Protein AF-0000000086189351 (afdb_homodimer)

Foldseek 3Di:
DDDDDDDDDDDDDDDDDDDDDDDDDDDDDDDDDDDDDDDPPPPPDDPDPDPPVVVPPDDDDPVRVVVVVVVVVVDDLVVQVVPQPDCPDDPPDPPDDPPDPDPPSSVVSVVVVVLVVLLVQLLVLLVLLQVLQVLLVVQQVVCVVVVHDSVLSLLQSLQVSQVVVQAASVVSSLSNQLSCQCVQQQVLLSVCSNRSLAHPLLSSLLCVLCVPPDSVLSNVLNVVCVVVPVSPDDSVVSNVSSNVSSCVVDPCPVVVVVVVQQVVWDWDWADPDPPDIDTDTDHPPVVVVVLLVVLLVVLVVVCVVPVQCQPQKVPRDDDDSVRSSVQVVVCVVQVDRCVQQNAAAAWAWADAPCLLVVNDQDWTATPPHGTHTSVQVNVCQVQVHSDDTRPPPDDDPPPDDDPPPPPPNPRRDHNHNYDHCQQPPLLQPQPFDPDQAQDDRLVVSQCLQQVAAQSRNNRHRFPGKAFLPHVVNVTTDGSLRIHTHDPSVVSNVVDVQKHKDFDPPPPPPPPDDFGKMWIARSVGDIDIGTGDDDSRPPDDPVVSPVVVVVSVCVVVVD/DDDPDDDDDDDDDDDDDDDDDDDDDYDDDDDDDPDDPDDPPPPPDDPDPDPPPVVPPDDDDPVRVVVVVVVVVPDDLVVQVVPQPPCPDDPPDPPDDPPDPDPPSSVVSVVVVVLVVLLVQLLVLLVLLQVLQVLLVVQQVVCVVVVHDSVLSLLQSLQVSQVVVQAASVVSSLSNQLSCQCVQQQVLLSVCSNRSLAHPLLSSLLCVLCVPPDSVLSNVLNVVCVVVPVSPDDSVVSNVSSNVSSCVVDPCPVVVVVVVQQVVWDWDWADPDPPDIDTDTDHPPVVVVVLLVVLLVVLVVVCVVPVQCQPLWVPRDDDDSVRSSVQVVVCVVQVDRCVQQNAAAAWAWADAPCLLVVNDQDWTATPPHGTHTSVQVNVCQVQVHSDDTRPPPDDDPPPDDDPPPPPPNPRRDHNHNYDHCQQPPLLPPQPFDPDQAQDDPLVVSQCLQQVAAQSRNNRHRFPGKAFLPHVVNVTTPGSLRIHTHDPSVVSNVVDVQKHKDFDPPPPPPPPDDFGKMWIARNVGDIDIGTGDDDSRPPDDPPVSPVVVVVSVCVVVVD

Solvent-accessible surface area (backbone atoms only — not comparable to full-atom values): 61612 Å² total; per-residue (Å²): 142,82,83,89,85,80,89,77,88,76,85,82,80,80,80,74,85,70,85,82,77,86,82,85,86,78,84,74,88,79,76,84,73,82,81,83,80,81,76,82,70,80,78,74,76,84,75,76,78,65,79,74,78,70,75,66,60,64,41,72,49,69,68,56,49,54,50,46,27,60,11,37,64,48,45,38,70,70,56,48,66,76,54,63,78,78,81,62,72,74,77,66,82,78,76,66,80,78,81,62,74,77,68,44,60,68,45,27,52,40,48,49,48,37,27,52,41,41,21,38,36,18,12,39,48,34,30,39,26,51,31,46,45,49,39,44,53,57,49,42,54,54,35,50,76,71,69,49,56,66,68,55,42,50,52,47,45,16,35,51,49,4,51,36,58,61,30,19,39,69,56,13,40,52,51,48,52,37,21,46,38,29,76,70,39,21,58,55,52,39,50,36,11,28,70,19,51,29,49,64,64,29,49,42,29,41,37,61,49,36,66,88,51,54,65,66,55,29,40,51,42,33,50,50,42,57,73,71,48,45,63,49,44,24,38,69,57,40,23,52,51,37,36,45,45,42,28,61,73,37,76,53,51,49,56,52,47,23,48,56,51,57,74,64,21,26,63,50,74,41,61,69,50,60,43,26,15,37,31,32,35,38,37,47,31,64,50,38,49,23,25,50,48,43,33,45,53,51,20,49,52,50,48,67,75,42,74,76,59,27,58,65,40,71,69,48,64,62,73,49,58,48,42,41,22,30,42,50,49,43,16,44,48,54,74,32,44,52,86,83,34,26,41,58,23,78,42,48,30,36,33,38,65,43,17,64,72,65,75,32,44,45,54,20,36,32,78,97,52,42,62,27,47,11,69,44,44,38,36,22,70,71,64,20,40,70,69,71,76,29,72,69,96,72,74,67,72,76,88,71,72,73,70,70,78,79,76,76,68,53,72,21,49,43,47,62,46,73,44,64,66,63,46,84,52,67,72,50,71,80,41,66,46,94,45,86,64,71,52,71,67,43,38,52,42,40,44,62,52,40,62,23,17,55,53,53,21,44,62,40,64,52,72,40,69,43,51,46,44,45,57,91,78,67,29,58,42,30,64,84,29,41,41,23,20,23,64,73,67,53,54,43,61,72,38,84,54,44,45,52,41,70,52,72,74,62,68,64,77,68,79,79,74,68,70,31,38,37,38,32,42,63,46,66,51,75,49,60,28,64,48,66,79,70,84,40,65,89,67,67,78,81,69,49,60,64,54,50,51,48,53,49,47,50,58,68,69,94,136,85,85,80,81,76,94,75,88,88,81,83,90,79,87,90,76,91,78,85,91,85,82,85,86,88,83,90,82,88,75,88,69,83,80,82,82,78,76,82,71,82,74,75,77,82,76,76,76,66,79,76,80,70,76,70,60,65,40,72,48,70,68,55,49,54,50,46,26,58,11,37,63,47,43,38,70,69,56,48,65,77,53,63,77,77,81,62,72,75,78,70,82,78,77,67,78,80,81,63,74,76,66,43,61,68,44,28,53,38,48,49,47,37,27,51,42,41,20,39,37,18,12,39,49,35,30,37,26,52,31,47,45,48,40,42,54,55,50,42,55,54,33,50,76,71,69,47,56,67,68,54,42,50,51,48,46,16,34,51,49,4,52,36,58,62,31,19,39,69,54,13,40,50,50,47,53,37,20,45,38,30,75,70,41,21,61,56,52,40,52,36,11,28,71,19,52,29,50,64,65,30,48,42,29,41,38,61,48,36,66,86,50,53,64,65,56,28,40,52,43,32,50,50,42,57,74,70,50,44,62,50,43,24,38,69,56,39,23,51,51,36,36,46,46,42,30,60,72,36,76,54,52,49,56,52,48,22,47,56,51,56,72,64,22,27,64,51,72,42,61,69,49,60,43,26,16,37,31,34,35,38,37,47,30,65,50,38,49,23,26,51,49,42,33,44,52,51,20,50,52,49,47,68,74,43,73,76,59,25,57,66,42,70,68,50,62,62,73,48,60,48,41,41,23,30,42,50,50,42,16,44,48,54,75,33,45,52,86,84,37,26,40,58,24,77,42,49,30,37,34,39,64,44,17,63,72,64,76,30,43,46,53,19,35,32,77,97,52,44,62,28,46,12,68,44,44,36,36,22,70,73,64,21,41,71,69,70,75,28,71,70,95,74,77,66,72,75,87,72,72,74,69,71,77,78,76,75,67,52,72,21,50,44,45,62,47,73,45,65,69,64,48,87,51,68,73,49,71,80,40,66,46,94,46,86,63,70,54,71,68,44,38,51,43,40,42,63,52,39,63,22,17,55,54,53,21,42,62,40,64,54,71,40,70,43,50,46,44,46,57,93,77,69,29,59,43,31,65,84,28,42,42,23,19,23,64,72,66,53,54,43,61,72,38,84,53,44,46,49,40,71,52,71,77,62,66,66,77,67,78,78,80,68,72,30,38,37,38,32,43,62,46,66,51,76,48,60,28,63,50,67,80,71,83,40,67,89,69,67,78,84,67,49,59,65,55,50,53,50,52,49,46,50,57,68,68,93

Radius of gyration: 34.9 Å; Cα contacts (8 Å, |Δi|>4): 1814; chains: 2; bounding box: 101×90×136 Å

Nearest PDB structures (foldseek):
  7mtr-assembly1_B  TM=2.609E-01  e=8.938E+00  Homo sapiens
  8tao-assembly1_A  TM=1.946E-01  e=5.057E+00  Homo sapiens
  7y27-assembly1_E  TM=1.747E-01  e=3.342E+00  Homo sapiens
  8t7h-assembly1_B  TM=1.378E-01  e=4.560E+00  Homo sapiens
  7mtr-assembly1_B  TM=2.609E-01  e=8.876E+00  Homo sapiens

Structure (mmCIF, N/CA/C/O backbone):
data_AF-0000000086189351-model_v1
#
loop_
_entity.id
_entity.type
_entity.pdbx_description
1 polymer 'DUF222 domain-containing protein'
#
loop_
_atom_site.group_PDB
_atom_site.id
_atom_site.type_symbol
_atom_site.label_atom_id
_atom_site.label_alt_id
_atom_site.label_comp_id
_atom_site.label_asym_id
_atom_site.label_entity_id
_atom_site.label_seq_id
_atom_site.pdbx_PDB_ins_code
_atom_site.Cartn_x
_atom_site.Cartn_y
_atom_site.Cartn_z
_atom_site.occupancy
_atom_site.B_iso_or_equiv
_atom_site.auth_seq_id
_atom_site.auth_comp_id
_atom_site.auth_asym_id
_atom_site.auth_atom_id
_atom_site.pdbx_PDB_model_num
ATOM 1 N N . MET A 1 1 ? -28.094 22.125 24.078 1 16.3 1 MET A N 1
ATOM 2 C CA . MET A 1 1 ? -27.312 22.531 25.25 1 16.3 1 MET A CA 1
ATOM 3 C C . MET A 1 1 ? -26.578 21.328 25.844 1 16.3 1 MET A C 1
ATOM 5 O O . MET A 1 1 ? -27.172 20.266 26.031 1 16.3 1 MET A O 1
ATOM 9 N N . PHE A 1 2 ? -25.125 21.359 26.109 1 17.06 2 PHE A N 1
ATOM 10 C CA . PHE A 1 2 ? -23.875 20.656 26.406 1 17.06 2 PHE A CA 1
ATOM 11 C C . PHE A 1 2 ? -23.844 20.188 27.859 1 17.06 2 PHE A C 1
ATOM 13 O O . PHE A 1 2 ? -22.906 19.5 28.281 1 17.06 2 PHE A O 1
ATOM 20 N N . GLU A 1 3 ? -24.578 20.797 28.719 1 15.04 3 GLU A N 1
ATOM 21 C CA . GLU A 1 3 ? -23.844 20.828 29.984 1 15.04 3 GLU A CA 1
ATOM 22 C C . GLU A 1 3 ? -23.453 19.422 30.422 1 15.04 3 GLU A C 1
ATOM 24 O O . GLU A 1 3 ? -24.062 18.438 30 1 15.04 3 GLU A O 1
ATOM 29 N N . ALA A 1 4 ? -22.906 19.281 31.734 1 15.63 4 ALA A N 1
ATOM 30 C CA . ALA A 1 4 ? -21.875 19.156 32.781 1 15.63 4 ALA A CA 1
ATOM 31 C C . ALA A 1 4 ? -22 17.812 33.5 1 15.63 4 ALA A C 1
ATOM 33 O O . ALA A 1 4 ? -23.062 17.188 33.469 1 15.63 4 ALA A O 1
ATOM 34 N N . ARG A 1 5 ? -21.266 17.641 34.531 1 15.88 5 ARG A N 1
ATOM 35 C CA . ARG A 1 5 ? -20.219 16.875 35.188 1 15.88 5 ARG A CA 1
ATOM 36 C C . ARG A 1 5 ? -20.828 15.898 36.188 1 15.88 5 ARG A C 1
ATOM 38 O O . ARG A 1 5 ? -20.469 14.711 36.219 1 15.88 5 ARG A O 1
ATOM 45 N N . GLU A 1 6 ? -21.297 16.25 37.438 1 15.45 6 GLU A N 1
ATOM 46 C CA . GLU A 1 6 ? -20.562 16.141 38.688 1 15.45 6 GLU A CA 1
ATOM 47 C C . GLU A 1 6 ? -20.938 14.867 39.438 1 15.45 6 GLU A C 1
ATOM 49 O O . GLU A 1 6 ? -20.062 14.203 40.031 1 15.45 6 GLU A O 1
ATOM 54 N N . ASN A 1 7 ? -22.188 14.469 39.844 1 15.75 7 ASN A N 1
ATOM 55 C CA . ASN A 1 7 ? -22.422 14.359 41.281 1 15.75 7 ASN A CA 1
ATOM 56 C C . ASN A 1 7 ? -21.812 13.086 41.844 1 15.75 7 ASN A C 1
ATOM 58 O O . ASN A 1 7 ? -21.578 12.117 41.125 1 15.75 7 ASN A O 1
ATOM 62 N N . THR A 1 8 ? -21.812 12.695 43.281 1 16.69 8 THR A N 1
ATOM 63 C CA . THR A 1 8 ? -21.172 12.594 44.594 1 16.69 8 THR A CA 1
ATOM 64 C C . THR A 1 8 ? -21.234 11.164 45.094 1 16.69 8 THR A C 1
ATOM 66 O O . THR A 1 8 ? -20.391 10.75 45.906 1 16.69 8 THR A O 1
ATOM 69 N N . PRO A 1 9 ? -22.062 10.109 44.625 1 16.5 9 PRO A N 1
ATOM 70 C CA . PRO A 1 9 ? -22.531 9.523 45.906 1 16.5 9 PRO A CA 1
ATOM 71 C C . PRO A 1 9 ? -21.422 8.766 46.625 1 16.5 9 PRO A C 1
ATOM 73 O O . PRO A 1 9 ? -20.438 8.352 46.031 1 16.5 9 PRO A O 1
ATOM 76 N N . THR A 1 10 ? -21.5 8.422 48 1 16.38 10 THR A N 1
ATOM 77 C CA . THR A 1 10 ? -20.953 8.32 49.344 1 16.38 10 THR A CA 1
ATOM 78 C C . THR A 1 10 ? -20.484 6.898 49.625 1 16.38 10 THR A C 1
ATOM 80 O O . THR A 1 10 ? -19.641 6.684 50.5 1 16.38 10 THR A O 1
ATOM 83 N N . PRO A 1 11 ? -20.781 5.812 48.781 1 16.91 11 PRO A N 1
ATOM 84 C CA . PRO A 1 11 ? -21.094 4.805 49.812 1 16.91 11 PRO A CA 1
ATOM 85 C C . PRO A 1 11 ? -19.859 4.379 50.625 1 16.91 11 PRO A C 1
ATOM 87 O O . PRO A 1 11 ? -18.734 4.59 50.188 1 16.91 11 PRO A O 1
ATOM 90 N N . GLY A 1 12 ? -20.125 3.582 51.688 1 15.72 12 GLY A N 1
ATOM 91 C CA . GLY A 1 12 ? -19.734 3.293 53.062 1 15.72 12 GLY A CA 1
ATOM 92 C C . GLY A 1 12 ? -18.469 2.459 53.156 1 15.72 12 GLY A C 1
ATOM 93 O O . GLY A 1 12 ? -17.969 1.967 52.156 1 15.72 12 GLY A O 1
ATOM 94 N N . PRO A 1 13 ? -18.281 1.823 54.219 1 16.23 13 PRO A N 1
ATOM 95 C CA . PRO A 1 13 ? -17.25 1.665 55.25 1 16.23 13 PRO A CA 1
ATOM 96 C C . PRO A 1 13 ? -16.344 0.457 55 1 16.23 13 PRO A C 1
ATOM 98 O O . PRO A 1 13 ? -16.828 -0.599 54.594 1 16.23 13 PRO A O 1
ATOM 101 N N . GLU A 1 14 ? -15.234 0.648 54.531 1 17.16 14 GLU A N 1
ATOM 102 C CA . GLU A 1 14 ? -14.281 -0.396 54.156 1 17.16 14 GLU A CA 1
ATOM 103 C C . GLU A 1 14 ? -13.812 -1.172 55.406 1 17.16 14 GLU A C 1
ATOM 105 O O . GLU A 1 14 ? -13.273 -0.588 56.344 1 17.16 14 GLU A O 1
ATOM 110 N N . PRO A 1 15 ? -14.461 -2.223 55.719 1 15.13 15 PRO A N 1
ATOM 111 C CA . PRO A 1 15 ? -14.047 -2.744 57.031 1 15.13 15 PRO A CA 1
ATOM 112 C C . PRO A 1 15 ? -12.586 -3.178 57.062 1 15.13 15 PRO A C 1
ATOM 114 O O . PRO A 1 15 ? -11.992 -3.434 56 1 15.13 15 PRO A O 1
ATOM 117 N N . ALA A 1 16 ? -11.922 -3.16 58.25 1 14.98 16 ALA A N 1
ATOM 118 C CA . ALA A 1 16 ? -10.625 -3.1 58.938 1 14.98 16 ALA A CA 1
ATOM 119 C C . ALA A 1 16 ? -9.961 -4.473 58.969 1 14.98 16 ALA A C 1
ATOM 121 O O . ALA A 1 16 ? -8.844 -4.617 59.469 1 14.98 16 ALA A O 1
ATOM 122 N N . ALA A 1 17 ? -10.297 -5.48 58.188 1 14.92 17 ALA A N 1
ATOM 123 C CA . ALA A 1 17 ? -10.023 -6.68 58.969 1 14.92 17 ALA A CA 1
ATOM 124 C C . ALA A 1 17 ? -8.523 -6.875 59.156 1 14.92 17 ALA A C 1
ATOM 126 O O . ALA A 1 17 ? -7.738 -6.688 58.219 1 14.92 17 ALA A O 1
ATOM 127 N N . GLY A 1 18 ? -8.023 -7.055 60.406 1 14.29 18 GLY A N 1
ATOM 128 C CA . GLY A 1 18 ? -6.844 -7.062 61.25 1 14.29 18 GLY A CA 1
ATOM 129 C C . GLY A 1 18 ? -5.934 -8.25 61 1 14.29 18 GLY A C 1
ATOM 130 O O . GLY A 1 18 ? -4.859 -8.352 61.594 1 14.29 18 GLY A O 1
ATOM 131 N N . ALA A 1 19 ? -6.199 -9.242 60.25 1 14.38 19 ALA A N 1
ATOM 132 C CA . ALA A 1 19 ? -5.758 -10.461 60.906 1 14.38 19 ALA A CA 1
ATOM 133 C C . ALA A 1 19 ? -4.238 -10.484 61.062 1 14.38 19 ALA A C 1
ATOM 135 O O . ALA A 1 19 ? -3.518 -9.953 60.219 1 14.38 19 ALA A O 1
ATOM 136 N N . ASP A 1 20 ? -3.801 -11.086 62.156 1 14.15 20 ASP A N 1
ATOM 137 C CA . ASP A 1 20 ? -2.742 -11.25 63.125 1 14.15 20 ASP A CA 1
ATOM 138 C C . ASP A 1 20 ? -1.488 -11.852 62.5 1 14.15 20 ASP A C 1
ATOM 140 O O . ASP A 1 20 ? -1.528 -12.336 61.375 1 14.15 20 ASP A O 1
ATOM 144 N N . SER A 1 21 ? -0.856 -12.781 63.219 1 14.19 21 SER A N 1
ATOM 145 C CA . SER A 1 21 ? 0.376 -12.844 64 1 14.19 21 SER A CA 1
ATOM 146 C C . SER A 1 21 ? 1.394 -13.773 63.344 1 14.19 21 SER A C 1
ATOM 148 O O . SER A 1 21 ? 2.59 -13.695 63.625 1 14.19 21 SER A O 1
ATOM 150 N N . ALA A 1 22 ? 1.009 -14.891 62.594 1 14.09 22 ALA A N 1
ATOM 151 C CA . ALA A 1 22 ? 1.684 -16.047 63.188 1 14.09 22 ALA A CA 1
ATOM 152 C C . ALA A 1 22 ? 3.189 -15.977 62.938 1 14.09 22 ALA A C 1
ATOM 154 O O . ALA A 1 22 ? 3.656 -15.242 62.062 1 14.09 22 ALA A O 1
ATOM 155 N N . ARG A 1 23 ? 3.822 -17.312 62.875 1 14.09 23 ARG A N 1
ATOM 156 C CA . ARG A 1 23 ? 4.805 -18.016 63.688 1 14.09 23 ARG A CA 1
ATOM 157 C C . ARG A 1 23 ? 6.199 -17.922 63.062 1 14.09 23 ARG A C 1
ATOM 159 O O . ARG A 1 23 ? 7.152 -17.516 63.75 1 14.09 23 ARG A O 1
ATOM 166 N N . SER A 1 24 ? 6.52 -18.875 62.156 1 14.3 24 SER A N 1
ATOM 167 C CA . SER A 1 24 ? 7.484 -19.828 62.719 1 14.3 24 SER A CA 1
ATOM 168 C C . SER A 1 24 ? 8.914 -19.422 62.375 1 14.3 24 SER A C 1
ATOM 170 O O . SER A 1 24 ? 9.133 -18.547 61.531 1 14.3 24 SER A O 1
ATOM 172 N N . ASN A 1 25 ? 9.742 -20.422 62.125 1 14.26 25 ASN A N 1
ATOM 173 C CA . ASN A 1 25 ? 10.914 -21.047 62.75 1 14.26 25 ASN A CA 1
ATOM 174 C C . ASN A 1 25 ? 12.195 -20.625 62.031 1 14.26 25 ASN A C 1
ATOM 176 O O . ASN A 1 25 ? 12.156 -20.078 60.938 1 14.26 25 ASN A O 1
ATOM 180 N N . ASN A 1 26 ? 13.141 -21.531 62.031 1 14.68 26 ASN A N 1
ATOM 181 C CA . ASN A 1 26 ? 14.438 -21.734 62.656 1 14.68 26 ASN A CA 1
ATOM 182 C C . ASN A 1 26 ? 15.586 -21.578 61.656 1 14.68 26 ASN A C 1
ATOM 184 O O . ASN A 1 26 ? 16.672 -21.109 62.031 1 14.68 26 ASN A O 1
ATOM 188 N N . THR A 1 27 ? 15.422 -21.984 60.312 1 15.96 27 THR A N 1
ATOM 189 C CA . THR A 1 27 ? 16.516 -22.938 60.094 1 15.96 27 THR A CA 1
ATOM 190 C C . THR A 1 27 ? 17.828 -22.188 59.906 1 15.96 27 THR A C 1
ATOM 192 O O . THR A 1 27 ? 17.844 -21.031 59.5 1 15.96 27 THR A O 1
ATOM 195 N N . ASN A 1 28 ? 18.969 -22.938 60.031 1 15.31 28 ASN A N 1
ATOM 196 C CA . ASN A 1 28 ? 20.312 -23.031 60.594 1 15.31 28 ASN A CA 1
ATOM 197 C C . ASN A 1 28 ? 21.375 -22.672 59.562 1 15.31 28 ASN A C 1
ATOM 199 O O . ASN A 1 28 ? 22.578 -22.766 59.844 1 15.31 28 ASN A O 1
ATOM 203 N N . ASN A 1 29 ? 20.969 -22.312 58.312 1 15.77 29 ASN A N 1
ATOM 204 C CA . ASN A 1 29 ? 22.016 -22.859 57.438 1 15.77 29 ASN A CA 1
ATOM 205 C C . ASN A 1 29 ? 23.344 -22.156 57.656 1 15.77 29 ASN A C 1
ATOM 207 O O . ASN A 1 29 ? 23.391 -20.953 57.938 1 15.77 29 ASN A O 1
ATOM 211 N N . THR A 1 30 ? 24.422 -22.984 57.531 1 16.75 30 THR A N 1
ATOM 212 C CA . THR A 1 30 ? 25.812 -23.172 57.906 1 16.75 30 THR A CA 1
ATOM 213 C C . THR A 1 30 ? 26.719 -22.266 57.062 1 16.75 30 THR A C 1
ATOM 215 O O . THR A 1 30 ? 26.453 -22.031 55.875 1 16.75 30 THR A O 1
ATOM 218 N N . SER A 1 31 ? 27.719 -21.672 57.688 1 16.11 31 SER A N 1
ATOM 219 C CA . SER A 1 31 ? 28.625 -20.531 57.625 1 16.11 31 SER A CA 1
ATOM 220 C C . SER A 1 31 ? 29.828 -20.828 56.75 1 16.11 31 SER A C 1
ATOM 222 O O . SER A 1 31 ? 30.781 -20.031 56.688 1 16.11 31 SER A O 1
ATOM 224 N N . ALA A 1 32 ? 29.781 -21.859 55.75 1 17.14 32 ALA A N 1
ATOM 225 C CA . ALA A 1 32 ? 31.188 -22.234 55.625 1 17.14 32 ALA A CA 1
ATOM 226 C C . ALA A 1 32 ? 32.031 -21.109 55.031 1 17.14 32 ALA A C 1
ATOM 228 O O . ALA A 1 32 ? 31.531 -20.375 54.156 1 17.14 32 ALA A O 1
ATOM 229 N N . THR A 1 33 ? 33.25 -20.906 55.531 1 17.16 33 THR A N 1
ATOM 230 C CA . THR A 1 33 ? 34.281 -19.922 55.719 1 17.16 33 THR A CA 1
ATOM 231 C C . THR A 1 33 ? 35.219 -19.891 54.5 1 17.16 33 THR A C 1
ATOM 233 O O . THR A 1 33 ? 36.312 -19.297 54.562 1 17.16 33 THR A O 1
ATOM 236 N N . ALA A 1 34 ? 34.688 -20 53.219 1 17.72 34 ALA A N 1
ATOM 237 C CA . ALA A 1 34 ? 35.812 -20.328 52.344 1 17.72 34 ALA A CA 1
ATOM 238 C C . ALA A 1 34 ? 36.844 -19.203 52.312 1 17.72 34 ALA A C 1
ATOM 240 O O . ALA A 1 34 ? 36.5 -18.047 52.531 1 17.72 34 ALA A O 1
ATOM 241 N N . PRO A 1 35 ? 38.188 -19.625 51.969 1 18.22 35 PRO A N 1
ATOM 242 C CA . PRO A 1 35 ? 39.531 -19.094 52.188 1 18.22 35 PRO A CA 1
ATOM 243 C C . PRO A 1 35 ? 39.906 -17.953 51.25 1 18.22 35 PRO A C 1
ATOM 245 O O . PRO A 1 35 ? 39.281 -17.828 50.188 1 18.22 35 PRO A O 1
ATOM 248 N N . HIS A 1 36 ? 40.688 -16.969 51.719 1 17.55 36 HIS A N 1
ATOM 249 C CA . HIS A 1 36 ? 41.125 -15.617 51.375 1 17.55 36 HIS A CA 1
ATOM 250 C C . HIS A 1 36 ? 42.188 -15.656 50.25 1 17.55 36 HIS A C 1
ATOM 252 O O . HIS A 1 36 ? 43.344 -15.984 50.531 1 17.55 36 HIS A O 1
ATOM 258 N N . ALA A 1 37 ? 41.938 -16.281 49.125 1 17.92 37 ALA A N 1
ATOM 259 C CA . ALA A 1 37 ? 43.062 -16.328 48.219 1 17.92 37 ALA A CA 1
ATOM 260 C C . ALA A 1 37 ? 43.625 -14.93 48 1 17.92 37 ALA A C 1
ATOM 262 O O . ALA A 1 37 ? 42.906 -13.938 48 1 17.92 37 ALA A O 1
ATOM 263 N N . MET A 1 38 ? 45.031 -14.867 47.906 1 17.91 38 MET A N 1
ATOM 264 C CA . MET A 1 38 ? 46.125 -13.906 47.906 1 17.91 38 MET A CA 1
ATOM 265 C C . MET A 1 38 ? 46.094 -13.031 46.656 1 17.91 38 MET A C 1
ATOM 267 O O . MET A 1 38 ? 45.625 -13.469 45.594 1 17.91 38 MET A O 1
ATOM 271 N N . SER A 1 39 ? 46.406 -11.703 46.781 1 18.17 39 SER A N 1
ATOM 272 C CA . SER A 1 39 ? 46.312 -10.422 46.094 1 18.17 39 SER A CA 1
ATOM 273 C C . SER A 1 39 ? 47.344 -10.297 44.969 1 18.17 39 SER A C 1
ATOM 275 O O . SER A 1 39 ? 47.469 -9.242 44.375 1 18.17 39 SER A O 1
ATOM 277 N N . ASP A 1 40 ? 47.844 -11.398 44.344 1 19.77 40 ASP A N 1
ATOM 278 C CA . ASP A 1 40 ? 49.094 -10.992 43.719 1 19.77 40 ASP A CA 1
ATOM 279 C C . ASP A 1 40 ? 48.844 -9.938 42.656 1 19.77 40 ASP A C 1
ATOM 281 O O . ASP A 1 40 ? 47.938 -10.078 41.812 1 19.77 40 ASP A O 1
ATOM 285 N N . ALA A 1 41 ? 49.406 -8.719 42.812 1 19.05 41 ALA A N 1
ATOM 286 C CA . ALA A 1 41 ? 49.344 -7.414 42.156 1 19.05 41 ALA A CA 1
ATOM 287 C C . ALA A 1 41 ? 50 -7.449 40.781 1 19.05 41 ALA A C 1
ATOM 289 O O . ALA A 1 41 ? 50.219 -6.402 40.156 1 19.05 41 ALA A O 1
ATOM 290 N N . THR A 1 42 ? 50 -8.555 40 1 21.31 42 THR A N 1
ATOM 291 C CA . THR A 1 42 ? 50.906 -8.391 38.875 1 21.31 42 THR A CA 1
ATOM 292 C C . THR A 1 42 ? 50.531 -7.191 38.031 1 21.31 42 THR A C 1
ATOM 294 O O . THR A 1 42 ? 49.375 -7.023 37.688 1 21.31 42 THR A O 1
ATOM 297 N N . SER A 1 43 ? 51.375 -6.129 38.062 1 20.28 43 SER A N 1
ATOM 298 C CA . SER A 1 43 ? 51.406 -4.848 37.375 1 20.28 43 SER A CA 1
ATOM 299 C C . SER A 1 43 ? 51.406 -5.035 35.844 1 20.28 43 SER A C 1
ATOM 301 O O . SER A 1 43 ? 52.375 -5.578 35.312 1 20.28 43 SER A O 1
ATOM 303 N N . ALA A 1 44 ? 50.375 -5.516 35.188 1 21.88 44 ALA A N 1
ATOM 304 C CA . ALA A 1 44 ? 50.469 -5.723 33.75 1 21.88 44 ALA A CA 1
ATOM 305 C C . ALA A 1 44 ? 50.844 -4.422 33.031 1 21.88 44 ALA A C 1
ATOM 307 O O . ALA A 1 44 ? 50.344 -3.348 33.406 1 21.88 44 ALA A O 1
ATOM 308 N N . PRO A 1 45 ? 51.906 -4.504 32.25 1 24.06 45 PRO A N 1
ATOM 309 C CA . PRO A 1 45 ? 52.5 -3.398 31.484 1 24.06 45 PRO A CA 1
ATOM 310 C C . PRO A 1 45 ? 51.469 -2.688 30.594 1 24.06 45 PRO A C 1
ATOM 312 O O . PRO A 1 45 ? 50.438 -3.27 30.25 1 24.06 45 PRO A O 1
ATOM 315 N N . ALA A 1 46 ? 51.594 -1.337 30.422 1 23.02 46 ALA A N 1
ATOM 316 C CA . ALA A 1 46 ? 50.812 -0.335 29.719 1 23.02 46 ALA A CA 1
ATOM 317 C C . ALA A 1 46 ? 50.75 -0.636 28.219 1 23.02 46 ALA A C 1
ATOM 319 O O . ALA A 1 46 ? 51.781 -0.678 27.547 1 23.02 46 ALA A O 1
ATOM 320 N N . THR A 1 47 ? 49.938 -1.627 27.719 1 23.59 47 THR A N 1
ATOM 321 C CA . THR A 1 47 ? 49.875 -1.909 26.297 1 23.59 47 THR A CA 1
ATOM 322 C C . THR A 1 47 ? 49.656 -0.624 25.5 1 23.59 47 THR A C 1
ATOM 324 O O . THR A 1 47 ? 48.812 0.194 25.844 1 23.59 47 THR A O 1
ATOM 327 N N . ALA A 1 48 ? 50.625 -0.151 24.719 1 24.58 48 ALA A N 1
ATOM 328 C CA . ALA A 1 48 ? 50.656 0.905 23.703 1 24.58 48 ALA A CA 1
ATOM 329 C C . ALA A 1 48 ? 49.438 0.826 22.781 1 24.58 48 ALA A C 1
ATOM 331 O O . ALA A 1 48 ? 49.156 -0.221 22.188 1 24.58 48 ALA A O 1
ATOM 332 N N . ALA A 1 49 ? 48.5 1.724 22.953 1 24.08 49 ALA A N 1
ATOM 333 C CA . ALA A 1 49 ? 47.281 1.731 22.156 1 24.08 49 ALA A CA 1
ATOM 334 C C . ALA A 1 49 ? 47.594 1.862 20.672 1 24.08 49 ALA A C 1
ATOM 336 O O . ALA A 1 49 ? 48.25 2.818 20.25 1 24.08 49 ALA A O 1
ATOM 337 N N . ALA A 1 50 ? 47.812 0.747 19.953 1 26.77 50 ALA A N 1
ATOM 338 C CA . ALA A 1 50 ? 47.906 0.833 18.5 1 26.77 50 ALA A CA 1
ATOM 339 C C . ALA A 1 50 ? 46.875 1.802 17.938 1 26.77 50 ALA A C 1
ATOM 341 O O . ALA A 1 50 ? 45.75 1.863 18.422 1 26.77 50 ALA A O 1
ATOM 342 N N . PRO A 1 51 ? 47.281 2.816 17.25 1 29.69 51 PRO A N 1
ATOM 343 C CA . PRO A 1 51 ? 46.25 3.664 16.609 1 29.69 51 PRO A CA 1
ATOM 344 C C . PRO A 1 51 ? 45.156 2.857 15.906 1 29.69 51 PRO A C 1
ATOM 346 O O . PRO A 1 51 ? 45.469 1.895 15.195 1 29.69 51 PRO A O 1
ATOM 349 N N . THR A 1 52 ? 44.156 2.395 16.578 1 29.95 52 THR A N 1
ATOM 350 C CA . THR A 1 52 ? 43.156 1.558 15.922 1 29.95 52 THR A CA 1
ATOM 351 C C . THR A 1 52 ? 42.781 2.148 14.57 1 29.95 52 THR A C 1
ATOM 353 O O . THR A 1 52 ? 42.344 3.301 14.492 1 29.95 52 THR A O 1
ATOM 356 N N . CYS A 1 53 ? 43.5 1.979 13.516 1 32.78 53 CYS A N 1
ATOM 357 C CA . CYS A 1 53 ? 43.094 2.162 12.133 1 32.78 53 CYS A CA 1
ATOM 358 C C . CYS A 1 53 ? 41.625 1.834 11.953 1 32.78 53 CYS A C 1
ATOM 360 O O . CYS A 1 53 ? 41.281 0.858 11.289 1 32.78 53 CYS A O 1
ATOM 362 N N . ASP A 1 54 ? 40.812 1.774 12.93 1 35.94 54 ASP A N 1
ATOM 363 C CA . ASP A 1 54 ? 39.406 1.324 12.805 1 35.94 54 ASP A CA 1
ATOM 364 C C . ASP A 1 54 ? 38.688 2.125 11.734 1 35.94 54 ASP A C 1
ATOM 366 O O . ASP A 1 54 ? 38.375 3.309 11.93 1 35.94 54 ASP A O 1
ATOM 370 N N . GLY A 1 55 ? 38.969 2.066 10.516 1 40.47 55 GLY A N 1
ATOM 371 C CA . GLY A 1 55 ? 38.406 2.537 9.258 1 40.47 55 GLY A CA 1
ATOM 372 C C . GLY A 1 55 ? 36.906 2.59 9.258 1 40.47 55 GLY A C 1
ATOM 373 O O . GLY A 1 55 ? 36.281 2.404 8.219 1 40.47 55 GLY A O 1
ATOM 374 N N . ALA A 1 56 ? 36.312 2.494 10.305 1 50 56 ALA A N 1
ATOM 375 C CA . ALA A 1 56 ? 34.875 2.588 10.352 1 50 56 ALA A CA 1
ATOM 376 C C . ALA A 1 56 ? 34.375 3.908 9.758 1 50 56 ALA A C 1
ATOM 378 O O . ALA A 1 56 ? 34.812 4.984 10.203 1 50 56 ALA A O 1
ATOM 379 N N . LEU A 1 57 ? 33.969 3.844 8.547 1 68.31 57 LEU A N 1
ATOM 380 C CA . LEU A 1 57 ? 33.406 5.012 7.879 1 68.31 57 LEU A CA 1
ATOM 381 C C . LEU A 1 57 ? 32.438 5.77 8.805 1 68.31 57 LEU A C 1
ATOM 383 O O . LEU A 1 57 ? 31.672 5.156 9.539 1 68.31 57 LEU A O 1
ATOM 387 N N . SER A 1 58 ? 32.75 6.984 9.078 1 80.12 58 SER A N 1
ATOM 388 C CA . SER A 1 58 ? 31.953 7.863 9.922 1 80.12 58 SER A CA 1
ATOM 389 C C . SER A 1 58 ? 30.531 7.992 9.391 1 80.12 58 SER A C 1
ATOM 391 O O . SER A 1 58 ? 30.312 7.953 8.18 1 80.12 58 SER A O 1
ATOM 393 N N . ALA A 1 59 ? 29.641 7.992 10.359 1 84.56 59 ALA A N 1
ATOM 394 C CA . ALA A 1 59 ? 28.234 8.227 10 1 84.56 59 ALA A CA 1
ATOM 395 C C . ALA A 1 59 ? 28.078 9.547 9.25 1 84.56 59 ALA A C 1
ATOM 397 O O . ALA A 1 59 ? 28.797 10.508 9.516 1 84.56 59 ALA A O 1
ATOM 398 N N . PRO A 1 60 ? 27.266 9.562 8.25 1 86.38 60 PRO A N 1
ATOM 399 C CA . PRO A 1 60 ? 27.031 10.836 7.57 1 86.38 60 PRO A CA 1
ATOM 400 C C . PRO A 1 60 ? 26.328 11.859 8.453 1 86.38 60 PRO A C 1
ATOM 402 O O . PRO A 1 60 ? 25.5 11.492 9.289 1 86.38 60 PRO A O 1
ATOM 405 N N . THR A 1 61 ? 26.672 13.086 8.312 1 84.31 61 THR A N 1
ATOM 406 C CA . THR A 1 61 ? 26 14.18 9.016 1 84.31 61 THR A CA 1
ATOM 407 C C . THR A 1 61 ? 24.75 14.617 8.266 1 84.31 61 THR A C 1
ATOM 409 O O . THR A 1 61 ? 24.578 14.289 7.094 1 84.31 61 THR A O 1
ATOM 412 N N . ALA A 1 62 ? 23.891 15.352 8.953 1 84.25 62 ALA A N 1
ATOM 413 C CA . ALA A 1 62 ? 22.703 15.898 8.312 1 84.25 62 ALA A CA 1
ATOM 414 C C . ALA A 1 62 ? 23.094 16.797 7.141 1 84.25 62 ALA A C 1
ATOM 416 O O . ALA A 1 62 ? 22.422 16.812 6.105 1 84.25 62 ALA A O 1
ATOM 417 N N . ALA A 1 63 ? 24.141 17.594 7.25 1 84.12 63 ALA A N 1
ATOM 418 C CA . ALA A 1 63 ? 24.609 18.484 6.195 1 84.12 63 ALA A CA 1
ATOM 419 C C . ALA A 1 63 ? 25.047 17.688 4.965 1 84.12 63 ALA A C 1
ATOM 421 O O . ALA A 1 63 ? 24.766 18.078 3.832 1 84.12 63 ALA A O 1
ATOM 422 N N . GLU A 1 64 ? 25.766 16.531 5.219 1 87.31 64 GLU A N 1
ATOM 423 C CA . GLU A 1 64 ? 26.203 15.68 4.117 1 87.31 64 GLU A CA 1
ATOM 424 C C . GLU A 1 64 ? 25 15.07 3.387 1 87.31 64 GLU A C 1
ATOM 426 O O . GLU A 1 64 ? 25.016 14.953 2.16 1 87.31 64 GLU A O 1
ATOM 431 N N . LEU A 1 65 ? 24.016 14.695 4.129 1 87 65 LEU A N 1
ATOM 432 C CA . LEU A 1 65 ? 22.812 14.117 3.543 1 87 65 LEU A CA 1
ATOM 433 C C . LEU A 1 65 ? 22.047 15.156 2.738 1 87 65 LEU A C 1
ATOM 435 O O . LEU A 1 65 ? 21.531 14.852 1.659 1 87 65 LEU A O 1
ATOM 439 N N . ARG A 1 66 ? 21.969 16.422 3.223 1 87.44 66 ARG A N 1
ATOM 440 C CA . ARG A 1 66 ? 21.344 17.5 2.469 1 87.44 66 ARG A CA 1
ATOM 441 C C . ARG A 1 66 ? 22.109 17.797 1.181 1 87.44 66 ARG A C 1
ATOM 443 O O . ARG A 1 66 ? 21.5 18.031 0.133 1 87.44 66 ARG A O 1
ATOM 450 N N . ALA A 1 67 ? 23.406 17.734 1.288 1 88.06 67 ALA A N 1
ATOM 451 C CA . ALA A 1 67 ? 24.234 17.938 0.1 1 88.06 67 ALA A CA 1
ATOM 452 C C . ALA A 1 67 ? 24 16.828 -0.921 1 88.06 67 ALA A C 1
ATOM 454 O O . ALA A 1 67 ? 24 17.078 -2.129 1 88.06 67 ALA A O 1
ATOM 455 N N . LEU A 1 68 ? 23.828 15.617 -0.415 1 89.38 68 LEU A N 1
ATOM 456 C CA . LEU A 1 68 ? 23.562 14.492 -1.303 1 89.38 68 LEU A CA 1
ATOM 457 C C . LEU A 1 68 ? 22.266 14.719 -2.074 1 89.38 68 LEU A C 1
ATOM 459 O O . LEU A 1 68 ? 22.188 14.406 -3.266 1 89.38 68 LEU A O 1
ATOM 463 N N . ILE A 1 69 ? 21.234 15.258 -1.455 1 89.81 69 ILE A N 1
ATOM 464 C CA . ILE A 1 69 ? 19.953 15.547 -2.096 1 89.81 69 ILE A CA 1
ATOM 465 C C . ILE A 1 69 ? 20.172 16.469 -3.289 1 89.81 69 ILE A C 1
ATOM 467 O O . ILE A 1 69 ? 19.641 16.234 -4.375 1 89.81 69 ILE A O 1
ATOM 471 N N . GLU A 1 70 ? 20.969 17.469 -3.123 1 88.56 70 GLU A N 1
ATOM 472 C CA . GLU A 1 70 ? 21.281 18.406 -4.203 1 88.56 70 GLU A CA 1
ATOM 473 C C . GLU A 1 70 ? 22.047 17.719 -5.328 1 88.56 70 GLU A C 1
ATOM 475 O O . GLU A 1 70 ? 21.781 17.969 -6.508 1 88.56 70 GLU A O 1
ATOM 480 N N . ARG A 1 71 ? 22.969 16.859 -4.934 1 88.62 71 ARG A N 1
ATOM 481 C CA . ARG A 1 71 ? 23.797 16.172 -5.926 1 88.62 71 ARG A CA 1
ATOM 482 C C . ARG A 1 71 ? 22.969 15.164 -6.715 1 88.62 71 ARG A C 1
ATOM 484 O O . ARG A 1 71 ? 23.219 14.938 -7.902 1 88.62 71 ARG A O 1
ATOM 491 N N . LEU A 1 72 ? 21.969 14.586 -6.121 1 86.38 72 LEU A N 1
ATOM 492 C CA . LEU A 1 72 ? 21.109 13.617 -6.781 1 86.38 72 LEU A CA 1
ATOM 493 C C . LEU A 1 72 ? 20.297 14.273 -7.898 1 86.38 72 LEU A C 1
ATOM 495 O O . LEU A 1 72 ? 19.859 13.602 -8.836 1 86.38 72 LEU A O 1
ATOM 499 N N . ALA A 1 73 ? 20.094 15.586 -7.84 1 83.44 73 ALA A N 1
ATOM 500 C CA . ALA A 1 73 ? 19.359 16.328 -8.859 1 83.44 73 ALA A CA 1
ATOM 501 C C . ALA A 1 73 ? 20.094 16.312 -10.195 1 83.44 73 ALA A C 1
ATOM 503 O O . ALA A 1 73 ? 19.484 16.469 -11.25 1 83.44 73 ALA A O 1
ATOM 504 N N . ALA A 1 74 ? 21.406 16.062 -10.133 1 83.38 74 ALA A N 1
ATOM 505 C CA . ALA A 1 74 ? 22.25 16.109 -11.328 1 83.38 74 ALA A CA 1
ATOM 506 C C . ALA A 1 74 ? 22.375 14.719 -11.961 1 83.38 74 ALA A C 1
ATOM 508 O O . ALA A 1 74 ? 23 14.57 -13.016 1 83.38 74 ALA A O 1
ATOM 509 N N . LEU A 1 75 ? 21.844 13.695 -11.359 1 81.19 75 LEU A N 1
ATOM 510 C CA . LEU A 1 75 ? 22.031 12.328 -11.844 1 81.19 75 LEU A CA 1
ATOM 511 C C . LEU A 1 75 ? 21.156 12.07 -13.07 1 81.19 75 LEU A C 1
ATOM 513 O O . LEU A 1 75 ? 19.922 12.148 -12.992 1 81.19 75 LEU A O 1
ATOM 517 N N . ASP A 1 76 ? 21.719 11.891 -14.117 1 78.25 76 ASP A N 1
ATOM 518 C CA . ASP A 1 76 ? 21.094 11.539 -15.391 1 78.25 76 ASP A CA 1
ATOM 519 C C . ASP A 1 76 ? 22.047 10.719 -16.266 1 78.25 76 ASP A C 1
ATOM 521 O O . ASP A 1 76 ? 23.109 10.305 -15.805 1 78.25 76 ASP A O 1
ATOM 525 N N . GLU A 1 77 ? 21.547 10.359 -17.391 1 76.25 77 GLU A N 1
ATOM 526 C CA . GLU A 1 77 ? 22.359 9.539 -18.297 1 76.25 77 GLU A CA 1
ATOM 527 C C . GLU A 1 77 ? 23.703 10.188 -18.562 1 76.25 77 GLU A C 1
ATOM 529 O O . GLU A 1 77 ? 24.734 9.508 -18.578 1 76.25 77 GLU A O 1
ATOM 534 N N . VAL A 1 78 ? 23.781 11.453 -18.734 1 66.94 78 VAL A N 1
ATOM 535 C CA . VAL A 1 78 ? 24.984 12.188 -19.094 1 66.94 78 VAL A CA 1
ATOM 536 C C . VAL A 1 78 ? 25.969 12.172 -17.938 1 66.94 78 VAL A C 1
ATOM 538 O O . VAL A 1 78 ? 27.156 11.93 -18.125 1 66.94 78 VAL A O 1
ATOM 541 N N . SER A 1 79 ? 25.5 12.383 -16.781 1 72.88 79 SER A N 1
ATOM 542 C CA . SER A 1 79 ? 26.375 12.406 -15.609 1 72.88 79 SER A CA 1
ATOM 543 C C . SER A 1 79 ? 26.984 11.031 -15.352 1 72.88 79 SER A C 1
ATOM 545 O O . SER A 1 79 ? 28.094 10.93 -14.82 1 72.88 79 SER A O 1
ATOM 547 N N . LEU A 1 80 ? 26.281 9.977 -15.672 1 74.25 80 LEU A N 1
ATOM 548 C CA . LEU A 1 80 ? 26.766 8.617 -15.43 1 74.25 80 LEU A CA 1
ATOM 549 C C . LEU A 1 80 ? 27.766 8.188 -16.5 1 74.25 80 LEU A C 1
ATOM 551 O O . LEU A 1 80 ? 28.578 7.297 -16.266 1 74.25 80 LEU A O 1
ATOM 555 N N . SER A 1 81 ? 27.594 8.602 -17.641 1 66.94 81 SER A N 1
ATOM 556 C CA . SER A 1 81 ? 28.484 8.25 -18.75 1 66.94 81 SER A CA 1
ATOM 557 C C . SER A 1 81 ? 29.891 8.781 -18.5 1 66.94 81 SER A C 1
ATOM 559 O O . SER A 1 81 ? 30.875 8.219 -19 1 66.94 81 SER A O 1
ATOM 561 N N . VAL A 1 82 ? 30 9.914 -17.797 1 55.03 82 VAL A N 1
ATOM 562 C CA . VAL A 1 82 ? 31.297 10.531 -17.578 1 55.03 82 VAL A CA 1
ATOM 563 C C . VAL A 1 82 ? 32.094 9.734 -16.531 1 55.03 82 VAL A C 1
ATOM 565 O O . VAL A 1 82 ? 33.312 9.828 -16.453 1 55.03 82 VAL A O 1
ATOM 568 N N . SER A 1 83 ? 31.422 8.852 -15.68 1 53.25 83 SER A N 1
ATOM 569 C CA . SER A 1 83 ? 32.125 8.055 -14.68 1 53.25 83 SER A CA 1
ATOM 570 C C . SER A 1 83 ? 31.859 6.562 -14.875 1 53.25 83 SER A C 1
ATOM 572 O O . SER A 1 83 ? 30.953 6 -14.273 1 53.25 83 SER A O 1
ATOM 574 N N . PRO A 1 84 ? 32.438 5.98 -15.805 1 46.88 84 PRO A N 1
ATOM 575 C CA . PRO A 1 84 ? 32.156 4.562 -16.047 1 46.88 84 PRO A CA 1
ATOM 576 C C . PRO A 1 84 ? 32.344 3.701 -14.797 1 46.88 84 PRO A C 1
ATOM 578 O O . PRO A 1 84 ? 33.156 4.059 -13.922 1 46.88 84 PRO A O 1
ATOM 581 N N . PRO A 1 85 ? 31.391 2.854 -14.453 1 45.22 85 PRO A N 1
ATOM 582 C CA . PRO A 1 85 ? 31.594 1.991 -13.289 1 45.22 85 PRO A CA 1
ATOM 583 C C . PRO A 1 85 ? 32.969 1.338 -13.266 1 45.22 85 PRO A C 1
ATOM 585 O O . PRO A 1 85 ? 33.5 0.934 -14.312 1 45.22 85 PRO A O 1
ATOM 588 N N . THR A 1 86 ? 33.812 1.81 -12.406 1 39.69 86 THR A N 1
ATOM 589 C CA . THR A 1 86 ? 35.125 1.147 -12.312 1 39.69 86 THR A CA 1
ATOM 590 C C . THR A 1 86 ? 34.938 -0.37 -12.32 1 39.69 86 THR A C 1
ATOM 592 O O . THR A 1 86 ? 35.75 -1.082 -12.953 1 39.69 86 THR A O 1
ATOM 595 N N . ASP A 1 87 ? 34.438 -0.874 -11.172 1 36.5 87 ASP A N 1
ATOM 596 C CA . ASP A 1 87 ? 34.625 -2.283 -10.852 1 36.5 87 ASP A CA 1
ATOM 597 C C . ASP A 1 87 ? 33.656 -3.166 -11.641 1 36.5 87 ASP A C 1
ATOM 599 O O . ASP A 1 87 ? 32.594 -3.514 -11.141 1 36.5 87 ASP A O 1
ATOM 603 N N . THR A 1 88 ? 33.469 -2.904 -12.875 1 36.25 88 THR A N 1
ATOM 604 C CA . THR A 1 88 ? 32.688 -3.959 -13.531 1 36.25 88 THR A CA 1
ATOM 605 C C . THR A 1 88 ? 33.344 -5.316 -13.328 1 36.25 88 THR A C 1
ATOM 607 O O . THR A 1 88 ? 34.562 -5.469 -13.57 1 36.25 88 THR A O 1
ATOM 610 N N . ALA A 1 89 ? 32.844 -6.152 -12.422 1 31.88 89 ALA A N 1
ATOM 611 C CA . ALA A 1 89 ? 33.312 -7.527 -12.312 1 31.88 89 ALA A CA 1
ATOM 612 C C . ALA A 1 89 ? 33.812 -8.047 -13.672 1 31.88 89 ALA A C 1
ATOM 614 O O . ALA A 1 89 ? 33.312 -7.594 -14.719 1 31.88 89 ALA A O 1
ATOM 615 N N . ASP A 1 90 ? 35 -8.688 -13.617 1 30.19 90 ASP A N 1
ATOM 616 C CA . ASP A 1 90 ? 35.594 -9.477 -14.688 1 30.19 90 ASP A CA 1
ATOM 617 C C . ASP A 1 90 ? 34.531 -10.219 -15.492 1 30.19 90 ASP A C 1
ATOM 619 O O . ASP A 1 90 ? 33.688 -10.922 -14.922 1 30.19 90 ASP A O 1
ATOM 623 N N . PRO A 1 91 ? 34.156 -9.758 -16.672 1 31.88 91 PRO A N 1
ATOM 624 C CA . PRO A 1 91 ? 33.312 -10.664 -17.469 1 31.88 91 PRO A CA 1
ATOM 625 C C . PRO A 1 91 ? 33.75 -12.125 -17.344 1 31.88 91 PRO A C 1
ATOM 627 O O . PRO A 1 91 ? 34.906 -12.445 -17.516 1 31.88 91 PRO A O 1
ATOM 630 N N . ALA A 1 92 ? 33.344 -12.938 -16.406 1 29.78 92 ALA A N 1
ATOM 631 C CA . ALA A 1 92 ? 33.781 -14.328 -16.469 1 29.78 92 ALA A CA 1
ATOM 632 C C . ALA A 1 92 ? 34.031 -14.766 -17.906 1 29.78 92 ALA A C 1
ATOM 634 O O . ALA A 1 92 ? 33.969 -13.953 -18.828 1 29.78 92 ALA A O 1
ATOM 635 N N . ASP A 1 93 ? 33.594 -16.141 -18.125 1 27.45 93 ASP A N 1
ATOM 636 C CA . ASP A 1 93 ? 34.062 -17.031 -19.172 1 27.45 93 ASP A CA 1
ATOM 637 C C . ASP A 1 93 ? 33.781 -16.453 -20.562 1 27.45 93 ASP A C 1
ATOM 639 O O . ASP A 1 93 ? 32.625 -16.094 -20.844 1 27.45 93 ASP A O 1
ATOM 643 N N . PRO A 1 94 ? 34.781 -16.047 -21.391 1 31.31 94 PRO A N 1
ATOM 644 C CA . PRO A 1 94 ? 34.812 -15.641 -22.797 1 31.31 94 PRO A CA 1
ATOM 645 C C . PRO A 1 94 ? 33.938 -16.516 -23.703 1 31.31 94 PRO A C 1
ATOM 647 O O . PRO A 1 94 ? 33.875 -16.281 -24.906 1 31.31 94 PRO A O 1
ATOM 650 N N . GLY A 1 95 ? 33.781 -17.812 -23.406 1 27.72 95 GLY A N 1
ATOM 651 C CA . GLY A 1 95 ? 33.344 -18.719 -24.469 1 27.72 95 GLY A CA 1
ATOM 652 C C . GLY A 1 95 ? 31.953 -18.406 -25 1 27.72 95 GLY A C 1
ATOM 653 O O . GLY A 1 95 ? 31.422 -19.156 -25.828 1 27.72 95 GLY A O 1
ATOM 654 N N . ALA A 1 96 ? 31 -18 -24.141 1 31.66 96 ALA A N 1
ATOM 655 C CA . ALA A 1 96 ? 29.797 -18.031 -24.969 1 31.66 96 ALA A CA 1
ATOM 656 C C . ALA A 1 96 ? 29.906 -17.062 -26.141 1 31.66 96 ALA A C 1
ATOM 658 O O . ALA A 1 96 ? 30.688 -16.109 -26.094 1 31.66 96 ALA A O 1
ATOM 659 N N . ALA A 1 97 ? 28.781 -17.031 -27.125 1 34.31 97 ALA A N 1
ATOM 660 C CA . ALA A 1 97 ? 28.656 -16.625 -28.516 1 34.31 97 ALA A CA 1
ATOM 661 C C . ALA A 1 97 ? 29 -15.141 -28.688 1 34.31 97 ALA A C 1
ATOM 663 O O . ALA A 1 97 ? 28.562 -14.305 -27.891 1 34.31 97 ALA A O 1
ATOM 664 N N . ALA A 1 98 ? 30.125 -14.695 -29.359 1 33.5 98 ALA A N 1
ATOM 665 C CA . ALA A 1 98 ? 30.656 -13.547 -30.078 1 33.5 98 ALA A CA 1
ATOM 666 C C . ALA A 1 98 ? 29.547 -12.617 -30.531 1 33.5 98 ALA A C 1
ATOM 668 O O . ALA A 1 98 ? 29.75 -11.414 -30.703 1 33.5 98 ALA A O 1
ATOM 669 N N . ASP A 1 99 ? 28.641 -13.125 -31.281 1 32.66 99 ASP A N 1
ATOM 670 C CA . ASP A 1 99 ? 27.844 -12.234 -32.125 1 32.66 99 ASP A CA 1
ATOM 671 C C . ASP A 1 99 ? 26.875 -11.398 -31.297 1 32.66 99 ASP A C 1
ATOM 673 O O . ASP A 1 99 ? 25.938 -10.805 -31.828 1 32.66 99 ASP A O 1
ATOM 677 N N . SER A 1 100 ? 26.719 -11.781 -29.984 1 38.06 100 SER A N 1
ATOM 678 C CA . SER A 1 100 ? 25.656 -10.953 -29.406 1 38.06 100 SER A CA 1
ATOM 679 C C . SER A 1 100 ? 26.141 -9.516 -29.219 1 38.06 100 SER A C 1
ATOM 681 O O . SER A 1 100 ? 27.312 -9.273 -28.953 1 38.06 100 SER A O 1
ATOM 683 N N . GLY A 1 101 ? 25.469 -8.461 -29.766 1 41.91 101 GLY A N 1
ATOM 684 C CA . GLY A 1 101 ? 25.656 -7.02 -29.734 1 41.91 101 GLY A CA 1
ATOM 685 C C . GLY A 1 101 ? 26.219 -6.523 -28.422 1 41.91 101 GLY A C 1
ATOM 686 O O . GLY A 1 101 ? 26.141 -7.211 -27.406 1 41.91 101 GLY A O 1
ATOM 687 N N . ALA A 1 102 ? 27.328 -5.707 -28.453 1 47.56 102 ALA A N 1
ATOM 688 C CA . ALA A 1 102 ? 28.016 -4.973 -27.391 1 47.56 102 ALA A CA 1
ATOM 689 C C . ALA A 1 102 ? 27.047 -4.574 -26.281 1 47.56 102 ALA A C 1
ATOM 691 O O . ALA A 1 102 ? 25.969 -4.059 -26.547 1 47.56 102 ALA A O 1
ATOM 692 N N . PRO A 1 103 ? 27.172 -5.258 -25.109 1 54.78 103 PRO A N 1
ATOM 693 C CA . PRO A 1 103 ? 26.312 -4.824 -24 1 54.78 103 PRO A CA 1
ATOM 694 C C . PRO A 1 103 ? 26.062 -3.318 -24 1 54.78 103 PRO A C 1
ATOM 696 O O . PRO A 1 103 ? 26.938 -2.549 -24.422 1 54.78 103 PRO A O 1
ATOM 699 N N . ASP A 1 104 ? 24.812 -2.928 -24.078 1 66.38 104 ASP A N 1
ATOM 700 C CA . ASP A 1 104 ? 24.391 -1.531 -23.969 1 66.38 104 ASP A CA 1
ATOM 701 C C . ASP A 1 104 ? 24.953 -0.892 -22.703 1 66.38 104 ASP A C 1
ATOM 703 O O . ASP A 1 104 ? 24.312 -0.888 -21.656 1 66.38 104 ASP A O 1
ATOM 707 N N . LEU A 1 105 ? 26.297 -0.546 -22.75 1 70.5 105 LEU A N 1
ATOM 708 C CA . LEU A 1 105 ? 27.016 0.028 -21.609 1 70.5 105 LEU A CA 1
ATOM 709 C C . LEU A 1 105 ? 26.234 1.182 -21 1 70.5 105 LEU A C 1
ATOM 711 O O . LEU A 1 105 ? 26.219 1.347 -19.781 1 70.5 105 LEU A O 1
ATOM 715 N N . THR A 1 106 ? 25.531 1.835 -21.922 1 80.88 106 THR A N 1
ATOM 716 C CA . THR A 1 106 ? 24.75 2.957 -21.406 1 80.88 106 THR A CA 1
ATOM 717 C C . THR A 1 106 ? 23.578 2.465 -20.562 1 80.88 106 THR A C 1
ATOM 719 O O . THR A 1 106 ? 23.359 2.949 -19.453 1 80.88 106 THR A O 1
ATOM 722 N N . GLY A 1 107 ? 22.938 1.419 -21.094 1 88.12 107 GLY A N 1
ATOM 723 C CA . GLY A 1 107 ? 21.844 0.837 -20.344 1 88.12 107 GLY A CA 1
ATOM 724 C C . GLY A 1 107 ? 22.281 0.194 -19.047 1 88.12 107 GLY A C 1
ATOM 725 O O . GLY A 1 107 ? 21.594 0.299 -18.031 1 88.12 107 GLY A O 1
ATOM 726 N N . ALA A 1 108 ? 23.422 -0.413 -19.078 1 89.5 108 ALA A N 1
ATOM 727 C CA . ALA A 1 108 ? 23.953 -1.105 -17.906 1 89.5 108 ALA A CA 1
ATOM 728 C C . ALA A 1 108 ? 24.219 -0.126 -16.766 1 89.5 108 ALA A C 1
ATOM 730 O O . ALA A 1 108 ? 23.906 -0.408 -15.617 1 89.5 108 ALA A O 1
ATOM 731 N N . VAL A 1 109 ? 24.766 1.021 -17.156 1 88.81 109 VAL A N 1
ATOM 732 C CA . VAL A 1 109 ? 25.094 2.027 -16.156 1 88.81 109 VAL A CA 1
ATOM 733 C C . VAL A 1 109 ? 23.812 2.609 -15.562 1 88.81 109 VAL A C 1
ATOM 735 O O . VAL A 1 109 ? 23.75 2.893 -14.367 1 88.81 109 VAL A O 1
ATOM 738 N N . LEU A 1 110 ? 22.828 2.754 -16.391 1 91.44 110 LEU A N 1
ATOM 739 C CA . LEU A 1 110 ? 21.547 3.273 -15.93 1 91.44 110 LEU A CA 1
ATOM 740 C C . LEU A 1 110 ? 20.891 2.303 -14.953 1 91.44 110 LEU A C 1
ATOM 742 O O . LEU A 1 110 ? 20.438 2.707 -13.883 1 91.44 110 LEU A O 1
ATOM 746 N N . VAL A 1 111 ? 20.875 1.031 -15.266 1 93.5 111 VAL A N 1
ATOM 747 C CA . VAL A 1 111 ? 20.266 0.021 -14.414 1 93.5 111 VAL A CA 1
ATOM 748 C C . VAL A 1 111 ? 21.031 -0.09 -13.102 1 93.5 111 VAL A C 1
ATOM 750 O O . VAL A 1 111 ? 20.438 -0.225 -12.031 1 93.5 111 VAL A O 1
ATOM 753 N N . GLU A 1 112 ? 22.328 -0.014 -13.18 1 90.81 112 GLU A N 1
ATOM 754 C CA . GLU A 1 112 ? 23.156 -0.064 -11.977 1 90.81 112 GLU A CA 1
ATOM 755 C C . GLU A 1 112 ? 22.844 1.105 -11.047 1 90.81 112 GLU A C 1
ATOM 757 O O . GLU A 1 112 ? 22.766 0.93 -9.828 1 90.81 112 GLU A O 1
ATOM 762 N N . ALA A 1 113 ? 22.719 2.275 -11.625 1 92.38 113 ALA A N 1
ATOM 763 C CA . ALA A 1 113 ? 22.391 3.455 -10.828 1 92.38 113 ALA A CA 1
ATOM 764 C C . ALA A 1 113 ? 21.031 3.295 -10.148 1 92.38 113 ALA A C 1
ATOM 766 O O . ALA A 1 113 ? 20.891 3.604 -8.961 1 92.38 113 ALA A O 1
ATOM 767 N N . ILE A 1 114 ? 20.031 2.793 -10.875 1 94.81 114 ILE A N 1
ATOM 768 C CA . ILE A 1 114 ? 18.719 2.549 -10.305 1 94.81 114 ILE A CA 1
ATOM 769 C C . ILE A 1 114 ? 18.828 1.551 -9.156 1 94.81 114 ILE A C 1
ATOM 771 O O . ILE A 1 114 ? 18.219 1.74 -8.102 1 94.81 114 ILE A O 1
ATOM 775 N N . THR A 1 115 ? 19.625 0.556 -9.328 1 94.88 115 THR A N 1
ATOM 776 C CA . THR A 1 115 ? 19.812 -0.509 -8.344 1 94.88 115 THR A CA 1
ATOM 777 C C . THR A 1 115 ? 20.422 0.036 -7.062 1 94.88 115 THR A C 1
ATOM 779 O O . THR A 1 115 ? 19.938 -0.242 -5.965 1 94.88 115 THR A O 1
ATOM 782 N N . VAL A 1 116 ? 21.484 0.804 -7.223 1 94.44 116 VAL A N 1
ATOM 783 C CA . VAL A 1 116 ? 22.203 1.294 -6.043 1 94.44 116 VAL A CA 1
ATOM 784 C C . VAL A 1 116 ? 21.344 2.318 -5.309 1 94.44 116 VAL A C 1
ATOM 786 O O . VAL A 1 116 ? 21.344 2.367 -4.078 1 94.44 116 VAL A O 1
ATOM 789 N N . LEU A 1 117 ? 20.625 3.141 -6.02 1 95.94 117 LEU A N 1
ATOM 790 C CA . LEU A 1 117 ? 19.719 4.094 -5.387 1 95.94 117 LEU A CA 1
ATOM 791 C C . LEU A 1 117 ? 18.656 3.369 -4.562 1 95.94 117 LEU A C 1
ATOM 793 O O . LEU A 1 117 ? 18.297 3.83 -3.484 1 95.94 117 LEU A O 1
ATOM 797 N N . GLU A 1 118 ? 18.172 2.234 -5.09 1 96.75 118 GLU A N 1
ATOM 798 C CA . GLU A 1 118 ? 17.203 1.449 -4.328 1 96.75 118 GLU A CA 1
ATOM 799 C C . GLU A 1 118 ? 17.812 0.922 -3.035 1 96.75 118 GLU A C 1
ATOM 801 O O . GLU A 1 118 ? 17.156 0.916 -1.989 1 96.75 118 GLU A O 1
ATOM 806 N N . ARG A 1 119 ? 19.047 0.51 -3.094 1 95.69 119 ARG A N 1
ATOM 807 C CA . ARG A 1 119 ? 19.75 0.038 -1.905 1 95.69 119 ARG A CA 1
ATOM 808 C C . ARG A 1 119 ? 19.938 1.167 -0.898 1 95.69 119 ARG A C 1
ATOM 810 O O . ARG A 1 119 ? 19.859 0.947 0.312 1 95.69 119 ARG A O 1
ATOM 817 N N . VAL A 1 120 ? 20.219 2.361 -1.382 1 95.88 120 VAL A N 1
ATOM 818 C CA . VAL A 1 120 ? 20.344 3.521 -0.507 1 95.88 120 VAL A CA 1
ATOM 819 C C . VAL A 1 120 ? 19.031 3.764 0.223 1 95.88 120 VAL A C 1
ATOM 821 O O . VAL A 1 120 ? 19.016 3.998 1.435 1 95.88 120 VAL A O 1
ATOM 824 N N . LYS A 1 121 ? 17.922 3.729 -0.493 1 97.69 121 LYS A N 1
ATOM 825 C CA . LYS A 1 121 ? 16.609 3.914 0.128 1 97.69 121 LYS A CA 1
ATOM 826 C C . LYS A 1 121 ? 16.391 2.9 1.246 1 97.69 121 LYS A C 1
ATOM 828 O O . LYS A 1 121 ? 15.93 3.258 2.332 1 97.69 121 LYS A O 1
ATOM 833 N N . ASN A 1 122 ? 16.703 1.66 0.977 1 97.38 122 ASN A N 1
ATOM 834 C CA . ASN A 1 122 ? 16.531 0.612 1.977 1 97.38 122 ASN A CA 1
ATOM 835 C C . ASN A 1 122 ? 17.438 0.835 3.186 1 97.38 122 ASN A C 1
ATOM 837 O O . ASN A 1 122 ? 17.016 0.648 4.328 1 97.38 122 ASN A O 1
ATOM 841 N N . ALA A 1 123 ? 18.672 1.224 2.916 1 96.44 123 ALA A N 1
ATOM 842 C CA . ALA A 1 123 ? 19.609 1.495 4 1 96.44 123 ALA A CA 1
ATOM 843 C C . ALA A 1 123 ? 19.156 2.691 4.832 1 96.44 123 ALA A C 1
ATOM 845 O O . ALA A 1 123 ? 19.344 2.713 6.051 1 96.44 123 ALA A O 1
ATOM 846 N N . CYS A 1 124 ? 18.594 3.723 4.18 1 97.31 124 CYS A N 1
ATOM 847 C CA . CYS A 1 124 ? 18.016 4.855 4.895 1 97.31 124 CYS A CA 1
ATOM 848 C C . CYS A 1 124 ? 16.891 4.406 5.82 1 97.31 124 CYS A C 1
ATOM 850 O O . CYS A 1 124 ? 16.797 4.863 6.957 1 97.31 124 CYS A O 1
ATOM 852 N N . ALA A 1 125 ? 16.078 3.496 5.352 1 97.88 125 ALA A N 1
ATOM 853 C CA . ALA A 1 125 ? 14.984 2.979 6.164 1 97.88 125 ALA A CA 1
ATOM 854 C C . ALA A 1 125 ? 15.516 2.242 7.395 1 97.88 125 ALA A C 1
ATOM 856 O O . ALA A 1 125 ? 14.945 2.344 8.477 1 97.88 125 ALA A O 1
ATOM 857 N N . ALA A 1 126 ? 16.578 1.486 7.223 1 97.38 126 ALA A N 1
ATOM 858 C CA . ALA A 1 126 ? 17.203 0.799 8.352 1 97.38 126 ALA A CA 1
ATOM 859 C C . ALA A 1 126 ? 17.719 1.798 9.383 1 97.38 126 ALA A C 1
ATOM 861 O O . ALA A 1 126 ? 17.516 1.609 10.586 1 97.38 126 ALA A O 1
ATOM 862 N N . ALA A 1 127 ? 18.375 2.82 8.93 1 96.19 127 ALA A N 1
ATOM 863 C CA . ALA A 1 127 ? 18.859 3.869 9.82 1 96.19 127 ALA A CA 1
ATOM 864 C C . ALA A 1 127 ? 17.703 4.551 10.547 1 96.19 127 ALA A C 1
ATOM 866 O O . ALA A 1 127 ? 17.797 4.805 11.758 1 96.19 127 ALA A O 1
ATOM 867 N N . GLN A 1 128 ? 16.625 4.816 9.852 1 97.12 128 GLN A N 1
ATOM 868 C CA . GLN A 1 128 ? 15.453 5.426 10.461 1 97.12 128 GLN A CA 1
ATOM 869 C C . GLN A 1 128 ? 14.875 4.531 11.555 1 97.12 128 GLN A C 1
ATOM 871 O O . GLN A 1 128 ? 14.398 5.023 12.578 1 97.12 128 GLN A O 1
ATOM 876 N N . ALA A 1 129 ? 14.875 3.236 11.281 1 97.38 129 ALA A N 1
ATOM 877 C CA . ALA A 1 129 ? 14.391 2.305 12.297 1 97.38 129 ALA A CA 1
ATOM 878 C C . ALA A 1 129 ? 15.219 2.396 13.57 1 97.38 129 ALA A C 1
ATOM 880 O O . ALA A 1 129 ? 14.672 2.512 14.672 1 97.38 129 ALA A O 1
ATOM 881 N N . ARG A 1 130 ? 16.562 2.387 13.477 1 95.62 130 ARG A N 1
ATOM 882 C CA . ARG A 1 130 ? 17.438 2.506 14.641 1 95.62 130 ARG A CA 1
ATOM 883 C C . ARG A 1 130 ? 17.219 3.828 15.367 1 95.62 130 ARG A C 1
ATOM 885 O O . ARG A 1 130 ? 17.078 3.857 16.594 1 95.62 130 ARG A O 1
ATOM 892 N N . LEU A 1 131 ? 17.094 4.875 14.594 1 95.25 131 LEU A N 1
ATOM 893 C CA . LEU A 1 131 ? 16.938 6.207 15.164 1 95.25 131 LEU A CA 1
ATOM 894 C C . LEU A 1 131 ? 15.586 6.352 15.852 1 95.25 131 LEU A C 1
ATOM 896 O O . LEU A 1 131 ? 15.469 7.055 16.859 1 95.25 131 LEU A O 1
ATOM 900 N N . ALA A 1 132 ? 14.555 5.738 15.297 1 97.06 132 ALA A N 1
ATOM 901 C CA . ALA A 1 132 ? 13.234 5.773 15.922 1 97.06 132 ALA A CA 1
ATOM 902 C C . ALA A 1 132 ? 13.258 5.105 17.297 1 97.06 132 ALA A C 1
ATOM 904 O O . ALA A 1 132 ? 12.641 5.598 18.234 1 97.06 132 ALA A O 1
ATOM 905 N N . VAL A 1 133 ? 13.922 3.973 17.406 1 96.5 133 VAL A N 1
ATOM 906 C CA . VAL A 1 133 ? 14.047 3.273 18.672 1 96.5 133 VAL A CA 1
ATOM 907 C C . VAL A 1 133 ? 14.828 4.137 19.672 1 96.5 133 VAL A C 1
ATOM 909 O O . VAL A 1 133 ? 14.461 4.223 20.844 1 96.5 133 VAL A O 1
ATOM 912 N N . ASP A 1 134 ? 15.906 4.754 19.219 1 93.94 134 ASP A N 1
ATOM 913 C CA . ASP A 1 134 ? 16.672 5.672 20.062 1 93.94 134 ASP A CA 1
ATOM 914 C C . ASP A 1 134 ? 15.789 6.812 20.562 1 93.94 134 ASP A C 1
ATOM 916 O O . ASP A 1 134 ? 15.844 7.176 21.734 1 93.94 134 ASP A O 1
ATOM 920 N N . LEU A 1 135 ? 14.984 7.398 19.641 1 94.81 135 LEU A N 1
ATOM 921 C CA . LEU A 1 135 ? 14.086 8.484 20.016 1 94.81 135 LEU A CA 1
ATOM 922 C C . LEU A 1 135 ? 13.094 8.039 21.078 1 94.81 135 LEU A C 1
ATOM 924 O O . LEU A 1 135 ? 12.82 8.781 22.031 1 94.81 135 LEU A O 1
ATOM 928 N N . ASP A 1 136 ? 12.578 6.852 20.875 1 96 136 ASP A N 1
ATOM 929 C CA . ASP A 1 136 ? 11.648 6.305 21.859 1 96 136 ASP A CA 1
ATOM 930 C C . ASP A 1 136 ? 12.305 6.176 23.234 1 96 136 ASP A C 1
ATOM 932 O O . ASP A 1 136 ? 11.711 6.547 24.25 1 96 136 ASP A O 1
ATOM 936 N N . ARG A 1 137 ? 13.5 5.656 23.281 1 94 137 ARG A N 1
ATOM 937 C CA . ARG A 1 137 ? 14.242 5.492 24.531 1 94 137 ARG A CA 1
ATOM 938 C C . ARG A 1 137 ? 14.477 6.84 25.219 1 94 137 ARG A C 1
ATOM 940 O O . ARG A 1 137 ? 14.211 6.996 26.406 1 94 137 ARG A O 1
ATOM 947 N N . VAL A 1 138 ? 14.922 7.793 24.453 1 91.88 138 VAL A N 1
ATOM 948 C CA . VAL A 1 138 ? 15.266 9.109 24.969 1 91.88 138 VAL A CA 1
ATOM 949 C C . VAL A 1 138 ? 14.008 9.805 25.484 1 91.88 138 VAL A C 1
ATOM 951 O O . VAL A 1 138 ? 13.984 10.297 26.625 1 91.88 138 VAL A O 1
ATOM 954 N N . GLN A 1 139 ? 12.969 9.844 24.75 1 93.31 139 GLN A N 1
ATOM 955 C CA . GLN A 1 139 ? 11.742 10.547 25.125 1 93.31 139 GLN A CA 1
ATOM 956 C C . GLN A 1 139 ? 11.039 9.852 26.281 1 93.31 139 GLN A C 1
ATOM 958 O O . GLN A 1 139 ? 10.531 10.508 27.203 1 93.31 139 GLN A O 1
ATOM 963 N N . THR A 1 140 ? 10.953 8.539 26.219 1 93.31 140 THR A N 1
ATOM 964 C CA . THR A 1 140 ? 10.328 7.793 27.297 1 93.31 140 THR A CA 1
ATOM 965 C C . THR A 1 140 ? 11.062 8.023 28.609 1 93.31 140 THR A C 1
ATOM 967 O O . THR A 1 140 ? 10.445 8.164 29.672 1 93.31 140 THR A O 1
ATOM 970 N N . GLY A 1 141 ? 12.391 7.965 28.562 1 92.31 141 GLY A N 1
ATOM 971 C CA . GLY A 1 141 ? 13.172 8.266 29.75 1 92.31 141 GLY A CA 1
ATOM 972 C C . GLY A 1 141 ? 12.859 9.633 30.328 1 92.31 141 GLY A C 1
ATOM 973 O O . GLY A 1 141 ? 12.656 9.758 31.547 1 92.31 141 GLY A O 1
ATOM 974 N N . ARG A 1 142 ? 12.766 10.617 29.5 1 91.88 142 ARG A N 1
ATOM 975 C CA . ARG A 1 142 ? 12.453 11.977 29.922 1 91.88 142 ARG A CA 1
ATOM 976 C C . ARG A 1 142 ? 11.039 12.07 30.484 1 91.88 142 ARG A C 1
ATOM 978 O O . ARG A 1 142 ? 10.805 12.734 31.5 1 91.88 142 ARG A O 1
ATOM 985 N N . ASP A 1 143 ? 10.117 11.469 29.828 1 94.5 143 ASP A N 1
ATOM 986 C CA . ASP A 1 143 ? 8.711 11.508 30.219 1 94.5 143 ASP A CA 1
ATOM 987 C C . ASP A 1 143 ? 8.484 10.773 31.547 1 94.5 143 ASP A C 1
ATOM 989 O O . ASP A 1 143 ? 7.703 11.227 32.375 1 94.5 143 ASP A O 1
ATOM 993 N N . GLN A 1 144 ? 9.219 9.664 31.703 1 94.31 144 GLN A N 1
ATOM 994 C CA . GLN A 1 144 ? 9.117 8.914 32.938 1 94.31 144 GLN A CA 1
ATOM 995 C C . GLN A 1 144 ? 9.617 9.734 34.125 1 94.31 144 GLN A C 1
ATOM 997 O O . GLN A 1 144 ? 9.039 9.695 35.219 1 94.31 144 GLN A O 1
ATOM 1002 N N . ALA A 1 145 ? 10.664 10.422 33.906 1 93.75 145 ALA A N 1
ATOM 1003 C CA . ALA A 1 145 ? 11.219 11.297 34.938 1 93.75 145 ALA A CA 1
ATOM 1004 C C . ALA A 1 145 ? 10.211 12.375 35.344 1 93.75 145 ALA A C 1
ATOM 1006 O O . ALA A 1 145 ? 10.219 12.852 36.469 1 93.75 145 ALA A O 1
ATOM 1007 N N . ARG A 1 146 ? 9.281 12.711 34.5 1 93.5 146 ARG A N 1
ATOM 1008 C CA . ARG A 1 146 ? 8.281 13.742 34.75 1 93.5 146 ARG A CA 1
ATOM 1009 C C . ARG A 1 146 ? 6.945 13.133 35.156 1 93.5 146 ARG A C 1
ATOM 1011 O O . ARG A 1 146 ? 5.949 13.844 35.281 1 93.5 146 ARG A O 1
ATOM 1018 N N . GLY A 1 147 ? 6.832 11.773 35.188 1 94.06 147 GLY A N 1
ATOM 1019 C CA . GLY A 1 147 ? 5.648 11.086 35.688 1 94.06 147 GLY A CA 1
ATOM 1020 C C . GLY A 1 147 ? 4.578 10.914 34.625 1 94.06 147 GLY A C 1
ATOM 1021 O O . GLY A 1 147 ? 3.406 10.703 34.938 1 94.06 147 GLY A O 1
ATOM 1022 N N . LEU A 1 148 ? 4.961 11.094 33.375 1 94.06 148 LEU A N 1
ATOM 1023 C CA . LEU A 1 148 ? 3.988 10.906 32.312 1 94.06 148 LEU A CA 1
ATOM 1024 C C . LEU A 1 148 ? 3.742 9.422 32.062 1 94.06 148 LEU A C 1
ATOM 1026 O O . LEU A 1 148 ? 4.656 8.602 32.188 1 94.06 148 LEU A O 1
ATOM 1030 N N . ASP A 1 149 ? 2.518 9.133 31.656 1 93.88 149 ASP A N 1
ATOM 1031 C CA . ASP A 1 149 ? 2.117 7.766 31.328 1 93.88 149 ASP A CA 1
ATOM 1032 C C . ASP A 1 149 ? 2.854 7.258 30.094 1 93.88 149 ASP A C 1
ATOM 1034 O O . ASP A 1 149 ? 3.082 8.016 29.141 1 93.88 149 ASP A O 1
ATOM 1038 N N . GLU A 1 150 ? 3.113 5.984 30.109 1 93 150 GLU A N 1
ATOM 1039 C CA . GLU A 1 150 ? 3.848 5.355 29.016 1 93 150 GLU A CA 1
ATOM 1040 C C . GLU A 1 150 ? 3.078 5.465 27.703 1 93 150 GLU A C 1
ATOM 1042 O O . GLU A 1 150 ? 3.678 5.641 26.641 1 93 150 GLU A O 1
ATOM 1047 N N . GLN A 1 151 ? 1.859 5.332 27.734 1 92.75 151 GLN A N 1
ATOM 1048 C CA . GLN A 1 151 ? 1.034 5.391 26.531 1 92.75 151 GLN A CA 1
ATOM 1049 C C . GLN A 1 151 ? 1.062 6.781 25.906 1 92.75 151 GLN A C 1
ATOM 1051 O O . GLN A 1 151 ? 1.03 6.922 24.688 1 92.75 151 GLN A O 1
ATOM 1056 N N . VAL A 1 152 ? 1.106 7.758 26.734 1 94.06 152 VAL A N 1
ATOM 1057 C CA . VAL A 1 152 ? 1.188 9.141 26.281 1 94.06 152 VAL A CA 1
ATOM 1058 C C . VAL A 1 152 ? 2.521 9.367 25.562 1 94.06 152 VAL A C 1
ATOM 1060 O O . VAL A 1 152 ? 2.564 9.961 24.484 1 94.06 152 VAL A O 1
ATOM 1063 N N . SER A 1 153 ? 3.564 8.844 26.203 1 94.44 153 SER A N 1
ATOM 1064 C CA . SER A 1 153 ? 4.895 8.977 25.625 1 94.44 153 SER A CA 1
ATOM 1065 C C . SER A 1 153 ? 4.984 8.266 24.281 1 94.44 153 SER A C 1
ATOM 1067 O O . SER A 1 153 ? 5.508 8.82 23.312 1 94.44 153 SER A O 1
ATOM 1069 N N . ARG A 1 154 ? 4.48 7.094 24.203 1 94.69 154 ARG A N 1
ATOM 1070 C CA . ARG A 1 154 ? 4.535 6.293 22.984 1 94.69 154 ARG A CA 1
ATOM 1071 C C . ARG A 1 154 ? 3.77 6.969 21.859 1 94.69 154 ARG A C 1
ATOM 1073 O O . ARG A 1 154 ? 4.227 6.977 20.719 1 94.69 154 ARG A O 1
ATOM 1080 N N . ARG A 1 155 ? 2.65 7.426 22.141 1 95.12 155 ARG A N 1
ATOM 1081 C CA . ARG A 1 155 ? 1.853 8.148 21.156 1 95.12 155 ARG A CA 1
ATOM 1082 C C . ARG A 1 155 ? 2.607 9.367 20.641 1 95.12 155 ARG A C 1
ATOM 1084 O O . ARG A 1 155 ? 2.59 9.641 19.438 1 95.12 155 ARG A O 1
ATOM 1091 N N . SER A 1 156 ? 3.219 10.047 21.516 1 96.19 156 SER A N 1
ATOM 1092 C CA . SER A 1 156 ? 4.008 11.227 21.156 1 96.19 156 SER A CA 1
ATOM 1093 C C . SER A 1 156 ? 5.145 10.859 20.203 1 96.19 156 SER A C 1
ATOM 1095 O O . SER A 1 156 ? 5.34 11.523 19.188 1 96.19 156 SER A O 1
ATOM 1097 N N . VAL A 1 157 ? 5.871 9.805 20.531 1 96.94 157 VAL A N 1
ATOM 1098 C CA . VAL A 1 157 ? 6.996 9.383 19.703 1 96.94 157 VAL A CA 1
ATOM 1099 C C . VAL A 1 157 ? 6.492 8.945 18.328 1 96.94 157 VAL A C 1
ATOM 1101 O O . VAL A 1 157 ? 7.055 9.336 17.312 1 96.94 157 VAL A O 1
ATOM 1104 N N . ALA A 1 158 ? 5.445 8.195 18.297 1 97.25 158 ALA A N 1
ATOM 1105 C CA . ALA A 1 158 ? 4.859 7.715 17.047 1 97.25 158 ALA A CA 1
ATOM 1106 C C . ALA A 1 158 ? 4.469 8.875 16.141 1 97.25 158 ALA A C 1
ATOM 1108 O O . ALA A 1 158 ? 4.73 8.852 14.93 1 97.25 158 ALA A O 1
ATOM 1109 N N . ALA A 1 159 ? 3.859 9.844 16.719 1 96.88 159 ALA A N 1
ATOM 1110 C CA . ALA A 1 159 ? 3.434 11.008 15.945 1 96.88 159 ALA A CA 1
ATOM 1111 C C . ALA A 1 159 ? 4.633 11.766 15.391 1 96.88 159 ALA A C 1
ATOM 1113 O O . ALA A 1 159 ? 4.609 12.234 14.25 1 96.88 159 ALA A O 1
ATOM 1114 N N . GLN A 1 160 ? 5.68 11.906 16.219 1 96.56 160 GLN A N 1
ATOM 1115 C CA . GLN A 1 160 ? 6.887 12.586 15.773 1 96.56 160 GLN A CA 1
ATOM 1116 C C . GLN A 1 160 ? 7.551 11.828 14.625 1 96.56 160 GLN A C 1
ATOM 1118 O O . GLN A 1 160 ? 8.008 12.43 13.656 1 96.56 160 GLN A O 1
ATOM 1123 N N . VAL A 1 161 ? 7.613 10.508 14.711 1 97.69 161 VAL A N 1
ATOM 1124 C CA . VAL A 1 161 ? 8.164 9.68 13.648 1 97.69 161 VAL A CA 1
ATOM 1125 C C . VAL A 1 161 ? 7.34 9.852 12.375 1 97.69 161 VAL A C 1
ATOM 1127 O O . VAL A 1 161 ? 7.891 10.016 11.281 1 97.69 161 VAL A O 1
ATOM 1130 N N . GLY A 1 162 ? 6.043 9.781 12.508 1 97.06 162 GLY A N 1
ATOM 1131 C CA . GLY A 1 162 ? 5.172 9.992 11.367 1 97.06 162 GLY A CA 1
ATOM 1132 C C . GLY A 1 162 ? 5.395 11.328 10.68 1 97.06 162 GLY A C 1
ATOM 1133 O O . GLY A 1 162 ? 5.594 11.383 9.461 1 97.06 162 GLY A O 1
ATOM 1134 N N . LEU A 1 163 ? 5.43 12.414 11.453 1 95.31 163 LEU A N 1
ATOM 1135 C CA . LEU A 1 163 ? 5.645 13.758 10.914 1 95.31 163 LEU A CA 1
ATOM 1136 C C . LEU A 1 163 ? 7.004 13.852 10.234 1 95.31 163 LEU A C 1
ATOM 1138 O O . LEU A 1 163 ? 7.109 14.375 9.125 1 95.31 163 LEU A O 1
ATOM 1142 N N . ALA A 1 164 ? 7.996 13.297 10.875 1 95.56 164 ALA A N 1
ATOM 1143 C CA . ALA A 1 164 ? 9.352 13.344 10.32 1 95.56 164 ALA A CA 1
ATOM 1144 C C . ALA A 1 164 ? 9.43 12.586 9 1 95.56 164 ALA A C 1
ATOM 1146 O O . ALA A 1 164 ? 10.156 12.984 8.086 1 95.56 164 ALA A O 1
ATOM 1147 N N . ARG A 1 165 ? 8.688 11.555 8.875 1 96.81 165 ARG A N 1
ATOM 1148 C CA . ARG A 1 165 ? 8.727 10.719 7.68 1 96.81 165 ARG A CA 1
ATOM 1149 C C . ARG A 1 165 ? 7.602 11.086 6.719 1 96.81 165 ARG A C 1
ATOM 1151 O O . ARG A 1 165 ? 7.348 10.367 5.75 1 96.81 165 ARG A O 1
ATOM 1158 N N . ARG A 1 166 ? 6.855 12.125 7.07 1 94.31 166 ARG A N 1
ATOM 1159 C CA . ARG A 1 166 ? 5.824 12.695 6.211 1 94.31 166 ARG A CA 1
ATOM 1160 C C . ARG A 1 166 ? 4.684 11.703 5.996 1 94.31 166 ARG A C 1
ATOM 1162 O O . ARG A 1 166 ? 4.234 11.508 4.863 1 94.31 166 ARG A O 1
ATOM 1169 N N . CYS A 1 167 ? 4.336 11.07 7.023 1 94.19 167 CYS A N 1
ATOM 1170 C CA . CYS A 1 167 ? 3.186 10.172 7.016 1 94.19 167 CYS A CA 1
ATOM 1171 C C . CYS A 1 167 ? 2.346 10.352 8.273 1 94.19 167 CYS A C 1
ATOM 1173 O O . CYS A 1 167 ? 2.703 11.133 9.156 1 94.19 167 CYS A O 1
ATOM 1175 N N . SER A 1 168 ? 1.217 9.672 8.367 1 94.25 168 SER A N 1
ATOM 1176 C CA . SER A 1 168 ? 0.27 9.844 9.461 1 94.25 168 SER A CA 1
ATOM 1177 C C . SER A 1 168 ? 0.843 9.312 10.773 1 94.25 168 SER A C 1
ATOM 1179 O O . SER A 1 168 ? 1.734 8.461 10.773 1 94.25 168 SER A O 1
ATOM 1181 N N . PRO A 1 169 ? 0.306 9.789 11.891 1 93.31 169 PRO A N 1
ATOM 1182 C CA . PRO A 1 169 ? 0.703 9.242 13.195 1 93.31 169 PRO A CA 1
ATOM 1183 C C . PRO A 1 169 ? 0.436 7.746 13.312 1 93.31 169 PRO A C 1
ATOM 1185 O O . PRO A 1 169 ? 1.22 7.023 13.93 1 93.31 169 PRO A O 1
ATOM 1188 N N . SER A 1 170 ? -0.646 7.324 12.711 1 94.31 170 SER A N 1
ATOM 1189 C CA . SER A 1 170 ? -0.922 5.891 12.727 1 94.31 170 SER A CA 1
ATOM 1190 C C . SER A 1 170 ? 0.17 5.109 12 1 94.31 170 SER A C 1
ATOM 1192 O O . SER A 1 170 ? 0.609 4.062 12.477 1 94.31 170 SER A O 1
ATOM 1194 N N . GLN A 1 171 ? 0.577 5.582 10.891 1 95.25 171 GLN A N 1
ATOM 1195 C CA . GLN A 1 171 ? 1.688 4.953 10.188 1 95.25 171 GLN A CA 1
ATOM 1196 C C . GLN A 1 171 ? 2.982 5.066 10.984 1 95.25 171 GLN A C 1
ATOM 1198 O O . GLN A 1 171 ? 3.797 4.141 11 1 95.25 171 GLN A O 1
ATOM 1203 N N . GLY A 1 172 ? 3.17 6.238 11.625 1 96.88 172 GLY A N 1
ATOM 1204 C CA . GLY A 1 172 ? 4.309 6.379 12.523 1 96.88 172 GLY A CA 1
ATOM 1205 C C . GLY A 1 172 ? 4.352 5.324 13.609 1 96.88 172 GLY A C 1
ATOM 1206 O O . GLY A 1 172 ? 5.418 4.801 13.93 1 96.88 172 GLY A O 1
ATOM 1207 N N . ARG A 1 173 ? 3.209 5.059 14.148 1 96.5 173 ARG A N 1
ATOM 1208 C CA . ARG A 1 173 ? 3.1 4.023 15.172 1 96.5 173 ARG A CA 1
ATOM 1209 C C . ARG A 1 173 ? 3.496 2.66 14.617 1 96.5 173 ARG A C 1
ATOM 1211 O O . ARG A 1 173 ? 4.203 1.896 15.281 1 96.5 173 ARG A O 1
ATOM 1218 N N . ARG A 1 174 ? 3.064 2.375 13.438 1 95.56 174 ARG A N 1
ATOM 1219 C CA . ARG A 1 174 ? 3.406 1.11 12.797 1 95.56 174 ARG A CA 1
ATOM 1220 C C . ARG A 1 174 ? 4.906 1.018 12.531 1 95.56 174 ARG A C 1
ATOM 1222 O O . ARG A 1 174 ? 5.527 -0.012 12.805 1 95.56 174 ARG A O 1
ATOM 1229 N N . LEU A 1 175 ? 5.449 2.057 12.031 1 97.5 175 LEU A N 1
ATOM 1230 C CA . LEU A 1 175 ? 6.879 2.096 11.734 1 97.5 175 LEU A CA 1
ATOM 1231 C C . LEU A 1 175 ? 7.703 1.932 13.008 1 97.5 175 LEU A C 1
ATOM 1233 O O . LEU A 1 175 ? 8.719 1.236 13.008 1 97.5 175 LEU A O 1
ATOM 1237 N N . LEU A 1 176 ? 7.238 2.596 14.086 1 97.5 176 LEU A N 1
ATOM 1238 C CA . LEU A 1 176 ? 7.926 2.459 15.367 1 97.5 176 LEU A CA 1
ATOM 1239 C C . LEU A 1 176 ? 7.855 1.02 15.867 1 97.5 176 LEU A C 1
ATOM 1241 O O . LEU A 1 176 ? 8.852 0.48 16.359 1 97.5 176 LEU A O 1
ATOM 1245 N N . GLY A 1 177 ? 6.707 0.425 15.727 1 97 177 GLY A N 1
ATOM 1246 C CA . GLY A 1 177 ? 6.57 -0.972 16.109 1 97 177 GLY A CA 1
ATOM 1247 C C . GLY A 1 177 ? 7.488 -1.896 15.336 1 97 177 GLY A C 1
ATOM 1248 O O . GLY A 1 177 ? 8.125 -2.775 15.914 1 97 177 GLY A O 1
ATOM 1249 N N . VAL A 1 178 ? 7.594 -1.72 14.07 1 97.31 178 VAL A N 1
ATOM 1250 C CA . VAL A 1 178 ? 8.484 -2.498 13.219 1 97.31 178 VAL A CA 1
ATOM 1251 C C . VAL A 1 178 ? 9.938 -2.26 13.625 1 97.31 178 VAL A C 1
ATOM 1253 O O . VAL A 1 178 ? 10.719 -3.205 13.742 1 97.31 178 VAL A O 1
ATOM 1256 N N . ALA A 1 179 ? 10.266 -1.009 13.867 1 97.88 179 ALA A N 1
ATOM 1257 C CA . ALA A 1 179 ? 11.617 -0.642 14.273 1 97.88 179 ALA A CA 1
ATOM 1258 C C . ALA A 1 179 ? 12.023 -1.375 15.555 1 97.88 179 ALA A C 1
ATOM 1260 O O . ALA A 1 179 ? 13.125 -1.914 15.641 1 97.88 179 ALA A O 1
ATOM 1261 N N . GLU A 1 180 ? 11.148 -1.394 16.469 1 97.19 180 GLU A N 1
ATOM 1262 C CA . GLU A 1 180 ? 11.406 -2.074 17.734 1 97.19 180 GLU A CA 1
ATOM 1263 C C . GLU A 1 180 ? 11.641 -3.566 17.516 1 97.19 180 GLU A C 1
ATOM 1265 O O . GLU A 1 180 ? 12.562 -4.145 18.109 1 97.19 180 GLU A O 1
ATOM 1270 N N . ALA A 1 181 ? 10.828 -4.156 16.703 1 96.75 181 ALA A N 1
ATOM 1271 C CA . ALA A 1 181 ? 10.992 -5.574 16.406 1 96.75 181 ALA A CA 1
ATOM 1272 C C . ALA A 1 181 ? 12.344 -5.844 15.75 1 96.75 181 ALA A C 1
ATOM 1274 O O . ALA A 1 181 ? 13.031 -6.801 16.109 1 96.75 181 ALA A O 1
ATOM 1275 N N . LEU A 1 182 ? 12.75 -5.055 14.844 1 97.25 182 LEU A N 1
ATOM 1276 C CA . LEU A 1 182 ? 13.992 -5.215 14.094 1 97.25 182 LEU A CA 1
ATOM 1277 C C . LEU A 1 182 ? 15.203 -5.129 15.023 1 97.25 182 LEU A C 1
ATOM 1279 O O . LEU A 1 182 ? 16.109 -5.965 14.953 1 97.25 182 LEU A O 1
ATOM 1283 N N . VAL A 1 183 ? 15.195 -4.16 15.891 1 94.88 183 VAL A N 1
ATOM 1284 C CA . VAL A 1 183 ? 16.344 -3.9 16.75 1 94.88 183 VAL A CA 1
ATOM 1285 C C . VAL A 1 183 ? 16.406 -4.949 17.859 1 94.88 183 VAL A C 1
ATOM 1287 O O . VAL A 1 183 ? 17.484 -5.391 18.25 1 94.88 183 VAL A O 1
ATOM 1290 N N . ASP A 1 184 ? 15.289 -5.418 18.25 1 94.75 184 ASP A N 1
ATOM 1291 C CA . ASP A 1 184 ? 15.211 -6.27 19.438 1 94.75 184 ASP A CA 1
ATOM 1292 C C . ASP A 1 184 ? 15.344 -7.742 19.062 1 94.75 184 ASP A C 1
ATOM 1294 O O . ASP A 1 184 ? 16.094 -8.484 19.703 1 94.75 184 ASP A O 1
ATOM 1298 N N . ARG A 1 185 ? 14.703 -8.148 17.953 1 95.31 185 ARG A N 1
ATOM 1299 C CA . ARG A 1 185 ? 14.578 -9.602 17.859 1 95.31 185 ARG A CA 1
ATOM 1300 C C . ARG A 1 185 ? 14.828 -10.07 16.422 1 95.31 185 ARG A C 1
ATOM 1302 O O . ARG A 1 185 ? 14.75 -11.266 16.141 1 95.31 185 ARG A O 1
ATOM 1309 N N . LEU A 1 186 ? 15.078 -9.195 15.5 1 97.75 186 LEU A N 1
ATOM 1310 C CA . LEU A 1 186 ? 15.258 -9.594 14.109 1 97.75 186 LEU A CA 1
ATOM 1311 C C . LEU A 1 186 ? 16.562 -9.039 13.547 1 97.75 186 LEU A C 1
ATOM 1313 O O . LEU A 1 186 ? 16.562 -8.312 12.555 1 97.75 186 LEU A O 1
ATOM 1317 N N . PRO A 1 187 ? 17.703 -9.43 14.078 1 96.31 187 PRO A N 1
ATOM 1318 C CA . PRO A 1 187 ? 18.969 -8.836 13.68 1 96.31 187 PRO A CA 1
ATOM 1319 C C . PRO A 1 187 ? 19.344 -9.148 12.234 1 96.31 187 PRO A C 1
ATOM 1321 O O . PRO A 1 187 ? 19.984 -8.328 11.562 1 96.31 187 PRO A O 1
ATOM 1324 N N . GLY A 1 188 ? 19.047 -10.344 11.766 1 97.62 188 GLY A N 1
ATOM 1325 C CA . GLY A 1 188 ? 19.312 -10.656 10.375 1 97.62 188 GLY A CA 1
ATOM 1326 C C . GLY A 1 188 ? 18.578 -9.758 9.406 1 97.62 188 GLY A C 1
ATOM 1327 O O . GLY A 1 188 ? 19.141 -9.32 8.398 1 97.62 188 GLY A O 1
ATOM 1328 N N . THR A 1 189 ? 17.297 -9.539 9.703 1 98.12 189 THR A N 1
ATOM 1329 C CA . THR A 1 189 ? 16.484 -8.664 8.875 1 98.12 189 THR A CA 1
ATOM 1330 C C . THR A 1 189 ? 17.031 -7.238 8.891 1 98.12 189 THR A C 1
ATOM 1332 O O . THR A 1 189 ? 17.156 -6.605 7.84 1 98.12 189 THR A O 1
ATOM 1335 N N . LEU A 1 190 ? 17.359 -6.75 10.07 1 97.56 190 LEU A N 1
ATOM 1336 C CA . LEU A 1 190 ? 17.922 -5.41 10.195 1 97.56 190 LEU A CA 1
ATOM 1337 C C . LEU A 1 190 ? 19.25 -5.305 9.445 1 97.56 190 LEU A C 1
ATOM 1339 O O . LEU A 1 190 ? 19.5 -4.305 8.773 1 97.56 190 LEU A O 1
ATOM 1343 N N . ALA A 1 191 ? 20.094 -6.309 9.531 1 96.31 191 ALA A N 1
ATOM 1344 C CA . ALA A 1 191 ? 21.375 -6.332 8.836 1 96.31 191 ALA A CA 1
ATOM 1345 C C . ALA A 1 191 ? 21.188 -6.285 7.324 1 96.31 191 ALA A C 1
ATOM 1347 O O . ALA A 1 191 ? 21.891 -5.555 6.625 1 96.31 191 ALA A O 1
ATOM 1348 N N . ALA A 1 192 ? 20.266 -7.082 6.836 1 97.38 192 ALA A N 1
ATOM 1349 C CA . ALA A 1 192 ? 19.984 -7.098 5.402 1 97.38 192 ALA A CA 1
ATOM 1350 C C . ALA A 1 192 ? 19.484 -5.73 4.926 1 97.38 192 ALA A C 1
ATOM 1352 O O . ALA A 1 192 ? 19.875 -5.266 3.852 1 97.38 192 ALA A O 1
ATOM 1353 N N . MET A 1 193 ? 18.594 -5.051 5.703 1 97.25 193 MET A N 1
ATOM 1354 C CA . MET A 1 193 ? 18.156 -3.697 5.387 1 97.25 193 MET A CA 1
ATOM 1355 C C . MET A 1 193 ? 19.328 -2.723 5.395 1 97.25 193 MET A C 1
ATOM 1357 O O . MET A 1 193 ? 19.422 -1.854 4.527 1 97.25 193 MET A O 1
ATOM 1361 N N . THR A 1 194 ? 20.172 -2.883 6.406 1 95.75 194 THR A N 1
ATOM 1362 C CA . THR A 1 194 ? 21.328 -2.002 6.574 1 95.75 194 THR A CA 1
ATOM 1363 C C . THR A 1 194 ? 22.25 -2.08 5.363 1 95.75 194 THR A C 1
ATOM 1365 O O . THR A 1 194 ? 22.828 -1.073 4.949 1 95.75 194 THR A O 1
ATOM 1368 N N . ARG A 1 195 ? 22.297 -3.225 4.762 1 94.69 195 ARG A N 1
ATOM 1369 C CA . ARG A 1 195 ? 23.109 -3.416 3.564 1 94.69 195 ARG A CA 1
ATOM 1370 C C . ARG A 1 195 ? 22.344 -3.012 2.312 1 94.69 195 ARG A C 1
ATOM 1372 O O . ARG A 1 195 ? 22.844 -3.137 1.196 1 94.69 195 ARG A O 1
ATOM 1379 N N . GLY A 1 196 ? 21.078 -2.648 2.502 1 95.94 196 GLY A N 1
ATOM 1380 C CA . GLY A 1 196 ? 20.219 -2.225 1.402 1 95.94 196 GLY A CA 1
ATOM 1381 C C . GLY A 1 196 ? 19.656 -3.385 0.606 1 95.94 196 GLY A C 1
ATOM 1382 O O . GLY A 1 196 ? 19.188 -3.203 -0.52 1 95.94 196 GLY A O 1
ATOM 1383 N N . GLU A 1 197 ? 19.672 -4.594 1.092 1 95.25 197 GLU A N 1
ATOM 1384 C CA . GLU A 1 197 ? 19.344 -5.793 0.328 1 95.25 197 GLU A CA 1
ATOM 1385 C C . GLU A 1 197 ? 17.906 -6.215 0.564 1 95.25 197 GLU A C 1
ATOM 1387 O O . GLU A 1 197 ? 17.375 -7.09 -0.129 1 95.25 197 GLU A O 1
ATOM 1392 N N . LEU A 1 198 ? 17.281 -5.598 1.517 1 96.38 198 LEU A N 1
ATOM 1393 C CA . LEU A 1 198 ? 15.898 -5.922 1.867 1 96.38 198 LEU A CA 1
ATOM 1394 C C . LEU A 1 198 ? 15.07 -4.652 2.041 1 96.38 198 LEU A C 1
ATOM 1396 O O . LEU A 1 198 ? 15.523 -3.688 2.66 1 96.38 198 LEU A O 1
ATOM 1400 N N . SER A 1 199 ? 13.898 -4.656 1.511 1 96.44 199 SER A N 1
ATOM 1401 C CA . SER A 1 199 ? 13.039 -3.479 1.558 1 96.44 199 SER A CA 1
ATOM 1402 C C . SER A 1 199 ? 12.367 -3.338 2.918 1 96.44 199 SER A C 1
ATOM 1404 O O . SER A 1 199 ? 12.242 -4.316 3.658 1 96.44 199 SER A O 1
ATOM 1406 N N . GLU A 1 200 ? 11.945 -2.113 3.201 1 96.56 200 GLU A N 1
ATOM 1407 C CA . GLU A 1 200 ? 11.203 -1.826 4.43 1 96.56 200 GLU A CA 1
ATOM 1408 C C . GLU A 1 200 ? 9.898 -2.615 4.488 1 96.56 200 GLU A C 1
ATOM 1410 O O . GLU A 1 200 ? 9.492 -3.062 5.559 1 96.56 200 GLU A O 1
ATOM 1415 N N . ASP A 1 201 ? 9.289 -2.82 3.383 1 95.38 201 ASP A N 1
ATOM 1416 C CA . ASP A 1 201 ? 8.039 -3.572 3.324 1 95.38 201 ASP A CA 1
ATOM 1417 C C . ASP A 1 201 ? 8.258 -5.039 3.682 1 95.38 201 ASP A C 1
ATOM 1419 O O . ASP A 1 201 ? 7.488 -5.625 4.445 1 95.38 201 ASP A O 1
ATOM 1423 N N . ALA A 1 202 ? 9.266 -5.641 3.086 1 96.19 202 ALA A N 1
ATOM 1424 C CA . ALA A 1 202 ? 9.594 -7.023 3.418 1 96.19 202 ALA A CA 1
ATOM 1425 C C . ALA A 1 202 ? 9.922 -7.172 4.902 1 96.19 202 ALA A C 1
ATOM 1427 O O . ALA A 1 202 ? 9.469 -8.117 5.555 1 96.19 202 ALA A O 1
ATOM 1428 N N . ALA A 1 203 ? 10.688 -6.254 5.418 1 97.94 203 ALA A N 1
ATOM 1429 C CA . ALA A 1 203 ? 11.039 -6.266 6.836 1 97.94 203 ALA A CA 1
ATOM 1430 C C . ALA A 1 203 ? 9.789 -6.168 7.707 1 97.94 203 ALA A C 1
ATOM 1432 O O . ALA A 1 203 ? 9.68 -6.852 8.727 1 97.94 203 ALA A O 1
ATOM 1433 N N . ALA A 1 204 ? 8.891 -5.32 7.285 1 97.38 204 ALA A N 1
ATOM 1434 C CA . ALA A 1 204 ? 7.645 -5.164 8.023 1 97.38 204 ALA A CA 1
ATOM 1435 C C . ALA A 1 204 ? 6.844 -6.465 8.031 1 97.38 204 ALA A C 1
ATOM 1437 O O . ALA A 1 204 ? 6.203 -6.805 9.023 1 97.38 204 ALA A O 1
ATOM 1438 N N . GLN A 1 205 ? 6.867 -7.195 6.945 1 94.75 205 GLN A N 1
ATOM 1439 C CA . GLN A 1 205 ? 6.172 -8.477 6.879 1 94.75 205 GLN A CA 1
ATOM 1440 C C . GLN A 1 205 ? 6.754 -9.469 7.879 1 94.75 205 GLN A C 1
ATOM 1442 O O . GLN A 1 205 ? 6.012 -10.203 8.531 1 94.75 205 GLN A O 1
ATOM 1447 N N . ILE A 1 206 ? 8.039 -9.508 7.98 1 96.5 206 ILE A N 1
ATOM 1448 C CA . ILE A 1 206 ? 8.695 -10.414 8.914 1 96.5 206 ILE A CA 1
ATOM 1449 C C . ILE A 1 206 ? 8.344 -10.023 10.352 1 96.5 206 ILE A C 1
ATOM 1451 O O . ILE A 1 206 ? 8.008 -10.875 11.172 1 96.5 206 ILE A O 1
ATOM 1455 N N . ALA A 1 207 ? 8.414 -8.727 10.594 1 96.38 207 ALA A N 1
ATOM 1456 C CA . ALA A 1 207 ? 8.078 -8.227 11.922 1 96.38 207 ALA A CA 1
ATOM 1457 C C . ALA A 1 207 ? 6.648 -8.594 12.305 1 96.38 207 ALA A C 1
ATOM 1459 O O . ALA A 1 207 ? 6.395 -9.039 13.43 1 96.38 207 ALA A O 1
ATOM 1460 N N . ARG A 1 208 ? 5.742 -8.453 11.398 1 90.06 208 ARG A N 1
ATOM 1461 C CA . ARG A 1 208 ? 4.34 -8.766 11.656 1 90.06 208 ARG A CA 1
ATOM 1462 C C . ARG A 1 208 ? 4.145 -10.258 11.891 1 90.06 208 ARG A C 1
ATOM 1464 O O . ARG A 1 208 ? 3.424 -10.664 12.805 1 90.06 208 ARG A O 1
ATOM 1471 N N . ALA A 1 209 ? 4.789 -11.055 11.141 1 89.19 209 ALA A N 1
ATOM 1472 C CA . ALA A 1 209 ? 4.645 -12.508 11.242 1 89.19 209 ALA A CA 1
ATOM 1473 C C . ALA A 1 209 ? 5.176 -13.016 12.578 1 89.19 209 ALA A C 1
ATOM 1475 O O . ALA A 1 209 ? 4.707 -14.031 13.094 1 89.19 209 ALA A O 1
ATOM 1476 N N . THR A 1 210 ? 6.098 -12.297 13.195 1 91.94 210 THR A N 1
ATOM 1477 C CA . THR A 1 210 ? 6.766 -12.781 14.398 1 91.94 210 THR A CA 1
ATOM 1478 C C . THR A 1 210 ? 6.324 -11.977 15.617 1 91.94 210 THR A C 1
ATOM 1480 O O . THR A 1 210 ? 6.926 -12.078 16.688 1 91.94 210 THR A O 1
ATOM 1483 N N . ALA A 1 211 ? 5.352 -11.133 15.508 1 87.94 211 ALA A N 1
ATOM 1484 C CA . ALA A 1 211 ? 4.969 -10.172 16.531 1 87.94 211 ALA A CA 1
ATOM 1485 C C . ALA A 1 211 ? 4.539 -10.875 17.812 1 87.94 211 ALA A C 1
ATOM 1487 O O . ALA A 1 211 ? 4.727 -10.344 18.922 1 87.94 211 ALA A O 1
ATOM 1488 N N . HIS A 1 212 ? 3.996 -12.039 17.766 1 80.31 212 HIS A N 1
ATOM 1489 C CA . HIS A 1 212 ? 3.441 -12.703 18.938 1 80.31 212 HIS A CA 1
ATOM 1490 C C . HIS A 1 212 ? 4.16 -14.023 19.219 1 80.31 212 HIS A C 1
ATOM 1492 O O . HIS A 1 212 ? 3.588 -14.93 19.828 1 80.31 212 HIS A O 1
ATOM 1498 N N . THR A 1 213 ? 5.344 -14.078 18.75 1 86.81 213 THR A N 1
ATOM 1499 C CA . THR A 1 213 ? 6.129 -15.281 19 1 86.81 213 THR A CA 1
ATOM 1500 C C . THR A 1 213 ? 7.203 -15.008 20.062 1 86.81 213 THR A C 1
ATOM 1502 O O . THR A 1 213 ? 7.426 -13.859 20.438 1 86.81 213 THR A O 1
ATOM 1505 N N . SER A 1 214 ? 7.719 -16.062 20.594 1 87.88 214 SER A N 1
ATOM 1506 C CA . SER A 1 214 ? 8.828 -15.914 21.516 1 87.88 214 SER A CA 1
ATOM 1507 C C . SER A 1 214 ? 10.055 -15.305 20.828 1 87.88 214 SER A C 1
ATOM 1509 O O . SER A 1 214 ? 10.188 -15.391 19.609 1 87.88 214 SER A O 1
ATOM 1511 N N . ARG A 1 215 ? 10.867 -14.656 21.594 1 91.38 215 ARG A N 1
ATOM 1512 C CA . ARG A 1 215 ? 12.109 -14.094 21.078 1 91.38 215 ARG A CA 1
ATOM 1513 C C . ARG A 1 215 ? 12.953 -15.172 20.406 1 91.38 215 ARG A C 1
ATOM 1515 O O . ARG A 1 215 ? 13.594 -14.914 19.375 1 91.38 215 ARG A O 1
ATOM 1522 N N . HIS A 1 216 ? 12.906 -16.297 21.016 1 92.06 216 HIS A N 1
ATOM 1523 C CA . HIS A 1 216 ? 13.656 -17.406 20.453 1 92.06 216 HIS A CA 1
ATOM 1524 C C . HIS A 1 216 ? 13.125 -17.797 19.078 1 92.06 216 HIS A C 1
ATOM 1526 O O . HIS A 1 216 ? 13.891 -17.906 18.125 1 92.06 216 HIS A O 1
ATOM 1532 N N . THR A 1 217 ? 11.875 -17.938 18.969 1 92.12 217 THR A N 1
ATOM 1533 C CA . THR A 1 217 ? 11.258 -18.297 17.703 1 92.12 217 THR A CA 1
ATOM 1534 C C . THR A 1 217 ? 11.5 -17.219 16.641 1 92.12 217 THR A C 1
ATOM 1536 O O . THR A 1 217 ? 11.805 -17.531 15.492 1 92.12 217 THR A O 1
ATOM 1539 N N . ALA A 1 218 ? 11.391 -16 17.016 1 95.44 218 ALA A N 1
ATOM 1540 C CA . ALA A 1 218 ? 11.656 -14.906 16.094 1 95.44 218 ALA A CA 1
ATOM 1541 C C . ALA A 1 218 ? 13.078 -14.977 15.539 1 95.44 218 ALA A C 1
ATOM 1543 O O . ALA A 1 218 ? 13.297 -14.773 14.344 1 95.44 218 ALA A O 1
ATOM 1544 N N . GLY A 1 219 ? 13.984 -15.281 16.438 1 95.38 219 GLY A N 1
ATOM 1545 C CA . GLY A 1 219 ? 15.375 -15.414 16.031 1 95.38 219 GLY A CA 1
ATOM 1546 C C . GLY A 1 219 ? 15.602 -16.547 15.047 1 95.38 219 GLY A C 1
ATOM 1547 O O . GLY A 1 219 ? 16.328 -16.406 14.07 1 95.38 219 GLY A O 1
ATOM 1548 N N . VAL A 1 220 ? 14.953 -17.609 15.297 1 94.69 220 VAL A N 1
ATOM 1549 C CA . VAL A 1 220 ? 15.07 -18.781 14.422 1 94.69 220 VAL A CA 1
ATOM 1550 C C . VAL A 1 220 ? 14.484 -18.453 13.055 1 94.69 220 VAL A C 1
ATOM 1552 O O . VAL A 1 220 ? 15.094 -18.766 12.023 1 94.69 220 VAL A O 1
ATOM 1555 N N . VAL A 1 221 ? 13.344 -17.859 13.031 1 95.12 221 VAL A N 1
ATOM 1556 C CA . VAL A 1 221 ? 12.68 -17.484 11.781 1 95.12 221 VAL A CA 1
ATOM 1557 C C . VAL A 1 221 ? 13.547 -16.5 11.008 1 95.12 221 VAL A C 1
ATOM 1559 O O . VAL A 1 221 ? 13.742 -16.656 9.797 1 95.12 221 VAL A O 1
ATOM 1562 N N . ASP A 1 222 ? 14.055 -15.523 11.695 1 97.44 222 ASP A N 1
ATOM 1563 C CA . ASP A 1 222 ? 14.93 -14.516 11.102 1 97.44 222 ASP A CA 1
ATOM 1564 C C . ASP A 1 222 ? 16.125 -15.164 10.414 1 97.44 222 ASP A C 1
ATOM 1566 O O . ASP A 1 222 ? 16.406 -14.891 9.242 1 97.44 222 ASP A O 1
ATOM 1570 N N . ALA A 1 223 ? 16.766 -16.062 11.102 1 95.94 223 ALA A N 1
ATOM 1571 C CA . ALA A 1 223 ? 17.969 -16.734 10.586 1 95.94 223 ALA A CA 1
ATOM 1572 C C . ALA A 1 223 ? 17.625 -17.641 9.406 1 95.94 223 ALA A C 1
ATOM 1574 O O . ALA A 1 223 ? 18.344 -17.641 8.398 1 95.94 223 ALA A O 1
ATOM 1575 N N . ARG A 1 224 ? 16.594 -18.328 9.469 1 93.94 224 ARG A N 1
ATOM 1576 C CA . ARG A 1 224 ? 16.203 -19.281 8.43 1 93.94 224 ARG A CA 1
ATOM 1577 C C . ARG A 1 224 ? 15.82 -18.562 7.148 1 93.94 224 ARG A C 1
ATOM 1579 O O . ARG A 1 224 ? 16.188 -18.984 6.051 1 93.94 224 ARG A O 1
ATOM 1586 N N . LEU A 1 225 ? 15.055 -17.516 7.234 1 94.38 225 LEU A N 1
ATOM 1587 C CA . LEU A 1 225 ? 14.672 -16.734 6.062 1 94.38 225 LEU A CA 1
ATOM 1588 C C . LEU A 1 225 ? 15.898 -16.266 5.289 1 94.38 225 LEU A C 1
ATOM 1590 O O . LEU A 1 225 ? 15.945 -16.391 4.062 1 94.38 225 LEU A O 1
ATOM 1594 N N . HIS A 1 226 ? 16.859 -15.805 5.996 1 93.62 226 HIS A N 1
ATOM 1595 C CA . HIS A 1 226 ? 18.031 -15.266 5.336 1 93.62 226 HIS A CA 1
ATOM 1596 C C . HIS A 1 226 ? 18.922 -16.375 4.785 1 93.62 226 HIS A C 1
ATOM 1598 O O . HIS A 1 226 ? 19.547 -16.203 3.736 1 93.62 226 HIS A O 1
ATOM 1604 N N . ALA A 1 227 ? 18.922 -17.453 5.512 1 89.88 227 ALA A N 1
ATOM 1605 C CA . ALA A 1 227 ? 19.641 -18.625 4.992 1 89.88 227 ALA A CA 1
ATOM 1606 C C . ALA A 1 227 ? 19 -19.109 3.689 1 89.88 227 ALA A C 1
ATOM 1608 O O . ALA A 1 227 ? 19.703 -19.625 2.807 1 89.88 227 ALA A O 1
ATOM 1609 N N . GLU A 1 228 ? 17.75 -18.891 3.553 1 87.56 228 GLU A N 1
ATOM 1610 C CA . GLU A 1 228 ? 17.016 -19.344 2.371 1 87.56 228 GLU A CA 1
ATOM 1611 C C . GLU A 1 228 ? 17.078 -18.297 1.257 1 87.56 228 GLU A C 1
ATOM 1613 O O . GLU A 1 228 ? 16.516 -18.516 0.174 1 87.56 228 GLU A O 1
ATOM 1618 N N . GLY A 1 229 ? 17.672 -17.203 1.494 1 88.5 229 GLY A N 1
ATOM 1619 C CA . GLY A 1 229 ? 17.875 -16.188 0.462 1 88.5 229 GLY A CA 1
ATOM 1620 C C . GLY A 1 229 ? 16.672 -15.305 0.25 1 88.5 229 GLY A C 1
ATOM 1621 O O . GLY A 1 229 ? 16.312 -14.992 -0.888 1 88.5 229 GLY A O 1
ATOM 1622 N N . CYS A 1 230 ? 16.016 -14.836 1.316 1 90.62 230 CYS A N 1
ATOM 1623 C CA . CYS A 1 230 ? 14.75 -14.117 1.246 1 90.62 230 CYS A CA 1
ATOM 1624 C C . CYS A 1 230 ? 14.938 -12.734 0.622 1 90.62 230 CYS A C 1
ATOM 1626 O O . CYS A 1 230 ? 13.969 -12.086 0.229 1 90.62 230 CYS A O 1
ATOM 1628 N N . THR A 1 231 ? 16.172 -12.242 0.446 1 91.06 231 THR A N 1
ATOM 1629 C CA . THR A 1 231 ? 16.422 -10.922 -0.126 1 91.06 231 THR A CA 1
ATOM 1630 C C . THR A 1 231 ? 16.109 -10.906 -1.616 1 91.06 231 THR A C 1
ATOM 1632 O O . THR A 1 231 ? 16.031 -9.844 -2.229 1 91.06 231 THR A O 1
ATOM 1635 N N . ARG A 1 232 ? 15.812 -12 -2.188 1 87.44 232 ARG A N 1
ATOM 1636 C CA . ARG A 1 232 ? 15.508 -12.109 -3.613 1 87.44 232 ARG A CA 1
ATOM 1637 C C . ARG A 1 232 ? 14.023 -12.328 -3.846 1 87.44 232 ARG A C 1
ATOM 1639 O O . ARG A 1 232 ? 13.594 -12.602 -4.969 1 87.44 232 ARG A O 1
ATOM 1646 N N . TRP A 1 233 ? 13.289 -12.227 -2.789 1 88.88 233 TRP A N 1
ATOM 1647 C CA . TRP A 1 233 ? 11.852 -12.469 -2.855 1 88.88 233 TRP A CA 1
ATOM 1648 C C . TRP A 1 233 ? 11.07 -11.164 -2.734 1 88.88 233 TRP A C 1
ATOM 1650 O O . TRP A 1 233 ? 11.578 -10.18 -2.18 1 88.88 233 TRP A O 1
ATOM 1660 N N . ALA A 1 234 ? 9.898 -11.203 -3.309 1 88.81 234 ALA A N 1
ATOM 1661 C CA . ALA A 1 234 ? 8.969 -10.109 -3.039 1 88.81 234 ALA A CA 1
ATOM 1662 C C . ALA A 1 234 ? 8.547 -10.102 -1.572 1 88.81 234 ALA A C 1
ATOM 1664 O O . ALA A 1 234 ? 8.555 -11.141 -0.908 1 88.81 234 ALA A O 1
ATOM 1665 N N . ALA A 1 235 ? 8.133 -8.961 -1.103 1 91.25 235 ALA A N 1
ATOM 1666 C CA . ALA A 1 235 ? 7.75 -8.781 0.294 1 91.25 235 ALA A CA 1
ATOM 1667 C C . ALA A 1 235 ? 6.637 -9.75 0.689 1 91.25 235 ALA A C 1
ATOM 1669 O O . ALA A 1 235 ? 6.648 -10.297 1.793 1 91.25 235 ALA A O 1
ATOM 1670 N N . ARG A 1 236 ? 5.672 -9.969 -0.145 1 85.62 236 ARG A N 1
ATOM 1671 C CA . ARG A 1 236 ? 4.555 -10.859 0.165 1 85.62 236 ARG A CA 1
ATOM 1672 C C . ARG A 1 236 ? 5.039 -12.289 0.394 1 85.62 236 ARG A C 1
ATOM 1674 O O . ARG A 1 236 ? 4.562 -12.977 1.3 1 85.62 236 ARG A O 1
ATOM 1681 N N . ARG A 1 237 ? 5.945 -12.742 -0.42 1 86.56 237 ARG A N 1
ATOM 1682 C CA . ARG A 1 237 ? 6.508 -14.078 -0.268 1 86.56 237 ARG A CA 1
ATOM 1683 C C . ARG A 1 237 ? 7.312 -14.188 1.021 1 86.56 237 ARG A C 1
ATOM 1685 O O . ARG A 1 237 ? 7.262 -15.211 1.707 1 86.56 237 ARG A O 1
ATOM 1692 N N . VAL A 1 238 ? 8.078 -13.172 1.318 1 92.31 238 VAL A N 1
ATOM 1693 C CA . VAL A 1 238 ? 8.82 -13.133 2.572 1 92.31 238 VAL A CA 1
ATOM 1694 C C . VAL A 1 238 ? 7.863 -13.312 3.748 1 92.31 238 VAL A C 1
ATOM 1696 O O . VAL A 1 238 ? 8.109 -14.125 4.641 1 92.31 238 VAL A O 1
ATOM 1699 N N . GLY A 1 239 ? 6.785 -12.578 3.717 1 90.81 239 GLY A N 1
ATOM 1700 C CA . GLY A 1 239 ? 5.793 -12.672 4.777 1 90.81 239 GLY A CA 1
ATOM 1701 C C . GLY A 1 239 ? 5.168 -14.055 4.883 1 90.81 239 GLY A C 1
ATOM 1702 O O . GLY A 1 239 ? 5.004 -14.578 5.984 1 90.81 239 GLY A O 1
ATOM 1703 N N . ARG A 1 240 ? 4.828 -14.648 3.795 1 84.25 240 ARG A N 1
ATOM 1704 C CA . ARG A 1 240 ? 4.223 -15.977 3.773 1 84.25 240 ARG A CA 1
ATOM 1705 C C . ARG A 1 240 ? 5.172 -17.016 4.359 1 84.25 240 ARG A C 1
ATOM 1707 O O . ARG A 1 240 ? 4.762 -17.859 5.152 1 84.25 240 ARG A O 1
ATOM 1714 N N . ARG A 1 241 ? 6.418 -16.922 3.902 1 87.25 241 ARG A N 1
ATOM 1715 C CA . ARG A 1 241 ? 7.395 -17.875 4.406 1 87.25 241 ARG A CA 1
ATOM 1716 C C . ARG A 1 241 ? 7.652 -17.672 5.895 1 87.25 241 ARG A C 1
ATOM 1718 O O . ARG A 1 241 ? 7.809 -18.625 6.645 1 87.25 241 ARG A O 1
ATOM 1725 N N . ALA A 1 242 ? 7.723 -16.438 6.309 1 92.12 242 ALA A N 1
ATOM 1726 C CA . ALA A 1 242 ? 7.891 -16.141 7.727 1 92.12 242 ALA A CA 1
ATOM 1727 C C . ALA A 1 242 ? 6.77 -16.766 8.555 1 92.12 242 ALA A C 1
ATOM 1729 O O . ALA A 1 242 ? 7.027 -17.391 9.586 1 92.12 242 ALA A O 1
ATOM 1730 N N . ARG A 1 243 ? 5.594 -16.609 8.125 1 86.38 243 ARG A N 1
ATOM 1731 C CA . ARG A 1 243 ? 4.445 -17.188 8.82 1 86.38 243 ARG A CA 1
ATOM 1732 C C . ARG A 1 243 ? 4.527 -18.703 8.859 1 86.38 243 ARG A C 1
ATOM 1734 O O . ARG A 1 243 ? 4.227 -19.328 9.883 1 86.38 243 ARG A O 1
ATOM 1741 N N . ALA A 1 244 ? 4.91 -19.25 7.734 1 82 244 ALA A N 1
ATOM 1742 C CA . ALA A 1 244 ? 5.055 -20.703 7.676 1 82 244 ALA A CA 1
ATOM 1743 C C . ALA A 1 244 ? 6.094 -21.188 8.68 1 82 244 ALA A C 1
ATOM 1745 O O . ALA A 1 244 ? 5.891 -22.219 9.344 1 82 244 ALA A O 1
ATOM 1746 N N . LEU A 1 245 ? 7.164 -20.516 8.789 1 87.06 245 LEU A N 1
ATOM 1747 C CA . LEU A 1 245 ? 8.219 -20.875 9.727 1 87.06 245 LEU A CA 1
ATOM 1748 C C . LEU A 1 245 ? 7.746 -20.734 11.164 1 87.06 245 LEU A C 1
ATOM 1750 O O . LEU A 1 245 ? 8.078 -21.562 12.016 1 87.06 245 LEU A O 1
ATOM 1754 N N . VAL A 1 246 ? 7.035 -19.641 11.43 1 87.5 246 VAL A N 1
ATOM 1755 C CA . VAL A 1 246 ? 6.477 -19.469 12.766 1 87.5 246 VAL A CA 1
ATOM 1756 C C . VAL A 1 246 ? 5.562 -20.641 13.109 1 87.5 246 VAL A C 1
ATOM 1758 O O . VAL A 1 246 ? 5.629 -21.188 14.211 1 87.5 246 VAL A O 1
ATOM 1761 N N . ASP A 1 247 ? 4.766 -21.016 12.172 1 79.44 247 ASP A N 1
ATOM 1762 C CA . ASP A 1 247 ? 3.814 -22.109 12.375 1 79.44 247 ASP A CA 1
ATOM 1763 C C . ASP A 1 247 ? 4.539 -23.438 12.609 1 79.44 247 ASP A C 1
ATOM 1765 O O . ASP A 1 247 ? 4.059 -24.281 13.367 1 79.44 247 ASP A O 1
ATOM 1769 N N . GLU A 1 248 ? 5.621 -23.578 11.969 1 76.12 248 GLU A N 1
ATOM 1770 C CA . GLU A 1 248 ? 6.438 -24.766 12.148 1 76.12 248 GLU A CA 1
ATOM 1771 C C . GLU A 1 248 ? 7.016 -24.828 13.562 1 76.12 248 GLU A C 1
ATOM 1773 O O . GLU A 1 248 ? 7.113 -25.906 14.148 1 76.12 248 GLU A O 1
ATOM 1778 N N . HIS A 1 249 ? 7.367 -23.734 14.156 1 82.88 249 HIS A N 1
ATOM 1779 C CA . HIS A 1 249 ? 8.086 -23.703 15.43 1 82.88 249 HIS A CA 1
ATOM 1780 C C . HIS A 1 249 ? 7.125 -23.547 16.594 1 82.88 249 HIS A C 1
ATOM 1782 O O . HIS A 1 249 ? 7.426 -23.969 17.719 1 82.88 249 HIS A O 1
ATOM 1788 N N . GLU A 1 250 ? 6.152 -22.875 16.484 1 82.19 250 GLU A N 1
ATOM 1789 C CA . GLU A 1 250 ? 5.113 -22.703 17.5 1 82.19 250 GLU A CA 1
ATOM 1790 C C . GLU A 1 250 ? 3.76 -23.188 17 1 82.19 250 GLU A C 1
ATOM 1792 O O . GLU A 1 250 ? 2.945 -22.391 16.531 1 82.19 250 GLU A O 1
ATOM 1797 N N . PRO A 1 251 ? 3.715 -24.516 17.438 1 71.12 251 PRO A N 1
ATOM 1798 C CA . PRO A 1 251 ? 2.449 -25.094 16.984 1 71.12 251 PRO A CA 1
ATOM 1799 C C . PRO A 1 251 ? 1.233 -24.438 17.641 1 71.12 251 PRO A C 1
ATOM 1801 O O . PRO A 1 251 ? 1.288 -24.047 18.812 1 71.12 251 PRO A O 1
ATOM 1804 N N . GLY A 1 252 ? 0.299 -23.938 17.172 1 74.88 252 GLY A N 1
ATOM 1805 C CA . GLY A 1 252 ? -0.91 -23.312 17.688 1 74.88 252 GLY A CA 1
ATOM 1806 C C . GLY A 1 252 ? -0.954 -21.828 17.453 1 74.88 252 GLY A C 1
ATOM 1807 O O . GLY A 1 252 ? -2.01 -21.203 17.578 1 74.88 252 GLY A O 1
ATOM 1808 N N . ALA A 1 253 ? 0.319 -21.375 17.281 1 78.5 253 ALA A N 1
ATOM 1809 C CA . ALA A 1 253 ? 0.377 -19.938 17.078 1 78.5 253 ALA A CA 1
ATOM 1810 C C . ALA A 1 253 ? -0.588 -19.516 15.969 1 78.5 253 ALA A C 1
ATOM 1812 O O . ALA A 1 253 ? -1.242 -18.469 16.078 1 78.5 253 ALA A O 1
ATOM 1813 N N . ALA A 1 254 ? -0.672 -20.344 15 1 82.25 254 ALA A N 1
ATOM 1814 C CA . ALA A 1 254 ? -1.56 -20.031 13.883 1 82.25 254 ALA A CA 1
ATOM 1815 C C . ALA A 1 254 ? -3.02 -20.031 14.328 1 82.25 254 ALA A C 1
ATOM 1817 O O . ALA A 1 254 ? -3.805 -19.172 13.914 1 82.25 254 ALA A O 1
ATOM 1818 N N . ALA A 1 255 ? -3.322 -20.984 15.164 1 80.38 255 ALA A N 1
ATOM 1819 C CA . ALA A 1 255 ? -4.695 -21.094 15.656 1 80.38 255 ALA A CA 1
ATOM 1820 C C . ALA A 1 255 ? -5.055 -19.875 16.516 1 80.38 255 ALA A C 1
ATOM 1822 O O . ALA A 1 255 ? -6.156 -19.344 16.406 1 80.38 255 ALA A O 1
ATOM 1823 N N . HIS A 1 256 ? -4.176 -19.516 17.266 1 78.62 256 HIS A N 1
ATOM 1824 C CA . HIS A 1 256 ? -4.402 -18.375 18.141 1 78.62 256 HIS A CA 1
ATOM 1825 C C . HIS A 1 256 ? -4.531 -17.094 17.328 1 78.62 256 HIS A C 1
ATOM 1827 O O . HIS A 1 256 ? -5.43 -16.281 17.578 1 78.62 256 HIS A O 1
ATOM 1833 N N . ARG A 1 257 ? -3.643 -16.891 16.344 1 82.12 257 ARG A N 1
ATOM 1834 C CA . ARG A 1 257 ? -3.711 -15.719 15.484 1 82.12 257 ARG A CA 1
ATOM 1835 C C . ARG A 1 257 ? -5.023 -15.688 14.711 1 82.12 257 ARG A C 1
ATOM 1837 O O . ARG A 1 257 ? -5.641 -14.633 14.57 1 82.12 257 ARG A O 1
ATOM 1844 N N . HIS A 1 258 ? -5.344 -16.859 14.32 1 88.12 258 HIS A N 1
ATOM 1845 C CA . HIS A 1 258 ? -6.594 -16.953 13.578 1 88.12 258 HIS A CA 1
ATOM 1846 C C . HIS A 1 258 ? -7.785 -16.578 14.453 1 88.12 258 HIS A C 1
ATOM 1848 O O . HIS A 1 258 ? -8.648 -15.797 14.031 1 88.12 258 HIS A O 1
ATOM 1854 N N . ALA A 1 259 ? -7.797 -17.109 15.625 1 85.38 259 ALA A N 1
ATOM 1855 C CA . ALA A 1 259 ? -8.891 -16.828 16.547 1 85.38 259 ALA A CA 1
ATOM 1856 C C . ALA A 1 259 ? -8.992 -15.336 16.828 1 85.38 259 ALA A C 1
ATOM 1858 O O . ALA A 1 259 ? -10.086 -14.766 16.812 1 85.38 259 ALA A O 1
ATOM 1859 N N . ALA A 1 260 ? -7.898 -14.75 17.031 1 83.44 260 ALA A N 1
ATOM 1860 C CA . ALA A 1 260 ? -7.859 -13.312 17.281 1 83.44 260 ALA A CA 1
ATOM 1861 C C . ALA A 1 260 ? -8.32 -12.523 16.047 1 83.44 260 ALA A C 1
ATOM 1863 O O . ALA A 1 260 ? -9.078 -11.562 16.172 1 83.44 260 ALA A O 1
ATOM 1864 N N . ALA A 1 261 ? -7.832 -12.906 14.914 1 90.12 261 ALA A N 1
ATOM 1865 C CA . ALA A 1 261 ? -8.172 -12.211 13.672 1 90.12 261 ALA A CA 1
ATOM 1866 C C . ALA A 1 261 ? -9.672 -12.305 13.383 1 90.12 261 ALA A C 1
ATOM 1868 O O . ALA A 1 261 ? -10.281 -11.344 12.914 1 90.12 261 ALA A O 1
ATOM 1869 N N . VAL A 1 262 ? -10.25 -13.438 13.68 1 91.81 262 VAL A N 1
ATOM 1870 C CA . VAL A 1 262 ? -11.672 -13.656 13.445 1 91.81 262 VAL A CA 1
ATOM 1871 C C . VAL A 1 262 ? -12.5 -12.672 14.266 1 91.81 262 VAL A C 1
ATOM 1873 O O . VAL A 1 262 ? -13.539 -12.195 13.82 1 91.81 262 VAL A O 1
ATOM 1876 N N . THR A 1 263 ? -12 -12.297 15.445 1 89.25 263 THR A N 1
ATOM 1877 C CA . THR A 1 263 ? -12.734 -11.367 16.312 1 89.25 263 THR A CA 1
ATOM 1878 C C . THR A 1 263 ? -12.719 -9.961 15.719 1 89.25 263 THR A C 1
ATOM 1880 O O . THR A 1 263 ? -13.516 -9.109 16.125 1 89.25 263 THR A O 1
ATOM 1883 N N . ARG A 1 264 ? -11.914 -9.742 14.758 1 91.88 264 ARG A N 1
ATOM 1884 C CA . ARG A 1 264 ? -11.781 -8.414 14.172 1 91.88 264 ARG A CA 1
ATOM 1885 C C . ARG A 1 264 ? -12.398 -8.359 12.773 1 91.88 264 ARG A C 1
ATOM 1887 O O . ARG A 1 264 ? -12.156 -7.418 12.023 1 91.88 264 ARG A O 1
ATOM 1894 N N . ARG A 1 265 ? -13.141 -9.414 12.469 1 94.44 265 ARG A N 1
ATOM 1895 C CA . ARG A 1 265 ? -13.797 -9.398 11.164 1 94.44 265 ARG A CA 1
ATOM 1896 C C . ARG A 1 265 ? -14.695 -8.18 11.016 1 94.44 265 ARG A C 1
ATOM 1898 O O . ARG A 1 265 ? -15.32 -7.734 11.984 1 94.44 265 ARG A O 1
ATOM 1905 N N . ARG A 1 266 ? -14.75 -7.621 9.766 1 96.19 266 ARG A N 1
ATOM 1906 C CA . ARG A 1 266 ? -15.477 -6.375 9.539 1 96.19 266 ARG A CA 1
ATOM 1907 C C . ARG A 1 266 ? -15.742 -6.156 8.055 1 96.19 266 ARG A C 1
ATOM 1909 O O . ARG A 1 266 ? -15.164 -6.84 7.207 1 96.19 266 ARG A O 1
ATOM 1916 N N . VAL A 1 267 ? -16.656 -5.258 7.805 1 96.69 267 VAL A N 1
ATOM 1917 C CA . VAL A 1 267 ? -16.953 -4.77 6.465 1 96.69 267 VAL A CA 1
ATOM 1918 C C . VAL A 1 267 ? -16.656 -3.273 6.379 1 96.69 267 VAL A C 1
ATOM 1920 O O . VAL A 1 267 ? -16.984 -2.518 7.301 1 96.69 267 VAL A O 1
ATOM 1923 N N . SER A 1 268 ? -15.969 -2.855 5.352 1 94.5 268 SER A N 1
ATOM 1924 C CA . SER A 1 268 ? -15.641 -1.444 5.184 1 94.5 268 SER A CA 1
ATOM 1925 C C . SER A 1 268 ? -15.797 -1.006 3.732 1 94.5 268 SER A C 1
ATOM 1927 O O . SER A 1 268 ? -15.867 -1.842 2.83 1 94.5 268 SER A O 1
ATOM 1929 N N . VAL A 1 269 ? -15.969 0.296 3.5 1 92.19 269 VAL A N 1
ATOM 1930 C CA . VAL A 1 269 ? -15.992 0.922 2.182 1 92.19 269 VAL A CA 1
ATOM 1931 C C . VAL A 1 269 ? -14.867 1.948 2.078 1 92.19 269 VAL A C 1
ATOM 1933 O O . VAL A 1 269 ? -14.625 2.713 3.014 1 92.19 269 VAL A O 1
ATOM 1936 N N . ARG A 1 270 ? -14.203 1.872 0.966 1 90.75 270 ARG A N 1
ATOM 1937 C CA . ARG A 1 270 ? -13.148 2.848 0.699 1 90.75 270 ARG A CA 1
ATOM 1938 C C . ARG A 1 270 ? -13.375 3.537 -0.643 1 90.75 270 ARG A C 1
ATOM 1940 O O . ARG A 1 270 ? -13.539 2.875 -1.669 1 90.75 270 ARG A O 1
ATOM 1947 N N . ASP A 1 271 ? -13.359 4.871 -0.611 1 89.25 271 ASP A N 1
ATOM 1948 C CA . ASP A 1 271 ? -13.43 5.664 -1.835 1 89.25 271 ASP A CA 1
ATOM 1949 C C . ASP A 1 271 ? -12.188 5.465 -2.693 1 89.25 271 ASP A C 1
ATOM 1951 O O . ASP A 1 271 ? -11.062 5.648 -2.221 1 89.25 271 ASP A O 1
ATOM 1955 N N . LEU A 1 272 ? -12.352 5.023 -3.988 1 88.88 272 LEU A N 1
ATOM 1956 C CA . LEU A 1 272 ? -11.227 4.789 -4.895 1 88.88 272 LEU A CA 1
ATOM 1957 C C . LEU A 1 272 ? -11.055 5.957 -5.859 1 88.88 272 LEU A C 1
ATOM 1959 O O . LEU A 1 272 ? -10.133 5.957 -6.676 1 88.88 272 LEU A O 1
ATOM 1963 N N . GLY A 1 273 ? -12.016 6.934 -5.758 1 83.06 273 GLY A N 1
ATOM 1964 C CA . GLY A 1 273 ? -12.047 7.977 -6.77 1 83.06 273 GLY A CA 1
ATOM 1965 C C . GLY A 1 273 ? -12.812 7.574 -8.016 1 83.06 273 GLY A C 1
ATOM 1966 O O . GLY A 1 273 ? -13.312 6.449 -8.109 1 83.06 273 GLY A O 1
ATOM 1967 N N . ASP A 1 274 ? -13.133 8.609 -8.898 1 84.12 274 ASP A N 1
ATOM 1968 C CA . ASP A 1 274 ? -13.828 8.422 -10.164 1 84.12 274 ASP A CA 1
ATOM 1969 C C . ASP A 1 274 ? -15.227 7.863 -9.953 1 84.12 274 ASP A C 1
ATOM 1971 O O . ASP A 1 274 ? -15.727 7.086 -10.766 1 84.12 274 ASP A O 1
ATOM 1975 N N . GLY A 1 275 ? -15.695 8.086 -8.812 1 88.06 275 GLY A N 1
ATOM 1976 C CA . GLY A 1 275 ? -17.031 7.605 -8.5 1 88.06 275 GLY A CA 1
ATOM 1977 C C . GLY A 1 275 ? -17.078 6.117 -8.211 1 88.06 275 GLY A C 1
ATOM 1978 O O . GLY A 1 275 ? -18.141 5.488 -8.336 1 88.06 275 GLY A O 1
ATOM 1979 N N . MET A 1 276 ? -15.906 5.535 -7.941 1 92.94 276 MET A N 1
ATOM 1980 C CA . MET A 1 276 ? -15.812 4.109 -7.637 1 92.94 276 MET A CA 1
ATOM 1981 C C . MET A 1 276 ? -15.438 3.895 -6.172 1 92.94 276 MET A C 1
ATOM 1983 O O . MET A 1 276 ? -14.953 4.812 -5.508 1 92.94 276 MET A O 1
ATOM 1987 N N . ALA A 1 277 ? -15.711 2.76 -5.668 1 94.62 277 ALA A N 1
ATOM 1988 C CA . ALA A 1 277 ? -15.336 2.393 -4.301 1 94.62 277 ALA A CA 1
ATOM 1989 C C . ALA A 1 277 ? -14.992 0.911 -4.207 1 94.62 277 ALA A C 1
ATOM 1991 O O . ALA A 1 277 ? -15.383 0.118 -5.066 1 94.62 277 ALA A O 1
ATOM 1992 N N . ALA A 1 278 ? -14.227 0.569 -3.197 1 97.06 278 ALA A N 1
ATOM 1993 C CA . ALA A 1 278 ? -13.969 -0.812 -2.797 1 97.06 278 ALA A CA 1
ATOM 1994 C C . ALA A 1 278 ? -14.805 -1.196 -1.579 1 97.06 278 ALA A C 1
ATOM 1996 O O . ALA A 1 278 ? -14.648 -0.611 -0.504 1 97.06 278 ALA A O 1
ATOM 1997 N N . LEU A 1 279 ? -15.719 -2.076 -1.75 1 97.25 279 LEU A N 1
ATOM 1998 C CA . LEU A 1 279 ? -16.422 -2.727 -0.646 1 97.25 279 LEU A CA 1
ATOM 1999 C C . LEU A 1 279 ? -15.68 -3.988 -0.207 1 97.25 279 LEU A C 1
ATOM 2001 O O . LEU A 1 279 ? -15.57 -4.945 -0.977 1 97.25 279 LEU A O 1
ATOM 2005 N N . THR A 1 280 ? -15.203 -4 1.069 1 97.94 280 THR A N 1
ATOM 2006 C CA . THR A 1 280 ? -14.305 -5.066 1.502 1 97.94 280 THR A CA 1
ATOM 2007 C C . THR A 1 280 ? -14.844 -5.746 2.76 1 97.94 280 THR A C 1
ATOM 2009 O O . THR A 1 280 ? -15.227 -5.074 3.721 1 97.94 280 THR A O 1
ATOM 2012 N N . ALA A 1 281 ? -14.883 -7.004 2.789 1 98.25 281 ALA A N 1
ATOM 2013 C CA . ALA A 1 281 ? -15.109 -7.809 3.986 1 98.25 281 ALA A CA 1
ATOM 2014 C C . ALA A 1 281 ? -13.844 -8.562 4.383 1 98.25 281 ALA A C 1
ATOM 2016 O O . ALA A 1 281 ? -13.289 -9.32 3.584 1 98.25 281 ALA A O 1
ATOM 2017 N N . ILE A 1 282 ? -13.367 -8.336 5.523 1 98 282 ILE A N 1
ATOM 2018 C CA . ILE A 1 282 ? -12.305 -9.148 6.109 1 98 282 ILE A CA 1
ATOM 2019 C C . ILE A 1 282 ? -12.914 -10.258 6.965 1 98 282 ILE A C 1
ATOM 2021 O O . ILE A 1 282 ? -13.523 -9.984 8 1 98 282 ILE A O 1
ATOM 2025 N N . VAL A 1 283 ? -12.789 -11.469 6.523 1 96.31 283 VAL A N 1
ATOM 2026 C CA . VAL A 1 283 ? -13.477 -12.625 7.086 1 96.31 283 VAL A CA 1
ATOM 2027 C C . VAL A 1 283 ? -12.586 -13.859 6.969 1 96.31 283 VAL A C 1
ATOM 2029 O O . VAL A 1 283 ? -11.531 -13.812 6.336 1 96.31 283 VAL A O 1
ATOM 2032 N N . PRO A 1 284 ? -12.953 -14.953 7.676 1 92.44 284 PRO A N 1
ATOM 2033 C CA . PRO A 1 284 ? -12.188 -16.188 7.477 1 92.44 284 PRO A CA 1
ATOM 2034 C C . PRO A 1 284 ? -12.062 -16.578 6.008 1 92.44 284 PRO A C 1
ATOM 2036 O O . PRO A 1 284 ? -13.016 -16.406 5.238 1 92.44 284 PRO A O 1
ATOM 2039 N N . PHE A 1 285 ? -10.875 -17.016 5.648 1 90.06 285 PHE A N 1
ATOM 2040 C CA . PHE A 1 285 ? -10.453 -17.281 4.273 1 90.06 285 PHE A CA 1
ATOM 2041 C C . PHE A 1 285 ? -11.469 -18.156 3.555 1 90.06 285 PHE A C 1
ATOM 2043 O O . PHE A 1 285 ? -11.891 -17.844 2.441 1 90.06 285 PHE A O 1
ATOM 2050 N N . THR A 1 286 ? -11.906 -19.203 4.133 1 84.94 286 THR A N 1
ATOM 2051 C CA . THR A 1 286 ? -12.797 -20.172 3.502 1 84.94 286 THR A CA 1
ATOM 2052 C C . THR A 1 286 ? -14.172 -19.562 3.248 1 84.94 286 THR A C 1
ATOM 2054 O O . THR A 1 286 ? -14.828 -19.891 2.258 1 84.94 286 THR A O 1
ATOM 2057 N N . GLU A 1 287 ? -14.57 -18.688 4.117 1 90.75 287 GLU A N 1
ATOM 2058 C CA . GLU A 1 287 ? -15.844 -18.016 3.934 1 90.75 287 GLU A CA 1
ATOM 2059 C C . GLU A 1 287 ? -15.781 -17.016 2.775 1 90.75 287 GLU A C 1
ATOM 2061 O O . GLU A 1 287 ? -16.734 -16.906 1.997 1 90.75 287 GLU A O 1
ATOM 2066 N N . ALA A 1 288 ? -14.688 -16.281 2.717 1 93.75 288 ALA A N 1
ATOM 2067 C CA . ALA A 1 288 ? -14.484 -15.375 1.595 1 93.75 288 ALA A CA 1
ATOM 2068 C C . ALA A 1 288 ? -14.508 -16.125 0.266 1 93.75 288 ALA A C 1
ATOM 2070 O O . ALA A 1 288 ? -15.133 -15.68 -0.697 1 93.75 288 ALA A O 1
ATOM 2071 N N . VAL A 1 289 ? -13.883 -17.25 0.24 1 87.12 289 VAL A N 1
ATOM 2072 C CA . VAL A 1 289 ? -13.797 -18.062 -0.972 1 87.12 289 VAL A CA 1
ATOM 2073 C C . VAL A 1 289 ? -15.18 -18.609 -1.325 1 87.12 289 VAL A C 1
ATOM 2075 O O . VAL A 1 289 ? -15.586 -18.578 -2.49 1 87.12 289 VAL A O 1
ATOM 2078 N N . ALA A 1 290 ? -15.852 -19.094 -0.342 1 87.12 290 ALA A N 1
ATOM 2079 C CA . ALA A 1 290 ? -17.203 -19.594 -0.564 1 87.12 290 ALA A CA 1
ATOM 2080 C C . ALA A 1 290 ? -18.094 -18.516 -1.169 1 87.12 290 ALA A C 1
ATOM 2082 O O . ALA A 1 290 ? -18.844 -18.781 -2.111 1 87.12 290 ALA A O 1
ATOM 2083 N N . ALA A 1 291 ? -18 -17.375 -0.595 1 93.5 291 ALA A N 1
ATOM 2084 C CA . ALA A 1 291 ? -18.797 -16.25 -1.101 1 93.5 291 ALA A CA 1
ATOM 2085 C C . ALA A 1 291 ? -18.406 -15.914 -2.537 1 93.5 291 ALA A C 1
ATOM 2087 O O . ALA A 1 291 ? -19.281 -15.703 -3.387 1 93.5 291 ALA A O 1
ATOM 2088 N N . LYS A 1 292 ? -17.125 -15.836 -2.799 1 93 292 LYS A N 1
ATOM 2089 C CA . LYS A 1 292 ? -16.641 -15.547 -4.141 1 93 292 LYS A CA 1
ATOM 2090 C C . LYS A 1 292 ? -17.141 -16.578 -5.145 1 93 292 LYS A C 1
ATOM 2092 O O . LYS A 1 292 ? -17.625 -16.219 -6.223 1 93 292 LYS A O 1
ATOM 2097 N N . PHE A 1 293 ? -17.047 -17.859 -4.805 1 86.88 293 PHE A N 1
ATOM 2098 C CA . PHE A 1 293 ? -17.469 -18.922 -5.711 1 86.88 293 PHE A CA 1
ATOM 2099 C C . PHE A 1 293 ? -18.969 -18.891 -5.922 1 86.88 293 PHE A C 1
ATOM 2101 O O . PHE A 1 293 ? -19.453 -19.125 -7.031 1 86.88 293 PHE A O 1
ATOM 2108 N N . ALA A 1 294 ? -19.688 -18.609 -4.875 1 89.81 294 ALA A N 1
ATOM 2109 C CA . ALA A 1 294 ? -21.141 -18.531 -4.996 1 89.81 294 ALA A CA 1
ATOM 2110 C C . ALA A 1 294 ? -21.547 -17.484 -6.027 1 89.81 294 ALA A C 1
ATOM 2112 O O . ALA A 1 294 ? -22.391 -17.75 -6.895 1 89.81 294 ALA A O 1
ATOM 2113 N N . VAL A 1 295 ? -20.953 -16.312 -5.949 1 94.25 295 VAL A N 1
ATOM 2114 C CA . VAL A 1 295 ? -21.297 -15.234 -6.859 1 94.25 295 VAL A CA 1
ATOM 2115 C C . VAL A 1 295 ? -20.766 -15.547 -8.258 1 94.25 295 VAL A C 1
ATOM 2117 O O . VAL A 1 295 ? -21.422 -15.273 -9.258 1 94.25 295 VAL A O 1
ATOM 2120 N N . ARG A 1 296 ? -19.594 -16.078 -8.312 1 91.88 296 ARG A N 1
ATOM 2121 C CA . ARG A 1 296 ? -18.984 -16.453 -9.586 1 91.88 296 ARG A CA 1
ATOM 2122 C C . ARG A 1 296 ? -19.828 -17.484 -10.32 1 91.88 296 ARG A C 1
ATOM 2124 O O . ARG A 1 296 ? -20.078 -17.344 -11.523 1 91.88 296 ARG A O 1
ATOM 2131 N N . ASP A 1 297 ? -20.234 -18.531 -9.625 1 88.69 297 ASP A N 1
ATOM 2132 C CA . ASP A 1 297 ? -21.062 -19.578 -10.234 1 88.69 297 ASP A CA 1
ATOM 2133 C C . ASP A 1 297 ? -22.391 -19.016 -10.711 1 88.69 297 ASP A C 1
ATOM 2135 O O . ASP A 1 297 ? -22.859 -19.359 -11.797 1 88.69 297 ASP A O 1
ATOM 2139 N N . ALA A 1 298 ? -22.984 -18.188 -9.93 1 91.88 298 ALA A N 1
ATOM 2140 C CA . ALA A 1 298 ? -24.219 -17.531 -10.344 1 91.88 298 ALA A CA 1
ATOM 2141 C C . ALA A 1 298 ? -24 -16.672 -11.594 1 91.88 298 ALA A C 1
ATOM 2143 O O . ALA A 1 298 ? -24.844 -16.656 -12.492 1 91.88 298 ALA A O 1
ATOM 2144 N N . ALA A 1 299 ? -22.891 -15.93 -11.617 1 93.19 299 ALA A N 1
ATOM 2145 C CA . ALA A 1 299 ? -22.562 -15.094 -12.773 1 93.19 299 ALA A CA 1
ATOM 2146 C C . ALA A 1 299 ? -22.344 -15.945 -14.023 1 93.19 299 ALA A C 1
ATOM 2148 O O . ALA A 1 299 ? -22.75 -15.562 -15.117 1 93.19 299 ALA A O 1
ATOM 2149 N N . ALA A 1 300 ? -21.703 -17.109 -13.82 1 90.44 300 ALA A N 1
ATOM 2150 C CA . ALA A 1 300 ? -21.5 -18.031 -14.93 1 90.44 300 ALA A CA 1
ATOM 2151 C C . ALA A 1 300 ? -22.828 -18.516 -15.492 1 90.44 300 ALA A C 1
ATOM 2153 O O . ALA A 1 300 ? -22.984 -18.625 -16.719 1 90.44 300 ALA A O 1
ATOM 2154 N N . ALA A 1 301 ? -23.734 -18.797 -14.648 1 89.44 301 ALA A N 1
ATOM 2155 C CA . ALA A 1 301 ? -25.062 -19.234 -15.062 1 89.44 301 ALA A CA 1
ATOM 2156 C C . ALA A 1 301 ? -25.797 -18.141 -15.836 1 89.44 301 ALA A C 1
ATOM 2158 O O . ALA A 1 301 ? -26.406 -18.422 -16.875 1 89.44 301 ALA A O 1
ATOM 2159 N N . VAL A 1 302 ? -25.688 -16.906 -15.367 1 87.06 302 VAL A N 1
ATOM 2160 C CA . VAL A 1 302 ? -26.312 -15.773 -16.031 1 87.06 302 VAL A CA 1
ATOM 2161 C C . VAL A 1 302 ? -25.656 -15.547 -17.391 1 87.06 302 VAL A C 1
ATOM 2163 O O . VAL A 1 302 ? -26.344 -15.297 -18.391 1 87.06 302 VAL A O 1
ATOM 2166 N N . TYR A 1 303 ? -24.375 -15.609 -17.391 1 86.5 303 TYR A N 1
ATOM 2167 C CA . TYR A 1 303 ? -23.625 -15.398 -18.625 1 86.5 303 TYR A CA 1
ATOM 2168 C C . TYR A 1 303 ? -23.984 -16.438 -19.672 1 86.5 303 TYR A C 1
ATOM 2170 O O . TYR A 1 303 ? -24.094 -16.125 -20.859 1 86.5 303 TYR A O 1
ATOM 2178 N N . ALA A 1 304 ? -24.141 -17.672 -19.266 1 83.06 304 ALA A N 1
ATOM 2179 C CA . ALA A 1 304 ? -24.453 -18.766 -20.172 1 83.06 304 ALA A CA 1
ATOM 2180 C C . ALA A 1 304 ? -25.875 -18.641 -20.719 1 83.06 304 ALA A C 1
ATOM 2182 O O . ALA A 1 304 ? -26.141 -19.031 -21.859 1 83.06 304 ALA A O 1
ATOM 2183 N N . THR A 1 305 ? -26.797 -18.219 -19.938 1 77.5 305 THR A N 1
ATOM 2184 C CA . THR A 1 305 ? -28.203 -18.172 -20.328 1 77.5 305 THR A CA 1
ATOM 2185 C C . THR A 1 305 ? -28.516 -16.891 -21.078 1 77.5 305 THR A C 1
ATOM 2187 O O . THR A 1 305 ? -29.562 -16.781 -21.734 1 77.5 305 THR A O 1
ATOM 2190 N N . GLN A 1 306 ? -27.734 -15.836 -20.906 1 64.19 306 GLN A N 1
ATOM 2191 C CA . GLN A 1 306 ? -27.984 -14.57 -21.594 1 64.19 306 GLN A CA 1
ATOM 2192 C C . GLN A 1 306 ? -26.891 -14.273 -22.609 1 64.19 306 GLN A C 1
ATOM 2194 O O . GLN A 1 306 ? -26.172 -13.266 -22.5 1 64.19 306 GLN A O 1
ATOM 2199 N N . PRO A 1 307 ? -26.453 -15.258 -23.406 1 54.03 307 PRO A N 1
ATOM 2200 C CA . PRO A 1 307 ? -25.312 -15.023 -24.297 1 54.03 307 PRO A CA 1
ATOM 2201 C C . PRO A 1 307 ? -25.406 -13.688 -25.016 1 54.03 307 PRO A C 1
ATOM 2203 O O . PRO A 1 307 ? -24.375 -13.055 -25.281 1 54.03 307 PRO A O 1
ATOM 2206 N N . GLY A 1 308 ? -26.578 -13.391 -25.594 1 47.03 308 GLY A N 1
ATOM 2207 C CA . GLY A 1 308 ? -26.844 -12.312 -26.531 1 47.03 308 GLY A CA 1
ATOM 2208 C C . GLY A 1 308 ? -27.266 -11.023 -25.859 1 47.03 308 GLY A C 1
ATOM 2209 O O . GLY A 1 308 ? -27.5 -10.016 -26.531 1 47.03 308 GLY A O 1
ATOM 2210 N N . GLN A 1 309 ? -27.719 -11.086 -24.719 1 43.78 309 GLN A N 1
ATOM 2211 C CA . GLN A 1 309 ? -28.422 -9.875 -24.297 1 43.78 309 GLN A CA 1
ATOM 2212 C C . GLN A 1 309 ? -27.422 -8.781 -23.922 1 43.78 309 GLN A C 1
ATOM 2214 O O . GLN A 1 309 ? -26.656 -8.922 -22.969 1 43.78 309 GLN A O 1
ATOM 2219 N N . VAL A 1 310 ? -26.812 -8.227 -24.859 1 43.62 310 VAL A N 1
ATOM 2220 C CA . VAL A 1 310 ? -26.188 -6.918 -24.688 1 43.62 310 VAL A CA 1
ATOM 2221 C C . VAL A 1 310 ? -27.172 -5.965 -24 1 43.62 310 VAL A C 1
ATOM 2223 O O . VAL A 1 310 ? -28.297 -5.785 -24.453 1 43.62 310 VAL A O 1
ATOM 2226 N N . PRO A 1 311 ? -27.25 -5.836 -22.719 1 40.31 311 PRO A N 1
ATOM 2227 C CA . PRO A 1 311 ? -28.266 -4.809 -22.453 1 40.31 311 PRO A CA 1
ATOM 2228 C C . PRO A 1 311 ? -28.109 -3.58 -23.344 1 40.31 311 PRO A C 1
ATOM 2230 O O . PRO A 1 311 ? -26.984 -3.186 -23.656 1 40.31 311 PRO A O 1
ATOM 2233 N N . GLU A 1 312 ? -29.094 -3.316 -24.188 1 37.25 312 GLU A N 1
ATOM 2234 C CA . GLU A 1 312 ? -29.234 -2.188 -25.094 1 37.25 312 GLU A CA 1
ATOM 2235 C C . GLU A 1 312 ? -28.703 -0.901 -24.469 1 37.25 312 GLU A C 1
ATOM 2237 O O . GLU A 1 312 ? -28.094 -0.077 -25.156 1 37.25 312 GLU A O 1
ATOM 2242 N N . ALA A 1 313 ? -29.031 -0.753 -23.234 1 36.19 313 ALA A N 1
ATOM 2243 C CA . ALA A 1 313 ? -28.891 0.605 -22.719 1 36.19 313 ALA A CA 1
ATOM 2244 C C . ALA A 1 313 ? -27.422 1.023 -22.688 1 36.19 313 ALA A C 1
ATOM 2246 O O . ALA A 1 313 ? -27.109 2.217 -22.688 1 36.19 313 ALA A O 1
ATOM 2247 N N . MET A 1 314 ? -26.469 0.295 -22.016 1 41.75 314 MET A N 1
ATOM 2248 C CA . MET A 1 314 ? -25.125 0.821 -21.859 1 41.75 314 MET A CA 1
ATOM 2249 C C . MET A 1 314 ? -24.328 0.673 -23.141 1 41.75 314 MET A C 1
ATOM 2251 O O . MET A 1 314 ? -23.094 0.655 -23.109 1 41.75 314 MET A O 1
ATOM 2255 N N . GLY A 1 315 ? -24.906 0.837 -24.422 1 42.09 315 GLY A N 1
ATOM 2256 C CA . GLY A 1 315 ? -24.25 0.886 -25.703 1 42.09 315 GLY A CA 1
ATOM 2257 C C . GLY A 1 315 ? -23.812 -0.479 -26.203 1 42.09 315 GLY A C 1
ATOM 2258 O O . GLY A 1 315 ? -23.047 -0.579 -27.172 1 42.09 315 GLY A O 1
ATOM 2259 N N . GLY A 1 316 ? -24.438 -1.591 -26.109 1 47.53 316 GLY A N 1
ATOM 2260 C CA . GLY A 1 316 ? -24.484 -2.869 -26.797 1 47.53 316 GLY A CA 1
ATOM 2261 C C . GLY A 1 316 ? -23.422 -3.85 -26.312 1 47.53 316 GLY A C 1
ATOM 2262 O O . GLY A 1 316 ? -23.266 -4.934 -26.875 1 47.53 316 GLY A O 1
ATOM 2263 N N . THR A 1 317 ? -22.391 -3.42 -25.641 1 58.31 317 THR A N 1
ATOM 2264 C CA . THR A 1 317 ? -21.344 -4.418 -25.453 1 58.31 317 THR A CA 1
ATOM 2265 C C . THR A 1 317 ? -21.719 -5.375 -24.328 1 58.31 317 THR A C 1
ATOM 2267 O O . THR A 1 317 ? -22.328 -4.973 -23.328 1 58.31 317 THR A O 1
ATOM 2270 N N . ARG A 1 318 ? -21.766 -6.617 -24.594 1 75.88 318 ARG A N 1
ATOM 2271 C CA . ARG A 1 318 ? -21.984 -7.727 -23.672 1 75.88 318 ARG A CA 1
ATOM 2272 C C . ARG A 1 318 ? -21.141 -7.566 -22.422 1 75.88 318 ARG A C 1
ATOM 2274 O O . ARG A 1 318 ? -19.953 -7.258 -22.5 1 75.88 318 ARG A O 1
ATOM 2281 N N . ARG A 1 319 ? -22 -7.602 -21.25 1 85.06 319 ARG A N 1
ATOM 2282 C CA . ARG A 1 319 ? -21.266 -7.59 -19.984 1 85.06 319 ARG A CA 1
ATOM 2283 C C . ARG A 1 319 ? -20.328 -8.789 -19.891 1 85.06 319 ARG A C 1
ATOM 2285 O O . ARG A 1 319 ? -20.672 -9.891 -20.328 1 85.06 319 ARG A O 1
ATOM 2292 N N . THR A 1 320 ? -19.234 -8.516 -19.375 1 88.75 320 THR A N 1
ATOM 2293 C CA . THR A 1 320 ? -18.297 -9.586 -19.078 1 88.75 320 THR A CA 1
ATOM 2294 C C . THR A 1 320 ? -18.734 -10.367 -17.844 1 88.75 320 THR A C 1
ATOM 2296 O O . THR A 1 320 ? -19.625 -9.922 -17.094 1 88.75 320 THR A O 1
ATOM 2299 N N . ARG A 1 321 ? -18.219 -11.539 -17.609 1 90.12 321 ARG A N 1
ATOM 2300 C CA . ARG A 1 321 ? -18.516 -12.344 -16.438 1 90.12 321 ARG A CA 1
ATOM 2301 C C . ARG A 1 321 ? -18.156 -11.594 -15.156 1 90.12 321 ARG A C 1
ATOM 2303 O O . ARG A 1 321 ? -18.891 -11.664 -14.172 1 90.12 321 ARG A O 1
ATOM 2310 N N . ALA A 1 322 ? -17.062 -10.898 -15.172 1 92.94 322 ALA A N 1
ATOM 2311 C CA . ALA A 1 322 ? -16.625 -10.133 -14.008 1 92.94 322 ALA A CA 1
ATOM 2312 C C . ALA A 1 322 ? -17.641 -9.039 -13.672 1 92.94 322 ALA A C 1
ATOM 2314 O O . ALA A 1 322 ? -17.922 -8.789 -12.5 1 92.94 322 ALA A O 1
ATOM 2315 N N . GLN A 1 323 ? -18.156 -8.398 -14.75 1 92.94 323 GLN A N 1
ATOM 2316 C CA . GLN A 1 323 ? -19.156 -7.363 -14.539 1 92.94 323 GLN A CA 1
ATOM 2317 C C . GLN A 1 323 ? -20.438 -7.949 -13.938 1 92.94 323 GLN A C 1
ATOM 2319 O O . GLN A 1 323 ? -21 -7.391 -12.992 1 92.94 323 GLN A O 1
ATOM 2324 N N . ILE A 1 324 ? -20.797 -9.078 -14.461 1 93.06 324 ILE A N 1
ATOM 2325 C CA . ILE A 1 324 ? -22 -9.734 -13.953 1 93.06 324 ILE A CA 1
ATOM 2326 C C . ILE A 1 324 ? -21.781 -10.156 -12.5 1 93.06 324 ILE A C 1
ATOM 2328 O O . ILE A 1 324 ? -22.688 -10.008 -11.664 1 93.06 324 ILE A O 1
ATOM 2332 N N . GLU A 1 325 ? -20.656 -10.688 -12.219 1 95.5 325 GLU A N 1
ATOM 2333 C CA . GLU A 1 325 ? -20.297 -11.07 -10.852 1 95.5 325 GLU A CA 1
ATOM 2334 C C . GLU A 1 325 ? -20.422 -9.891 -9.898 1 95.5 325 GLU A C 1
ATOM 2336 O O . GLU A 1 325 ? -21.016 -10.023 -8.82 1 95.5 325 GLU A O 1
ATOM 2341 N N . ALA A 1 326 ? -19.906 -8.766 -10.281 1 96.62 326 ALA A N 1
ATOM 2342 C CA . ALA A 1 326 ? -19.969 -7.562 -9.453 1 96.62 326 ALA A CA 1
ATOM 2343 C C . ALA A 1 326 ? -21.406 -7.109 -9.25 1 96.62 326 ALA A C 1
ATOM 2345 O O . ALA A 1 326 ? -21.781 -6.711 -8.141 1 96.62 326 ALA A O 1
ATOM 2346 N N . ASP A 1 327 ? -22.188 -7.164 -10.305 1 92.88 327 ASP A N 1
ATOM 2347 C CA . ASP A 1 327 ? -23.594 -6.762 -10.227 1 92.88 327 ASP A CA 1
ATOM 2348 C C . ASP A 1 327 ? -24.375 -7.672 -9.281 1 92.88 327 ASP A C 1
ATOM 2350 O O . ASP A 1 327 ? -25.141 -7.199 -8.445 1 92.88 327 ASP A O 1
ATOM 2354 N N . LEU A 1 328 ? -24.109 -8.977 -9.391 1 95.06 328 LEU A N 1
ATOM 2355 C CA . LEU A 1 328 ? -24.797 -9.945 -8.539 1 95.06 328 LEU A CA 1
ATOM 2356 C C . LEU A 1 328 ? -24.359 -9.789 -7.086 1 95.06 328 LEU A C 1
ATOM 2358 O O . LEU A 1 328 ? -25.141 -10 -6.168 1 95.06 328 LEU A O 1
ATOM 2362 N N . PHE A 1 329 ? -23.109 -9.492 -6.926 1 97 329 PHE A N 1
ATOM 2363 C CA . PHE A 1 329 ? -22.562 -9.227 -5.605 1 97 329 PHE A CA 1
ATOM 2364 C C . PHE A 1 329 ? -23.344 -8.125 -4.902 1 97 329 PHE A C 1
ATOM 2366 O O . PHE A 1 329 ? -23.781 -8.297 -3.762 1 97 329 PHE A O 1
ATOM 2373 N N . ILE A 1 330 ? -23.562 -7 -5.598 1 95.69 330 ILE A N 1
ATOM 2374 C CA . ILE A 1 330 ? -24.312 -5.867 -5.062 1 95.69 330 ILE A CA 1
ATOM 2375 C C . ILE A 1 330 ? -25.781 -6.258 -4.887 1 95.69 330 ILE A C 1
ATOM 2377 O O . ILE A 1 330 ? -26.391 -5.938 -3.867 1 95.69 330 ILE A O 1
ATOM 2381 N N . GLU A 1 331 ? -26.328 -6.984 -5.793 1 94.06 331 GLU A N 1
ATOM 2382 C CA . GLU A 1 331 ? -27.719 -7.398 -5.738 1 94.06 331 GLU A CA 1
ATOM 2383 C C . GLU A 1 331 ? -28 -8.258 -4.508 1 94.06 331 GLU A C 1
ATOM 2385 O O . GLU A 1 331 ? -29 -8.07 -3.82 1 94.06 331 GLU A O 1
ATOM 2390 N N . ARG A 1 332 ? -27.141 -9.148 -4.254 1 95.5 332 ARG A N 1
ATOM 2391 C CA . ARG A 1 332 ? -27.344 -10.055 -3.129 1 95.5 332 ARG A CA 1
ATOM 2392 C C . ARG A 1 332 ? -27.266 -9.312 -1.801 1 95.5 332 ARG A C 1
ATOM 2394 O O . ARG A 1 332 ? -27.953 -9.664 -0.839 1 95.5 332 ARG A O 1
ATOM 2401 N N . LEU A 1 333 ? -26.453 -8.297 -1.762 1 95.56 333 LEU A N 1
ATOM 2402 C CA . LEU A 1 333 ? -26.25 -7.57 -0.512 1 95.56 333 LEU A CA 1
ATOM 2403 C C . LEU A 1 333 ? -27.375 -6.559 -0.294 1 95.56 333 LEU A C 1
ATOM 2405 O O . LEU A 1 333 ? -27.766 -6.289 0.845 1 95.56 333 LEU A O 1
ATOM 2409 N N . THR A 1 334 ? -27.922 -6.004 -1.371 1 91.25 334 THR A N 1
ATOM 2410 C CA . THR A 1 334 ? -28.891 -4.914 -1.242 1 91.25 334 THR A CA 1
ATOM 2411 C C . THR A 1 334 ? -30.312 -5.418 -1.494 1 91.25 334 THR A C 1
ATOM 2413 O O . THR A 1 334 ? -31.281 -4.754 -1.129 1 91.25 334 THR A O 1
ATOM 2416 N N . GLY A 1 335 ? -30.406 -6.52 -2.195 1 89.25 335 GLY A N 1
ATOM 2417 C CA . GLY A 1 335 ? -31.703 -7.004 -2.635 1 89.25 335 GLY A CA 1
ATOM 2418 C C . GLY A 1 335 ? -32.188 -6.344 -3.914 1 89.25 335 GLY A C 1
ATOM 2419 O O . GLY A 1 335 ? -33.281 -6.629 -4.391 1 89.25 335 GLY A O 1
ATOM 2420 N N . ARG A 1 336 ? -31.312 -5.461 -4.477 1 86.5 336 ARG A N 1
ATOM 2421 C CA . ARG A 1 336 ? -31.672 -4.73 -5.688 1 86.5 336 ARG A CA 1
ATOM 2422 C C . ARG A 1 336 ? -30.609 -4.898 -6.766 1 86.5 336 ARG A C 1
ATOM 2424 O O . ARG A 1 336 ? -29.406 -4.789 -6.484 1 86.5 336 ARG A O 1
ATOM 2431 N N . ASN A 1 337 ? -31.047 -5.215 -7.922 1 83.56 337 ASN A N 1
ATOM 2432 C CA . ASN A 1 337 ? -30.125 -5.27 -9.047 1 83.56 337 ASN A CA 1
ATOM 2433 C C . ASN A 1 337 ? -29.703 -3.873 -9.5 1 83.56 337 ASN A C 1
ATOM 2435 O O . ASN A 1 337 ? -30.547 -3.094 -9.961 1 83.56 337 ASN A O 1
ATOM 2439 N N . PRO A 1 338 ? -28.438 -3.559 -9.414 1 84.38 338 PRO A N 1
ATOM 2440 C CA . PRO A 1 338 ? -28.016 -2.188 -9.711 1 84.38 338 PRO A CA 1
ATOM 2441 C C . PRO A 1 338 ? -28.156 -1.826 -11.188 1 84.38 338 PRO A C 1
ATOM 2443 O O . PRO A 1 338 ? -28.203 -0.643 -11.531 1 84.38 338 PRO A O 1
ATOM 2446 N N . VAL A 1 339 ? -28.203 -2.809 -12.016 1 79.31 339 VAL A N 1
ATOM 2447 C CA . VAL A 1 339 ? -28.297 -2.57 -13.445 1 79.31 339 VAL A CA 1
ATOM 2448 C C . VAL A 1 339 ? -29.75 -2.268 -13.82 1 79.31 339 VAL A C 1
ATOM 2450 O O . VAL A 1 339 ? -30.016 -1.336 -14.586 1 79.31 339 VAL A O 1
ATOM 2453 N N . THR A 1 340 ? -30.672 -2.984 -13.242 1 75.44 340 THR A N 1
ATOM 2454 C CA . THR A 1 340 ? -32.062 -2.871 -13.672 1 75.44 340 THR A CA 1
ATOM 2455 C C . THR A 1 340 ? -32.844 -1.907 -12.766 1 75.44 340 THR A C 1
ATOM 2457 O O . THR A 1 340 ? -33.656 -1.126 -13.242 1 75.44 340 THR A O 1
ATOM 2460 N N . SER A 1 341 ? -32.562 -1.897 -11.461 1 70.56 341 SER A N 1
ATOM 2461 C CA . SER A 1 341 ? -33.375 -1.171 -10.516 1 70.56 341 SER A CA 1
ATOM 2462 C C . SER A 1 341 ? -32.594 -0.087 -9.789 1 70.56 341 SER A C 1
ATOM 2464 O O . SER A 1 341 ? -33.156 0.773 -9.125 1 70.56 341 SER A O 1
ATOM 2466 N N . GLY A 1 342 ? -31.344 -0.056 -10.047 1 73.44 342 GLY A N 1
ATOM 2467 C CA . GLY A 1 342 ? -30.547 0.855 -9.25 1 73.44 342 GLY A CA 1
ATOM 2468 C C . GLY A 1 342 ? -30.5 0.478 -7.777 1 73.44 342 GLY A C 1
ATOM 2469 O O . GLY A 1 342 ? -30.953 -0.603 -7.395 1 73.44 342 GLY A O 1
ATOM 2470 N N . CYS A 1 343 ? -29.703 1.245 -7.004 1 74.12 343 CYS A N 1
ATOM 2471 C CA . CYS A 1 343 ? -29.594 1.011 -5.57 1 74.12 343 CYS A CA 1
ATOM 2472 C C . CYS A 1 343 ? -30.125 2.205 -4.785 1 74.12 343 CYS A C 1
ATOM 2474 O O . CYS A 1 343 ? -29.922 3.354 -5.184 1 74.12 343 CYS A O 1
ATOM 2476 N N . ASP A 1 344 ? -30.984 1.941 -3.766 1 69.25 344 ASP A N 1
ATOM 2477 C CA . ASP A 1 344 ? -31.422 2.998 -2.859 1 69.25 344 ASP A CA 1
ATOM 2478 C C . ASP A 1 344 ? -30.312 3.396 -1.898 1 69.25 344 ASP A C 1
ATOM 2480 O O . ASP A 1 344 ? -29.672 2.535 -1.281 1 69.25 344 ASP A O 1
ATOM 2484 N N . VAL A 1 345 ? -29.891 4.629 -2.088 1 68.56 345 VAL A N 1
ATOM 2485 C CA . VAL A 1 345 ? -28.875 5.035 -1.13 1 68.56 345 VAL A CA 1
ATOM 2486 C C . VAL A 1 345 ? -29.203 6.414 -0.567 1 68.56 345 VAL A C 1
ATOM 2488 O O . VAL A 1 345 ? -29.641 7.301 -1.302 1 68.56 345 VAL A O 1
ATOM 2491 N N . THR A 1 346 ? -29.344 6.453 0.768 1 63.91 346 THR A N 1
ATOM 2492 C CA . THR A 1 346 ? -29.438 7.746 1.437 1 63.91 346 THR A CA 1
ATOM 2493 C C . THR A 1 346 ? -28.047 8.25 1.821 1 63.91 346 THR A C 1
ATOM 2495 O O . THR A 1 346 ? -27.391 7.672 2.684 1 63.91 346 THR A O 1
ATOM 2498 N N . ILE A 1 347 ? -27.578 9.156 0.946 1 63.47 347 ILE A N 1
ATOM 2499 C CA . ILE A 1 347 ? -26.25 9.664 1.263 1 63.47 347 ILE A CA 1
ATOM 2500 C C . ILE A 1 347 ? -26.312 11.164 1.514 1 63.47 347 ILE A C 1
ATOM 2502 O O . ILE A 1 347 ? -27.062 11.883 0.836 1 63.47 347 ILE A O 1
ATOM 2506 N N . GLY A 1 348 ? -25.828 11.57 2.684 1 61.94 348 GLY A N 1
ATOM 2507 C CA . GLY A 1 348 ? -25.609 13 2.879 1 61.94 348 GLY A CA 1
ATOM 2508 C C . GLY A 1 348 ? -24.5 13.562 2.002 1 61.94 348 GLY A C 1
ATOM 2509 O O . GLY A 1 348 ? -23.344 13.148 2.105 1 61.94 348 GLY A O 1
ATOM 2510 N N . VAL A 1 349 ? -24.953 14.289 0.938 1 62.41 349 VAL A N 1
ATOM 2511 C CA . VAL A 1 349 ? -23.969 14.875 0.025 1 62.41 349 VAL A CA 1
ATOM 2512 C C . VAL A 1 349 ? -23.844 16.375 0.29 1 62.41 349 VAL A C 1
ATOM 2514 O O . VAL A 1 349 ? -24.844 17.094 0.297 1 62.41 349 VAL A O 1
ATOM 2517 N N . LEU A 1 350 ? -22.75 16.734 0.764 1 62.94 350 LEU A N 1
ATOM 2518 C CA . LEU A 1 350 ? -22.438 18.156 0.88 1 62.94 350 LEU A CA 1
ATOM 2519 C C . LEU A 1 350 ? -21.953 18.719 -0.453 1 62.94 350 LEU A C 1
ATOM 2521 O O . LEU A 1 350 ? -20.953 18.25 -1 1 62.94 350 LEU A O 1
ATOM 2525 N N . MET A 1 351 ? -22.859 19.469 -1.148 1 63.94 351 MET A N 1
ATOM 2526 C CA . MET A 1 351 ? -22.453 20.094 -2.41 1 63.94 351 MET A CA 1
ATOM 2527 C C . MET A 1 351 ? -22.844 21.562 -2.447 1 63.94 351 MET A C 1
ATOM 2529 O O . MET A 1 351 ? -23.781 21.984 -1.756 1 63.94 351 MET A O 1
ATOM 2533 N N . THR A 1 352 ? -22.047 22.344 -3.131 1 61.81 352 THR A N 1
ATOM 2534 C CA . THR A 1 352 ? -22.406 23.75 -3.348 1 61.81 352 THR A CA 1
ATOM 2535 C C . THR A 1 352 ? -23.609 23.844 -4.281 1 61.81 352 THR A C 1
ATOM 2537 O O . THR A 1 352 ? -23.844 22.953 -5.105 1 61.81 352 THR A O 1
ATOM 2540 N N . PRO A 1 353 ? -24.391 24.828 -3.975 1 57.75 353 PRO A N 1
ATOM 2541 C CA . PRO A 1 353 ? -25.5 25.047 -4.914 1 57.75 353 PRO A CA 1
ATOM 2542 C C . PRO A 1 353 ? -25.031 25.094 -6.367 1 57.75 353 PRO A C 1
ATOM 2544 O O . PRO A 1 353 ? -25.719 24.578 -7.258 1 57.75 353 PRO A O 1
ATOM 2547 N N . ASP A 1 354 ? -23.891 25.609 -6.523 1 62.62 354 ASP A N 1
ATOM 2548 C CA . ASP A 1 354 ? -23.375 25.719 -7.887 1 62.62 354 ASP A CA 1
ATOM 2549 C C . ASP A 1 354 ? -23.094 24.344 -8.492 1 62.62 354 ASP A C 1
ATOM 2551 O O . ASP A 1 354 ? -23.312 24.141 -9.688 1 62.62 354 ASP A O 1
ATOM 2555 N N . THR A 1 355 ? -22.609 23.547 -7.676 1 64.69 355 THR A N 1
ATOM 2556 C CA . THR A 1 355 ? -22.359 22.188 -8.164 1 64.69 355 THR A CA 1
ATOM 2557 C C . THR A 1 355 ? -23.688 21.5 -8.516 1 64.69 355 THR A C 1
ATOM 2559 O O . THR A 1 355 ? -23.766 20.812 -9.531 1 64.69 355 THR A O 1
ATOM 2562 N N . LEU A 1 356 ? -24.594 21.797 -7.719 1 60.69 356 LEU A N 1
ATOM 2563 C CA . LEU A 1 356 ? -25.891 21.141 -7.914 1 60.69 356 LEU A CA 1
ATOM 2564 C C . LEU A 1 356 ? -26.531 21.578 -9.227 1 60.69 356 LEU A C 1
ATOM 2566 O O . LEU A 1 356 ? -27.109 20.766 -9.945 1 60.69 356 LEU A O 1
ATOM 2570 N N . VAL A 1 357 ? -26.297 22.875 -9.492 1 57.75 357 VAL A N 1
ATOM 2571 C CA . VAL A 1 357 ? -26.984 23.375 -10.672 1 57.75 357 VAL A CA 1
ATOM 2572 C C . VAL A 1 357 ? -26.078 23.281 -11.891 1 57.75 357 VAL A C 1
ATOM 2574 O O . VAL A 1 357 ? -26.453 23.688 -12.984 1 57.75 357 VAL A O 1
ATOM 2577 N N . GLY A 1 358 ? -24.953 22.641 -11.68 1 62.91 358 GLY A N 1
ATOM 2578 C CA . GLY A 1 358 ? -24.062 22.391 -12.805 1 62.91 358 GLY A CA 1
ATOM 2579 C C . GLY A 1 358 ? -23.172 23.562 -13.148 1 62.91 358 GLY A C 1
ATOM 2580 O O . GLY A 1 358 ? -22.531 23.594 -14.195 1 62.91 358 GLY A O 1
ATOM 2581 N N . ALA A 1 359 ? -23.234 24.547 -12.258 1 60.69 359 ALA A N 1
ATOM 2582 C CA . ALA A 1 359 ? -22.422 25.75 -12.477 1 60.69 359 ALA A CA 1
ATOM 2583 C C . ALA A 1 359 ? -20.984 25.531 -12.008 1 60.69 359 ALA A C 1
ATOM 2585 O O . ALA A 1 359 ? -20.094 26.297 -12.383 1 60.69 359 ALA A O 1
ATOM 2586 N N . SER A 1 360 ? -20.891 24.562 -11.172 1 65.94 360 SER A N 1
ATOM 2587 C CA . SER A 1 360 ? -19.547 24.219 -10.695 1 65.94 360 SER A CA 1
ATOM 2588 C C . SER A 1 360 ? -19.297 22.719 -10.758 1 65.94 360 SER A C 1
ATOM 2590 O O . SER A 1 360 ? -20.234 21.922 -10.727 1 65.94 360 SER A O 1
ATOM 2592 N N . ASN A 1 361 ? -18.062 22.406 -10.961 1 69.44 361 ASN A N 1
ATOM 2593 C CA . ASN A 1 361 ? -17.703 21 -10.992 1 69.44 361 ASN A CA 1
ATOM 2594 C C . ASN A 1 361 ? -16.984 20.562 -9.719 1 69.44 361 ASN A C 1
ATOM 2596 O O . ASN A 1 361 ? -16.312 19.547 -9.695 1 69.44 361 ASN A O 1
ATOM 2600 N N . THR A 1 362 ? -17.281 21.359 -8.727 1 68.44 362 THR A N 1
ATOM 2601 C CA . THR A 1 362 ? -16.734 20.984 -7.422 1 68.44 362 THR A CA 1
ATOM 2602 C C . THR A 1 362 ? -17.312 19.656 -6.949 1 68.44 362 THR A C 1
ATOM 2604 O O . THR A 1 362 ? -18.531 19.438 -7.035 1 68.44 362 THR A O 1
ATOM 2607 N N . PRO A 1 363 ? -16.453 18.812 -6.508 1 74.38 363 PRO A N 1
ATOM 2608 C CA . PRO A 1 363 ? -16.938 17.516 -6.051 1 74.38 363 PRO A CA 1
ATOM 2609 C C . PRO A 1 363 ? -17.844 17.625 -4.82 1 74.38 363 PRO A C 1
ATOM 2611 O O . PRO A 1 363 ? -17.688 18.547 -4.02 1 74.38 363 PRO A O 1
ATOM 2614 N N . ALA A 1 364 ? -18.797 16.719 -4.805 1 74.38 364 ALA A N 1
ATOM 2615 C CA . ALA A 1 364 ? -19.656 16.594 -3.633 1 74.38 364 ALA A CA 1
ATOM 2616 C C . ALA A 1 364 ? -19.031 15.656 -2.596 1 74.38 364 ALA A C 1
ATOM 2618 O O . ALA A 1 364 ? -18.422 14.641 -2.949 1 74.38 364 ALA A O 1
ATOM 2619 N N . ARG A 1 365 ? -19.141 16.031 -1.375 1 72.31 365 ARG A N 1
ATOM 2620 C CA . ARG A 1 365 ? -18.609 15.219 -0.293 1 72.31 365 ARG A CA 1
ATOM 2621 C C . ARG A 1 365 ? -19.703 14.336 0.312 1 72.31 365 ARG A C 1
ATOM 2623 O O . ARG A 1 365 ? -20.828 14.789 0.534 1 72.31 365 ARG A O 1
ATOM 2630 N N . VAL A 1 366 ? -19.406 13.078 0.361 1 71.25 366 VAL A N 1
ATOM 2631 C CA . VAL A 1 366 ? -20.25 12.148 1.097 1 71.25 366 VAL A CA 1
ATOM 2632 C C . VAL A 1 366 ? -19.688 11.93 2.498 1 71.25 366 VAL A C 1
ATOM 2634 O O . VAL A 1 366 ? -18.531 11.523 2.652 1 71.25 366 VAL A O 1
ATOM 2637 N N . GLU A 1 367 ? -20.406 12.352 3.484 1 64.31 367 GLU A N 1
ATOM 2638 C CA . GLU A 1 367 ? -19.938 12.367 4.867 1 64.31 367 GLU A CA 1
ATOM 2639 C C . GLU A 1 367 ? -19.281 11.039 5.246 1 64.31 367 GLU A C 1
ATOM 2641 O O . GLU A 1 367 ? -19.922 9.984 5.16 1 64.31 367 GLU A O 1
ATOM 2646 N N . ASN A 1 368 ? -18.109 11.094 5.648 1 64.12 368 ASN A N 1
ATOM 2647 C CA . ASN A 1 368 ? -17.281 10.023 6.203 1 64.12 368 ASN A CA 1
ATOM 2648 C C . ASN A 1 368 ? -17.031 8.922 5.184 1 64.12 368 ASN A C 1
ATOM 2650 O O . ASN A 1 368 ? -16.656 7.805 5.551 1 64.12 368 ASN A O 1
ATOM 2654 N N . MET A 1 369 ? -17.328 9.172 3.949 1 73 369 MET A N 1
ATOM 2655 C CA . MET A 1 369 ? -17.188 8.086 2.986 1 73 369 MET A CA 1
ATOM 2656 C C . MET A 1 369 ? -16.281 8.5 1.829 1 73 369 MET A C 1
ATOM 2658 O O . MET A 1 369 ? -15.531 7.68 1.293 1 73 369 MET A O 1
ATOM 2662 N N . GLY A 1 370 ? -16.406 9.734 1.404 1 75.81 370 GLY A N 1
ATOM 2663 C CA . GLY A 1 370 ? -15.578 10.156 0.292 1 75.81 370 GLY A CA 1
ATOM 2664 C C . GLY A 1 370 ? -16.203 11.281 -0.521 1 75.81 370 GLY A C 1
ATOM 2665 O O . GLY A 1 370 ? -16.891 12.141 0.024 1 75.81 370 GLY A O 1
ATOM 2666 N N . THR A 1 371 ? -15.758 11.391 -1.769 1 78.19 371 THR A N 1
ATOM 2667 C CA . THR A 1 371 ? -16.219 12.469 -2.635 1 78.19 371 THR A CA 1
ATOM 2668 C C . THR A 1 371 ? -16.766 11.914 -3.951 1 78.19 371 THR A C 1
ATOM 2670 O O . THR A 1 371 ? -16.328 10.852 -4.406 1 78.19 371 THR A O 1
ATOM 2673 N N . LEU A 1 372 ? -17.734 12.586 -4.477 1 81.12 372 LEU A N 1
ATOM 2674 C CA . LEU A 1 372 ? -18.266 12.32 -5.809 1 81.12 372 LEU A CA 1
ATOM 2675 C C . LEU A 1 372 ? -18.016 13.5 -6.742 1 81.12 372 LEU A C 1
ATOM 2677 O O . LEU A 1 372 ? -18.25 14.648 -6.371 1 81.12 372 LEU A O 1
ATOM 2681 N N . PRO A 1 373 ? -17.484 13.18 -7.879 1 80.69 373 PRO A N 1
ATOM 2682 C CA . PRO A 1 373 ? -17.422 14.273 -8.852 1 80.69 373 PRO A CA 1
ATOM 2683 C C . PRO A 1 373 ? -18.766 14.977 -9.039 1 80.69 373 PRO A C 1
ATOM 2685 O O . PRO A 1 373 ? -19.812 14.328 -8.984 1 80.69 373 PRO A O 1
ATOM 2688 N N . GLY A 1 374 ? -18.688 16.297 -9.234 1 76.31 374 GLY A N 1
ATOM 2689 C CA . GLY A 1 374 ? -19.891 17.094 -9.328 1 76.31 374 GLY A CA 1
ATOM 2690 C C . GLY A 1 374 ? -20.875 16.562 -10.344 1 76.31 374 GLY A C 1
ATOM 2691 O O . GLY A 1 374 ? -22.078 16.469 -10.07 1 76.31 374 GLY A O 1
ATOM 2692 N N . ILE A 1 375 ? -20.375 16.141 -11.438 1 77.31 375 ILE A N 1
ATOM 2693 C CA . ILE A 1 375 ? -21.219 15.664 -12.523 1 77.31 375 ILE A CA 1
ATOM 2694 C C . ILE A 1 375 ? -21.922 14.383 -12.094 1 77.31 375 ILE A C 1
ATOM 2696 O O . ILE A 1 375 ? -23.094 14.164 -12.43 1 77.31 375 ILE A O 1
ATOM 2700 N N . LEU A 1 376 ? -21.25 13.625 -11.367 1 81.19 376 LEU A N 1
ATOM 2701 C CA . LEU A 1 376 ? -21.828 12.367 -10.906 1 81.19 376 LEU A CA 1
ATOM 2702 C C . LEU A 1 376 ? -22.828 12.609 -9.781 1 81.19 376 LEU A C 1
ATOM 2704 O O . LEU A 1 376 ? -23.859 11.938 -9.695 1 81.19 376 LEU A O 1
ATOM 2708 N N . ALA A 1 377 ? -22.422 13.539 -8.961 1 78.62 377 ALA A N 1
ATOM 2709 C CA . ALA A 1 377 ? -23.359 13.914 -7.895 1 78.62 377 ALA A CA 1
ATOM 2710 C C . ALA A 1 377 ? -24.672 14.414 -8.469 1 78.62 377 ALA A C 1
ATOM 2712 O O . ALA A 1 377 ? -25.75 14.07 -7.969 1 78.62 377 ALA A O 1
ATOM 2713 N N . ARG A 1 378 ? -24.625 15.148 -9.492 1 73.56 378 ARG A N 1
ATOM 2714 C CA . ARG A 1 378 ? -25.828 15.648 -10.156 1 73.56 378 ARG A CA 1
ATOM 2715 C C . ARG A 1 378 ? -26.609 14.516 -10.797 1 73.56 378 ARG A C 1
ATOM 2717 O O . ARG A 1 378 ? -27.844 14.469 -10.695 1 73.56 378 ARG A O 1
ATOM 2724 N N . LYS A 1 379 ? -25.875 13.688 -11.414 1 77.31 379 LYS A N 1
ATOM 2725 C CA . LYS A 1 379 ? -26.531 12.539 -12.023 1 77.31 379 LYS A CA 1
ATOM 2726 C C . LYS A 1 379 ? -27.234 11.688 -10.969 1 77.31 379 LYS A C 1
ATOM 2728 O O . LYS A 1 379 ? -28.375 11.25 -11.18 1 77.31 379 LYS A O 1
ATOM 2733 N N . LEU A 1 380 ? -26.547 11.508 -9.906 1 77 380 LEU A N 1
ATOM 2734 C CA . LEU A 1 380 ? -27.125 10.734 -8.805 1 77 380 LEU A CA 1
ATOM 2735 C C . LEU A 1 380 ? -28.391 11.383 -8.289 1 77 380 LEU A C 1
ATOM 2737 O O . LEU A 1 380 ? -29.391 10.703 -8.055 1 77 380 LEU A O 1
ATOM 2741 N N . ALA A 1 381 ? -28.344 12.633 -8.109 1 70.38 381 ALA A N 1
ATOM 2742 C CA . ALA A 1 381 ? -29.5 13.375 -7.621 1 70.38 381 ALA A CA 1
ATOM 2743 C C . ALA A 1 381 ? -30.656 13.273 -8.602 1 70.38 381 ALA A C 1
ATOM 2745 O O . ALA A 1 381 ? -31.828 13.188 -8.188 1 70.38 381 ALA A O 1
ATOM 2746 N N . ALA A 1 382 ? -30.281 13.227 -9.867 1 68.75 382 ALA A N 1
ATOM 2747 C CA . ALA A 1 382 ? -31.297 13.273 -10.914 1 68.75 382 ALA A CA 1
ATOM 2748 C C . ALA A 1 382 ? -31.875 11.891 -11.195 1 68.75 382 ALA A C 1
ATOM 2750 O O . ALA A 1 382 ? -33.062 11.742 -11.453 1 68.75 382 ALA A O 1
ATOM 2751 N N . THR A 1 383 ? -30.984 10.867 -11.172 1 68.5 383 THR A N 1
ATOM 2752 C CA . THR A 1 383 ? -31.406 9.586 -11.727 1 68.5 383 THR A CA 1
ATOM 2753 C C . THR A 1 383 ? -31.344 8.492 -10.664 1 68.5 383 THR A C 1
ATOM 2755 O O . THR A 1 383 ? -31.875 7.395 -10.867 1 68.5 383 THR A O 1
ATOM 2758 N N . GLY A 1 384 ? -30.672 8.781 -9.578 1 70.88 384 GLY A N 1
ATOM 2759 C CA . GLY A 1 384 ? -30.531 7.785 -8.523 1 70.88 384 GLY A CA 1
ATOM 2760 C C . GLY A 1 384 ? -29.375 6.832 -8.758 1 70.88 384 GLY A C 1
ATOM 2761 O O . GLY A 1 384 ? -29.141 5.922 -7.957 1 70.88 384 GLY A O 1
ATOM 2762 N N . THR A 1 385 ? -28.688 7.062 -9.945 1 76.25 385 THR A N 1
ATOM 2763 C CA . THR A 1 385 ? -27.547 6.203 -10.242 1 76.25 385 THR A CA 1
ATOM 2764 C C . THR A 1 385 ? -26.422 7.004 -10.891 1 76.25 385 THR A C 1
ATOM 2766 O O . THR A 1 385 ? -26.656 8.047 -11.5 1 76.25 385 THR A O 1
ATOM 2769 N N . THR A 1 386 ? -25.234 6.539 -10.688 1 79.62 386 THR A N 1
ATOM 2770 C CA . THR A 1 386 ? -24.094 7.18 -11.336 1 79.62 386 THR A CA 1
ATOM 2771 C C . THR A 1 386 ? -23.656 6.387 -12.57 1 79.62 386 THR A C 1
ATOM 2773 O O . THR A 1 386 ? -22.781 6.832 -13.32 1 79.62 386 THR A O 1
ATOM 2776 N N . ARG A 1 387 ? -24.281 5.242 -12.836 1 83.62 387 ARG A N 1
ATOM 2777 C CA . ARG A 1 387 ? -23.891 4.438 -13.992 1 83.62 387 ARG A CA 1
ATOM 2778 C C . ARG A 1 387 ? -24.156 5.184 -15.289 1 83.62 387 ARG A C 1
ATOM 2780 O O . ARG A 1 387 ? -25.125 5.93 -15.406 1 83.62 387 ARG A O 1
ATOM 2787 N N . PRO A 1 388 ? -23.234 4.98 -16.266 1 76.06 388 PRO A N 1
ATOM 2788 C CA . PRO A 1 388 ? -23.484 5.602 -17.562 1 76.06 388 PRO A CA 1
ATOM 2789 C C . PRO A 1 388 ? -24.766 5.086 -18.219 1 76.06 388 PRO A C 1
ATOM 2791 O O . PRO A 1 388 ? -25.109 3.908 -18.078 1 76.06 388 PRO A O 1
ATOM 2794 N N . THR A 1 389 ? -25.797 5.984 -18.547 1 61.19 389 THR A N 1
ATOM 2795 C CA . THR A 1 389 ? -27.047 5.617 -19.219 1 61.19 389 THR A CA 1
ATOM 2796 C C . THR A 1 389 ? -26.797 5.391 -20.719 1 61.19 389 THR A C 1
ATOM 2798 O O . THR A 1 389 ? -26.016 6.117 -21.328 1 61.19 389 THR A O 1
ATOM 2801 N N . ALA A 1 390 ? -26.984 4.297 -21.344 1 45.84 390 ALA A N 1
ATOM 2802 C CA . ALA A 1 390 ? -26.953 4.129 -22.797 1 45.84 390 ALA A CA 1
ATOM 2803 C C . ALA A 1 390 ? -28.078 4.906 -23.453 1 45.84 390 ALA A C 1
ATOM 2805 O O . ALA A 1 390 ? -29.234 4.488 -23.406 1 45.84 390 ALA A O 1
ATOM 2806 N N . ARG A 1 391 ? -28.562 6.066 -23.406 1 39.41 391 ARG A N 1
ATOM 2807 C CA . ARG A 1 391 ? -29.656 6.504 -24.281 1 39.41 391 ARG A CA 1
ATOM 2808 C C . ARG A 1 391 ? -29.297 6.316 -25.75 1 39.41 391 ARG A C 1
ATOM 2810 O O . ARG A 1 391 ? -28.281 6.828 -26.219 1 39.41 391 ARG A O 1
ATOM 2817 N N . PRO A 1 392 ? -29.969 5.414 -26.578 1 34.31 392 PRO A N 1
ATOM 2818 C CA . PRO A 1 392 ? -29.859 5.625 -28.016 1 34.31 392 PRO A CA 1
ATOM 2819 C C . PRO A 1 392 ? -30.25 7.035 -28.453 1 34.31 392 PRO A C 1
ATOM 2821 O O . PRO A 1 392 ? -31.156 7.633 -27.859 1 34.31 392 PRO A O 1
ATOM 2824 N N . PRO A 1 393 ? -29.531 7.852 -29.141 1 35.5 393 PRO A N 1
ATOM 2825 C CA . PRO A 1 393 ? -29.891 9.227 -29.5 1 35.5 393 PRO A CA 1
ATOM 2826 C C . PRO A 1 393 ? -31.344 9.352 -29.922 1 35.5 393 PRO A C 1
ATOM 2828 O O . PRO A 1 393 ? -31.984 10.391 -29.703 1 35.5 393 PRO A O 1
ATOM 2831 N N . GLY A 1 394 ? -32.125 8.344 -30.734 1 32.78 394 GLY A N 1
ATOM 2832 C CA . GLY A 1 394 ? -33.375 8.422 -31.484 1 32.78 394 GLY A CA 1
ATOM 2833 C C . GLY A 1 394 ? -34.562 7.859 -30.75 1 32.78 394 GLY A C 1
ATOM 2834 O O . GLY A 1 394 ? -35.688 7.859 -31.266 1 32.78 394 GLY A O 1
ATOM 2835 N N . VAL A 1 395 ? -34.562 6.727 -30.219 1 30.53 395 VAL A N 1
ATOM 2836 C CA . VAL A 1 395 ? -35.875 6.211 -29.828 1 30.53 395 VAL A CA 1
ATOM 2837 C C . VAL A 1 395 ? -36.469 7.074 -28.703 1 30.53 395 VAL A C 1
ATOM 2839 O O . VAL A 1 395 ? -35.844 7.223 -27.656 1 30.53 395 VAL A O 1
ATOM 2842 N N . ASP A 1 396 ? -37.312 7.984 -29.031 1 30.19 396 ASP A N 1
ATOM 2843 C CA . ASP A 1 396 ? -38.344 8.617 -28.219 1 30.19 396 ASP A CA 1
ATOM 2844 C C . ASP A 1 396 ? -38.969 7.621 -27.234 1 30.19 396 ASP A C 1
ATOM 2846 O O . ASP A 1 396 ? -39.344 6.52 -27.625 1 30.19 396 ASP A O 1
ATOM 2850 N N . MET A 1 397 ? -38.656 7.617 -26.062 1 30.62 397 MET A N 1
ATOM 2851 C CA . MET A 1 397 ? -39.531 6.801 -25.219 1 30.62 397 MET A CA 1
ATOM 2852 C C . MET A 1 397 ? -41 6.973 -25.625 1 30.62 397 MET A C 1
ATOM 2854 O O . MET A 1 397 ? -41.469 8.094 -25.828 1 30.62 397 MET A O 1
ATOM 2858 N N . PRO A 1 398 ? -41.625 6.078 -26.297 1 28.36 398 PRO A N 1
ATOM 2859 C CA . PRO A 1 398 ? -43.031 6.406 -26.453 1 28.36 398 PRO A CA 1
ATOM 2860 C C . PRO A 1 398 ? -43.656 6.98 -25.172 1 28.36 398 PRO A C 1
ATOM 2862 O O . PRO A 1 398 ? -43.219 6.66 -24.078 1 28.36 398 PRO A O 1
ATOM 2865 N N . ALA A 1 399 ? -44.281 8.219 -25.25 1 27.77 399 ALA A N 1
ATOM 2866 C CA . ALA A 1 399 ? -45.094 8.875 -24.234 1 27.77 399 ALA A CA 1
ATOM 2867 C C . ALA A 1 399 ? -45.969 7.871 -23.5 1 27.77 399 ALA A C 1
ATOM 2869 O O . ALA A 1 399 ? -46.219 8.008 -22.297 1 27.77 399 ALA A O 1
ATOM 2870 N N . SER A 1 400 ? -46.938 7.184 -24.172 1 27.61 400 SER A N 1
ATOM 2871 C CA . SER A 1 400 ? -48.219 6.668 -23.688 1 27.61 400 SER A CA 1
ATOM 2872 C C . SER A 1 400 ? -48.031 5.355 -22.922 1 27.61 400 SER A C 1
ATOM 2874 O O . SER A 1 400 ? -48.969 4.832 -22.344 1 27.61 400 SER A O 1
ATOM 2876 N N . GLY A 1 401 ? -47.312 4.359 -23.422 1 29.27 401 GLY A N 1
ATOM 2877 C CA . GLY A 1 401 ? -47.844 3.141 -22.844 1 29.27 401 GLY A CA 1
ATOM 2878 C C . GLY A 1 401 ? -47.625 3.055 -21.344 1 29.27 401 GLY A C 1
ATOM 2879 O O . GLY A 1 401 ? -46.812 3.783 -20.781 1 29.27 401 GLY A O 1
ATOM 2880 N N . SER A 1 402 ? -48.719 2.492 -20.547 1 28.97 402 SER A N 1
ATOM 2881 C CA . SER A 1 402 ? -48.844 2.369 -19.094 1 28.97 402 SER A CA 1
ATOM 2882 C C . SER A 1 402 ? -47.5 1.983 -18.453 1 28.97 402 SER A C 1
ATOM 2884 O O . SER A 1 402 ? -46.812 1.097 -18.953 1 28.97 402 SER A O 1
ATOM 2886 N N . PRO A 1 403 ? -46.938 2.92 -17.719 1 30.59 403 PRO A N 1
ATOM 2887 C CA . PRO A 1 403 ? -45.656 2.672 -17.031 1 30.59 403 PRO A CA 1
ATOM 2888 C C . PRO A 1 403 ? -45.531 1.239 -16.516 1 30.59 403 PRO A C 1
ATOM 2890 O O . PRO A 1 403 ? -46.531 0.644 -16.094 1 30.59 403 PRO A O 1
ATOM 2893 N N . PRO A 1 404 ? -44.844 0.329 -17.234 1 30.67 404 PRO A N 1
ATOM 2894 C CA . PRO A 1 404 ? -45.125 -1.021 -16.734 1 30.67 404 PRO A CA 1
ATOM 2895 C C . PRO A 1 404 ? -45.5 -1.035 -15.25 1 30.67 404 PRO A C 1
ATOM 2897 O O . PRO A 1 404 ? -45.219 -0.062 -14.539 1 30.67 404 PRO A O 1
ATOM 2900 N N . ASP A 1 405 ? -46.25 -2.049 -14.641 1 30.36 405 ASP A N 1
ATOM 2901 C CA . ASP A 1 405 ? -46.844 -2.109 -13.32 1 30.36 405 ASP A CA 1
ATOM 2902 C C . ASP A 1 405 ? -45.969 -1.482 -12.258 1 30.36 405 ASP A C 1
ATOM 2904 O O . ASP A 1 405 ? -44.719 -1.588 -12.344 1 30.36 405 ASP A O 1
ATOM 2908 N N . ASP A 1 406 ? -46.281 -0.389 -11.523 1 30.16 406 ASP A N 1
ATOM 2909 C CA . ASP A 1 406 ? -45.844 0.553 -10.508 1 30.16 406 ASP A CA 1
ATOM 2910 C C . ASP A 1 406 ? -44.906 -0.119 -9.508 1 30.16 406 ASP A C 1
ATOM 2912 O O . ASP A 1 406 ? -44.375 0.532 -8.602 1 30.16 406 ASP A O 1
ATOM 2916 N N . ARG A 1 407 ? -45.312 -1.356 -9.148 1 32.44 407 ARG A N 1
ATOM 2917 C CA . ARG A 1 407 ? -44.656 -2.016 -8.008 1 32.44 407 ARG A CA 1
ATOM 2918 C C . ARG A 1 407 ? -43.156 -2.195 -8.242 1 32.44 407 ARG A C 1
ATOM 2920 O O . ARG A 1 407 ? -42.406 -2.279 -7.293 1 32.44 407 ARG A O 1
ATOM 2927 N N . GLU A 1 408 ? -42.688 -2.756 -9.352 1 33.84 408 GLU A N 1
ATOM 2928 C CA . GLU A 1 408 ? -41.375 -3.416 -9.453 1 33.84 408 GLU A CA 1
ATOM 2929 C C . GLU A 1 408 ? -40.25 -2.4 -9.609 1 33.84 408 GLU A C 1
ATOM 2931 O O . GLU A 1 408 ? -39.156 -2.611 -9.109 1 33.84 408 GLU A O 1
ATOM 2936 N N . TYR A 1 409 ? -40.344 -1.382 -10.555 1 34.44 409 TYR A N 1
ATOM 2937 C CA . TYR A 1 409 ? -39.25 -0.478 -10.781 1 34.44 409 TYR A CA 1
ATOM 2938 C C . TYR A 1 409 ? -39.188 0.602 -9.703 1 34.44 409 TYR A C 1
ATOM 2940 O O . TYR A 1 409 ? -39.781 1.668 -9.852 1 34.44 409 TYR A O 1
ATOM 2948 N N . ARG A 1 410 ? -39.312 0.358 -8.555 1 36.53 410 ARG A N 1
ATOM 2949 C CA . ARG A 1 410 ? -39.062 1.429 -7.594 1 36.53 410 ARG A CA 1
ATOM 2950 C C . ARG A 1 410 ? -37.781 2.154 -7.902 1 36.53 410 ARG A C 1
ATOM 2952 O O . ARG A 1 410 ? -36.719 1.535 -7.941 1 36.53 410 ARG A O 1
ATOM 2959 N N . ALA A 1 411 ? -37.812 3.297 -8.617 1 40.81 411 ALA A N 1
ATOM 2960 C CA . ALA A 1 411 ? -36.688 4.191 -8.852 1 40.81 411 ALA A CA 1
ATOM 2961 C C . ALA A 1 411 ? -35.812 4.281 -7.609 1 40.81 411 ALA A C 1
ATOM 2963 O O . ALA A 1 411 ? -36.312 4.375 -6.488 1 40.81 411 ALA A O 1
ATOM 2964 N N . SER A 1 412 ? -34.625 3.801 -7.738 1 48.84 412 SER A N 1
ATOM 2965 C CA . SER A 1 412 ? -33.656 3.955 -6.668 1 48.84 412 SER A CA 1
ATOM 2966 C C . SER A 1 412 ? -33.594 5.398 -6.184 1 48.84 412 SER A C 1
ATOM 2968 O O . SER A 1 412 ? -33.781 6.332 -6.961 1 48.84 412 SER A O 1
ATOM 2970 N N . ARG A 1 413 ? -34 5.75 -4.93 1 49.94 413 ARG A N 1
ATOM 2971 C CA . ARG A 1 413 ? -33.938 7.082 -4.336 1 49.94 413 ARG A CA 1
ATOM 2972 C C . ARG A 1 413 ? -32.625 7.301 -3.623 1 49.94 413 ARG A C 1
ATOM 2974 O O . ARG A 1 413 ? -32.125 6.414 -2.918 1 49.94 413 ARG A O 1
ATOM 2981 N N . ALA A 1 414 ? -31.797 8.18 -4.301 1 54.41 414 ALA A N 1
ATOM 2982 C CA . ALA A 1 414 ? -30.688 8.703 -3.502 1 54.41 414 ALA A CA 1
ATOM 2983 C C . ALA A 1 414 ? -31.141 9.875 -2.635 1 54.41 414 ALA A C 1
ATOM 2985 O O . ALA A 1 414 ? -31.734 10.836 -3.137 1 54.41 414 ALA A O 1
ATOM 2986 N N . LEU A 1 415 ? -31.422 9.672 -1.352 1 49.66 415 LEU A N 1
ATOM 2987 C CA . LEU A 1 415 ? -31.688 10.805 -0.473 1 49.66 415 LEU A CA 1
ATOM 2988 C C . LEU A 1 415 ? -30.422 11.602 -0.206 1 49.66 415 LEU A C 1
ATOM 2990 O O . LEU A 1 415 ? -29.469 11.086 0.376 1 49.66 415 LEU A O 1
ATOM 2994 N N . ILE A 1 416 ? -30.25 12.68 -1.001 1 52.31 416 ILE A N 1
ATOM 2995 C CA . ILE A 1 416 ? -29.125 13.586 -0.836 1 52.31 416 ILE A CA 1
ATOM 2996 C C . ILE A 1 416 ? -29.484 14.672 0.174 1 52.31 416 ILE A C 1
ATOM 2998 O O . ILE A 1 416 ? -30.484 15.367 0.02 1 52.31 416 ILE A O 1
ATOM 3002 N N . ARG A 1 417 ? -29 14.508 1.358 1 52.03 417 ARG A N 1
ATOM 3003 C CA . ARG A 1 417 ? -29.078 15.664 2.244 1 52.03 417 ARG A CA 1
ATOM 3004 C C . ARG A 1 417 ? -28.109 16.75 1.814 1 52.03 417 ARG A C 1
ATOM 3006 O O . ARG A 1 417 ? -26.906 16.531 1.776 1 52.03 417 ARG A O 1
ATOM 3013 N N . ARG A 1 418 ? -28.594 17.797 1.285 1 49.19 418 ARG A N 1
ATOM 3014 C CA . ARG A 1 418 ? -27.828 18.906 0.732 1 49.19 418 ARG A CA 1
ATOM 3015 C C . ARG A 1 418 ? -27.328 19.844 1.836 1 49.19 418 ARG A C 1
ATOM 3017 O O . ARG A 1 418 ? -28.125 20.297 2.67 1 49.19 418 ARG A O 1
ATOM 3024 N N . LEU A 1 419 ? -26.109 19.656 2.238 1 49.06 419 LEU A N 1
ATOM 3025 C CA . LEU A 1 419 ? -25.5 20.703 3.066 1 49.06 419 LEU A CA 1
ATOM 3026 C C . LEU A 1 419 ? -24.797 21.75 2.205 1 49.06 419 LEU A C 1
ATOM 3028 O O . LEU A 1 419 ? -24.031 21.391 1.302 1 49.06 419 LEU A O 1
ATOM 3032 N N . PHE A 1 420 ? -25.359 22.969 2.051 1 45.41 420 PHE A N 1
ATOM 3033 C CA . PHE A 1 420 ? -24.781 24 1.184 1 45.41 420 PHE A CA 1
ATOM 3034 C C . PHE A 1 420 ? -23.75 24.828 1.937 1 45.41 420 PHE A C 1
ATOM 3036 O O . PHE A 1 420 ? -23.922 25.125 3.121 1 45.41 420 PHE A O 1
ATOM 3043 N N . THR A 1 421 ? -22.453 24.75 1.641 1 45.62 421 THR A N 1
ATOM 3044 C CA . THR A 1 421 ? -21.453 25.734 2.098 1 45.62 421 THR A CA 1
ATOM 3045 C C . THR A 1 421 ? -21.625 27.062 1.365 1 45.62 421 THR A C 1
ATOM 3047 O O . THR A 1 421 ? -22.047 27.078 0.205 1 45.62 421 THR A O 1
ATOM 3050 N N . ASP A 1 422 ? -22 28.062 2.045 1 40.38 422 ASP A N 1
ATOM 3051 C CA . ASP A 1 422 ? -22.156 29.391 1.438 1 40.38 422 ASP A CA 1
ATOM 3052 C C . ASP A 1 422 ? -20.828 29.891 0.874 1 40.38 422 ASP A C 1
ATOM 3054 O O . ASP A 1 422 ? -19.844 30 1.603 1 40.38 422 ASP A O 1
ATOM 3058 N N . PRO A 1 423 ? -20.578 30.016 -0.287 1 39.47 423 PRO A N 1
ATOM 3059 C CA . PRO A 1 423 ? -19.344 30.469 -0.927 1 39.47 423 PRO A CA 1
ATOM 3060 C C . PRO A 1 423 ? -18.812 31.781 -0.347 1 39.47 423 PRO A C 1
ATOM 3062 O O . PRO A 1 423 ? -17.609 32.031 -0.369 1 39.47 423 PRO A O 1
ATOM 3065 N N . ASP A 1 424 ? -19.625 32.844 -0.16 1 37.34 424 ASP A N 1
ATOM 3066 C CA . ASP A 1 424 ? -19.203 34.219 0.082 1 37.34 424 ASP A CA 1
ATOM 3067 C C . ASP A 1 424 ? -18.625 34.375 1.483 1 37.34 424 ASP A C 1
ATOM 3069 O O . ASP A 1 424 ? -18.047 35.438 1.805 1 37.34 424 ASP A O 1
ATOM 3073 N N . ASP A 1 425 ? -19 33.906 2.494 1 34.12 425 ASP A N 1
ATOM 3074 C CA . ASP A 1 425 ? -18.312 34 3.781 1 34.12 425 ASP A CA 1
ATOM 3075 C C . ASP A 1 425 ? -17.656 32.656 4.129 1 34.12 425 ASP A C 1
ATOM 3077 O O . ASP A 1 425 ? -18.266 31.812 4.789 1 34.12 425 ASP A O 1
ATOM 3081 N N . PRO A 1 426 ? -16.75 32.469 3.258 1 38.06 426 PRO A N 1
ATOM 3082 C CA . PRO A 1 426 ? -16.016 31.203 3.49 1 38.06 426 PRO A CA 1
ATOM 3083 C C . PRO A 1 426 ? -15.812 30.906 4.973 1 38.06 426 PRO A C 1
ATOM 3085 O O . PRO A 1 426 ? -15.492 29.766 5.344 1 38.06 426 PRO A O 1
ATOM 3088 N N . ASP A 1 427 ? -15.242 32.031 5.605 1 36.22 427 ASP A N 1
ATOM 3089 C CA . ASP A 1 427 ? -15.148 31.875 7.055 1 36.22 427 ASP A CA 1
ATOM 3090 C C . ASP A 1 427 ? -16.516 31.562 7.664 1 36.22 427 ASP A C 1
ATOM 3092 O O . ASP A 1 427 ? -17.453 32.375 7.547 1 36.22 427 ASP A O 1
ATOM 3096 N N . LEU A 1 428 ? -17.047 30.453 7.535 1 38.91 428 LEU A N 1
ATOM 3097 C CA . LEU A 1 428 ? -18.266 30 8.227 1 38.91 428 LEU A CA 1
ATOM 3098 C C . LEU A 1 428 ? -18.625 30.969 9.352 1 38.91 428 LEU A C 1
ATOM 3100 O O . LEU A 1 428 ? -17.75 31.609 9.945 1 38.91 428 LEU A O 1
ATOM 3104 N N . VAL A 1 429 ? -20.031 31.234 9.578 1 36.47 429 VAL A N 1
ATOM 3105 C CA . VAL A 1 429 ? -20.734 32.031 10.578 1 36.47 429 VAL A CA 1
ATOM 3106 C C . VAL A 1 429 ? -19.953 31.984 11.898 1 36.47 429 VAL A C 1
ATOM 3108 O O . VAL A 1 429 ? -19.578 30.906 12.367 1 36.47 429 VAL A O 1
ATOM 3111 N N . ARG A 1 430 ? -19.219 33.125 12.062 1 41.69 430 ARG A N 1
ATOM 3112 C CA . ARG A 1 430 ? -18.719 33.344 13.414 1 41.69 430 ARG A CA 1
ATOM 3113 C C . ARG A 1 430 ? -19.703 32.812 14.453 1 41.69 430 ARG A C 1
ATOM 3115 O O . ARG A 1 430 ? -20.641 33.5 14.844 1 41.69 430 ARG A O 1
ATOM 3122 N N . VAL A 1 431 ? -20.219 31.625 14.195 1 42.03 431 VAL A N 1
ATOM 3123 C CA . VAL A 1 431 ? -21.016 31.016 15.266 1 42.03 431 VAL A CA 1
ATOM 3124 C C . VAL A 1 431 ? -20.156 30.891 16.531 1 42.03 431 VAL A C 1
ATOM 3126 O O . VAL A 1 431 ? -19.156 30.156 16.531 1 42.03 431 VAL A O 1
ATOM 3129 N N . GLU A 1 432 ? -19.969 32 17.203 1 47.06 432 GLU A N 1
ATOM 3130 C CA . GLU A 1 432 ? -19.391 31.891 18.531 1 47.06 432 GLU A CA 1
ATOM 3131 C C . GLU A 1 432 ? -20.344 31.203 19.5 1 47.06 432 GLU A C 1
ATOM 3133 O O . GLU A 1 432 ? -21.562 31.344 19.375 1 47.06 432 GLU A O 1
ATOM 3138 N N . SER A 1 433 ? -19.859 30.094 20.031 1 50.81 433 SER A N 1
ATOM 3139 C CA . SER A 1 433 ? -20.656 29.438 21.047 1 50.81 433 SER A CA 1
ATOM 3140 C C . SER A 1 433 ? -20.141 29.75 22.453 1 50.81 433 SER A C 1
ATOM 3142 O O . SER A 1 433 ? -18.938 29.938 22.641 1 50.81 433 SER A O 1
ATOM 3144 N N . THR A 1 434 ? -20.969 30.078 23.375 1 55.91 434 THR A N 1
ATOM 3145 C CA . THR A 1 434 ? -20.625 30.234 24.781 1 55.91 434 THR A CA 1
ATOM 3146 C C . THR A 1 434 ? -20.344 28.891 25.422 1 55.91 434 THR A C 1
ATOM 3148 O O . THR A 1 434 ? -19.75 28.812 26.5 1 55.91 434 THR A O 1
ATOM 3151 N N . SER A 1 435 ? -20.672 27.875 24.75 1 62.16 435 SER A N 1
ATOM 3152 C CA . SER A 1 435 ? -20.422 26.547 25.281 1 62.16 435 SER A CA 1
ATOM 3153 C C . SER A 1 435 ? -18.984 26.094 25 1 62.16 435 SER A C 1
ATOM 3155 O O . SER A 1 435 ? -18.375 26.531 24.016 1 62.16 435 SER A O 1
ATOM 3157 N N . ARG A 1 436 ? -18.438 25.375 25.953 1 69.88 436 ARG A N 1
ATOM 3158 C CA . ARG A 1 436 ? -17.094 24.812 25.797 1 69.88 436 ARG A CA 1
ATOM 3159 C C . ARG A 1 436 ? -17.062 23.812 24.641 1 69.88 436 ARG A C 1
ATOM 3161 O O . ARG A 1 436 ? -16.062 23.688 23.938 1 69.88 436 ARG A O 1
ATOM 3168 N N . THR A 1 437 ? -18.172 23.219 24.516 1 72.88 437 THR A N 1
ATOM 3169 C CA . THR A 1 437 ? -18.203 22.172 23.516 1 72.88 437 THR A CA 1
ATOM 3170 C C . THR A 1 437 ? -18.656 22.719 22.172 1 72.88 437 THR A C 1
ATOM 3172 O O . THR A 1 437 ? -19.562 23.562 22.109 1 72.88 437 THR A O 1
ATOM 3175 N N . PHE A 1 438 ? -17.953 22.5 21.156 1 72.38 438 PHE A N 1
ATOM 3176 C CA . PHE A 1 438 ? -18.375 22.828 19.812 1 72.38 438 PHE A CA 1
ATOM 3177 C C . PHE A 1 438 ? -19.609 22 19.406 1 72.38 438 PHE A C 1
ATOM 3179 O O . PHE A 1 438 ? -19.547 20.781 19.406 1 72.38 438 PHE A O 1
ATOM 3186 N N . THR A 1 439 ? -20.703 22.531 19.25 1 69.44 439 THR A N 1
ATOM 3187 C CA . THR A 1 439 ? -21.922 21.844 18.891 1 69.44 439 THR A CA 1
ATOM 3188 C C . THR A 1 439 ? -22.609 22.547 17.719 1 69.44 439 THR A C 1
ATOM 3190 O O . THR A 1 439 ? -22.156 23.609 17.281 1 69.44 439 THR A O 1
ATOM 3193 N N . GLY A 1 440 ? -23.547 21.875 17.078 1 66 440 GLY A N 1
ATOM 3194 C CA . GLY A 1 440 ? -24.422 22.5 16.109 1 66 440 GLY A CA 1
ATOM 3195 C C . GLY A 1 440 ? -23.703 22.938 14.844 1 66 440 GLY A C 1
ATOM 3196 O O . GLY A 1 440 ? -22.938 22.172 14.258 1 66 440 GLY A O 1
ATOM 3197 N N . LEU A 1 441 ? -23.984 24.203 14.555 1 60.69 441 LEU A N 1
ATOM 3198 C CA . LEU A 1 441 ? -23.531 24.766 13.281 1 60.69 441 LEU A CA 1
ATOM 3199 C C . LEU A 1 441 ? -22.031 25 13.297 1 60.69 441 LEU A C 1
ATOM 3201 O O . LEU A 1 441 ? -21.359 24.844 12.266 1 60.69 441 LEU A O 1
ATOM 3205 N N . LEU A 1 442 ? -21.547 25.391 14.453 1 73.31 442 LEU A N 1
ATOM 3206 C CA . LEU A 1 442 ? -20.125 25.656 14.547 1 73.31 442 LEU A CA 1
ATOM 3207 C C . LEU A 1 442 ? -19.328 24.375 14.297 1 73.31 442 LEU A C 1
ATOM 3209 O O . LEU A 1 442 ? -18.328 24.391 13.562 1 73.31 442 LEU A O 1
ATOM 3213 N N . ARG A 1 443 ? -19.75 23.297 14.867 1 79.19 443 ARG A N 1
ATOM 3214 C CA . ARG A 1 443 ? -19.094 22 14.641 1 79.19 443 ARG A CA 1
ATOM 3215 C C . ARG A 1 443 ? -19.156 21.609 13.164 1 79.19 443 ARG A C 1
ATOM 3217 O O . ARG A 1 443 ? -18.172 21.156 12.594 1 79.19 443 ARG A O 1
ATOM 3224 N N . GLN A 1 444 ? -20.219 21.781 12.617 1 70.75 444 GLN A N 1
ATOM 3225 C CA . GLN A 1 444 ? -20.422 21.438 11.211 1 70.75 444 GLN A CA 1
ATOM 3226 C C . GLN A 1 444 ? -19.531 22.281 10.312 1 70.75 444 GLN A C 1
ATOM 3228 O O . GLN A 1 444 ? -18.922 21.781 9.359 1 70.75 444 GLN A O 1
ATOM 3233 N N . ALA A 1 445 ? -19.484 23.547 10.602 1 71.69 445 ALA A N 1
ATOM 3234 C CA . ALA A 1 445 ? -18.688 24.469 9.805 1 71.69 445 ALA A CA 1
ATOM 3235 C C . ALA A 1 445 ? -17.203 24.094 9.852 1 71.69 445 ALA A C 1
ATOM 3237 O O . ALA A 1 445 ? -16.516 24.094 8.82 1 71.69 445 ALA A O 1
ATOM 3238 N N . ILE A 1 446 ? -16.719 23.828 11.047 1 81.75 446 ILE A N 1
ATOM 3239 C CA . ILE A 1 446 ? -15.32 23.469 11.203 1 81.75 446 ILE A CA 1
ATOM 3240 C C . ILE A 1 446 ? -15.047 22.141 10.492 1 81.75 446 ILE A C 1
ATOM 3242 O O . ILE A 1 446 ? -14.008 21.984 9.852 1 81.75 446 ILE A O 1
ATOM 3246 N N . SER A 1 447 ? -15.93 21.219 10.586 1 80.19 447 SER A N 1
ATOM 3247 C CA . SER A 1 447 ? -15.789 19.938 9.898 1 80.19 447 SER A CA 1
ATOM 3248 C C . SER A 1 447 ? -15.734 20.125 8.383 1 80.19 447 SER A C 1
ATOM 3250 O O . SER A 1 447 ? -14.969 19.453 7.695 1 80.19 447 SER A O 1
ATOM 3252 N N . LEU A 1 448 ? -16.484 20.984 7.898 1 70.56 448 LEU A N 1
ATOM 3253 C CA . LEU A 1 448 ? -16.5 21.281 6.469 1 70.56 448 LEU A CA 1
ATOM 3254 C C . LEU A 1 448 ? -15.211 21.953 6.035 1 70.56 448 LEU A C 1
ATOM 3256 O O . LEU A 1 448 ? -14.656 21.641 4.98 1 70.56 448 LEU A O 1
ATOM 3260 N N . ARG A 1 449 ? -14.836 22.906 6.82 1 72.94 449 ARG A N 1
ATOM 3261 C CA . ARG A 1 449 ? -13.602 23.625 6.516 1 72.94 449 ARG A CA 1
ATOM 3262 C C . ARG A 1 449 ? -12.414 22.672 6.445 1 72.94 449 ARG A C 1
ATOM 3264 O O . ARG A 1 449 ? -11.633 22.703 5.488 1 72.94 449 ARG A O 1
ATOM 3271 N N . ASP A 1 450 ? -12.312 21.938 7.551 1 82.62 450 ASP A N 1
ATOM 3272 C CA . ASP A 1 450 ? -11.094 21.156 7.707 1 82.62 450 ASP A CA 1
ATOM 3273 C C . ASP A 1 450 ? -11.156 19.859 6.902 1 82.62 450 ASP A C 1
ATOM 3275 O O . ASP A 1 450 ? -10.133 19.328 6.477 1 82.62 450 ASP A O 1
ATOM 3279 N N . GLU A 1 451 ? -12.328 19.25 6.793 1 77.31 451 GLU A N 1
ATOM 3280 C CA . GLU A 1 451 ? -12.633 18.031 6.039 1 77.31 451 GLU A CA 1
ATOM 3281 C C . GLU A 1 451 ? -12.016 16.797 6.699 1 77.31 451 GLU A C 1
ATOM 3283 O O . GLU A 1 451 ? -12.656 15.758 6.809 1 77.31 451 GLU A O 1
ATOM 3288 N N . VAL A 1 452 ? -10.75 16.891 7.035 1 86 452 VAL A N 1
ATOM 3289 C CA . VAL A 1 452 ? -10.016 15.805 7.676 1 86 452 VAL A CA 1
ATOM 3290 C C . VAL A 1 452 ? -9.188 16.359 8.836 1 86 452 VAL A C 1
ATOM 3292 O O . VAL A 1 452 ? -9.125 17.562 9.047 1 86 452 VAL A O 1
ATOM 3295 N N . CYS A 1 453 ? -8.609 15.477 9.578 1 93 453 CYS A N 1
ATOM 3296 C CA . CYS A 1 453 ? -7.773 15.82 10.719 1 93 453 CYS A CA 1
ATOM 3297 C C . CYS A 1 453 ? -6.723 16.859 10.336 1 93 453 CYS A C 1
ATOM 3299 O O . CYS A 1 453 ? -6.031 16.703 9.328 1 93 453 CYS A O 1
ATOM 3301 N N . ARG A 1 454 ? -6.512 17.859 11.133 1 92.69 454 ARG A N 1
ATOM 3302 C CA . ARG A 1 454 ? -5.664 19.016 10.82 1 92.69 454 ARG A CA 1
ATOM 3303 C C . ARG A 1 454 ? -4.219 18.75 11.234 1 92.69 454 ARG A C 1
ATOM 3305 O O . ARG A 1 454 ? -3.354 19.609 11.047 1 92.69 454 ARG A O 1
ATOM 3312 N N . THR A 1 455 ? -3.922 17.594 11.766 1 93.06 455 THR A N 1
ATOM 3313 C CA . THR A 1 455 ? -2.525 17.203 11.898 1 93.06 455 THR A CA 1
ATOM 3314 C C . THR A 1 455 ? -1.923 16.891 10.531 1 93.06 455 THR A C 1
ATOM 3316 O O . THR A 1 455 ? -2.486 16.109 9.758 1 93.06 455 THR A O 1
ATOM 3319 N N . PRO A 1 456 ? -0.799 17.547 10.289 1 90.44 456 PRO A N 1
ATOM 3320 C CA . PRO A 1 456 ? -0.203 17.312 8.969 1 90.44 456 PRO A CA 1
ATOM 3321 C C . PRO A 1 456 ? -0.02 15.828 8.656 1 90.44 456 PRO A C 1
ATOM 3323 O O . PRO A 1 456 ? 0.382 15.055 9.531 1 90.44 456 PRO A O 1
ATOM 3326 N N . TYR A 1 457 ? -0.36 15.367 7.418 1 92.12 457 TYR A N 1
ATOM 3327 C CA . TYR A 1 457 ? -0.187 14.039 6.828 1 92.12 457 TYR A CA 1
ATOM 3328 C C . TYR A 1 457 ? -1.189 13.047 7.406 1 92.12 457 TYR A C 1
ATOM 3330 O O . TYR A 1 457 ? -1.265 11.906 6.961 1 92.12 457 TYR A O 1
ATOM 3338 N N . CYS A 1 458 ? -1.946 13.297 8.453 1 92 458 CYS A N 1
ATOM 3339 C CA . CYS A 1 458 ? -2.854 12.336 9.078 1 92 458 CYS A CA 1
ATOM 3340 C C . CYS A 1 458 ? -4.047 12.047 8.18 1 92 458 CYS A C 1
ATOM 3342 O O . CYS A 1 458 ? -4.289 10.898 7.809 1 92 458 CYS A O 1
ATOM 3344 N N . ASP A 1 459 ? -4.809 12.977 7.832 1 82.69 459 ASP A N 1
ATOM 3345 C CA . ASP A 1 459 ? -5.945 12.961 6.918 1 82.69 459 ASP A CA 1
ATOM 3346 C C . ASP A 1 459 ? -7.035 12.008 7.41 1 82.69 459 ASP A C 1
ATOM 3348 O O . ASP A 1 459 ? -7.91 11.617 6.641 1 82.69 459 ASP A O 1
ATOM 3352 N N . ALA A 1 460 ? -7.016 11.5 8.594 1 88.06 460 ALA A N 1
ATOM 3353 C CA . ALA A 1 460 ? -8.094 10.711 9.188 1 88.06 460 ALA A CA 1
ATOM 3354 C C . ALA A 1 460 ? -9.383 11.523 9.281 1 88.06 460 ALA A C 1
ATOM 3356 O O . ALA A 1 460 ? -9.344 12.758 9.297 1 88.06 460 ALA A O 1
ATOM 3357 N N . PRO A 1 461 ? -10.484 10.836 9.305 1 83.56 461 PRO A N 1
ATOM 3358 C CA . PRO A 1 461 ? -11.734 11.57 9.523 1 83.56 461 PRO A CA 1
ATOM 3359 C C . PRO A 1 461 ? -11.758 12.305 10.859 1 83.56 461 PRO A C 1
ATOM 3361 O O . PRO A 1 461 ? -11.234 11.805 11.852 1 83.56 461 PRO A O 1
ATOM 3364 N N . ILE A 1 462 ? -12.398 13.438 10.883 1 88.25 462 ILE A N 1
ATOM 3365 C CA . ILE A 1 462 ? -12.523 14.258 12.086 1 88.25 462 ILE A CA 1
ATOM 3366 C C . ILE A 1 462 ? -13.445 13.562 13.086 1 88.25 462 ILE A C 1
ATOM 3368 O O . ILE A 1 462 ? -14.57 13.18 12.75 1 88.25 462 ILE A O 1
ATOM 3372 N N . ARG A 1 463 ? -12.977 13.328 14.234 1 88.06 463 ARG A N 1
ATOM 3373 C CA . ARG A 1 463 ? -13.773 12.758 15.32 1 88.06 463 ARG A CA 1
ATOM 3374 C C . ARG A 1 463 ? -14.047 13.797 16.406 1 88.06 463 ARG A C 1
ATOM 3376 O O . ARG A 1 463 ? -15.086 13.766 17.062 1 88.06 463 ARG A O 1
ATOM 3383 N N . HIS A 1 464 ? -13.086 14.742 16.562 1 91.38 464 HIS A N 1
ATOM 3384 C CA . HIS A 1 464 ? -13.172 15.773 17.578 1 91.38 464 HIS A CA 1
ATOM 3385 C C . HIS A 1 464 ? -12.93 17.156 17 1 91.38 464 HIS A C 1
ATOM 3387 O O . HIS A 1 464 ? -12.086 17.328 16.109 1 91.38 464 HIS A O 1
ATOM 3393 N N . ILE A 1 465 ? -13.734 18.078 17.359 1 91.56 465 ILE A N 1
ATOM 3394 C CA . ILE A 1 465 ? -13.414 19.484 17.188 1 91.56 465 ILE A CA 1
ATOM 3395 C C . ILE A 1 465 ? -12.906 20.078 18.5 1 91.56 465 ILE A C 1
ATOM 3397 O O . ILE A 1 465 ? -13.602 20.031 19.516 1 91.56 465 ILE A O 1
ATOM 3401 N N . ASP A 1 466 ? -11.703 20.5 18.469 1 92.12 466 ASP A N 1
ATOM 3402 C CA . ASP A 1 466 ? -11.094 20.969 19.719 1 92.12 466 ASP A CA 1
ATOM 3403 C C . ASP A 1 466 ? -10.406 22.328 19.5 1 92.12 466 ASP A C 1
ATOM 3405 O O . ASP A 1 466 ? -10.164 22.734 18.375 1 92.12 466 ASP A O 1
ATOM 3409 N N . HIS A 1 467 ? -10.188 23 20.594 1 92.81 467 HIS A N 1
ATOM 3410 C CA . HIS A 1 467 ? -9.594 24.328 20.609 1 92.81 467 HIS A CA 1
ATOM 3411 C C . HIS A 1 467 ? -8.109 24.266 20.266 1 92.81 467 HIS A C 1
ATOM 3413 O O . HIS A 1 467 ? -7.395 23.375 20.734 1 92.81 467 HIS A O 1
ATOM 3419 N N . ILE A 1 468 ? -7.637 25.156 19.391 1 94.19 468 ILE A N 1
ATOM 3420 C CA . ILE A 1 468 ? -6.211 25.328 19.141 1 94.19 468 ILE A CA 1
ATOM 3421 C C . ILE A 1 468 ? -5.535 25.875 20.406 1 94.19 468 ILE A C 1
ATOM 3423 O O . ILE A 1 468 ? -4.586 25.266 20.906 1 94.19 468 ILE A O 1
ATOM 3427 N N . ARG A 1 469 ? -6.004 27.047 20.859 1 91.94 469 ARG A N 1
ATOM 3428 C CA . ARG A 1 469 ? -5.727 27.5 22.203 1 91.94 469 ARG A CA 1
ATOM 3429 C C . ARG A 1 469 ? -6.738 26.922 23.203 1 91.94 469 ARG A C 1
ATOM 3431 O O . ARG A 1 469 ? -7.941 27.125 23.047 1 91.94 469 ARG A O 1
ATOM 3438 N N . ARG A 1 470 ? -6.223 26.234 24.188 1 89.88 470 ARG A N 1
ATOM 3439 C CA . ARG A 1 470 ? -7.098 25.531 25.125 1 89.88 470 ARG A CA 1
ATOM 3440 C C . ARG A 1 470 ? -8.102 26.484 25.75 1 89.88 470 ARG A C 1
ATOM 3442 O O . ARG A 1 470 ? -7.77 27.641 26.062 1 89.88 470 ARG A O 1
ATOM 3449 N N . HIS A 1 471 ? -9.25 25.922 26.016 1 88.25 471 HIS A N 1
ATOM 3450 C CA . HIS A 1 471 ? -10.281 26.688 26.688 1 88.25 471 HIS A CA 1
ATOM 3451 C C . HIS A 1 471 ? -9.844 27.109 28.078 1 88.25 471 HIS A C 1
ATOM 3453 O O . HIS A 1 471 ? -10.125 28.234 28.516 1 88.25 471 HIS A O 1
ATOM 3459 N N . THR A 1 472 ? -9.148 26.219 28.719 1 86.44 472 THR A N 1
ATOM 3460 C CA . THR A 1 472 ? -8.664 26.484 30.062 1 86.44 472 THR A CA 1
ATOM 3461 C C . THR A 1 472 ? -7.648 27.625 30.062 1 86.44 472 THR A C 1
ATOM 3463 O O . THR A 1 472 ? -7.414 28.25 31.094 1 86.44 472 THR A O 1
ATOM 3466 N N . ASP A 1 473 ? -7.066 27.891 28.953 1 89.38 473 ASP A N 1
ATOM 3467 C CA . ASP A 1 473 ? -6.098 28.969 28.812 1 89.38 473 ASP A CA 1
ATOM 3468 C C . ASP A 1 473 ? -6.754 30.219 28.219 1 89.38 473 ASP A C 1
ATOM 3470 O O . ASP A 1 473 ? -6.066 31.109 27.734 1 89.38 473 ASP A O 1
ATOM 3474 N N . GLY A 1 474 ? -8.078 30.156 28.188 1 89.12 474 GLY A N 1
ATOM 3475 C CA . GLY A 1 474 ? -8.812 31.328 27.734 1 89.12 474 GLY A CA 1
ATOM 3476 C C . GLY A 1 474 ? -9.156 31.297 26.266 1 89.12 474 GLY A C 1
ATOM 3477 O O . GLY A 1 474 ? -9.586 32.312 25.688 1 89.12 474 GLY A O 1
ATOM 3478 N N . GLY A 1 475 ? -8.898 30.203 25.609 1 89.56 475 GLY A N 1
ATOM 3479 C CA . GLY A 1 475 ? -9.258 30.109 24.203 1 89.56 475 GLY A CA 1
ATOM 3480 C C . GLY A 1 475 ? -10.758 30.031 23.984 1 89.56 475 GLY A C 1
ATOM 3481 O O . GLY A 1 475 ? -11.445 29.203 24.578 1 89.56 475 GLY A O 1
ATOM 3482 N N . PRO A 1 476 ? -11.273 30.859 23.125 1 86.62 476 PRO A N 1
ATOM 3483 C CA . PRO A 1 476 ? -12.719 30.859 22.891 1 86.62 476 PRO A CA 1
ATOM 3484 C C . PRO A 1 476 ? -13.188 29.703 22.016 1 86.62 476 PRO A C 1
ATOM 3486 O O . PRO A 1 476 ? -12.391 29.141 21.266 1 86.62 476 PRO A O 1
ATOM 3489 N N . THR A 1 477 ? -14.375 29.281 22.172 1 86.44 477 THR A N 1
ATOM 3490 C CA . THR A 1 477 ? -15.039 28.359 21.266 1 86.44 477 THR A CA 1
ATOM 3491 C C . THR A 1 477 ? -15.523 29.078 20 1 86.44 477 THR A C 1
ATOM 3493 O O . THR A 1 477 ? -16.609 29.656 20 1 86.44 477 THR A O 1
ATOM 3496 N N . SER A 1 478 ? -14.695 29.094 19 1 81.81 478 SER A N 1
ATOM 3497 C CA . SER A 1 478 ? -14.953 29.844 17.781 1 81.81 478 SER A CA 1
ATOM 3498 C C . SER A 1 478 ? -14.406 29.109 16.562 1 81.81 478 SER A C 1
ATOM 3500 O O . SER A 1 478 ? -13.656 28.141 16.688 1 81.81 478 SER A O 1
ATOM 3502 N N . MET A 1 479 ? -14.805 29.625 15.414 1 80.94 479 MET A N 1
ATOM 3503 C CA . MET A 1 479 ? -14.32 29.078 14.148 1 80.94 479 MET A CA 1
ATOM 3504 C C . MET A 1 479 ? -12.805 29.234 14.039 1 80.94 479 MET A C 1
ATOM 3506 O O . MET A 1 479 ? -12.133 28.359 13.492 1 80.94 479 MET A O 1
ATOM 3510 N N . ASP A 1 480 ? -12.312 30.297 14.547 1 82.06 480 ASP A N 1
ATOM 3511 C CA . ASP A 1 480 ? -10.891 30.609 14.422 1 82.06 480 ASP A CA 1
ATOM 3512 C C . ASP A 1 480 ? -10.047 29.766 15.375 1 82.06 480 ASP A C 1
ATOM 3514 O O . ASP A 1 480 ? -8.906 29.422 15.062 1 82.06 480 ASP A O 1
ATOM 3518 N N . ASN A 1 481 ? -10.648 29.438 16.547 1 89.81 481 ASN A N 1
ATOM 3519 C CA . ASN A 1 481 ? -9.898 28.703 17.562 1 89.81 481 ASN A CA 1
ATOM 3520 C C . ASN A 1 481 ? -10.25 27.219 17.562 1 89.81 481 ASN A C 1
ATOM 3522 O O . ASN A 1 481 ? -9.859 26.484 18.469 1 89.81 481 ASN A O 1
ATOM 3526 N N . GLY A 1 482 ? -11.055 26.891 16.625 1 90.75 482 GLY A N 1
ATOM 3527 C CA . GLY A 1 482 ? -11.438 25.484 16.516 1 90.75 482 GLY A CA 1
ATOM 3528 C C . GLY A 1 482 ? -10.742 24.766 15.367 1 90.75 482 GLY A C 1
ATOM 3529 O O . GLY A 1 482 ? -10.516 25.359 14.305 1 90.75 482 GLY A O 1
ATOM 3530 N N . GLN A 1 483 ? -10.438 23.516 15.57 1 93.19 483 GLN A N 1
ATOM 3531 C CA . GLN A 1 483 ? -9.891 22.672 14.523 1 93.19 483 GLN A CA 1
ATOM 3532 C C . GLN A 1 483 ? -10.43 21.25 14.625 1 93.19 483 GLN A C 1
ATOM 3534 O O . GLN A 1 483 ? -10.719 20.766 15.719 1 93.19 483 GLN A O 1
ATOM 3539 N N . GLY A 1 484 ? -10.586 20.609 13.492 1 93.12 484 GLY A N 1
ATOM 3540 C CA . GLY A 1 484 ? -10.984 19.203 13.461 1 93.12 484 GLY A CA 1
ATOM 3541 C C . GLY A 1 484 ? -9.812 18.25 13.625 1 93.12 484 GLY A C 1
ATOM 3542 O O . GLY A 1 484 ? -8.781 18.406 12.969 1 93.12 484 GLY A O 1
ATOM 3543 N N . LEU A 1 485 ? -9.938 17.25 14.531 1 95.06 485 LEU A N 1
ATOM 3544 C CA . LEU A 1 485 ? -8.883 16.281 14.789 1 95.06 485 LEU A CA 1
ATOM 3545 C C . LEU A 1 485 ? -9.461 14.867 14.875 1 95.06 485 LEU A C 1
ATOM 3547 O O . LEU A 1 485 ? -10.633 14.688 15.219 1 95.06 485 LEU A O 1
ATOM 3551 N N . CYS A 1 486 ? -8.656 13.914 14.453 1 93.19 486 CYS A N 1
ATOM 3552 C CA . CYS A 1 486 ? -9 12.539 14.82 1 93.19 486 CYS A CA 1
ATOM 3553 C C . CYS A 1 486 ? -8.742 12.297 16.312 1 93.19 486 CYS A C 1
ATOM 3555 O O . CYS A 1 486 ? -8.133 13.133 16.969 1 93.19 486 CYS A O 1
ATOM 3557 N N . ALA A 1 487 ? -9.203 11.18 16.859 1 92.56 487 ALA A N 1
ATOM 3558 C CA . ALA A 1 487 ? -9.086 10.914 18.281 1 92.56 487 ALA A CA 1
ATOM 3559 C C . ALA A 1 487 ? -7.625 10.844 18.719 1 92.56 487 ALA A C 1
ATOM 3561 O O . ALA A 1 487 ? -7.227 11.492 19.688 1 92.56 487 ALA A O 1
ATOM 3562 N N . SER A 1 488 ? -6.848 10.109 17.969 1 92.75 488 SER A N 1
ATOM 3563 C CA . SER A 1 488 ? -5.449 9.906 18.328 1 92.75 488 SER A CA 1
ATOM 3564 C C . SER A 1 488 ? -4.676 11.219 18.328 1 92.75 488 SER A C 1
ATOM 3566 O O . SER A 1 488 ? -3.863 11.469 19.219 1 92.75 488 SER A O 1
ATOM 3568 N N . CYS A 1 489 ? -4.863 12.062 17.328 1 94.88 489 CYS A N 1
ATOM 3569 C CA . CYS A 1 489 ? -4.145 13.328 17.25 1 94.88 489 CYS A CA 1
ATOM 3570 C C . CYS A 1 489 ? -4.629 14.305 18.312 1 94.88 489 CYS A C 1
ATOM 3572 O O . CYS A 1 489 ? -3.85 15.125 18.812 1 94.88 489 CYS A O 1
ATOM 3574 N N . ASN A 1 490 ? -5.91 14.242 18.672 1 94 490 ASN A N 1
ATOM 3575 C CA . ASN A 1 490 ? -6.406 15.086 19.766 1 94 490 ASN A CA 1
ATOM 3576 C C . ASN A 1 490 ? -5.75 14.727 21.094 1 94 490 ASN A C 1
ATOM 3578 O O . ASN A 1 490 ? -5.422 15.609 21.891 1 94 490 ASN A O 1
ATOM 3582 N N . TYR A 1 491 ? -5.508 13.461 21.281 1 93.12 491 TYR A N 1
ATOM 3583 C CA . TYR A 1 491 ? -4.934 12.984 22.531 1 93.12 491 TYR A CA 1
ATOM 3584 C C . TYR A 1 491 ? -3.463 13.367 22.641 1 93.12 491 TYR A C 1
ATOM 3586 O O . TYR A 1 491 ? -2.871 13.281 23.719 1 93.12 491 TYR A O 1
ATOM 3594 N N . LEU A 1 492 ? -2.836 13.711 21.562 1 93 492 LEU A N 1
ATOM 3595 C CA . LEU A 1 492 ? -1.458 14.188 21.625 1 93 492 LEU A CA 1
ATOM 3596 C C . LEU A 1 492 ? -1.343 15.406 22.531 1 93 492 LEU A C 1
ATOM 3598 O O . LEU A 1 492 ? -0.285 15.664 23.109 1 93 492 LEU A O 1
ATOM 3602 N N . LYS A 1 493 ? -2.406 16.188 22.641 1 86.38 493 LYS A N 1
ATOM 3603 C CA . LYS A 1 493 ? -2.434 17.406 23.453 1 86.38 493 LYS A CA 1
ATOM 3604 C C . LYS A 1 493 ? -2.25 17.078 24.938 1 86.38 493 LYS A C 1
ATOM 3606 O O . LYS A 1 493 ? -1.968 17.969 25.75 1 86.38 493 LYS A O 1
ATOM 3611 N N . GLU A 1 494 ? -2.482 15.805 25.234 1 86.19 494 GLU A N 1
ATOM 3612 C CA . GLU A 1 494 ? -2.248 15.375 26.609 1 86.19 494 GLU A CA 1
ATOM 3613 C C . GLU A 1 494 ? -0.769 15.477 26.969 1 86.19 494 GLU A C 1
ATOM 3615 O O . GLU A 1 494 ? -0.421 15.578 28.156 1 86.19 494 GLU A O 1
ATOM 3620 N N . HIS A 1 495 ? 0.078 15.289 26.016 1 92.62 495 HIS A N 1
ATOM 3621 C CA . HIS A 1 495 ? 1.499 15.5 26.266 1 92.62 495 HIS A CA 1
ATOM 3622 C C . HIS A 1 495 ? 1.817 16.984 26.406 1 92.62 495 HIS A C 1
ATOM 3624 O O . HIS A 1 495 ? 1.497 17.781 25.516 1 92.62 495 HIS A O 1
ATOM 3630 N N . PRO A 1 496 ? 2.455 17.391 27.406 1 91.81 496 PRO A N 1
ATOM 3631 C CA . PRO A 1 496 ? 2.6 18.812 27.719 1 91.81 496 PRO A CA 1
ATOM 3632 C C . PRO A 1 496 ? 3.518 19.547 26.75 1 91.81 496 PRO A C 1
ATOM 3634 O O . PRO A 1 496 ? 3.479 20.766 26.656 1 91.81 496 PRO A O 1
ATOM 3637 N N . ASP A 1 497 ? 4.297 18.812 26.016 1 92.69 497 ASP A N 1
ATOM 3638 C CA . ASP A 1 497 ? 5.297 19.484 25.188 1 92.69 497 ASP A CA 1
ATOM 3639 C C . ASP A 1 497 ? 4.805 19.641 23.75 1 92.69 497 ASP A C 1
ATOM 3641 O O . ASP A 1 497 ? 5.543 20.094 22.875 1 92.69 497 ASP A O 1
ATOM 3645 N N . TRP A 1 498 ? 3.613 19.156 23.453 1 94.06 498 TRP A N 1
ATOM 3646 C CA . TRP A 1 498 ? 2.982 19.453 22.172 1 94.06 498 TRP A CA 1
ATOM 3647 C C . TRP A 1 498 ? 2.248 20.797 22.219 1 94.06 498 TRP A C 1
ATOM 3649 O O . TRP A 1 498 ? 1.454 21.031 23.125 1 94.06 498 TRP A O 1
ATOM 3659 N N . HIS A 1 499 ? 2.533 21.641 21.234 1 92.44 499 HIS A N 1
ATOM 3660 C CA . HIS A 1 499 ? 1.905 22.953 21.188 1 92.44 499 HIS A CA 1
ATOM 3661 C C . HIS A 1 499 ? 1.31 23.234 19.812 1 92.44 499 HIS A C 1
ATOM 3663 O O . HIS A 1 499 ? 1.888 22.859 18.797 1 92.44 499 HIS A O 1
ATOM 3669 N N . THR A 1 500 ? 0.159 23.766 19.828 1 93.38 500 THR A N 1
ATOM 3670 C CA . THR A 1 500 ? -0.482 24.219 18.594 1 93.38 500 THR A CA 1
ATOM 3671 C C . THR A 1 500 ? -0.817 25.703 18.672 1 93.38 500 THR A C 1
ATOM 3673 O O . THR A 1 500 ? -1.205 26.203 19.734 1 93.38 500 THR A O 1
ATOM 3676 N N . ARG A 1 501 ? -0.651 26.422 17.578 1 92.69 501 ARG A N 1
ATOM 3677 C CA . ARG A 1 501 ? -0.947 27.844 17.516 1 92.69 501 ARG A CA 1
ATOM 3678 C C . ARG A 1 501 ? -1.614 28.203 16.188 1 92.69 501 ARG A C 1
ATOM 3680 O O . ARG A 1 501 ? -1.271 27.656 15.141 1 92.69 501 ARG A O 1
ATOM 3687 N N . ARG A 1 502 ? -2.566 29.047 16.344 1 91.62 502 ARG A N 1
ATOM 3688 C CA . ARG A 1 502 ? -3.16 29.641 15.148 1 91.62 502 ARG A CA 1
ATOM 3689 C C . ARG A 1 502 ? -2.213 30.656 14.516 1 91.62 502 ARG A C 1
ATOM 3691 O O . ARG A 1 502 ? -1.785 31.609 15.164 1 91.62 502 ARG A O 1
ATOM 3698 N N . ASP A 1 503 ? -1.763 30.328 13.305 1 85.81 503 ASP A N 1
ATOM 3699 C CA . ASP A 1 503 ? -0.902 31.266 12.602 1 85.81 503 ASP A CA 1
ATOM 3700 C C . ASP A 1 503 ? -1.714 32.438 12.031 1 85.81 503 ASP A C 1
ATOM 3702 O O . ASP A 1 503 ? -2.611 32.219 11.211 1 85.81 503 ASP A O 1
ATOM 3706 N N . THR A 1 504 ? -1.721 33.531 12.711 1 70.31 504 THR A N 1
ATOM 3707 C CA . THR A 1 504 ? -2.475 34.688 12.266 1 70.31 504 THR A CA 1
ATOM 3708 C C . THR A 1 504 ? -1.703 35.469 11.195 1 70.31 504 THR A C 1
ATOM 3710 O O . THR A 1 504 ? -2.197 36.469 10.664 1 70.31 504 THR A O 1
ATOM 3713 N N . GLN A 1 505 ? -0.392 35.188 11.102 1 55.28 505 GLN A N 1
ATOM 3714 C CA . GLN A 1 505 ? 0.347 36 10.133 1 55.28 505 GLN A CA 1
ATOM 3715 C C . GLN A 1 505 ? -0.332 35.969 8.766 1 55.28 505 GLN A C 1
ATOM 3717 O O . GLN A 1 505 ? -0.818 34.938 8.328 1 55.28 505 GLN A O 1
ATOM 3722 N N . ASP A 1 506 ? -0.953 37.094 8.477 1 44.59 506 ASP A N 1
ATOM 3723 C CA . ASP A 1 506 ? -1.563 37.594 7.242 1 44.59 506 ASP A CA 1
ATOM 3724 C C . ASP A 1 506 ? -0.821 37.062 6.012 1 44.59 506 ASP A C 1
ATOM 3726 O O . ASP A 1 506 ? 0.343 37.406 5.793 1 44.59 506 ASP A O 1
ATOM 3730 N N . ASP A 1 507 ? -0.637 35.844 5.824 1 43.66 507 ASP A N 1
ATOM 3731 C CA . ASP A 1 507 ? -0.116 35.906 4.461 1 43.66 507 ASP A CA 1
ATOM 3732 C C . ASP A 1 507 ? -0.805 37 3.652 1 43.66 507 ASP A C 1
ATOM 3734 O O . ASP A 1 507 ? -2.004 36.906 3.377 1 43.66 507 ASP A O 1
ATOM 3738 N N . SER A 1 508 ? -0.481 38.188 3.986 1 38.81 508 SER A N 1
ATOM 3739 C CA . SER A 1 508 ? -0.947 39.406 3.359 1 38.81 508 SER A CA 1
ATOM 3740 C C . SER A 1 508 ? -1.311 39.188 1.896 1 38.81 508 SER A C 1
ATOM 3742 O O . SER A 1 508 ? -2.111 39.938 1.327 1 38.81 508 SER A O 1
ATOM 3744 N N . ASP A 1 509 ? -0.32 38.781 1.145 1 37.59 509 ASP A N 1
ATOM 3745 C CA . ASP A 1 509 ? -0.553 39.094 -0.259 1 37.59 509 ASP A CA 1
ATOM 3746 C C . ASP A 1 509 ? -1.848 38.469 -0.763 1 37.59 509 ASP A C 1
ATOM 3748 O O . ASP A 1 509 ? -2.363 38.844 -1.815 1 37.59 509 ASP A O 1
ATOM 3752 N N . SER A 1 510 ? -1.906 37.219 -0.879 1 37.88 510 SER A N 1
ATOM 3753 C CA . SER A 1 510 ? -3.004 36.75 -1.725 1 37.88 510 SER A CA 1
ATOM 3754 C C . SER A 1 510 ? -4.305 36.656 -0.935 1 37.88 510 SER A C 1
ATOM 3756 O O . SER A 1 510 ? -4.332 36.094 0.152 1 37.88 510 SER A O 1
ATOM 3758 N N . GLY A 1 511 ? -5.125 37.812 -0.638 1 40.09 511 GLY A N 1
ATOM 3759 C CA . GLY A 1 511 ? -6.492 38.031 -0.188 1 40.09 511 GLY A CA 1
ATOM 3760 C C . GLY A 1 511 ? -7.008 36.906 0.715 1 40.09 511 GLY A C 1
ATOM 3761 O O . GLY A 1 511 ? -7.707 37.188 1.695 1 40.09 511 GLY A O 1
ATOM 3762 N N . SER A 1 512 ? -7.391 35.75 0.301 1 47.34 512 SER A N 1
ATOM 3763 C CA . SER A 1 512 ? -8.234 34.781 0.98 1 47.34 512 SER A CA 1
ATOM 3764 C C . SER A 1 512 ? -7.48 34.094 2.1 1 47.34 512 SER A C 1
ATOM 3766 O O . SER A 1 512 ? -6.461 33.438 1.854 1 47.34 512 SER A O 1
ATOM 3768 N N . ARG A 1 513 ? -7.488 34.625 3.422 1 59.22 513 ARG A N 1
ATOM 3769 C CA . ARG A 1 513 ? -6.816 34.188 4.637 1 59.22 513 ARG A CA 1
ATOM 3770 C C . ARG A 1 513 ? -7.203 32.75 4.973 1 59.22 513 ARG A C 1
ATOM 3772 O O . ARG A 1 513 ? -8.305 32.5 5.453 1 59.22 513 ARG A O 1
ATOM 3779 N N . ARG A 1 514 ? -6.492 31.75 4.562 1 75.62 514 ARG A N 1
ATOM 3780 C CA . ARG A 1 514 ? -6.84 30.375 4.918 1 75.62 514 ARG A CA 1
ATOM 3781 C C . ARG A 1 514 ? -6.445 30.062 6.359 1 75.62 514 ARG A C 1
ATOM 3783 O O . ARG A 1 514 ? -5.531 30.688 6.902 1 75.62 514 ARG A O 1
ATOM 3790 N N . HIS A 1 515 ? -7.258 29.422 7.082 1 84.62 515 HIS A N 1
ATOM 3791 C CA . HIS A 1 515 ? -7.047 28.984 8.461 1 84.62 515 HIS A CA 1
ATOM 3792 C C . HIS A 1 515 ? -5.816 28.078 8.57 1 84.62 515 HIS A C 1
ATOM 3794 O O . HIS A 1 515 ? -5.855 26.922 8.156 1 84.62 515 HIS A O 1
ATOM 3800 N N . THR A 1 516 ? -4.68 28.656 9.031 1 89.06 516 THR A N 1
ATOM 3801 C CA . THR A 1 516 ? -3.443 27.891 9.156 1 89.06 516 THR A CA 1
ATOM 3802 C C . THR A 1 516 ? -3.096 27.641 10.625 1 89.06 516 THR A C 1
ATOM 3804 O O . THR A 1 516 ? -3.211 28.562 11.445 1 89.06 516 THR A O 1
ATOM 3807 N N . VAL A 1 517 ? -2.758 26.453 10.953 1 92.31 517 VAL A N 1
ATOM 3808 C CA . VAL A 1 517 ? -2.375 26.047 12.305 1 92.31 517 VAL A CA 1
ATOM 3809 C C . VAL A 1 517 ? -0.95 25.5 12.297 1 92.31 517 VAL A C 1
ATOM 3811 O O . VAL A 1 517 ? -0.569 24.75 11.398 1 92.31 517 VAL A O 1
ATOM 3814 N N . SER A 1 518 ? -0.111 25.953 13.234 1 93.44 518 SER A N 1
ATOM 3815 C CA . SER A 1 518 ? 1.241 25.438 13.422 1 93.44 518 SER A CA 1
ATOM 3816 C C . SER A 1 518 ? 1.319 24.516 14.633 1 93.44 518 SER A C 1
ATOM 3818 O O . SER A 1 518 ? 0.814 24.844 15.703 1 93.44 518 SER A O 1
ATOM 3820 N N . THR A 1 519 ? 1.826 23.359 14.461 1 92.88 519 THR A N 1
ATOM 3821 C CA . THR A 1 519 ? 2.043 22.391 15.523 1 92.88 519 THR A CA 1
ATOM 3822 C C . THR A 1 519 ? 3.533 22.219 15.805 1 92.88 519 THR A C 1
ATOM 3824 O O . THR A 1 519 ? 4.32 21.984 14.883 1 92.88 519 THR A O 1
ATOM 3827 N N . THR A 1 520 ? 3.934 22.375 17 1 92.81 520 THR A N 1
ATOM 3828 C CA . THR A 1 520 ? 5.312 22.172 17.422 1 92.81 520 THR A CA 1
ATOM 3829 C C . THR A 1 520 ? 5.434 20.906 18.266 1 92.81 520 THR A C 1
ATOM 3831 O O . THR A 1 520 ? 4.676 20.719 19.234 1 92.81 520 THR A O 1
ATOM 3834 N N . THR A 1 521 ? 6.371 20.047 17.906 1 93.81 521 THR A N 1
ATOM 3835 C CA . THR A 1 521 ? 6.578 18.766 18.594 1 93.81 521 THR A CA 1
ATOM 3836 C C . THR A 1 521 ? 7.457 18.953 19.812 1 93.81 521 THR A C 1
ATOM 3838 O O . THR A 1 521 ? 8.062 20.016 20 1 93.81 521 THR A O 1
ATOM 3841 N N . PRO A 1 522 ? 7.516 17.906 20.719 1 90.81 522 PRO A N 1
ATOM 3842 C CA . PRO A 1 522 ? 8.359 17.984 21.922 1 90.81 522 PRO A CA 1
ATOM 3843 C C . PRO A 1 522 ? 9.828 18.266 21.594 1 90.81 522 PRO A C 1
ATOM 3845 O O . PRO A 1 522 ? 10.547 18.844 22.406 1 90.81 522 PRO A O 1
ATOM 3848 N N . THR A 1 523 ? 10.242 17.859 20.406 1 91.12 523 THR A N 1
ATOM 3849 C CA . THR A 1 523 ? 11.641 18.016 20.031 1 91.12 523 THR A CA 1
ATOM 3850 C C . THR A 1 523 ? 11.859 19.344 19.297 1 91.12 523 THR A C 1
ATOM 3852 O O . THR A 1 523 ? 12.938 19.578 18.75 1 91.12 523 THR A O 1
ATOM 3855 N N . GLY A 1 524 ? 10.82 20.156 19.156 1 90.19 524 GLY A N 1
ATOM 3856 C CA . GLY A 1 524 ? 10.969 21.531 18.672 1 90.19 524 GLY A CA 1
ATOM 3857 C C . GLY A 1 524 ? 10.695 21.672 17.188 1 90.19 524 GLY A C 1
ATOM 3858 O O . GLY A 1 524 ? 10.867 22.75 16.625 1 90.19 524 GLY A O 1
ATOM 3859 N N . HIS A 1 525 ? 10.32 20.656 16.562 1 92.44 525 HIS A N 1
ATOM 3860 C CA . HIS A 1 525 ? 10.031 20.719 15.141 1 92.44 525 HIS A CA 1
ATOM 3861 C C . HIS A 1 525 ? 8.625 21.266 14.891 1 92.44 525 HIS A C 1
ATOM 3863 O O . HIS A 1 525 ? 7.684 20.922 15.609 1 92.44 525 HIS A O 1
ATOM 3869 N N . ALA A 1 526 ? 8.508 22.141 13.898 1 91.62 526 ALA A N 1
ATOM 3870 C CA . ALA A 1 526 ? 7.23 22.781 13.594 1 91.62 526 ALA A CA 1
ATOM 3871 C C . ALA A 1 526 ? 6.664 22.281 12.273 1 91.62 526 ALA A C 1
ATOM 3873 O O . ALA A 1 526 ? 7.402 22.094 11.305 1 91.62 526 ALA A O 1
ATOM 3874 N N . TYR A 1 527 ? 5.391 22.047 12.25 1 92.62 527 TYR A N 1
ATOM 3875 C CA . TYR A 1 527 ? 4.637 21.641 11.07 1 92.62 527 TYR A CA 1
ATOM 3876 C C . TYR A 1 527 ? 3.377 22.484 10.906 1 92.62 527 TYR A C 1
ATOM 3878 O O . TYR A 1 527 ? 2.725 22.828 11.891 1 92.62 527 TYR A O 1
ATOM 3886 N N . THR A 1 528 ? 3.021 22.828 9.695 1 90.88 528 THR A N 1
ATOM 3887 C CA . THR A 1 528 ? 1.86 23.672 9.461 1 90.88 528 THR A CA 1
ATOM 3888 C C . THR A 1 528 ? 0.794 22.922 8.664 1 90.88 528 THR A C 1
ATOM 3890 O O . THR A 1 528 ? 1.113 22.047 7.871 1 90.88 528 THR A O 1
ATOM 3893 N N . SER A 1 529 ? -0.43 23.203 8.945 1 90.5 529 SER A N 1
ATOM 3894 C CA . SER A 1 529 ? -1.586 22.656 8.25 1 90.5 529 SER A CA 1
ATOM 3895 C C . SER A 1 529 ? -2.553 23.75 7.82 1 90.5 529 SER A C 1
ATOM 3897 O O . SER A 1 529 ? -2.904 24.625 8.617 1 90.5 529 SER A O 1
ATOM 3899 N N . THR A 1 530 ? -2.885 23.719 6.582 1 86.06 530 THR A N 1
ATOM 3900 C CA . THR A 1 530 ? -3.871 24.625 6.012 1 86.06 530 THR A CA 1
ATOM 3901 C C . THR A 1 530 ? -4.961 23.859 5.273 1 86.06 530 THR A C 1
ATOM 3903 O O . THR A 1 530 ? -4.664 22.969 4.469 1 86.06 530 THR A O 1
ATOM 3906 N N . PRO A 1 531 ? -6.184 24.062 5.633 1 78.56 531 PRO A N 1
ATOM 3907 C CA . PRO A 1 531 ? -7.25 23.375 4.91 1 78.56 531 PRO A CA 1
ATOM 3908 C C . PRO A 1 531 ? -7.301 23.75 3.43 1 78.56 531 PRO A C 1
ATOM 3910 O O . PRO A 1 531 ? -6.785 24.797 3.039 1 78.56 531 PRO A O 1
ATOM 3913 N N . PRO A 1 532 ? -7.824 22.828 2.59 1 70.12 532 PRO A N 1
ATOM 3914 C CA . PRO A 1 532 ? -8 23.203 1.184 1 70.12 532 PRO A CA 1
ATOM 3915 C C . PRO A 1 532 ? -8.961 24.375 1.002 1 70.12 532 PRO A C 1
ATOM 3917 O O . PRO A 1 532 ? -9.734 24.688 1.908 1 70.12 532 PRO A O 1
ATOM 3920 N N . PRO A 1 533 ? -8.695 25.016 -0.187 1 62.69 533 PRO A N 1
ATOM 3921 C CA . PRO A 1 533 ? -9.664 26.094 -0.455 1 62.69 533 PRO A CA 1
ATOM 3922 C C . PRO A 1 533 ? -11.094 25.578 -0.553 1 62.69 533 PRO A C 1
ATOM 3924 O O . PRO A 1 533 ? -11.328 24.469 -1.034 1 62.69 533 PRO A O 1
ATOM 3927 N N . LEU A 1 534 ? -11.875 26.219 0.151 1 54.84 534 LEU A N 1
ATOM 3928 C CA . LEU A 1 534 ? -13.273 25.828 0.019 1 54.84 534 LEU A CA 1
ATOM 3929 C C . LEU A 1 534 ? -13.734 25.938 -1.431 1 54.84 534 LEU A C 1
ATOM 3931 O O . LEU A 1 534 ? -13.336 26.859 -2.143 1 54.84 534 LEU A O 1
ATOM 3935 N N . PRO A 1 535 ? -14.164 24.859 -2.016 1 47.06 535 PRO A N 1
ATOM 3936 C CA . PRO A 1 535 ? -14.648 24.922 -3.396 1 47.06 535 PRO A CA 1
ATOM 3937 C C . PRO A 1 535 ? -15.672 26.031 -3.607 1 47.06 535 PRO A C 1
ATOM 3939 O O . PRO A 1 535 ? -16.859 25.766 -3.756 1 47.06 535 PRO A O 1
ATOM 3942 N N . LEU A 1 536 ? -15.5 27.281 -3.074 1 42.81 536 LEU A N 1
ATOM 3943 C CA . LEU A 1 536 ? -16.516 28.297 -3.264 1 42.81 536 LEU A CA 1
ATOM 3944 C C . LEU A 1 536 ? -16.328 29.031 -4.586 1 42.81 536 LEU A C 1
ATOM 3946 O O . LEU A 1 536 ? -15.188 29.312 -4.98 1 42.81 536 LEU A O 1
ATOM 3950 N N . PRO A 1 537 ? -17.344 28.922 -5.457 1 37.5 537 PRO A N 1
ATOM 3951 C CA . PRO A 1 537 ? -17.234 29.781 -6.641 1 37.5 537 PRO A CA 1
ATOM 3952 C C . PRO A 1 537 ? -16.844 31.219 -6.297 1 37.5 537 PRO A C 1
ATOM 3954 O O . PRO A 1 537 ? -17.156 31.703 -5.203 1 37.5 537 PRO A O 1
ATOM 3957 N N . THR A 1 538 ? -15.93 31.812 -7.004 1 35.22 538 THR A N 1
ATOM 3958 C CA . THR A 1 538 ? -15.688 33.25 -6.93 1 35.22 538 THR A CA 1
ATOM 3959 C C . THR A 1 538 ? -17 34.031 -7.035 1 35.22 538 THR A C 1
ATOM 3961 O O . THR A 1 538 ? -17.609 34.094 -8.109 1 35.22 538 THR A O 1
ATOM 3964 N N . ILE A 1 539 ? -17.953 34.031 -6.105 1 31.78 539 ILE A N 1
ATOM 3965 C CA . ILE A 1 539 ? -19.219 34.75 -6.195 1 31.78 539 ILE A CA 1
ATOM 3966 C C . ILE A 1 539 ? -18.953 36.25 -6.211 1 31.78 539 ILE A C 1
ATOM 3968 O O . ILE A 1 539 ? -18.156 36.75 -5.418 1 31.78 539 ILE A O 1
ATOM 3972 N N . ASN A 1 540 ? -19.5 36.969 -7.262 1 31.53 540 ASN A N 1
ATOM 3973 C CA . ASN A 1 540 ? -19.641 38.438 -7.293 1 31.53 540 ASN A CA 1
ATOM 3974 C C . ASN A 1 540 ? -20.312 38.969 -6.031 1 31.53 540 ASN A C 1
ATOM 3976 O O . ASN A 1 540 ? -21.312 38.406 -5.582 1 31.53 540 ASN A O 1
ATOM 3980 N N . PRO A 1 541 ? -19.891 39.906 -5.262 1 33.59 541 PRO A N 1
ATOM 3981 C CA . PRO A 1 541 ? -20.359 40.469 -3.988 1 33.59 541 PRO A CA 1
ATOM 3982 C C . PRO A 1 541 ? -21.859 40.75 -3.994 1 33.59 541 PRO A C 1
ATOM 3984 O O . PRO A 1 541 ? -22.484 40.781 -2.934 1 33.59 541 PRO A O 1
ATOM 3987 N N . ARG A 1 542 ? -22.578 41.375 -5.004 1 35.25 542 ARG A N 1
ATOM 3988 C CA . ARG A 1 542 ? -23.969 41.812 -5.012 1 35.25 542 ARG A CA 1
ATOM 3989 C C . ARG A 1 542 ? -24.922 40.625 -4.809 1 35.25 542 ARG A C 1
ATOM 3991 O O . ARG A 1 542 ? -26.031 40.812 -4.328 1 35.25 542 ARG A O 1
ATOM 3998 N N . GLN A 1 543 ? -24.781 39.625 -5.441 1 34.19 543 GLN A N 1
ATOM 3999 C CA . GLN A 1 543 ? -25.719 38.5 -5.465 1 34.19 543 GLN A CA 1
ATOM 4000 C C . GLN A 1 543 ? -25.562 37.625 -4.215 1 34.19 543 GLN A C 1
ATOM 4002 O O . GLN A 1 543 ? -26.266 36.625 -4.062 1 34.19 543 GLN A O 1
ATOM 4007 N N . HIS A 1 544 ? -24.891 38.062 -3.229 1 35.66 544 HIS A N 1
ATOM 4008 C CA . HIS A 1 544 ? -24.594 37.438 -1.947 1 35.66 544 HIS A CA 1
ATOM 4009 C C . HIS A 1 544 ? -25.828 37.438 -1.046 1 35.66 544 HIS A C 1
ATOM 4011 O O . HIS A 1 544 ? -26.047 36.469 -0.297 1 35.66 544 HIS A O 1
ATOM 4017 N N . SER A 1 545 ? -26.688 38.469 -1.175 1 36.09 545 SER A N 1
ATOM 4018 C CA . SER A 1 545 ? -27.75 38.688 -0.197 1 36.09 545 SER A CA 1
ATOM 4019 C C . SER A 1 545 ? -28.844 37.625 -0.306 1 36.09 545 SER A C 1
ATOM 4021 O O . SER A 1 545 ? -29.328 37.094 0.708 1 36.09 545 SER A O 1
ATOM 4023 N N . ASP A 1 546 ? -29.422 37.438 -1.478 1 34.72 546 ASP A N 1
ATOM 4024 C CA . ASP A 1 546 ? -30.578 36.562 -1.615 1 34.72 546 ASP A CA 1
ATOM 4025 C C . ASP A 1 546 ? -30.219 35.094 -1.374 1 34.72 546 ASP A C 1
ATOM 4027 O O . ASP A 1 546 ? -31 34.344 -0.777 1 34.72 546 ASP A O 1
ATOM 4031 N N . LEU A 1 547 ? -29.125 34.719 -1.712 1 33.94 547 LEU A N 1
ATOM 4032 C CA . LEU A 1 547 ? -28.719 33.312 -1.506 1 33.94 547 LEU A CA 1
ATOM 4033 C C . LEU A 1 547 ? -28.438 33.062 -0.031 1 33.94 547 LEU A C 1
ATOM 4035 O O . LEU A 1 547 ? -28.844 32 0.498 1 33.94 547 LEU A O 1
ATOM 4039 N N . GLU A 1 548 ? -27.984 34.062 0.713 1 35.28 548 GLU A N 1
ATOM 4040 C CA . GLU A 1 548 ? -27.859 34.031 2.166 1 35.28 548 GLU A CA 1
ATOM 4041 C C . GLU A 1 548 ? -29.219 33.812 2.832 1 35.28 548 GLU A C 1
ATOM 4043 O O . GLU A 1 548 ? -29.359 33 3.746 1 35.28 548 GLU A O 1
ATOM 4048 N N . HIS A 1 549 ? -30.156 34.562 2.295 1 37.94 549 HIS A N 1
ATOM 4049 C CA . HIS A 1 549 ? -31.516 34.438 2.805 1 37.94 549 HIS A CA 1
ATOM 4050 C C . HIS A 1 549 ? -32.094 33.062 2.535 1 37.94 549 HIS A C 1
ATOM 4052 O O . HIS A 1 549 ? -32.688 32.438 3.422 1 37.94 549 HIS A O 1
ATOM 4058 N N . ARG A 1 550 ? -31.812 32.531 1.438 1 36.53 550 ARG A N 1
ATOM 4059 C CA . ARG A 1 550 ? -32.406 31.266 1.118 1 36.53 550 ARG A CA 1
ATOM 4060 C C . ARG A 1 550 ? -31.672 30.109 1.798 1 36.53 550 ARG A C 1
ATOM 4062 O O . ARG A 1 550 ? -32.281 29.141 2.225 1 36.53 550 ARG A O 1
ATOM 4069 N N . ILE A 1 551 ? -30.438 30.188 2.002 1 36.84 551 ILE A N 1
ATOM 4070 C CA . ILE A 1 551 ? -29.688 29.172 2.752 1 36.84 551 ILE A CA 1
ATOM 4071 C C . ILE A 1 551 ? -30.078 29.234 4.223 1 36.84 551 ILE A C 1
ATOM 4073 O O . ILE A 1 551 ? -30.344 28.188 4.844 1 36.84 551 ILE A O 1
ATOM 4077 N N . PHE A 1 552 ? -30.312 30.453 4.777 1 34.59 552 PHE A N 1
ATOM 4078 C CA . PHE A 1 552 ? -30.875 30.641 6.105 1 34.59 552 PHE A CA 1
ATOM 4079 C C . PHE A 1 552 ? -32.281 30.031 6.191 1 34.59 552 PHE A C 1
ATOM 4081 O O . PHE A 1 552 ? -32.625 29.359 7.16 1 34.59 552 PHE A O 1
ATOM 4088 N N . GLN A 1 553 ? -33.031 30.297 5.195 1 37.84 553 GLN A N 1
ATOM 4089 C CA . GLN A 1 553 ? -34.375 29.75 5.223 1 37.84 553 GLN A CA 1
ATOM 4090 C C . GLN A 1 553 ? -34.375 28.234 5.141 1 37.84 553 GLN A C 1
ATOM 4092 O O . GLN A 1 553 ? -35.156 27.562 5.809 1 37.84 553 GLN A O 1
ATOM 4097 N N . MET A 1 554 ? -33.531 27.766 4.422 1 33.53 554 MET A N 1
ATOM 4098 C CA . MET A 1 554 ? -33.5 26.328 4.254 1 33.53 554 MET A CA 1
ATOM 4099 C C . MET A 1 554 ? -32.938 25.641 5.492 1 33.53 554 MET A C 1
ATOM 4101 O O . MET A 1 554 ? -33.438 24.594 5.918 1 33.53 554 MET A O 1
ATOM 4105 N N . ILE A 1 555 ? -31.922 26.125 6.117 1 33.22 555 ILE A N 1
ATOM 4106 C CA . ILE A 1 555 ? -31.453 25.625 7.402 1 33.22 555 ILE A CA 1
ATOM 4107 C C . ILE A 1 555 ? -32.531 25.844 8.469 1 33.22 555 ILE A C 1
ATOM 4109 O O . ILE A 1 555 ? -32.781 24.953 9.289 1 33.22 555 ILE A O 1
ATOM 4113 N N . THR A 1 556 ? -33.156 26.969 8.477 1 33.5 556 THR A N 1
ATOM 4114 C CA . THR A 1 556 ? -34.219 27.234 9.43 1 33.5 556 THR A CA 1
ATOM 4115 C C . THR A 1 556 ? -35.438 26.406 9.102 1 33.5 556 THR A C 1
ATOM 4117 O O . THR A 1 556 ? -36.25 26.109 9.984 1 33.5 556 THR A O 1
ATOM 4120 N N . ALA A 1 557 ? -35.625 26.156 7.828 1 32.44 557 ALA A N 1
ATOM 4121 C CA . ALA A 1 557 ? -36.812 25.344 7.527 1 32.44 557 ALA A CA 1
ATOM 4122 C C . ALA A 1 557 ? -36.562 23.875 7.836 1 32.44 557 ALA A C 1
ATOM 4124 O O . ALA A 1 557 ? -37.5 23.109 8.039 1 32.44 557 ALA A O 1
ATOM 4125 N N . ALA A 1 558 ? -35.344 23.484 7.762 1 31.91 558 ALA A N 1
ATOM 4126 C CA . ALA A 1 558 ? -35.156 22.109 8.211 1 31.91 558 ALA A CA 1
ATOM 4127 C C . ALA A 1 558 ? -35 22.047 9.734 1 31.91 558 ALA A C 1
ATOM 4129 O O . ALA A 1 558 ? -34.312 22.891 10.328 1 31.91 558 ALA A O 1
ATOM 4130 N N . MET B 1 1 ? -7.543 -42.312 -32.531 1 16.7 1 MET B N 1
ATOM 4131 C CA . MET B 1 1 ? -6.918 -42.188 -33.844 1 16.7 1 MET B CA 1
ATOM 4132 C C . MET B 1 1 ? -7.574 -41.062 -34.656 1 16.7 1 MET B C 1
ATOM 4134 O O . MET B 1 1 ? -7.074 -40.688 -35.719 1 16.7 1 MET B O 1
ATOM 4138 N N . PHE B 1 2 ? -8.875 -40.75 -34.406 1 18.48 2 PHE B N 1
ATOM 4139 C CA . PHE B 1 2 ? -9.852 -40.531 -35.469 1 18.48 2 PHE B CA 1
ATOM 4140 C C . PHE B 1 2 ? -9.578 -39.219 -36.219 1 18.48 2 PHE B C 1
ATOM 4142 O O . PHE B 1 2 ? -8.953 -38.312 -35.656 1 18.48 2 PHE B O 1
ATOM 4149 N N . GLU B 1 3 ? -10.219 -39.031 -37.312 1 17.42 3 GLU B N 1
ATOM 4150 C CA . GLU B 1 3 ? -10.219 -38.5 -38.688 1 17.42 3 GLU B CA 1
ATOM 4151 C C . GLU B 1 3 ? -10.555 -37.031 -38.719 1 17.42 3 GLU B C 1
ATOM 4153 O O . GLU B 1 3 ? -11.586 -36.594 -38.219 1 17.42 3 GLU B O 1
ATOM 4158 N N . ALA B 1 4 ? -9.555 -36.156 -38.938 1 19.56 4 ALA B N 1
ATOM 4159 C CA . ALA B 1 4 ? -9.141 -34.781 -39.188 1 19.56 4 ALA B CA 1
ATOM 4160 C C . ALA B 1 4 ? -9.867 -34.188 -40.406 1 19.56 4 ALA B C 1
ATOM 4162 O O . ALA B 1 4 ? -9.406 -34.375 -41.562 1 19.56 4 ALA B O 1
ATOM 4163 N N . ARG B 1 5 ? -11.141 -34.281 -40.438 1 16.56 5 ARG B N 1
ATOM 4164 C CA . ARG B 1 5 ? -11.719 -34.156 -41.781 1 16.56 5 ARG B CA 1
ATOM 4165 C C . ARG B 1 5 ? -11.398 -32.812 -42.406 1 16.56 5 ARG B C 1
ATOM 4167 O O . ARG B 1 5 ? -11.211 -31.828 -41.719 1 16.56 5 ARG B O 1
ATOM 4174 N N . GLU B 1 6 ? -11.383 -32.562 -43.844 1 16.33 6 GLU B N 1
ATOM 4175 C CA . GLU B 1 6 ? -10.883 -32.125 -45.156 1 16.33 6 GLU B CA 1
ATOM 4176 C C . GLU B 1 6 ? -11.562 -30.828 -45.594 1 16.33 6 GLU B C 1
ATOM 4178 O O . GLU B 1 6 ? -11.109 -30.156 -46.531 1 16.33 6 GLU B O 1
ATOM 4183 N N . ASN B 1 7 ? -12.594 -30.141 -44.969 1 16.14 7 ASN B N 1
ATOM 4184 C CA . ASN B 1 7 ? -13.477 -29.719 -46.062 1 16.14 7 ASN B CA 1
ATOM 4185 C C . ASN B 1 7 ? -12.875 -28.562 -46.844 1 16.14 7 ASN B C 1
ATOM 4187 O O . ASN B 1 7 ? -12.242 -27.672 -46.281 1 16.14 7 ASN B O 1
ATOM 4191 N N . THR B 1 8 ? -13.062 -28.297 -48.281 1 15.93 8 THR B N 1
ATOM 4192 C CA . THR B 1 8 ? -12.602 -28 -49.625 1 15.93 8 THR B CA 1
ATOM 4193 C C . THR B 1 8 ? -12.883 -26.547 -49.969 1 15.93 8 THR B C 1
ATOM 4195 O O . THR B 1 8 ? -12.031 -25.859 -50.562 1 15.93 8 THR B O 1
ATOM 4198 N N . PRO B 1 9 ? -14.086 -25.812 -49.844 1 15.95 9 PRO B N 1
ATOM 4199 C CA . PRO B 1 9 ? -14.508 -25.453 -51.219 1 15.95 9 PRO B CA 1
ATOM 4200 C C . PRO B 1 9 ? -13.758 -24.25 -51.78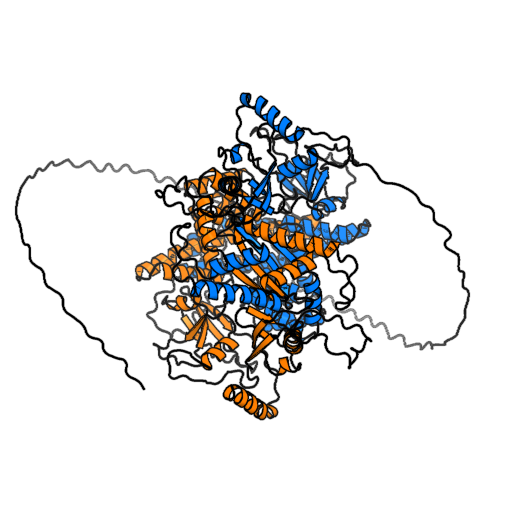1 1 15.95 9 PRO B C 1
ATOM 4202 O O . PRO B 1 9 ? -13.078 -23.531 -51.031 1 15.95 9 PRO B O 1
ATOM 4205 N N . THR B 1 10 ? -14.516 -23.344 -52.625 1 15.93 10 THR B N 1
ATOM 4206 C CA . THR B 1 10 ? -14.539 -23.031 -54.031 1 15.93 10 THR B CA 1
ATOM 4207 C C . THR B 1 10 ? -13.93 -21.656 -54.312 1 15.93 10 THR B C 1
ATOM 4209 O O . THR B 1 10 ? -13.883 -20.812 -53.406 1 15.93 10 THR B O 1
ATOM 4212 N N . PRO B 1 11 ? -14.188 -20.984 -55.5 1 15.84 11 PRO B N 1
ATOM 4213 C CA . PRO B 1 11 ? -13.43 -20.484 -56.656 1 15.84 11 PRO B CA 1
ATOM 4214 C C . PRO B 1 11 ? -13.336 -18.969 -56.688 1 15.84 11 PRO B C 1
ATOM 4216 O O . PRO B 1 11 ? -12.312 -18.406 -57.094 1 15.84 11 PRO B O 1
ATOM 4219 N N . GLY B 1 12 ? -14.312 -18.031 -56.219 1 15.52 12 GLY B N 1
ATOM 4220 C CA . GLY B 1 12 ? -14.812 -17.281 -57.344 1 15.52 12 GLY B CA 1
ATOM 4221 C C . GLY B 1 12 ? -13.82 -16.266 -57.875 1 15.52 12 GLY B C 1
ATOM 4222 O O . GLY B 1 12 ? -12.844 -15.938 -57.188 1 15.52 12 GLY B O 1
ATOM 4223 N N . PRO B 1 13 ? -14.352 -15.32 -58.719 1 15.24 13 PRO B N 1
ATOM 4224 C CA . PRO B 1 13 ? -13.906 -14.883 -60.062 1 15.24 13 PRO B CA 1
ATOM 4225 C C . PRO B 1 13 ? -12.906 -13.727 -60 1 15.24 13 PRO B C 1
ATOM 4227 O O . PRO B 1 13 ? -12.711 -13.141 -58.938 1 15.24 13 PRO B O 1
ATOM 4230 N N . GLU B 1 14 ? -12.766 -13 -61.125 1 14.67 14 GLU B N 1
ATOM 4231 C CA . GLU B 1 14 ? -11.797 -12.586 -62.156 1 14.67 14 GLU B CA 1
ATOM 4232 C C . GLU B 1 14 ? -11.461 -11.109 -62.031 1 14.67 14 GLU B C 1
ATOM 4234 O O . GLU B 1 14 ? -10.305 -10.719 -62.156 1 14.67 14 GLU B O 1
ATOM 4239 N N . PRO B 1 15 ? -12.43 -10.055 -61.781 1 14.52 15 PRO B N 1
ATOM 4240 C CA . PRO B 1 15 ? -12.438 -9.203 -62.969 1 14.52 15 PRO B CA 1
ATOM 4241 C C . PRO B 1 15 ? -11.188 -8.336 -63.094 1 14.52 15 PRO B C 1
ATOM 4243 O O . PRO B 1 15 ? -10.461 -8.156 -62.094 1 14.52 15 PRO B O 1
ATOM 4246 N N . ALA B 1 16 ? -11.273 -7.355 -64.125 1 14.06 16 ALA B N 1
ATOM 4247 C CA . ALA B 1 16 ? -10.547 -6.906 -65.312 1 14.06 16 ALA B CA 1
ATOM 4248 C C . ALA B 1 16 ? -9.633 -5.73 -65 1 14.06 16 ALA B C 1
ATOM 4250 O O . ALA B 1 16 ? -9.742 -5.129 -63.906 1 14.06 16 ALA B O 1
ATOM 4251 N N . ALA B 1 17 ? -9.516 -4.785 -66 1 13.83 17 ALA B N 1
ATOM 4252 C CA . ALA B 1 17 ? -8.508 -4.332 -66.938 1 13.83 17 ALA B CA 1
ATOM 4253 C C . ALA B 1 17 ? -8.016 -2.932 -66.562 1 13.83 17 ALA B C 1
ATOM 4255 O O . ALA B 1 17 ? -6.82 -2.639 -66.688 1 13.83 17 ALA B O 1
ATOM 4256 N N . GLY B 1 18 ? -8.852 -1.9 -66.25 1 13.8 18 GLY B N 1
ATOM 4257 C CA . GLY B 1 18 ? -8.727 -0.832 -67.25 1 13.8 18 GLY B CA 1
ATOM 4258 C C . GLY B 1 18 ? -7.445 -0.029 -67.062 1 13.8 18 GLY B C 1
ATOM 4259 O O . GLY B 1 18 ? -6.863 0.011 -66 1 13.8 18 GLY B O 1
ATOM 4260 N N . ALA B 1 19 ? -6.883 0.614 -68.188 1 13.75 19 ALA B N 1
ATOM 4261 C CA . ALA B 1 19 ? -5.738 1.03 -69 1 13.75 19 ALA B CA 1
ATOM 4262 C C . ALA B 1 19 ? -5.246 2.412 -68.562 1 13.75 19 ALA B C 1
ATOM 4264 O O . ALA B 1 19 ? -4.043 2.623 -68.375 1 13.75 19 ALA B O 1
ATOM 4265 N N . ASP B 1 20 ? -6.035 3.475 -68.75 1 13.45 20 ASP B N 1
ATOM 4266 C CA . ASP B 1 20 ? -5.582 4.371 -69.812 1 13.45 20 ASP B CA 1
ATOM 4267 C C . ASP B 1 20 ? -4.461 5.281 -69.312 1 13.45 20 ASP B C 1
ATOM 4269 O O . ASP B 1 20 ? -4.215 5.375 -68.125 1 13.45 20 ASP B O 1
ATOM 4273 N N . SER B 1 21 ? -4.68 6.715 -69.562 1 14.2 21 SER B N 1
ATOM 4274 C CA . SER B 1 21 ? -4.09 7.605 -70.562 1 14.2 21 SER B CA 1
ATOM 4275 C C . SER B 1 21 ? -2.928 8.398 -69.938 1 14.2 21 SER B C 1
ATOM 4277 O O . SER B 1 21 ? -2.803 8.523 -68.75 1 14.2 21 SER B O 1
ATOM 4279 N N . ALA B 1 22 ? -2.492 9.562 -70.75 1 13.88 22 ALA B N 1
ATOM 4280 C CA . ALA B 1 22 ? -1.352 10.086 -71.5 1 13.88 22 ALA B CA 1
ATOM 4281 C C . ALA B 1 22 ? -0.603 11.141 -70.688 1 13.88 22 ALA B C 1
ATOM 4283 O O . ALA B 1 22 ? 0.611 11.039 -70.5 1 13.88 22 ALA B O 1
ATOM 4284 N N . ARG B 1 23 ? -0.736 12.539 -71.062 1 13.6 23 ARG B N 1
ATOM 4285 C CA . ARG B 1 23 ? 0.269 13.242 -71.875 1 13.6 23 ARG B CA 1
ATOM 4286 C C . ARG B 1 23 ? 1.139 14.133 -71 1 13.6 23 ARG B C 1
ATOM 4288 O O . ARG B 1 23 ? 2.367 14.039 -71.062 1 13.6 23 ARG B O 1
ATOM 4295 N N . SER B 1 24 ? 0.818 15.508 -70.875 1 13.46 24 SER B N 1
ATOM 4296 C CA . SER B 1 24 ? 1.616 16.453 -71.688 1 13.46 24 SER B CA 1
ATOM 4297 C C . SER B 1 24 ? 2.709 17.078 -70.812 1 13.46 24 SER B C 1
ATOM 4299 O O . SER B 1 24 ? 3.898 16.938 -71.062 1 13.46 24 SER B O 1
ATOM 4301 N N . ASN B 1 25 ? 2.66 18.516 -70.625 1 13.64 25 ASN B N 1
ATOM 4302 C CA . ASN B 1 25 ? 3.537 19.484 -71.25 1 13.64 25 ASN B CA 1
ATOM 4303 C C . ASN B 1 25 ? 4.684 19.906 -70.375 1 13.64 25 ASN B C 1
ATOM 4305 O O . ASN B 1 25 ? 4.621 19.703 -69.125 1 13.64 25 ASN B O 1
ATOM 4309 N N . ASN B 1 26 ? 5.082 21.25 -70.5 1 13.92 26 ASN B N 1
ATOM 4310 C CA . ASN B 1 26 ? 6.27 21.922 -71 1 13.92 26 ASN B CA 1
ATOM 4311 C C . ASN B 1 26 ? 7.191 22.375 -69.875 1 13.92 26 ASN B C 1
ATOM 4313 O O . ASN B 1 26 ? 6.809 22.359 -68.688 1 13.92 26 ASN B O 1
ATOM 4317 N N . THR B 1 27 ? 7.598 23.734 -69.938 1 14.39 27 THR B N 1
ATOM 4318 C CA . THR B 1 27 ? 8.898 24.281 -70.312 1 14.39 27 THR B CA 1
ATOM 4319 C C . THR B 1 27 ? 9.688 24.734 -69.062 1 14.39 27 THR B C 1
ATOM 4321 O O . THR B 1 27 ? 10.828 24.312 -68.875 1 14.39 27 THR B O 1
ATOM 4324 N N . ASN B 1 28 ? 9.711 26.156 -68.75 1 14.41 28 ASN B N 1
ATOM 4325 C CA . ASN B 1 28 ? 10.875 26.984 -69.062 1 14.41 28 ASN B CA 1
ATOM 4326 C C . ASN B 1 28 ? 11.789 27.156 -67.812 1 14.41 28 ASN B C 1
ATOM 4328 O O . ASN B 1 28 ? 11.359 26.953 -66.688 1 14.41 28 ASN B O 1
ATOM 4332 N N . ASN B 1 29 ? 12.953 27.953 -68 1 14.46 29 ASN B N 1
ATOM 4333 C CA . ASN B 1 29 ? 14.406 28 -67.938 1 14.46 29 ASN B CA 1
ATOM 4334 C C . ASN B 1 29 ? 14.867 28.781 -66.688 1 14.46 29 ASN B C 1
ATOM 4336 O O . ASN B 1 29 ? 15.828 28.391 -66.062 1 14.46 29 ASN B O 1
ATOM 4340 N N . THR B 1 30 ? 14.289 30 -66.312 1 15.73 30 THR B N 1
ATOM 4341 C CA . THR B 1 30 ? 15.289 31.062 -66.375 1 15.73 30 THR B CA 1
ATOM 4342 C C . THR B 1 30 ? 16.203 31.031 -65.125 1 15.73 30 THR B C 1
ATOM 4344 O O . THR B 1 30 ? 15.812 30.531 -64.062 1 15.73 30 THR B O 1
ATOM 4347 N N . SER B 1 31 ? 17.438 31.797 -65.25 1 15.27 31 SER B N 1
ATOM 4348 C CA . SER B 1 31 ? 18.875 31.844 -65 1 15.27 31 SER B CA 1
ATOM 4349 C C . SER B 1 31 ? 19.234 32.562 -63.719 1 15.27 31 SER B C 1
ATOM 4351 O O . SER B 1 31 ? 20.375 32.5 -63.25 1 15.27 31 SER B O 1
ATOM 4353 N N . ALA B 1 32 ? 18.422 33.406 -63 1 16.45 32 ALA B N 1
ATOM 4354 C CA . ALA B 1 32 ? 19.141 34.625 -62.625 1 16.45 32 ALA B CA 1
ATOM 4355 C C . ALA B 1 32 ? 20.219 34.312 -61.562 1 16.45 32 ALA B C 1
ATOM 4357 O O . ALA B 1 32 ? 20.016 33.469 -60.688 1 16.45 32 ALA B O 1
ATOM 4358 N N . THR B 1 33 ? 21.375 34.844 -61.75 1 16.08 33 THR B N 1
ATOM 4359 C CA . THR B 1 33 ? 22.797 34.812 -61.406 1 16.08 33 THR B CA 1
ATOM 4360 C C . THR B 1 33 ? 23.062 35.438 -60.031 1 16.08 33 THR B C 1
ATOM 4362 O O . THR B 1 33 ? 24.203 35.5 -59.594 1 16.08 33 THR B O 1
ATOM 4365 N N . ALA B 1 34 ? 22.203 35.469 -59.062 1 17.06 34 ALA B N 1
ATOM 4366 C CA . ALA B 1 34 ? 22.562 36.531 -58.125 1 17.06 34 ALA B CA 1
ATOM 4367 C C . ALA B 1 34 ? 23.922 36.25 -57.5 1 17.06 34 ALA B C 1
ATOM 4369 O O . ALA B 1 34 ? 24.234 35.125 -57.156 1 17.06 34 ALA B O 1
ATOM 4370 N N . PRO B 1 35 ? 24.734 37.312 -57.469 1 16.91 35 PRO B N 1
ATOM 4371 C CA . PRO B 1 35 ? 26.172 37.469 -57.219 1 16.91 35 PRO B CA 1
ATOM 4372 C C . PRO B 1 35 ? 26.578 37.094 -55.812 1 16.91 35 PRO B C 1
ATOM 4374 O O . PRO B 1 35 ? 25.719 36.969 -54.906 1 16.91 35 PRO B O 1
ATOM 4377 N N . HIS B 1 36 ? 28 37.094 -55.594 1 16.55 36 HIS B N 1
ATOM 4378 C CA . HIS B 1 36 ? 29.109 36.562 -54.812 1 16.55 36 HIS B CA 1
ATOM 4379 C C . HIS B 1 36 ? 29.297 37.312 -53.5 1 16.55 36 HIS B C 1
ATOM 4381 O O . HIS B 1 36 ? 29.766 38.438 -53.5 1 16.55 36 HIS B O 1
ATOM 4387 N N . ALA B 1 37 ? 28.328 37.406 -52.656 1 17.52 37 ALA B N 1
ATOM 4388 C CA . ALA B 1 37 ? 28.562 38.219 -51.469 1 17.52 37 ALA B CA 1
ATOM 4389 C C . ALA B 1 37 ? 29.844 37.781 -50.781 1 17.52 37 ALA B C 1
ATOM 4391 O O . ALA B 1 37 ? 30.125 36.594 -50.625 1 17.52 37 ALA B O 1
ATOM 4392 N N . MET B 1 38 ? 30.75 38.812 -50.625 1 17.52 38 MET B N 1
ATOM 4393 C CA . MET B 1 38 ? 32.125 38.938 -50.125 1 17.52 38 MET B CA 1
ATOM 4394 C C . MET B 1 38 ? 32.219 38.469 -48.688 1 17.52 38 MET B C 1
ATOM 4396 O O . MET B 1 38 ? 31.234 38.531 -47.938 1 17.52 38 MET B O 1
ATOM 4400 N N . SER B 1 39 ? 33.406 37.781 -48.281 1 17.73 39 SER B N 1
ATOM 4401 C CA . SER B 1 39 ? 33.969 36.906 -47.25 1 17.73 39 SER B CA 1
ATOM 4402 C C . SER B 1 39 ? 34.312 37.688 -46 1 17.73 39 SER B C 1
ATOM 4404 O O . SER B 1 39 ? 34.906 37.156 -45.062 1 17.73 39 SER B O 1
ATOM 4406 N N . ASP B 1 40 ? 33.656 38.906 -45.719 1 19.16 40 ASP B N 1
ATOM 4407 C CA . ASP B 1 40 ? 34.5 39.656 -44.812 1 19.16 40 ASP B CA 1
ATOM 4408 C C . ASP B 1 40 ? 34.781 38.875 -43.562 1 19.16 40 ASP B C 1
ATOM 4410 O O . ASP B 1 40 ? 33.906 38.219 -43 1 19.16 40 ASP B O 1
ATOM 4414 N N . ALA B 1 41 ? 36.188 38.719 -43.188 1 19.39 41 ALA B N 1
ATOM 4415 C CA . ALA B 1 41 ? 37.031 38 -42.25 1 19.39 41 ALA B CA 1
ATOM 4416 C C . ALA B 1 41 ? 36.812 38.469 -40.844 1 19.39 41 ALA B C 1
ATOM 4418 O O . ALA B 1 41 ? 37.531 38.062 -39.906 1 19.39 41 ALA B O 1
ATOM 4419 N N . THR B 1 42 ? 35.719 39.219 -40.438 1 20.92 42 THR B N 1
ATOM 4420 C CA . THR B 1 42 ? 36.031 39.938 -39.188 1 20.92 42 THR B CA 1
ATOM 4421 C C . THR B 1 42 ? 36.344 38.938 -38.094 1 20.92 42 THR B C 1
ATOM 4423 O O . THR B 1 42 ? 35.625 37.938 -37.875 1 20.92 42 THR B O 1
ATOM 4426 N N . SER B 1 43 ? 37.656 38.938 -37.656 1 20.53 43 SER B N 1
ATOM 4427 C CA . SER B 1 43 ? 38.406 38.219 -36.625 1 20.53 43 SER B CA 1
ATOM 4428 C C . SER B 1 43 ? 37.75 38.344 -35.25 1 20.53 43 SER B C 1
ATOM 4430 O O . SER B 1 43 ? 37.656 39.438 -34.719 1 20.53 43 SER B O 1
ATOM 4432 N N . ALA B 1 44 ? 36.594 37.781 -34.938 1 22.67 44 ALA B N 1
ATOM 4433 C CA . ALA B 1 44 ? 36.062 38.031 -33.625 1 22.67 44 ALA B CA 1
ATOM 4434 C C . ALA B 1 44 ? 37.031 37.625 -32.531 1 22.67 44 ALA B C 1
ATOM 4436 O O . ALA B 1 44 ? 37.688 36.594 -32.625 1 22.67 44 ALA B O 1
ATOM 4437 N N . PRO B 1 45 ? 37.406 38.594 -31.719 1 22.17 45 PRO B N 1
ATOM 4438 C CA . PRO B 1 45 ? 38.344 38.438 -30.594 1 22.17 45 PRO B CA 1
ATOM 4439 C C . PRO B 1 45 ? 37.969 37.281 -29.688 1 22.17 45 PRO B C 1
ATOM 4441 O O . PRO B 1 45 ? 36.812 36.844 -29.641 1 22.17 45 PRO B O 1
ATOM 4444 N N . ALA B 1 46 ? 39.031 36.531 -29.156 1 22.05 46 ALA B N 1
ATOM 4445 C CA . ALA B 1 46 ? 39.156 35.375 -28.297 1 22.05 46 ALA B CA 1
ATOM 4446 C C . ALA B 1 46 ? 38.5 35.625 -26.938 1 22.05 46 ALA B C 1
ATOM 4448 O O . ALA B 1 46 ? 39 36.438 -26.141 1 22.05 46 ALA B O 1
ATOM 4449 N N . THR B 1 47 ? 37.156 35.875 -26.797 1 24.5 47 THR B N 1
ATOM 4450 C CA . THR B 1 47 ? 36.688 36.094 -25.438 1 24.5 47 THR B CA 1
ATOM 4451 C C . THR B 1 47 ? 37.188 34.969 -24.5 1 24.5 47 THR B C 1
ATOM 4453 O O . THR B 1 47 ? 37.031 33.781 -24.812 1 24.5 47 THR B O 1
ATOM 4456 N N . ALA B 1 48 ? 38.094 35.25 -23.609 1 23.67 48 ALA B N 1
ATOM 4457 C CA . ALA B 1 48 ? 38.656 34.469 -22.5 1 23.67 48 ALA B CA 1
ATOM 4458 C C . ALA B 1 48 ? 37.531 33.812 -21.703 1 23.67 48 ALA B C 1
ATOM 4460 O O . ALA B 1 48 ? 36.625 34.469 -21.203 1 23.67 48 ALA B O 1
ATOM 4461 N N . ALA B 1 49 ? 37.281 32.625 -21.953 1 24.02 49 ALA B N 1
ATOM 4462 C CA . ALA B 1 49 ? 36.281 31.938 -21.141 1 24.02 49 ALA B CA 1
ATOM 4463 C C . ALA B 1 49 ? 36.656 31.953 -19.656 1 24.02 49 ALA B C 1
ATOM 4465 O O . ALA B 1 49 ? 37.75 31.531 -19.281 1 24.02 49 ALA B O 1
ATOM 4466 N N . ALA B 1 50 ? 36.125 32.906 -18.922 1 26.66 50 ALA B N 1
ATOM 4467 C CA . ALA B 1 50 ? 36.156 32.906 -17.469 1 26.66 50 ALA B CA 1
ATOM 4468 C C . ALA B 1 50 ? 35.938 31.484 -16.922 1 26.66 50 ALA B C 1
ATOM 4470 O O . ALA B 1 50 ? 35.156 30.719 -17.484 1 26.66 50 ALA B O 1
ATOM 4471 N N . PRO B 1 51 ? 36.844 30.969 -16.125 1 30.17 51 PRO B N 1
ATOM 4472 C CA . PRO B 1 51 ? 36.594 29.656 -15.523 1 30.17 51 PRO B CA 1
ATOM 4473 C C . PRO B 1 51 ? 35.219 29.547 -14.922 1 30.17 51 PRO B C 1
ATOM 4475 O O . PRO B 1 51 ? 34.781 30.438 -14.195 1 30.17 51 PRO B O 1
ATOM 4478 N N . THR B 1 52 ? 34.156 29.266 -15.672 1 30.44 52 THR B N 1
ATOM 4479 C CA . THR B 1 52 ? 32.812 29.203 -15.086 1 30.44 52 THR B CA 1
ATOM 4480 C C . THR B 1 52 ? 32.844 28.469 -13.75 1 30.44 52 THR B C 1
ATOM 4482 O O . THR B 1 52 ? 33.344 27.344 -13.664 1 30.44 52 THR B O 1
ATOM 4485 N N . CYS B 1 53 ? 33.188 29.062 -12.617 1 31.89 53 CYS B N 1
ATOM 4486 C CA . CYS B 1 53 ? 32.938 28.625 -11.25 1 31.89 53 CYS B CA 1
ATOM 4487 C C . CYS B 1 53 ? 31.656 27.797 -11.172 1 31.89 53 CYS B C 1
ATOM 4489 O O . CYS B 1 53 ? 30.656 28.234 -10.594 1 31.89 53 CYS B O 1
ATOM 4491 N N . ASP B 1 54 ? 31.094 27.25 -12.172 1 36.44 54 ASP B N 1
ATOM 4492 C CA . ASP B 1 54 ? 29.797 26.578 -12.148 1 36.44 54 ASP B CA 1
ATOM 4493 C C . ASP B 1 54 ? 29.75 25.5 -11.078 1 36.44 54 ASP B C 1
ATOM 4495 O O . ASP B 1 54 ? 30.375 24.453 -11.219 1 36.44 54 ASP B O 1
ATOM 4499 N N . GLY B 1 55 ? 29.812 25.703 -9.828 1 40.5 55 GLY B N 1
ATOM 4500 C CA . GLY B 1 55 ? 29.609 25.016 -8.562 1 40.5 55 GLY B CA 1
ATOM 4501 C C . GLY B 1 55 ? 28.547 23.953 -8.633 1 40.5 55 GLY B C 1
ATOM 4502 O O . GLY B 1 55 ? 27.859 23.672 -7.641 1 40.5 55 GLY B O 1
ATOM 4503 N N . ALA B 1 56 ? 28.062 23.609 -9.688 1 50.16 56 ALA B N 1
ATOM 4504 C CA . ALA B 1 56 ? 27.062 22.547 -9.82 1 50.16 56 ALA B CA 1
ATOM 4505 C C . ALA B 1 56 ? 27.562 21.25 -9.195 1 50.16 56 ALA B C 1
ATOM 4507 O O . ALA B 1 56 ? 28.625 20.75 -9.547 1 50.16 56 ALA B O 1
ATOM 4508 N N . LEU B 1 57 ? 27.141 20.953 -8.023 1 70.12 57 LEU B N 1
ATOM 4509 C CA . LEU B 1 57 ? 27.5 19.734 -7.316 1 70.12 57 LEU B CA 1
ATOM 4510 C C . LEU B 1 57 ? 27.406 18.531 -8.25 1 70.12 57 LEU B C 1
ATOM 4512 O O . LEU B 1 57 ? 26.453 18.406 -9.023 1 70.12 57 LEU B O 1
ATOM 4516 N N . SER B 1 58 ? 28.516 17.875 -8.461 1 80.31 58 SER B N 1
ATOM 4517 C CA . SER B 1 58 ? 28.609 16.688 -9.305 1 80.31 58 SER B CA 1
ATOM 4518 C C . SER B 1 58 ? 27.688 15.586 -8.812 1 80.31 58 SER B C 1
ATOM 4520 O O . SER B 1 58 ? 27.469 15.438 -7.605 1 80.31 58 SER B O 1
ATOM 4522 N N . ALA B 1 59 ? 27.078 14.953 -9.789 1 84.81 59 ALA B N 1
ATOM 4523 C CA . ALA B 1 59 ? 26.25 13.797 -9.477 1 84.81 59 ALA B CA 1
ATOM 4524 C C . ALA B 1 59 ? 27.047 12.742 -8.711 1 84.81 59 ALA B C 1
ATOM 4526 O O . ALA B 1 59 ? 28.234 12.57 -8.945 1 84.81 59 ALA B O 1
ATOM 4527 N N . PRO B 1 60 ? 26.438 12.148 -7.734 1 86.56 60 PRO B N 1
ATOM 4528 C CA . PRO B 1 60 ? 27.156 11.078 -7.043 1 86.56 60 PRO B CA 1
ATOM 4529 C C . PRO B 1 60 ? 27.422 9.867 -7.938 1 86.56 60 PRO B C 1
ATOM 4531 O O . PRO B 1 60 ? 26.594 9.547 -8.797 1 86.56 60 PRO B O 1
ATOM 4534 N N . THR B 1 61 ? 28.531 9.25 -7.766 1 84.06 61 THR B N 1
ATOM 4535 C CA . THR B 1 61 ? 28.844 8.016 -8.477 1 84.06 61 THR B CA 1
ATOM 4536 C C . THR B 1 61 ? 28.25 6.809 -7.758 1 84.06 61 THR B C 1
ATOM 4538 O O . THR B 1 61 ? 27.859 6.902 -6.594 1 84.06 61 THR B O 1
ATOM 4541 N N . ALA B 1 62 ? 28.188 5.699 -8.453 1 84.5 62 ALA B N 1
ATOM 4542 C CA . ALA B 1 62 ? 27.734 4.457 -7.836 1 84.5 62 ALA B CA 1
ATOM 4543 C C . ALA B 1 62 ? 28.609 4.078 -6.645 1 84.5 62 ALA B C 1
ATOM 4545 O O . ALA B 1 62 ? 28.109 3.588 -5.629 1 84.5 62 ALA B O 1
ATOM 4546 N N . ALA B 1 63 ? 29.906 4.281 -6.715 1 83.88 63 ALA B N 1
ATOM 4547 C CA . ALA B 1 63 ? 30.844 3.98 -5.637 1 83.88 63 ALA B CA 1
ATOM 4548 C C . ALA B 1 63 ? 30.547 4.832 -4.406 1 83.88 63 ALA B C 1
ATOM 4550 O O . ALA B 1 63 ? 30.594 4.34 -3.275 1 83.88 63 ALA B O 1
ATOM 4551 N N . GLU B 1 64 ? 30.234 6.145 -4.648 1 87.31 64 GLU B N 1
ATOM 4552 C CA . GLU B 1 64 ? 29.906 7.039 -3.545 1 87.31 64 GLU B CA 1
ATOM 4553 C C . GLU B 1 64 ? 28.609 6.621 -2.859 1 87.31 64 GLU B C 1
ATOM 4555 O O . GLU B 1 64 ? 28.5 6.684 -1.634 1 87.31 64 GLU B O 1
ATOM 4560 N N . LEU B 1 65 ? 27.672 6.188 -3.635 1 86.94 65 LEU B N 1
ATOM 4561 C CA . LEU B 1 65 ? 26.391 5.734 -3.094 1 86.94 65 LEU B CA 1
ATOM 4562 C C . LEU B 1 65 ? 26.562 4.445 -2.299 1 86.94 65 LEU B C 1
ATOM 4564 O O . LEU B 1 65 ? 25.953 4.281 -1.239 1 86.94 65 LEU B O 1
ATOM 4568 N N . ARG B 1 66 ? 27.422 3.518 -2.785 1 87.56 66 ARG B N 1
ATOM 4569 C CA . ARG B 1 66 ? 27.719 2.301 -2.035 1 87.56 66 ARG B CA 1
ATOM 4570 C C . ARG B 1 66 ? 28.422 2.621 -0.723 1 87.56 66 ARG B C 1
ATOM 4572 O O . ARG B 1 66 ? 28.125 2.018 0.31 1 87.56 66 ARG B O 1
ATOM 4579 N N . ALA B 1 67 ? 29.312 3.574 -0.783 1 88.06 67 ALA B N 1
ATOM 4580 C CA . ALA B 1 67 ? 30 4.008 0.43 1 88.06 67 ALA B CA 1
ATOM 4581 C C . ALA B 1 67 ? 29.016 4.609 1.432 1 88.06 67 ALA B C 1
ATOM 4583 O O . ALA B 1 67 ? 29.172 4.43 2.643 1 88.06 67 ALA B O 1
ATOM 4584 N N . LEU B 1 68 ? 28.062 5.352 0.904 1 89.31 68 LEU B N 1
ATOM 4585 C CA . LEU B 1 68 ? 27.047 5.938 1.771 1 89.31 68 LEU B CA 1
ATOM 4586 C C . LEU B 1 68 ? 26.281 4.855 2.51 1 89.31 68 LEU B C 1
ATOM 4588 O O . LEU B 1 68 ? 25.969 5.004 3.693 1 89.31 68 LEU B O 1
ATOM 4592 N N . ILE B 1 69 ? 25.938 3.748 1.867 1 89.81 69 ILE B N 1
ATOM 4593 C CA . ILE B 1 69 ? 25.219 2.635 2.477 1 89.81 69 ILE B CA 1
ATOM 4594 C C . ILE B 1 69 ? 26 2.123 3.691 1 89.81 69 ILE B C 1
ATOM 4596 O O . ILE B 1 69 ? 25.422 1.9 4.758 1 89.81 69 ILE B O 1
ATOM 4600 N N . GLU B 1 70 ? 27.297 2.006 3.562 1 88.56 70 GLU B N 1
ATOM 4601 C CA . GLU B 1 70 ? 28.141 1.549 4.664 1 88.56 70 GLU B CA 1
ATOM 4602 C C . GLU B 1 70 ? 28.156 2.57 5.797 1 88.56 70 GLU B C 1
ATOM 4604 O O . GLU B 1 70 ? 28.125 2.201 6.973 1 88.56 70 GLU B O 1
ATOM 4609 N N . ARG B 1 71 ? 28.203 3.826 5.406 1 88.62 71 ARG B N 1
ATOM 4610 C CA . ARG B 1 71 ? 28.266 4.887 6.406 1 88.62 71 ARG B CA 1
ATOM 4611 C C . ARG B 1 71 ? 26.953 4.996 7.168 1 88.62 71 ARG B C 1
ATOM 4613 O O . ARG B 1 71 ? 26.938 5.32 8.359 1 88.62 71 ARG B O 1
ATOM 4620 N N . LEU B 1 72 ? 25.859 4.707 6.535 1 86.31 72 LEU B N 1
ATOM 4621 C CA . LEU B 1 72 ? 24.547 4.762 7.156 1 86.31 72 LEU B CA 1
ATOM 4622 C C . LEU B 1 72 ? 24.422 3.715 8.258 1 86.31 72 LEU B C 1
ATOM 4624 O O . LEU B 1 72 ? 23.609 3.861 9.172 1 86.31 72 LEU B O 1
ATOM 4628 N N . ALA B 1 73 ? 25.203 2.643 8.203 1 83.44 73 ALA B N 1
ATOM 4629 C CA . ALA B 1 73 ? 25.172 1.581 9.203 1 83.44 73 ALA B CA 1
ATOM 4630 C C . ALA B 1 73 ? 25.641 2.096 10.562 1 83.44 73 ALA B C 1
ATOM 4632 O O . ALA B 1 73 ? 25.297 1.528 11.602 1 83.44 73 ALA B O 1
ATOM 4633 N N . ALA B 1 74 ? 26.391 3.215 10.539 1 83.44 74 ALA B N 1
ATOM 4634 C CA . ALA B 1 74 ? 26.984 3.762 11.766 1 83.44 74 ALA B CA 1
ATOM 4635 C C . ALA B 1 74 ? 26.078 4.824 12.383 1 83.44 74 ALA B C 1
ATOM 4637 O O . ALA B 1 74 ? 26.375 5.359 13.445 1 83.44 74 ALA B O 1
ATOM 4638 N N . LEU B 1 75 ? 24.984 5.18 11.75 1 80.88 75 LEU B N 1
ATOM 4639 C CA . LEU B 1 75 ? 24.141 6.262 12.227 1 80.88 75 LEU B CA 1
ATOM 4640 C C . LEU B 1 75 ? 23.312 5.816 13.422 1 80.88 75 LEU B C 1
ATOM 4642 O O . LEU B 1 75 ? 22.5 4.891 13.312 1 80.88 75 LEU B O 1
ATOM 4646 N N . ASP B 1 76 ? 23.531 6.316 14.484 1 78.44 76 ASP B N 1
ATOM 4647 C CA . ASP B 1 76 ? 22.812 6.105 15.734 1 78.44 76 ASP B CA 1
ATOM 4648 C C . ASP B 1 76 ? 22.875 7.344 16.625 1 78.44 76 ASP B C 1
ATOM 4650 O O . ASP B 1 76 ? 23.359 8.398 16.203 1 78.44 76 ASP B O 1
ATOM 4654 N N . GLU B 1 77 ? 22.266 7.246 17.75 1 76.62 77 GLU B N 1
ATOM 4655 C CA . GLU B 1 77 ? 22.234 8.375 18.672 1 76.62 77 GLU B CA 1
ATOM 4656 C C . GLU B 1 77 ? 23.641 8.867 18.984 1 76.62 77 GLU B C 1
ATOM 4658 O O . GLU B 1 77 ? 23.875 10.078 19.031 1 76.62 77 GLU B O 1
ATOM 4663 N N . VAL B 1 78 ? 24.562 8.008 19.172 1 67.38 78 VAL B N 1
ATOM 4664 C CA . VAL B 1 78 ? 25.938 8.336 19.578 1 67.38 78 VAL B CA 1
ATOM 4665 C C . VAL B 1 78 ? 26.641 9.062 18.438 1 67.38 78 VAL B C 1
ATOM 4667 O O . VAL B 1 78 ? 27.312 10.078 18.656 1 67.38 78 VAL B O 1
ATOM 4670 N N . SER B 1 79 ? 26.5 8.602 17.266 1 73.44 79 SER B N 1
ATOM 4671 C CA . SER B 1 79 ? 27.156 9.211 16.125 1 73.44 79 SER B CA 1
ATOM 4672 C C . SER B 1 79 ? 26.625 10.625 15.867 1 73.44 79 SER B C 1
ATOM 4674 O O . SER B 1 79 ? 27.344 11.484 15.367 1 73.44 79 SER B O 1
ATOM 4676 N N . LEU B 1 80 ? 25.375 10.875 16.156 1 74.94 80 LEU B N 1
ATOM 4677 C CA . LEU B 1 80 ? 24.766 12.18 15.914 1 74.94 80 LEU B CA 1
ATOM 4678 C C . LEU B 1 80 ? 25.141 13.172 17 1 74.94 80 LEU B C 1
ATOM 4680 O O . LEU B 1 80 ? 25.109 14.383 16.781 1 74.94 80 LEU B O 1
ATOM 4684 N N . SER B 1 81 ? 25.281 12.734 18.172 1 67.69 81 SER B N 1
ATOM 4685 C CA . SER B 1 81 ? 25.641 13.594 19.281 1 67.69 81 SER B CA 1
ATOM 4686 C C . SER B 1 81 ? 27.016 14.211 19.078 1 67.69 81 SER B C 1
ATOM 4688 O O . SER B 1 81 ? 27.312 15.289 19.609 1 67.69 81 SER B O 1
ATOM 4690 N N . VAL B 1 82 ? 27.906 13.492 18.406 1 55.47 82 VAL B N 1
ATOM 4691 C CA . VAL B 1 82 ? 29.281 13.977 18.234 1 55.47 82 VAL B CA 1
ATOM 4692 C C . VAL B 1 82 ? 29.297 15.102 17.203 1 55.47 82 VAL B C 1
ATOM 4694 O O . VAL B 1 82 ? 30.219 15.922 17.188 1 55.47 82 VAL B O 1
ATOM 4697 N N . SER B 1 83 ? 28.234 15.281 16.328 1 53.44 83 SER B N 1
ATOM 4698 C CA . SER B 1 83 ? 28.203 16.359 15.328 1 53.44 83 SER B CA 1
ATOM 4699 C C . SER B 1 83 ? 26.969 17.234 15.508 1 53.44 83 SER B C 1
ATOM 4701 O O . SER B 1 83 ? 25.938 16.984 14.875 1 53.44 83 SER B O 1
ATOM 4703 N N . PRO B 1 84 ? 26.922 18.016 16.453 1 47.09 84 PRO B N 1
ATOM 4704 C CA . PRO B 1 84 ? 25.703 18.797 16.672 1 47.09 84 PRO B CA 1
ATOM 4705 C C . PRO B 1 84 ? 25.281 19.594 15.438 1 47.09 84 PRO B C 1
ATOM 4707 O O . PRO B 1 84 ? 26.125 19.922 14.594 1 47.09 84 PRO B O 1
ATOM 4710 N N . PRO B 1 85 ? 24.031 19.516 15.031 1 46.03 85 PRO B N 1
ATOM 4711 C CA . PRO B 1 85 ? 23.594 20.266 13.859 1 46.03 85 PRO B CA 1
ATOM 4712 C C . PRO B 1 85 ? 24.109 21.703 13.867 1 46.03 85 PRO B C 1
ATOM 4714 O O . PRO B 1 85 ? 24.156 22.344 14.914 1 46.03 85 PRO B O 1
ATOM 4717 N N . THR B 1 86 ? 25.062 21.984 13.047 1 39.41 86 THR B N 1
ATOM 4718 C CA . THR B 1 86 ? 25.516 23.375 12.977 1 39.41 86 THR B CA 1
ATOM 4719 C C . THR B 1 86 ? 24.328 24.328 12.953 1 39.41 86 THR B C 1
ATOM 4721 O O . THR B 1 86 ? 24.375 25.391 13.57 1 39.41 86 THR B O 1
ATOM 4724 N N . ASP B 1 87 ? 23.656 24.328 11.773 1 36.91 87 ASP B N 1
ATOM 4725 C CA . ASP B 1 87 ? 22.797 25.469 11.43 1 36.91 87 ASP B CA 1
ATOM 4726 C C . ASP B 1 87 ? 21.469 25.406 12.188 1 36.91 87 ASP B C 1
ATOM 4728 O O . ASP B 1 87 ? 20.484 24.891 11.664 1 36.91 87 ASP B O 1
ATOM 4732 N N . THR B 1 88 ? 21.469 25.016 13.383 1 36.5 88 THR B N 1
ATOM 4733 C CA . THR B 1 88 ? 20.156 25.188 14.016 1 36.5 88 THR B CA 1
ATOM 4734 C C . THR B 1 88 ? 19.672 26.625 13.844 1 36.5 88 THR B C 1
ATOM 4736 O O . THR B 1 88 ? 20.391 27.578 14.125 1 36.5 88 THR B O 1
ATOM 4739 N N . ALA B 1 89 ? 18.656 26.859 12.938 1 33.16 89 ALA B N 1
ATOM 4740 C CA . ALA B 1 89 ? 18.016 28.156 12.828 1 33.16 89 ALA B CA 1
ATOM 4741 C C . ALA B 1 89 ? 17.984 28.875 14.172 1 33.16 89 ALA B C 1
ATOM 4743 O O . ALA B 1 89 ? 18 28.219 15.227 1 33.16 89 ALA B O 1
ATOM 4744 N N . ASP B 1 90 ? 18.344 30.172 14.109 1 30.97 90 ASP B N 1
ATOM 4745 C CA . ASP B 1 90 ? 18.172 31.188 15.148 1 30.97 90 ASP B CA 1
ATOM 4746 C C . ASP B 1 90 ? 16.906 30.938 15.961 1 30.97 90 ASP B C 1
ATOM 4748 O O . ASP B 1 90 ? 15.82 30.797 15.398 1 30.97 90 ASP B O 1
ATOM 4752 N N . PRO B 1 91 ? 17 30.375 17.188 1 32.62 91 PRO B N 1
ATOM 4753 C CA . PRO B 1 91 ? 15.789 30.422 18 1 32.62 91 PRO B CA 1
ATOM 4754 C C . PRO B 1 91 ? 15.039 31.75 17.875 1 32.62 91 PRO B C 1
ATOM 4756 O O . PRO B 1 91 ? 15.602 32.812 18.172 1 32.62 91 PRO B O 1
ATOM 4759 N N . ALA B 1 92 ? 14.266 32.062 16.875 1 30.52 92 ALA B N 1
ATOM 4760 C CA . ALA B 1 92 ? 13.625 33.375 16.922 1 30.52 92 ALA B CA 1
ATOM 4761 C C . ALA B 1 92 ? 13.414 33.844 18.359 1 30.52 92 ALA B C 1
ATOM 4763 O O . ALA B 1 92 ? 14.25 34.531 18.922 1 30.52 92 ALA B O 1
ATOM 4764 N N . ASP B 1 93 ? 12.055 34.344 18.531 1 27.52 93 ASP B N 1
ATOM 4765 C CA . ASP B 1 93 ? 11.664 35.312 19.562 1 27.52 93 ASP B CA 1
ATOM 4766 C C . ASP B 1 93 ? 11.867 34.719 20.953 1 27.52 93 ASP B C 1
ATOM 4768 O O . ASP B 1 93 ? 11.352 33.625 21.25 1 27.52 93 ASP B O 1
ATOM 4772 N N . PRO B 1 94 ? 12.82 35.188 21.797 1 31.62 94 PRO B N 1
ATOM 4773 C CA . PRO B 1 94 ? 13.141 34.938 23.219 1 31.62 94 PRO B CA 1
ATOM 4774 C C . PRO B 1 94 ? 11.898 34.906 24.109 1 31.62 94 PRO B C 1
ATOM 4776 O O . PRO B 1 94 ? 12 34.688 25.312 1 31.62 94 PRO B O 1
ATOM 4779 N N . GLY B 1 95 ? 10.844 35.719 23.797 1 28.45 95 GLY B N 1
ATOM 4780 C CA . GLY B 1 95 ? 9.875 36.031 24.828 1 28.45 95 GLY B CA 1
ATOM 4781 C C . GLY B 1 95 ? 9.141 34.812 25.328 1 28.45 95 GLY B C 1
ATOM 4782 O O . GLY B 1 95 ? 8.203 34.906 26.141 1 28.45 95 GLY B O 1
ATOM 4783 N N . ALA B 1 96 ? 8.828 33.844 24.469 1 32.16 96 ALA B N 1
ATOM 4784 C CA . ALA B 1 96 ? 7.961 32.938 25.25 1 32.16 96 ALA B CA 1
ATOM 4785 C C . ALA B 1 96 ? 8.719 32.312 26.422 1 32.16 96 ALA B C 1
ATOM 4787 O O . ALA B 1 96 ? 9.938 32.156 26.359 1 32.16 96 ALA B O 1
ATOM 4788 N N . ALA B 1 97 ? 7.922 31.734 27.484 1 35.03 97 ALA B N 1
ATOM 4789 C CA . ALA B 1 97 ? 8.141 31.406 28.891 1 35.03 97 ALA B CA 1
ATOM 4790 C C . ALA B 1 97 ? 9.352 30.469 29.047 1 35.03 97 ALA B C 1
ATOM 4792 O O . ALA B 1 97 ? 9.539 29.547 28.25 1 35.03 97 ALA B O 1
ATOM 4793 N N . ALA B 1 98 ? 10.43 30.828 29.828 1 34.62 98 ALA B N 1
ATOM 4794 C CA . ALA B 1 98 ? 11.555 30.312 30.609 1 34.62 98 ALA B CA 1
ATOM 4795 C C . ALA B 1 98 ? 11.336 28.859 30.984 1 34.62 98 ALA B C 1
ATOM 4797 O O . ALA B 1 98 ? 12.297 28.094 31.156 1 34.62 98 ALA B O 1
ATOM 4798 N N . ASP B 1 99 ? 10.281 28.562 31.641 1 33.31 99 ASP B N 1
ATOM 4799 C CA . ASP B 1 99 ? 10.266 27.359 32.469 1 33.31 99 ASP B CA 1
ATOM 4800 C C . ASP B 1 99 ? 10.203 26.109 31.594 1 33.31 99 ASP B C 1
ATOM 4802 O O . ASP B 1 99 ? 9.922 25.016 32.094 1 33.31 99 ASP B O 1
ATOM 4806 N N . SER B 1 100 ? 9.852 26.312 30.312 1 38.5 100 SER B N 1
ATOM 4807 C CA . SER B 1 100 ? 9.719 24.984 29.703 1 38.5 100 SER B CA 1
ATOM 4808 C C . SER B 1 100 ? 11.078 24.328 29.5 1 38.5 100 SER B C 1
ATOM 4810 O O . SER B 1 100 ? 12.078 25 29.25 1 38.5 100 SER B O 1
ATOM 4812 N N . GLY B 1 101 ? 11.375 23.094 30.016 1 41.97 101 GLY B N 1
ATOM 4813 C CA . GLY B 1 101 ? 12.531 22.219 29.984 1 41.97 101 GLY B CA 1
ATOM 4814 C C . GLY B 1 101 ? 13.305 22.281 28.672 1 41.97 101 GLY B C 1
ATOM 4815 O O . GLY B 1 101 ? 12.766 22.734 27.656 1 41.97 101 GLY B O 1
ATOM 4816 N N . ALA B 1 102 ? 14.68 22.5 28.734 1 47.66 102 ALA B N 1
ATOM 4817 C CA . ALA B 1 102 ? 15.711 22.484 27.703 1 47.66 102 ALA B CA 1
ATOM 4818 C C . ALA B 1 102 ? 15.328 21.547 26.562 1 47.66 102 ALA B C 1
ATOM 4820 O O . ALA B 1 102 ? 14.898 20.406 26.797 1 47.66 102 ALA B O 1
ATOM 4821 N N . PRO B 1 103 ? 14.984 22.125 25.406 1 54.34 103 PRO B N 1
ATOM 4822 C CA . PRO B 1 103 ? 14.695 21.234 24.281 1 54.34 103 PRO B CA 1
ATOM 4823 C C . PRO B 1 103 ? 15.578 19.984 24.281 1 54.34 103 PRO B C 1
ATOM 4825 O O . PRO B 1 103 ? 16.719 20.031 24.75 1 54.34 103 PRO B O 1
ATOM 4828 N N . ASP B 1 104 ? 14.945 18.844 24.359 1 66.19 104 ASP B N 1
ATOM 4829 C CA . ASP B 1 104 ? 15.633 17.562 24.25 1 66.19 104 ASP B CA 1
ATOM 4830 C C . ASP B 1 104 ? 16.516 17.531 23 1 66.19 104 ASP B C 1
ATOM 4832 O O . ASP B 1 104 ? 16.094 17.078 21.938 1 66.19 104 ASP B O 1
ATOM 4836 N N . LEU B 1 105 ? 17.719 18.25 23.109 1 70.44 105 LEU B N 1
ATOM 4837 C CA . LEU B 1 105 ? 18.672 18.359 22 1 70.44 105 LEU B CA 1
ATOM 4838 C C . LEU B 1 105 ? 18.953 17 21.375 1 70.44 105 LEU B C 1
ATOM 4840 O O . LEU B 1 105 ? 19.078 16.875 20.156 1 70.44 105 LEU B O 1
ATOM 4844 N N . THR B 1 106 ? 18.875 16.031 22.281 1 80.88 106 THR B N 1
ATOM 4845 C CA . THR B 1 106 ? 19.141 14.688 21.766 1 80.88 106 THR B CA 1
ATOM 4846 C C . THR B 1 106 ? 17.984 14.219 20.875 1 80.88 106 THR B C 1
ATOM 4848 O O . THR B 1 106 ? 18.203 13.734 19.766 1 80.88 106 THR B O 1
ATOM 4851 N N . GLY B 1 107 ? 16.781 14.5 21.391 1 88.06 107 GLY B N 1
ATOM 4852 C CA . GLY B 1 107 ? 15.625 14.141 20.609 1 88.06 107 GLY B CA 1
ATOM 4853 C C . GLY B 1 107 ? 15.516 14.922 19.312 1 88.06 107 GLY B C 1
ATOM 4854 O O . GLY B 1 107 ? 15.133 14.367 18.266 1 88.06 107 GLY B O 1
ATOM 4855 N N . ALA B 1 108 ? 15.898 16.172 19.375 1 89.62 108 ALA B N 1
ATOM 4856 C CA . ALA B 1 108 ? 15.812 17.047 18.219 1 89.62 108 ALA B CA 1
ATOM 4857 C C . ALA B 1 108 ? 16.734 16.562 17.094 1 89.62 108 ALA B C 1
ATOM 4859 O O . ALA B 1 108 ? 16.344 16.547 15.922 1 89.62 108 ALA B O 1
ATOM 4860 N N . VAL B 1 109 ? 17.922 16.141 17.5 1 88.69 109 VAL B N 1
ATOM 4861 C CA . VAL B 1 109 ? 18.891 15.672 16.516 1 88.69 109 VAL B CA 1
ATOM 4862 C C . VAL B 1 109 ? 18.422 14.359 15.898 1 88.69 109 VAL B C 1
ATOM 4864 O O . VAL B 1 109 ? 18.609 14.125 14.703 1 88.69 109 VAL B O 1
ATOM 4867 N N . LEU B 1 110 ? 17.812 13.555 16.688 1 91.38 110 LEU B N 1
ATOM 4868 C CA . LEU B 1 110 ? 17.281 12.281 16.203 1 91.38 110 LEU B CA 1
ATOM 4869 C C . LEU B 1 110 ? 16.156 12.508 15.195 1 91.38 110 LEU B C 1
ATOM 4871 O O . LEU B 1 110 ? 16.156 11.914 14.117 1 91.38 110 LEU B O 1
ATOM 4875 N N . VAL B 1 111 ? 15.227 13.391 15.5 1 93.56 111 VAL B N 1
ATOM 4876 C CA . VAL B 1 111 ? 14.102 13.68 14.617 1 93.56 111 VAL B CA 1
ATOM 4877 C C . VAL B 1 111 ? 14.609 14.32 13.328 1 93.56 111 VAL B C 1
ATOM 4879 O O . VAL B 1 111 ? 14.125 14.008 12.242 1 93.56 111 VAL B O 1
ATOM 4882 N N . GLU B 1 112 ? 15.562 15.188 13.438 1 90.94 112 GLU B N 1
ATOM 4883 C CA . GLU B 1 112 ? 16.141 15.82 12.258 1 90.94 112 GLU B CA 1
ATOM 4884 C C . GLU B 1 112 ? 16.781 14.789 11.336 1 90.94 112 GLU B C 1
ATOM 4886 O O . GLU B 1 112 ? 16.625 14.867 10.109 1 90.94 112 GLU B O 1
ATOM 4891 N N . ALA B 1 113 ? 17.516 13.859 11.93 1 92.31 113 ALA B N 1
ATOM 4892 C CA . ALA B 1 113 ? 18.141 12.797 11.141 1 92.31 113 ALA B CA 1
ATOM 4893 C C . ALA B 1 113 ? 17.094 11.961 10.414 1 92.31 113 ALA B C 1
ATOM 4895 O O . ALA B 1 113 ? 17.25 11.656 9.227 1 92.31 113 ALA B O 1
ATOM 4896 N N . ILE B 1 114 ? 16 11.602 11.117 1 94.88 114 ILE B N 1
ATOM 4897 C CA . ILE B 1 114 ? 14.922 10.844 10.508 1 94.88 114 ILE B CA 1
ATOM 4898 C C . ILE B 1 114 ? 14.32 11.633 9.344 1 94.88 114 ILE B C 1
ATOM 4900 O O . ILE B 1 114 ? 14.055 11.078 8.273 1 94.88 114 ILE B O 1
ATOM 4904 N N . THR B 1 115 ? 14.188 12.914 9.523 1 94.94 115 THR B N 1
ATOM 4905 C CA . THR B 1 115 ? 13.586 13.805 8.531 1 94.94 115 THR B CA 1
ATOM 4906 C C . THR B 1 115 ? 14.445 13.867 7.273 1 94.94 115 THR B C 1
ATOM 4908 O O . THR B 1 115 ? 13.938 13.734 6.156 1 94.94 115 THR B O 1
ATOM 4911 N N . VAL B 1 116 ? 15.727 14.086 7.473 1 94.56 116 VAL B N 1
ATOM 4912 C CA . VAL B 1 116 ? 16.609 14.258 6.32 1 94.56 116 VAL B CA 1
ATOM 4913 C C . VAL B 1 116 ? 16.75 12.93 5.574 1 94.56 116 VAL B C 1
ATOM 4915 O O . VAL B 1 116 ? 16.812 12.914 4.34 1 94.56 116 VAL B O 1
ATOM 4918 N N . LEU B 1 117 ? 16.812 11.836 6.27 1 95.94 117 LEU B N 1
ATOM 4919 C CA . LEU B 1 117 ? 16.859 10.531 5.625 1 95.94 117 LEU B CA 1
ATOM 4920 C C . LEU B 1 117 ? 15.625 10.297 4.766 1 95.94 117 LEU B C 1
ATOM 4922 O O . LEU B 1 117 ? 15.719 9.719 3.68 1 95.94 117 LEU B O 1
ATOM 4926 N N . GLU B 1 118 ? 14.461 10.734 5.262 1 96.81 118 GLU B N 1
ATOM 4927 C CA . GLU B 1 118 ? 13.242 10.609 4.461 1 96.81 118 GLU B CA 1
ATOM 4928 C C . GLU B 1 118 ? 13.344 11.43 3.18 1 96.81 118 GLU B C 1
ATOM 4930 O O . GLU B 1 118 ? 12.906 10.984 2.115 1 96.81 118 GLU B O 1
ATOM 4935 N N . ARG B 1 119 ? 13.922 12.602 3.273 1 95.81 119 ARG B N 1
ATOM 4936 C CA . ARG B 1 119 ? 14.117 13.445 2.1 1 95.81 119 ARG B CA 1
ATOM 4937 C C . ARG B 1 119 ? 15.078 12.797 1.11 1 95.81 119 ARG B C 1
ATOM 4939 O O . ARG B 1 119 ? 14.898 12.906 -0.104 1 95.81 119 ARG B O 1
ATOM 4946 N N . VAL B 1 120 ? 16.125 12.148 1.621 1 95.81 120 VAL B N 1
ATOM 4947 C CA . VAL B 1 120 ? 17.047 11.43 0.763 1 95.81 120 VAL B CA 1
ATOM 4948 C C . VAL B 1 120 ? 16.312 10.328 -0.001 1 95.81 120 VAL B C 1
ATOM 4950 O O . VAL B 1 120 ? 16.5 10.172 -1.209 1 95.81 120 VAL B O 1
ATOM 4953 N N . LYS B 1 121 ? 15.484 9.562 0.678 1 97.69 121 LYS B N 1
ATOM 4954 C CA . LYS B 1 121 ? 14.711 8.516 0.024 1 97.69 121 LYS B CA 1
ATOM 4955 C C . LYS B 1 121 ? 13.867 9.078 -1.112 1 97.69 121 LYS B C 1
ATOM 4957 O O . LYS B 1 121 ? 13.82 8.516 -2.205 1 97.69 121 LYS B O 1
ATOM 4962 N N . ASN B 1 122 ? 13.203 10.18 -0.851 1 97.38 122 ASN B N 1
ATOM 4963 C CA . ASN B 1 122 ? 12.359 10.805 -1.867 1 97.38 122 ASN B CA 1
ATOM 4964 C C . ASN B 1 122 ? 13.188 11.305 -3.049 1 97.38 122 ASN B C 1
ATOM 4966 O O . ASN B 1 122 ? 12.789 11.148 -4.203 1 97.38 122 ASN B O 1
ATOM 4970 N N . ALA B 1 123 ? 14.328 11.906 -2.727 1 96.5 123 ALA B N 1
ATOM 4971 C CA . ALA B 1 123 ? 15.211 12.391 -3.781 1 96.5 123 ALA B CA 1
ATOM 4972 C C . ALA B 1 123 ? 15.758 11.234 -4.613 1 96.5 123 ALA B C 1
ATOM 4974 O O . ALA B 1 123 ? 15.938 11.367 -5.824 1 96.5 123 ALA B O 1
ATOM 4975 N N . CYS B 1 124 ? 16.078 10.094 -3.969 1 97.31 124 CYS B N 1
ATOM 4976 C CA . CYS B 1 124 ? 16.5 8.891 -4.688 1 97.31 124 CYS B CA 1
ATOM 4977 C C . CYS B 1 124 ? 15.406 8.422 -5.645 1 97.31 124 CYS B C 1
ATOM 4979 O O . CYS B 1 124 ? 15.695 8.047 -6.781 1 97.31 124 CYS B O 1
ATOM 4981 N N . ALA B 1 125 ? 14.18 8.492 -5.211 1 97.88 125 ALA B N 1
ATOM 4982 C CA . ALA B 1 125 ? 13.062 8.086 -6.059 1 97.88 125 ALA B CA 1
ATOM 4983 C C . ALA B 1 125 ? 12.953 9 -7.281 1 97.88 125 ALA B C 1
ATOM 4985 O O . ALA B 1 125 ? 12.648 8.531 -8.383 1 97.88 125 ALA B O 1
ATOM 4986 N N . ALA B 1 126 ? 13.156 10.289 -7.098 1 97.38 126 ALA B N 1
ATOM 4987 C CA . ALA B 1 126 ? 13.141 11.227 -8.211 1 97.38 126 ALA B CA 1
ATOM 4988 C C . ALA B 1 126 ? 14.234 10.891 -9.227 1 97.38 126 ALA B C 1
ATOM 4990 O O . ALA B 1 126 ? 13.992 10.898 -10.438 1 97.38 126 ALA B O 1
ATOM 4991 N N . ALA B 1 127 ? 15.414 10.633 -8.734 1 96.19 127 ALA B N 1
ATOM 4992 C CA . ALA B 1 127 ? 16.531 10.25 -9.602 1 96.19 127 ALA B CA 1
ATOM 4993 C C . ALA B 1 127 ? 16.219 8.961 -10.352 1 96.19 127 ALA B C 1
ATOM 4995 O O . ALA B 1 127 ? 16.484 8.852 -11.555 1 96.19 127 ALA B O 1
ATOM 4996 N N . GLN B 1 128 ? 15.625 7.996 -9.688 1 97.06 128 GLN B N 1
ATOM 4997 C CA . GLN B 1 128 ? 15.242 6.738 -10.32 1 97.06 128 GLN B CA 1
ATOM 4998 C C . GLN B 1 128 ? 14.227 6.973 -11.438 1 97.06 128 GLN B C 1
ATOM 5000 O O . GLN B 1 128 ? 14.273 6.301 -12.469 1 97.06 128 GLN B O 1
ATOM 5005 N N . ALA B 1 129 ? 13.312 7.891 -11.18 1 97.31 129 ALA B N 1
ATOM 5006 C CA . ALA B 1 129 ? 12.336 8.211 -12.219 1 97.31 129 ALA B CA 1
ATOM 5007 C C . ALA B 1 129 ? 13.016 8.75 -13.469 1 97.31 129 ALA B C 1
ATOM 5009 O O . ALA B 1 129 ? 12.742 8.289 -14.578 1 97.31 129 ALA B O 1
ATOM 5010 N N . ARG B 1 130 ? 13.945 9.711 -13.336 1 95.69 130 ARG B N 1
ATOM 5011 C CA . ARG B 1 130 ? 14.68 10.258 -14.477 1 95.69 130 ARG B CA 1
ATOM 5012 C C . ARG B 1 130 ? 15.484 9.18 -15.188 1 95.69 130 ARG B C 1
ATOM 5014 O O . ARG B 1 130 ? 15.445 9.078 -16.422 1 95.69 130 ARG B O 1
ATOM 5021 N N . LEU B 1 131 ? 16.125 8.336 -14.414 1 95.19 131 LEU B N 1
ATOM 5022 C CA . LEU B 1 131 ? 16.969 7.293 -14.977 1 95.19 131 LEU B CA 1
ATOM 5023 C C . LEU B 1 131 ? 16.141 6.242 -15.695 1 95.19 131 LEU B C 1
ATOM 5025 O O . LEU B 1 131 ? 16.578 5.672 -16.703 1 95.19 131 LEU B O 1
ATOM 5029 N N . ALA B 1 132 ? 14.961 5.93 -15.18 1 97.06 132 ALA B N 1
ATOM 5030 C CA . ALA B 1 132 ? 14.07 4.977 -15.844 1 97.06 132 ALA B CA 1
ATOM 5031 C C . ALA B 1 132 ? 13.656 5.484 -17.219 1 97.06 132 ALA B C 1
ATOM 5033 O O . ALA B 1 132 ? 13.594 4.711 -18.188 1 97.06 132 ALA B O 1
ATOM 5034 N N . VAL B 1 133 ? 13.32 6.77 -17.312 1 96.5 133 VAL B N 1
ATOM 5035 C CA . VAL B 1 133 ? 12.953 7.363 -18.594 1 96.5 133 VAL B CA 1
ATOM 5036 C C . VAL B 1 133 ? 14.141 7.316 -19.562 1 96.5 133 VAL B C 1
ATOM 5038 O O . VAL B 1 133 ? 13.977 7.012 -20.734 1 96.5 133 VAL B O 1
ATOM 5041 N N . ASP B 1 134 ? 15.32 7.645 -19.062 1 93.94 134 ASP B N 1
ATOM 5042 C CA . ASP B 1 134 ? 16.531 7.547 -19.875 1 93.94 134 ASP B CA 1
ATOM 5043 C C . ASP B 1 134 ? 16.734 6.121 -20.391 1 93.94 134 ASP B C 1
ATOM 5045 O O . ASP B 1 134 ? 17.062 5.918 -21.562 1 93.94 134 ASP B O 1
ATOM 5049 N N . LEU B 1 135 ? 16.562 5.125 -19.5 1 94.75 135 LEU B N 1
ATOM 5050 C CA . LEU B 1 135 ? 16.703 3.723 -19.875 1 94.75 135 LEU B CA 1
ATOM 5051 C C . LEU B 1 135 ? 15.719 3.354 -20.969 1 94.75 135 LEU B C 1
ATOM 5053 O O . LEU B 1 135 ? 16.078 2.646 -21.922 1 94.75 135 LEU B O 1
ATOM 5057 N N . ASP B 1 136 ? 14.508 3.82 -20.797 1 96 136 ASP B N 1
ATOM 5058 C CA . ASP B 1 136 ? 13.492 3.559 -21.812 1 96 136 ASP B CA 1
ATOM 5059 C C . ASP B 1 136 ? 13.906 4.129 -23.156 1 96 136 ASP B C 1
ATOM 5061 O O . ASP B 1 136 ? 13.773 3.461 -24.188 1 96 136 ASP B O 1
ATOM 5065 N N . ARG B 1 137 ? 14.383 5.355 -23.188 1 94 137 ARG B N 1
ATOM 5066 C CA . ARG B 1 137 ? 14.82 6.012 -24.422 1 94 137 ARG B CA 1
ATOM 5067 C C . ARG B 1 137 ? 15.961 5.234 -25.078 1 94 137 ARG B C 1
ATOM 5069 O O . ARG B 1 137 ? 15.914 4.949 -26.266 1 94 137 ARG B O 1
ATOM 5076 N N . VAL B 1 138 ? 16.922 4.871 -24.281 1 91.88 138 VAL B N 1
ATOM 5077 C CA . VAL B 1 138 ? 18.109 4.188 -24.781 1 91.88 138 VAL B CA 1
ATOM 5078 C C . VAL B 1 138 ? 17.734 2.816 -25.344 1 91.88 138 VAL B C 1
ATOM 5080 O O . VAL B 1 138 ? 18.094 2.473 -26.469 1 91.88 138 VAL B O 1
ATOM 5083 N N . GLN B 1 139 ? 17 2.033 -24.625 1 93.25 139 GLN B N 1
ATOM 5084 C CA . GLN B 1 139 ? 16.656 0.675 -25.031 1 93.25 139 GLN B CA 1
ATOM 5085 C C . GLN B 1 139 ? 15.695 0.684 -26.219 1 93.25 139 GLN B C 1
ATOM 5087 O O . GLN B 1 139 ? 15.82 -0.127 -27.141 1 93.25 139 GLN B O 1
ATOM 5092 N N . THR B 1 140 ? 14.703 1.545 -26.156 1 93.38 140 THR B N 1
ATOM 5093 C CA . THR B 1 140 ? 13.766 1.637 -27.266 1 93.38 140 THR B CA 1
ATOM 5094 C C . THR B 1 140 ? 14.484 2.016 -28.547 1 93.38 140 THR B C 1
ATOM 5096 O O . THR B 1 140 ? 14.172 1.485 -29.625 1 93.38 140 THR B O 1
ATOM 5099 N N . GLY B 1 141 ? 15.375 2.994 -28.453 1 92.38 141 GLY B N 1
ATOM 5100 C CA . GLY B 1 141 ? 16.172 3.352 -29.625 1 92.38 141 GLY B CA 1
ATOM 5101 C C . GLY B 1 141 ? 16.938 2.178 -30.203 1 92.38 141 GLY B C 1
ATOM 5102 O O . GLY B 1 141 ? 16.906 1.956 -31.422 1 92.38 141 GLY B O 1
ATOM 5103 N N . ARG B 1 142 ? 17.547 1.412 -29.375 1 91.88 142 ARG B N 1
ATOM 5104 C CA . ARG B 1 142 ? 18.297 0.237 -29.781 1 91.88 142 ARG B CA 1
ATOM 5105 C C . ARG B 1 142 ? 17.375 -0.825 -30.375 1 91.88 142 ARG B C 1
ATOM 5107 O O . ARG B 1 142 ? 17.719 -1.439 -31.391 1 91.88 142 ARG B O 1
ATOM 5114 N N . ASP B 1 143 ? 16.281 -1.071 -29.781 1 94.56 143 ASP B N 1
ATOM 5115 C CA . ASP B 1 143 ? 15.328 -2.088 -30.203 1 94.56 143 ASP B CA 1
ATOM 5116 C C . ASP B 1 143 ? 14.68 -1.708 -31.547 1 94.56 143 ASP B C 1
ATOM 5118 O O . ASP B 1 143 ? 14.469 -2.564 -32.406 1 94.56 143 ASP B O 1
ATOM 5122 N N . GLN B 1 144 ? 14.414 -0.399 -31.688 1 94.31 144 GLN B N 1
ATOM 5123 C CA . GLN B 1 144 ? 13.852 0.078 -32.938 1 94.31 144 GLN B CA 1
ATOM 5124 C C . GLN B 1 144 ? 14.82 -0.137 -34.094 1 94.31 144 GLN B C 1
ATOM 5126 O O . GLN B 1 144 ? 14.414 -0.502 -35.188 1 94.31 144 GLN B O 1
ATOM 5131 N N . ALA B 1 145 ? 16.031 0.117 -33.844 1 93.69 145 ALA B N 1
ATOM 5132 C CA . ALA B 1 145 ? 17.062 -0.098 -34.844 1 93.69 145 ALA B CA 1
ATOM 5133 C C . ALA B 1 145 ? 17.125 -1.565 -35.281 1 93.69 145 ALA B C 1
ATOM 5135 O O . ALA B 1 145 ? 17.5 -1.881 -36.406 1 93.69 145 ALA B O 1
ATOM 5136 N N . ARG B 1 146 ? 16.688 -2.461 -34.438 1 93.44 146 ARG B N 1
ATOM 5137 C CA . ARG B 1 146 ? 16.734 -3.896 -34.688 1 93.44 146 ARG B CA 1
ATOM 5138 C C . ARG B 1 146 ? 15.367 -4.406 -35.156 1 93.44 146 ARG B C 1
ATOM 5140 O O . ARG B 1 146 ? 15.164 -5.613 -35.312 1 93.44 146 ARG B O 1
ATOM 5147 N N . GLY B 1 147 ? 14.328 -3.529 -35.219 1 94.06 147 GLY B N 1
ATOM 5148 C CA . GLY B 1 147 ? 13.023 -3.877 -35.75 1 94.06 147 GLY B CA 1
ATOM 5149 C C . GLY B 1 147 ? 12.117 -4.52 -34.719 1 94.06 147 GLY B C 1
ATOM 5150 O O . GLY B 1 147 ? 11.148 -5.195 -35.062 1 94.06 147 GLY B O 1
ATOM 5151 N N . LEU B 1 148 ? 12.484 -4.406 -33.469 1 94.06 148 LEU B N 1
ATOM 5152 C CA . LEU B 1 148 ? 11.633 -4.969 -32.406 1 94.06 148 LEU B CA 1
ATOM 5153 C C . LEU B 1 148 ? 10.398 -4.102 -32.188 1 94.06 148 LEU B C 1
ATOM 5155 O O . LEU B 1 148 ? 10.477 -2.873 -32.312 1 94.06 148 LEU B O 1
ATOM 5159 N N . ASP B 1 149 ? 9.328 -4.777 -31.828 1 93.81 149 ASP B N 1
ATOM 5160 C CA . ASP B 1 149 ? 8.07 -4.098 -31.516 1 93.81 149 ASP B CA 1
ATOM 5161 C C . ASP B 1 149 ? 8.203 -3.232 -30.266 1 93.81 149 ASP B C 1
ATOM 5163 O O . ASP B 1 149 ? 8.875 -3.613 -29.312 1 93.81 149 ASP B O 1
ATOM 5167 N N . GLU B 1 150 ? 7.473 -2.148 -30.297 1 92.94 150 GLU B N 1
ATOM 5168 C CA . GLU B 1 150 ? 7.516 -1.197 -29.188 1 92.94 150 GLU B CA 1
ATOM 5169 C C . GLU B 1 150 ? 7.016 -1.834 -27.891 1 92.94 150 GLU B C 1
ATOM 5171 O O . GLU B 1 150 ? 7.535 -1.548 -26.812 1 92.94 150 GLU B O 1
ATOM 5176 N N . GLN B 1 151 ? 6.066 -2.6 -27.953 1 92.75 151 GLN B N 1
ATOM 5177 C CA . GLN B 1 151 ? 5.488 -3.238 -26.781 1 92.75 151 GLN B CA 1
ATOM 5178 C C . GLN B 1 151 ? 6.48 -4.211 -26.141 1 92.75 151 GLN B C 1
ATOM 5180 O O . GLN B 1 151 ? 6.523 -4.344 -24.922 1 92.75 151 GLN B O 1
ATOM 5185 N N . VAL B 1 152 ? 7.215 -4.859 -26.969 1 94.12 152 VAL B N 1
ATOM 5186 C CA . VAL B 1 152 ? 8.234 -5.781 -26.484 1 94.12 152 VAL B CA 1
ATOM 5187 C C . VAL B 1 152 ? 9.32 -5.008 -25.734 1 94.12 152 VAL B C 1
ATOM 5189 O O . VAL B 1 152 ? 9.742 -5.41 -24.656 1 94.12 152 VAL B O 1
ATOM 5192 N N . SER B 1 153 ? 9.703 -3.896 -26.344 1 94.44 153 SER B N 1
ATOM 5193 C CA . SER B 1 153 ? 10.719 -3.055 -25.719 1 94.44 153 SER B CA 1
ATOM 5194 C C . SER B 1 153 ? 10.242 -2.502 -24.391 1 94.44 153 SER B C 1
ATOM 5196 O O . SER B 1 153 ? 10.977 -2.537 -23.391 1 94.44 153 SER B O 1
ATOM 5198 N N . ARG B 1 154 ? 9.062 -2.035 -24.344 1 94.62 154 ARG B N 1
ATOM 5199 C CA . ARG B 1 154 ? 8.5 -1.445 -23.141 1 94.62 154 ARG B CA 1
ATOM 5200 C C . ARG B 1 154 ? 8.406 -2.477 -22.016 1 94.62 154 ARG B C 1
ATOM 5202 O O . ARG B 1 154 ? 8.703 -2.174 -20.859 1 94.62 154 ARG B O 1
ATOM 5209 N N . ARG B 1 155 ? 7.961 -3.594 -22.328 1 95.19 155 ARG B N 1
ATOM 5210 C CA . ARG B 1 155 ? 7.883 -4.68 -21.359 1 95.19 155 ARG B CA 1
ATOM 5211 C C . ARG B 1 155 ? 9.266 -5.008 -20.797 1 95.19 155 ARG B C 1
ATOM 5213 O O . ARG B 1 155 ? 9.414 -5.23 -19.594 1 95.19 155 ARG B O 1
ATOM 5220 N N . SER B 1 156 ? 10.195 -5.043 -21.656 1 96.25 156 SER B N 1
ATOM 5221 C CA . SER B 1 156 ? 11.57 -5.32 -21.266 1 96.25 156 SER B CA 1
ATOM 5222 C C . SER B 1 156 ? 12.094 -4.27 -20.297 1 96.25 156 SER B C 1
ATOM 5224 O O . SER B 1 156 ? 12.672 -4.609 -19.266 1 96.25 156 SER B O 1
ATOM 5226 N N . VAL B 1 157 ? 11.867 -3.012 -20.609 1 96.94 157 VAL B N 1
ATOM 5227 C CA . VAL B 1 157 ? 12.336 -1.924 -19.75 1 96.94 157 VAL B CA 1
ATOM 5228 C C . VAL B 1 157 ? 11.641 -1.99 -18.406 1 96.94 157 VAL B C 1
ATOM 5230 O O . VAL B 1 157 ? 12.281 -1.883 -17.359 1 96.94 157 VAL B O 1
ATOM 5233 N N . ALA B 1 158 ? 10.367 -2.199 -18.406 1 97.31 158 ALA B N 1
ATOM 5234 C CA . ALA B 1 158 ? 9.578 -2.289 -17.172 1 97.31 158 ALA B CA 1
ATOM 5235 C C . ALA B 1 158 ? 10.102 -3.396 -16.266 1 97.31 158 ALA B C 1
ATOM 5237 O O . ALA B 1 158 ? 10.234 -3.203 -15.055 1 97.31 158 ALA B O 1
ATOM 5238 N N . ALA B 1 159 ? 10.367 -4.5 -16.844 1 96.94 159 ALA B N 1
ATOM 5239 C CA . ALA B 1 159 ? 10.867 -5.633 -16.062 1 96.94 159 ALA B CA 1
ATOM 5240 C C . ALA B 1 159 ? 12.234 -5.328 -15.469 1 96.94 159 ALA B C 1
ATOM 5242 O O . ALA B 1 159 ? 12.516 -5.695 -14.328 1 96.94 159 ALA B O 1
ATOM 5243 N N . GLN B 1 160 ? 13.086 -4.68 -16.281 1 96.56 160 GLN B N 1
ATOM 5244 C CA . GLN B 1 160 ? 14.414 -4.312 -15.789 1 96.56 160 GLN B CA 1
ATOM 5245 C C . GLN B 1 160 ? 14.312 -3.318 -14.633 1 96.56 160 GLN B C 1
ATOM 5247 O O . GLN B 1 160 ? 15.039 -3.438 -13.641 1 96.56 160 GLN B O 1
ATOM 5252 N N . VAL B 1 161 ? 13.422 -2.342 -14.734 1 97.69 161 VAL B N 1
ATOM 5253 C CA . VAL B 1 161 ? 13.195 -1.377 -13.664 1 97.69 161 VAL B CA 1
ATOM 5254 C C . VAL B 1 161 ? 12.703 -2.1 -12.414 1 97.69 161 VAL B C 1
ATOM 5256 O O . VAL B 1 161 ? 13.18 -1.837 -11.305 1 97.69 161 VAL B O 1
ATOM 5259 N N . GLY B 1 162 ? 11.758 -2.969 -12.578 1 97.06 162 GLY B N 1
ATOM 5260 C CA . GLY B 1 162 ? 11.258 -3.752 -11.453 1 97.06 162 GLY B CA 1
ATOM 5261 C C . GLY B 1 162 ? 12.344 -4.543 -10.75 1 97.06 162 GLY B C 1
ATOM 5262 O O . GLY B 1 162 ? 12.484 -4.457 -9.531 1 97.06 162 GLY B O 1
ATOM 5263 N N . LEU B 1 163 ? 13.148 -5.273 -11.516 1 95.31 163 LEU B N 1
ATOM 5264 C CA . LEU B 1 163 ? 14.234 -6.074 -10.961 1 95.31 163 LEU B CA 1
ATOM 5265 C C . LEU B 1 163 ? 15.242 -5.188 -10.242 1 95.31 163 LEU B C 1
ATOM 5267 O O . LEU B 1 163 ? 15.656 -5.492 -9.117 1 95.31 163 LEU B O 1
ATOM 5271 N N . ALA B 1 164 ? 15.57 -4.086 -10.844 1 95.5 164 ALA B N 1
ATOM 5272 C CA . ALA B 1 164 ? 16.547 -3.168 -10.25 1 95.5 164 ALA B CA 1
ATOM 5273 C C . ALA B 1 164 ? 16.016 -2.592 -8.938 1 95.5 164 ALA B C 1
ATOM 5275 O O . ALA B 1 164 ? 16.797 -2.369 -8.008 1 95.5 164 ALA B O 1
ATOM 5276 N N . ARG B 1 165 ? 14.766 -2.381 -8.852 1 96.81 165 ARG B N 1
ATOM 5277 C CA . ARG B 1 165 ? 14.172 -1.78 -7.664 1 96.81 165 ARG B CA 1
ATOM 5278 C C . ARG B 1 165 ? 13.609 -2.85 -6.734 1 96.81 165 ARG B C 1
ATOM 5280 O O . ARG B 1 165 ? 12.898 -2.537 -5.781 1 96.81 165 ARG B O 1
ATOM 5287 N N . ARG B 1 166 ? 13.844 -4.105 -7.09 1 94.19 166 ARG B N 1
ATOM 5288 C CA . ARG B 1 166 ? 13.492 -5.25 -6.254 1 94.19 166 ARG B CA 1
ATOM 5289 C C . ARG B 1 166 ? 11.984 -5.355 -6.082 1 94.19 166 ARG B C 1
ATOM 5291 O O . ARG B 1 166 ? 11.492 -5.551 -4.965 1 94.19 166 ARG B O 1
ATOM 5298 N N . CYS B 1 167 ? 11.312 -5.148 -7.133 1 94.19 167 CYS B N 1
ATOM 5299 C CA . CYS B 1 167 ? 9.867 -5.332 -7.164 1 94.19 167 CYS B CA 1
ATOM 5300 C C . CYS B 1 167 ? 9.438 -6.039 -8.445 1 94.19 167 CYS B C 1
ATOM 5302 O O . CYS B 1 167 ? 10.266 -6.328 -9.305 1 94.19 167 CYS B O 1
ATOM 5304 N N . SER B 1 168 ? 8.156 -6.355 -8.578 1 94.19 168 SER B N 1
ATOM 5305 C CA . SER B 1 168 ? 7.633 -7.133 -9.695 1 94.19 168 SER B CA 1
ATOM 5306 C C . SER B 1 168 ? 7.703 -6.344 -11 1 94.19 168 SER B C 1
ATOM 5308 O O . SER B 1 168 ? 7.734 -5.109 -10.984 1 94.19 168 SER B O 1
ATOM 5310 N N . PRO B 1 169 ? 7.684 -7.051 -12.117 1 93.19 169 PRO B N 1
ATOM 5311 C CA . PRO B 1 169 ? 7.613 -6.371 -13.414 1 93.19 169 PRO B CA 1
ATOM 5312 C C . PRO B 1 169 ? 6.367 -5.5 -13.555 1 93.19 169 PRO B C 1
ATOM 5314 O O . PRO B 1 169 ? 6.422 -4.43 -14.164 1 93.19 169 PRO B O 1
ATOM 5317 N N . SER B 1 170 ? 5.289 -5.965 -12.992 1 94.38 170 SER B N 1
ATOM 5318 C CA . SER B 1 170 ? 4.082 -5.152 -13.031 1 94.38 170 SER B CA 1
ATOM 5319 C C . SER B 1 170 ? 4.277 -3.834 -12.289 1 94.38 170 SER B C 1
ATOM 5321 O O . SER B 1 170 ? 3.854 -2.779 -12.766 1 94.38 170 SER B O 1
ATOM 5323 N N . GLN B 1 171 ? 4.879 -3.895 -11.156 1 95.19 171 GLN B N 1
ATOM 5324 C CA . GLN B 1 171 ? 5.199 -2.668 -10.438 1 95.19 171 GLN B CA 1
ATOM 5325 C C . GLN B 1 171 ? 6.215 -1.826 -11.203 1 95.19 171 GLN B C 1
ATOM 5327 O O . GLN B 1 171 ? 6.137 -0.596 -11.195 1 95.19 171 GLN B O 1
ATOM 5332 N N . GLY B 1 172 ? 7.18 -2.514 -11.82 1 96.88 172 GLY B N 1
ATOM 5333 C CA . GLY B 1 172 ? 8.109 -1.801 -12.68 1 96.88 172 GLY B CA 1
ATOM 5334 C C . GLY B 1 172 ? 7.422 -1.012 -13.781 1 96.88 172 GLY B C 1
ATOM 5335 O O . GLY B 1 172 ? 7.82 0.115 -14.086 1 96.88 172 GLY B O 1
ATOM 5336 N N . ARG B 1 173 ? 6.441 -1.613 -14.367 1 96.5 173 ARG B N 1
ATOM 5337 C CA . ARG B 1 173 ? 5.66 -0.95 -15.406 1 96.5 173 ARG B CA 1
ATOM 5338 C C . ARG B 1 173 ? 4.957 0.288 -14.852 1 96.5 173 ARG B C 1
ATOM 5340 O O . ARG B 1 173 ? 4.934 1.335 -15.508 1 96.5 173 ARG B O 1
ATOM 5347 N N . ARG B 1 174 ? 4.426 0.157 -13.68 1 95.56 174 ARG B N 1
ATOM 5348 C CA . ARG B 1 174 ? 3.752 1.284 -13.039 1 95.56 174 ARG B CA 1
ATOM 5349 C C . ARG B 1 174 ? 4.738 2.408 -12.734 1 95.56 174 ARG B C 1
ATOM 5351 O O . ARG B 1 174 ? 4.453 3.578 -13 1 95.56 174 ARG B O 1
ATOM 5358 N N . LEU B 1 175 ? 5.844 2.055 -12.211 1 97.5 175 LEU B N 1
ATOM 5359 C CA . LEU B 1 175 ? 6.871 3.033 -11.875 1 97.5 175 LEU B CA 1
ATOM 5360 C C . LEU B 1 175 ? 7.371 3.746 -13.125 1 97.5 175 LEU B C 1
ATOM 5362 O O . LEU B 1 175 ? 7.602 4.957 -13.102 1 97.5 175 LEU B O 1
ATOM 5366 N N . LEU B 1 176 ? 7.535 2.971 -14.211 1 97.5 176 LEU B N 1
ATOM 5367 C CA . LEU B 1 176 ? 7.953 3.566 -15.469 1 97.5 176 LEU B CA 1
ATOM 5368 C C . LEU B 1 176 ? 6.902 4.539 -15.992 1 97.5 176 LEU B C 1
ATOM 5370 O O . LEU B 1 176 ? 7.238 5.633 -16.453 1 97.5 176 LEU B O 1
ATOM 5374 N N . GLY B 1 177 ? 5.672 4.145 -15.891 1 97 177 GLY B N 1
ATOM 5375 C CA . GLY B 1 177 ? 4.594 5.035 -16.297 1 97 177 GLY B CA 1
ATOM 5376 C C . GLY B 1 177 ? 4.566 6.328 -15.5 1 97 177 GLY B C 1
ATOM 5377 O O . GLY B 1 177 ? 4.414 7.41 -16.078 1 97 177 GLY B O 1
ATOM 5378 N N . VAL B 1 178 ? 4.738 6.266 -14.234 1 97.31 178 VAL B N 1
ATOM 5379 C CA . VAL B 1 178 ? 4.789 7.434 -13.367 1 97.31 178 VAL B CA 1
ATOM 5380 C C . VAL B 1 178 ? 5.996 8.297 -13.734 1 97.31 178 VAL B C 1
ATOM 5382 O O . VAL B 1 178 ? 5.879 9.523 -13.828 1 97.31 178 VAL B O 1
ATOM 5385 N N . ALA B 1 179 ? 7.105 7.652 -13.945 1 97.94 179 ALA B N 1
ATOM 5386 C CA . ALA B 1 179 ? 8.336 8.359 -14.312 1 97.94 179 ALA B CA 1
ATOM 5387 C C . ALA B 1 179 ? 8.133 9.172 -15.586 1 97.94 179 ALA B C 1
ATOM 5389 O O . ALA B 1 179 ? 8.539 10.336 -15.656 1 97.94 179 ALA B O 1
ATOM 5390 N N . GLU B 1 180 ? 7.523 8.578 -16.531 1 97.25 180 GLU B N 1
ATOM 5391 C CA . GLU B 1 180 ? 7.258 9.25 -17.797 1 97.25 180 GLU B CA 1
ATOM 5392 C C . GLU B 1 180 ? 6.363 10.469 -17.594 1 97.25 180 GLU B C 1
ATOM 5394 O O . GLU B 1 180 ? 6.621 11.539 -18.156 1 97.25 180 GLU B O 1
ATOM 5399 N N . ALA B 1 181 ? 5.355 10.305 -16.797 1 96.81 181 ALA B N 1
ATOM 5400 C CA . ALA B 1 181 ? 4.457 11.422 -16.516 1 96.81 181 ALA B CA 1
ATOM 5401 C C . ALA B 1 181 ? 5.203 12.562 -15.82 1 96.81 181 ALA B C 1
ATOM 5403 O O . ALA B 1 181 ? 5.02 13.727 -16.172 1 96.81 181 ALA B O 1
ATOM 5404 N N . LEU B 1 182 ? 6.031 12.281 -14.891 1 97.25 182 LEU B N 1
ATOM 5405 C CA . LEU B 1 182 ? 6.777 13.266 -14.109 1 97.25 182 LEU B CA 1
ATOM 5406 C C . LEU B 1 182 ? 7.715 14.07 -15.008 1 97.25 182 LEU B C 1
ATOM 5408 O O . LEU B 1 182 ? 7.758 15.305 -14.914 1 97.25 182 LEU B O 1
ATOM 5412 N N . VAL B 1 183 ? 8.406 13.391 -15.867 1 94.94 183 VAL B N 1
ATOM 5413 C CA . VAL B 1 183 ? 9.422 14.031 -16.688 1 94.94 183 VAL B CA 1
ATOM 5414 C C . VAL B 1 183 ? 8.758 14.828 -17.812 1 94.94 183 VAL B C 1
ATOM 5416 O O . VAL B 1 183 ? 9.219 15.914 -18.172 1 94.94 183 VAL B O 1
ATOM 5419 N N . ASP B 1 184 ? 7.652 14.383 -18.234 1 94.81 184 ASP B N 1
ATOM 5420 C CA . ASP B 1 184 ? 7.031 14.945 -19.422 1 94.81 184 ASP B CA 1
ATOM 5421 C C . ASP B 1 184 ? 6.07 16.078 -19.062 1 94.81 184 ASP B C 1
ATOM 5423 O O . ASP B 1 184 ? 6.086 17.141 -19.688 1 94.81 184 ASP B O 1
ATOM 5427 N N . ARG B 1 185 ? 5.293 15.883 -18 1 95.31 185 ARG B N 1
ATOM 5428 C CA . ARG B 1 185 ? 4.172 16.812 -17.922 1 95.31 185 ARG B CA 1
ATOM 5429 C C . ARG B 1 185 ? 3.979 17.312 -16.484 1 95.31 185 ARG B C 1
ATOM 5431 O O . ARG B 1 185 ? 3.066 18.094 -16.219 1 95.31 185 ARG B O 1
ATOM 5438 N N . LEU B 1 186 ? 4.754 16.844 -15.539 1 97.81 186 LEU B N 1
ATOM 5439 C CA . LEU B 1 186 ? 4.562 17.234 -14.148 1 97.81 186 LEU B CA 1
ATOM 5440 C C . LEU B 1 186 ? 5.859 17.766 -13.555 1 97.81 186 LEU B C 1
ATOM 5442 O O . LEU B 1 186 ? 6.344 17.234 -12.547 1 97.81 186 LEU B O 1
ATOM 5446 N N . PRO B 1 187 ? 6.387 18.859 -14.055 1 96.38 187 PRO B N 1
ATOM 5447 C CA . PRO B 1 187 ? 7.699 19.344 -13.609 1 96.38 187 PRO B CA 1
ATOM 5448 C C . PRO B 1 187 ? 7.695 19.812 -12.156 1 96.38 187 PRO B C 1
ATOM 5450 O O . PRO B 1 187 ? 8.711 19.672 -11.461 1 96.38 187 PRO B O 1
ATOM 5453 N N . GLY B 1 188 ? 6.625 20.438 -11.711 1 97.69 188 GLY B N 1
ATOM 5454 C CA . GLY B 1 188 ? 6.559 20.828 -10.312 1 97.69 188 GLY B CA 1
ATOM 5455 C C . GLY B 1 188 ? 6.645 19.656 -9.352 1 97.69 188 GLY B C 1
ATOM 5456 O O . GLY B 1 188 ? 7.328 19.734 -8.328 1 97.69 188 GLY B O 1
ATOM 5457 N N . THR B 1 189 ? 5.91 18.609 -9.672 1 98.12 189 THR B N 1
ATOM 5458 C CA . THR B 1 189 ? 5.934 17.391 -8.859 1 98.12 189 THR B CA 1
ATOM 5459 C C . THR B 1 189 ? 7.328 16.781 -8.844 1 98.12 189 THR B C 1
ATOM 5461 O O . THR B 1 189 ? 7.84 16.406 -7.785 1 98.12 189 THR B O 1
ATOM 5464 N N . LEU B 1 190 ? 7.945 16.688 -10.016 1 97.56 190 LEU B N 1
ATOM 5465 C CA . LEU B 1 190 ? 9.289 16.141 -10.102 1 97.56 190 LEU B CA 1
ATOM 5466 C C . LEU B 1 190 ? 10.281 17 -9.32 1 97.56 190 LEU B C 1
ATOM 5468 O O . LEU B 1 190 ? 11.156 16.469 -8.625 1 97.56 190 LEU B O 1
ATOM 5472 N N . ALA B 1 191 ? 10.172 18.312 -9.391 1 96.38 191 ALA B N 1
ATOM 5473 C CA . ALA B 1 191 ? 11.047 19.219 -8.672 1 96.38 191 ALA B CA 1
ATOM 5474 C C . ALA B 1 191 ? 10.906 19.031 -7.16 1 96.38 191 ALA B C 1
ATOM 5476 O O . ALA B 1 191 ? 11.906 19.016 -6.434 1 96.38 191 ALA B O 1
ATOM 5477 N N . ALA B 1 192 ? 9.672 18.938 -6.703 1 97.44 192 ALA B N 1
ATOM 5478 C CA . ALA B 1 192 ? 9.422 18.719 -5.281 1 97.44 192 ALA B CA 1
ATOM 5479 C C . ALA B 1 192 ? 10.031 17.406 -4.805 1 97.44 192 ALA B C 1
ATOM 5481 O O . ALA B 1 192 ? 10.602 17.344 -3.715 1 97.44 192 ALA B O 1
ATOM 5482 N N . MET B 1 193 ? 9.898 16.312 -5.598 1 97.31 193 MET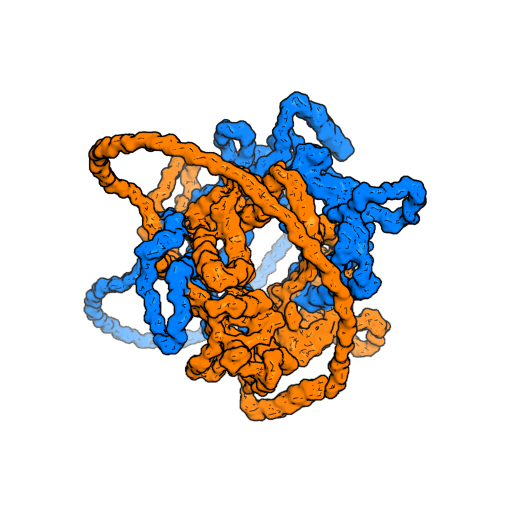 B N 1
ATOM 5483 C CA . MET B 1 193 ? 10.539 15.031 -5.277 1 97.31 193 MET B CA 1
ATOM 5484 C C . MET B 1 193 ? 12.055 15.18 -5.242 1 97.31 193 MET B C 1
ATOM 5486 O O . MET B 1 193 ? 12.719 14.625 -4.363 1 97.31 193 MET B O 1
ATOM 5490 N N . THR B 1 194 ? 12.57 15.914 -6.227 1 95.75 194 THR B N 1
ATOM 5491 C CA . THR B 1 194 ? 14.016 16.109 -6.355 1 95.75 194 THR B CA 1
ATOM 5492 C C . THR B 1 194 ? 14.578 16.797 -5.121 1 95.75 194 THR B C 1
ATOM 5494 O O . THR B 1 194 ? 15.688 16.5 -4.68 1 95.75 194 THR B O 1
ATOM 5497 N N . ARG B 1 195 ? 13.789 17.641 -4.535 1 94.88 195 ARG B N 1
ATOM 5498 C CA . ARG B 1 195 ? 14.195 18.328 -3.314 1 94.88 195 ARG B CA 1
ATOM 5499 C C . ARG B 1 195 ? 13.898 17.484 -2.082 1 94.88 195 ARG B C 1
ATOM 5501 O O . ARG B 1 195 ? 14.148 17.906 -0.953 1 94.88 195 ARG B O 1
ATOM 5508 N N . GLY B 1 196 ? 13.258 16.328 -2.297 1 96 196 GLY B N 1
ATOM 5509 C CA . GLY B 1 196 ? 12.93 15.414 -1.217 1 96 196 GLY B CA 1
ATOM 5510 C C . GLY B 1 196 ? 11.68 15.82 -0.453 1 96 196 GLY B C 1
ATOM 5511 O O . GLY B 1 196 ? 11.445 15.344 0.66 1 96 196 GLY B O 1
ATOM 5512 N N . GLU B 1 197 ?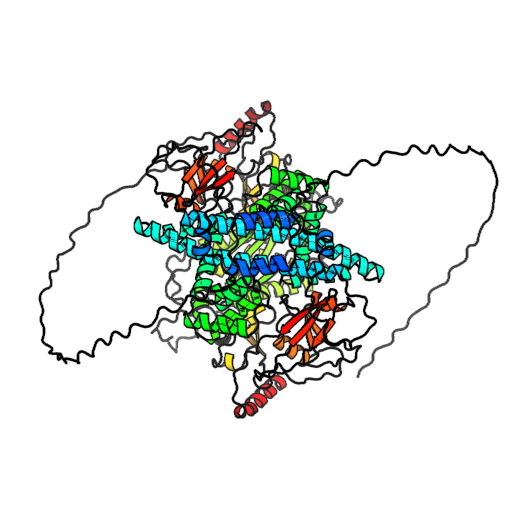 10.867 16.703 -0.948 1 95.31 197 GLU B N 1
ATOM 5513 C CA . GLU B 1 197 ? 9.758 17.297 -0.207 1 95.31 197 GLU B CA 1
ATOM 5514 C C . GLU B 1 197 ? 8.445 16.578 -0.49 1 95.31 197 GLU B C 1
ATOM 5516 O O . GLU B 1 197 ? 7.441 16.812 0.179 1 95.31 197 GLU B O 1
ATOM 5521 N N . LEU B 1 198 ? 8.477 15.703 -1.458 1 96.44 198 LEU B N 1
ATOM 5522 C CA . LEU B 1 198 ? 7.281 14.961 -1.853 1 96.44 198 LEU B CA 1
ATOM 5523 C C . LEU B 1 198 ? 7.602 13.484 -2.037 1 96.44 198 LEU B C 1
ATOM 5525 O O . LEU B 1 198 ? 8.625 13.133 -2.631 1 96.44 198 LEU B O 1
ATOM 5529 N N . SER B 1 199 ? 6.746 12.656 -1.536 1 96.44 199 SER B N 1
ATOM 5530 C CA . SER B 1 199 ? 6.977 11.211 -1.591 1 96.44 199 SER B CA 1
ATOM 5531 C C . SER B 1 199 ? 6.641 10.648 -2.969 1 96.44 199 SER B C 1
ATOM 5533 O O . SER B 1 199 ? 5.883 11.266 -3.727 1 96.44 199 SER B O 1
ATOM 5535 N N . GLU B 1 200 ? 7.211 9.492 -3.242 1 96.56 200 GLU B N 1
ATOM 5536 C CA . GLU B 1 200 ? 6.93 8.781 -4.484 1 96.56 200 GLU B CA 1
ATOM 5537 C C . GLU B 1 200 ? 5.453 8.414 -4.594 1 96.56 200 GLU B C 1
ATOM 5539 O O . GLU B 1 200 ? 4.875 8.453 -5.68 1 96.56 200 GLU B O 1
ATOM 5544 N N . ASP B 1 201 ? 4.84 8.109 -3.516 1 95.5 201 ASP B N 1
ATOM 5545 C CA . ASP B 1 201 ? 3.424 7.754 -3.502 1 95.5 201 ASP B CA 1
ATOM 5546 C C . ASP B 1 201 ? 2.555 8.953 -3.871 1 95.5 201 ASP B C 1
ATOM 5548 O O . ASP B 1 201 ? 1.616 8.828 -4.66 1 95.5 201 ASP B O 1
ATOM 5552 N N . ALA B 1 202 ? 2.828 10.086 -3.256 1 96.25 202 ALA B N 1
ATOM 5553 C CA . ALA B 1 202 ? 2.088 11.297 -3.594 1 96.25 202 ALA B CA 1
ATOM 5554 C C . ALA B 1 202 ? 2.256 11.656 -5.07 1 96.25 202 ALA B C 1
ATOM 5556 O O . ALA B 1 202 ? 1.287 12.008 -5.746 1 96.25 202 ALA B O 1
ATOM 5557 N N . ALA B 1 203 ? 3.459 11.562 -5.555 1 98 203 ALA B N 1
ATOM 5558 C CA . ALA B 1 203 ? 3.736 11.836 -6.961 1 98 203 ALA B CA 1
ATOM 5559 C C . ALA B 1 203 ? 2.947 10.891 -7.867 1 98 203 ALA B C 1
ATOM 5561 O O . ALA B 1 203 ? 2.416 11.312 -8.898 1 98 203 ALA B O 1
ATOM 5562 N N . ALA B 1 204 ? 2.902 9.648 -7.457 1 97.38 204 ALA B N 1
ATOM 5563 C CA . ALA B 1 204 ? 2.15 8.664 -8.227 1 97.38 204 ALA B CA 1
ATOM 5564 C C . ALA B 1 204 ? 0.667 9.016 -8.273 1 97.38 204 ALA B C 1
ATOM 5566 O O . ALA B 1 204 ? 0.003 8.812 -9.289 1 97.38 204 ALA B O 1
ATOM 5567 N N . GLN B 1 205 ? 0.141 9.531 -7.188 1 94.81 205 GLN B N 1
ATOM 5568 C CA . GLN B 1 205 ? -1.259 9.945 -7.156 1 94.81 205 GLN B CA 1
ATOM 5569 C C . GLN B 1 205 ? -1.524 11.07 -8.148 1 94.81 205 GLN B C 1
ATOM 5571 O O . GLN B 1 205 ? -2.553 11.078 -8.828 1 94.81 205 GLN B O 1
ATOM 5576 N N . ILE B 1 206 ? -0.647 12.008 -8.219 1 96.5 206 ILE B N 1
ATOM 5577 C CA . ILE B 1 206 ? -0.797 13.125 -9.148 1 96.5 206 ILE B CA 1
ATOM 5578 C C . ILE B 1 206 ? -0.733 12.609 -10.586 1 96.5 206 ILE B C 1
ATOM 5580 O O . ILE B 1 206 ? -1.557 12.992 -11.422 1 96.5 206 ILE B O 1
ATOM 5584 N N . ALA B 1 207 ? 0.234 11.75 -10.82 1 96.38 207 ALA B N 1
ATOM 5585 C CA . ALA B 1 207 ? 0.387 11.172 -12.148 1 96.38 207 ALA B CA 1
ATOM 5586 C C . ALA B 1 207 ? -0.876 10.43 -12.578 1 96.38 207 ALA B C 1
ATOM 5588 O O . ALA B 1 207 ? -1.34 10.578 -13.711 1 96.38 207 ALA B O 1
ATOM 5589 N N . ARG B 1 208 ? -1.444 9.68 -11.703 1 90.06 208 ARG B N 1
ATOM 5590 C CA . ARG B 1 208 ? -2.648 8.906 -12 1 90.06 208 ARG B CA 1
ATOM 5591 C C . ARG B 1 208 ? -3.838 9.828 -12.25 1 90.06 208 ARG B C 1
ATOM 5593 O O . ARG B 1 208 ? -4.609 9.617 -13.195 1 90.06 208 ARG B O 1
ATOM 5600 N N . ALA B 1 209 ? -3.963 10.836 -11.5 1 89.19 209 ALA B N 1
ATOM 5601 C CA . ALA B 1 209 ? -5.086 11.758 -11.617 1 89.19 209 ALA B CA 1
ATOM 5602 C C . ALA B 1 209 ? -5.039 12.516 -12.945 1 89.19 209 ALA B C 1
ATOM 5604 O O . ALA B 1 209 ? -6.078 12.906 -13.477 1 89.19 209 ALA B O 1
ATOM 5605 N N . THR B 1 210 ? -3.865 12.664 -13.516 1 91.94 210 THR B N 1
ATOM 5606 C CA . THR B 1 210 ? -3.705 13.484 -14.703 1 91.94 210 THR B CA 1
ATOM 5607 C C . THR B 1 210 ? -3.418 12.625 -15.93 1 91.94 210 THR B C 1
ATOM 5609 O O . THR B 1 210 ? -3.053 13.141 -16.984 1 91.94 210 THR B O 1
ATOM 5612 N N . ALA B 1 211 ? -3.494 11.344 -15.852 1 88 211 ALA B N 1
ATOM 5613 C CA . ALA B 1 211 ? -3.061 10.406 -16.875 1 88 211 ALA B CA 1
ATOM 5614 C C . ALA B 1 211 ? -3.832 10.617 -18.172 1 88 211 ALA B C 1
ATOM 5616 O O . ALA B 1 211 ? -3.299 10.398 -19.266 1 88 211 ALA B O 1
ATOM 5617 N N . HIS B 1 212 ? -5.035 11.055 -18.141 1 80.38 212 HIS B N 1
ATOM 5618 C CA . HIS B 1 212 ? -5.867 11.148 -19.344 1 80.38 212 HIS B CA 1
ATOM 5619 C C . HIS B 1 212 ? -6.285 12.586 -19.609 1 80.38 212 HIS B C 1
ATOM 5621 O O . HIS B 1 212 ? -7.32 12.836 -20.234 1 80.38 212 HIS B O 1
ATOM 5627 N N . THR B 1 213 ? -5.5 13.453 -19.109 1 86.88 213 THR B N 1
ATOM 5628 C CA . THR B 1 213 ? -5.781 14.867 -19.359 1 86.88 213 THR B CA 1
ATOM 5629 C C . THR B 1 213 ? -4.805 15.438 -20.391 1 86.88 213 THR B C 1
ATOM 5631 O O . THR B 1 213 ? -3.828 14.789 -20.75 1 86.88 213 THR B O 1
ATOM 5634 N N . SER B 1 214 ? -5.184 16.562 -20.922 1 87.88 214 SER B N 1
ATOM 5635 C CA . SER B 1 214 ? -4.266 17.25 -21.812 1 87.88 214 SER B CA 1
ATOM 5636 C C . SER B 1 214 ? -2.994 17.672 -21.078 1 87.88 214 SER B C 1
ATOM 5638 O O . SER B 1 214 ? -2.992 17.812 -19.859 1 87.88 214 SER B O 1
ATOM 5640 N N . ARG B 1 215 ? -1.932 17.797 -21.828 1 91.25 215 ARG B N 1
ATOM 5641 C CA . ARG B 1 215 ? -0.672 18.281 -21.266 1 91.25 215 ARG B CA 1
ATOM 5642 C C . ARG B 1 215 ? -0.859 19.625 -20.578 1 91.25 215 ARG B C 1
ATOM 5644 O O . ARG B 1 215 ? -0.252 19.891 -19.531 1 91.25 215 ARG B O 1
ATOM 5651 N N . HIS B 1 216 ? -1.675 20.391 -21.203 1 92.12 216 HIS B N 1
ATOM 5652 C CA . HIS B 1 216 ? -1.95 21.703 -20.625 1 92.12 216 HIS B CA 1
ATOM 5653 C C . HIS B 1 216 ? -2.637 21.578 -19.266 1 92.12 216 HIS B C 1
ATOM 5655 O O . HIS B 1 216 ? -2.203 22.188 -18.297 1 92.12 216 HIS B O 1
ATOM 5661 N N . THR B 1 217 ? -3.627 20.797 -19.188 1 92.12 217 THR B N 1
ATOM 5662 C CA . THR B 1 217 ? -4.355 20.609 -17.938 1 92.12 217 THR B CA 1
ATOM 5663 C C . THR B 1 217 ? -3.449 20 -16.875 1 92.12 217 THR B C 1
ATOM 5665 O O . THR B 1 217 ? -3.484 20.422 -15.719 1 92.12 217 THR B O 1
ATOM 5668 N N . ALA B 1 218 ? -2.654 19.062 -17.234 1 95.44 218 ALA B N 1
ATOM 5669 C CA . ALA B 1 218 ? -1.714 18.469 -16.297 1 95.44 218 ALA B CA 1
ATOM 5670 C C . ALA B 1 218 ? -0.776 19.516 -15.711 1 95.44 218 ALA B C 1
ATOM 5672 O O . ALA B 1 218 ? -0.506 19.516 -14.508 1 95.44 218 ALA B O 1
ATOM 5673 N N . GLY B 1 219 ? -0.312 20.375 -16.578 1 95.38 219 GLY B N 1
ATOM 5674 C CA . GLY B 1 219 ? 0.56 21.453 -16.125 1 95.38 219 GLY B CA 1
ATOM 5675 C C . GLY B 1 219 ? -0.114 22.406 -15.148 1 95.38 219 GLY B C 1
ATOM 5676 O O . GLY B 1 219 ? 0.488 22.812 -14.148 1 95.38 219 GLY B O 1
ATOM 5677 N N . VAL B 1 220 ? -1.313 22.688 -15.438 1 94.75 220 VAL B N 1
ATOM 5678 C CA . VAL B 1 220 ? -2.08 23.594 -14.578 1 94.75 220 VAL B CA 1
ATOM 5679 C C . VAL B 1 220 ? -2.309 22.938 -13.219 1 94.75 220 VAL B C 1
ATOM 5681 O O . VAL B 1 220 ? -2.127 23.578 -12.172 1 94.75 220 VAL B O 1
ATOM 5684 N N . VAL B 1 221 ? -2.688 21.703 -13.203 1 95.25 221 VAL B N 1
ATOM 5685 C CA . VAL B 1 221 ? -2.93 20.953 -11.977 1 95.25 221 VAL B CA 1
ATOM 5686 C C . VAL B 1 221 ? -1.641 20.859 -11.164 1 95.25 221 VAL B C 1
ATOM 5688 O O . VAL B 1 221 ? -1.647 21.094 -9.953 1 95.25 221 VAL B O 1
ATOM 5691 N N . ASP B 1 222 ? -0.566 20.547 -11.836 1 97.5 222 ASP B N 1
ATOM 5692 C CA . ASP B 1 222 ? 0.748 20.453 -11.203 1 97.5 222 ASP B CA 1
ATOM 5693 C C . ASP B 1 222 ? 1.112 21.75 -10.492 1 97.5 222 ASP B C 1
ATOM 5695 O O . ASP B 1 222 ? 1.464 21.734 -9.312 1 97.5 222 ASP B O 1
ATOM 5699 N N . ALA B 1 223 ? 0.944 22.859 -11.164 1 96.06 223 ALA B N 1
ATOM 5700 C CA . ALA B 1 223 ? 1.294 24.172 -10.633 1 96.06 223 ALA B CA 1
ATOM 5701 C C . ALA B 1 223 ? 0.386 24.547 -9.461 1 96.06 223 ALA B C 1
ATOM 5703 O O . ALA B 1 223 ? 0.856 25.047 -8.438 1 96.06 223 ALA B O 1
ATOM 5704 N N . ARG B 1 224 ? -0.833 24.297 -9.57 1 94 224 ARG B N 1
ATOM 5705 C CA . ARG B 1 224 ? -1.806 24.672 -8.555 1 94 224 ARG B CA 1
ATOM 5706 C C . ARG B 1 224 ? -1.602 23.875 -7.273 1 94 224 ARG B C 1
ATOM 5708 O O . ARG B 1 224 ? -1.676 24.422 -6.168 1 94 224 ARG B O 1
ATOM 5715 N N . LEU B 1 225 ? -1.397 22.594 -7.371 1 94.56 225 LEU B N 1
ATOM 5716 C CA . LEU B 1 225 ? -1.146 21.766 -6.203 1 94.56 225 LEU B CA 1
ATOM 5717 C C . LEU B 1 225 ? 0.025 22.297 -5.391 1 94.56 225 LEU B C 1
ATOM 5719 O O . LEU B 1 225 ? -0.061 22.406 -4.164 1 94.56 225 LEU B O 1
ATOM 5723 N N . HIS B 1 226 ? 1.046 22.656 -6.07 1 93.88 226 HIS B N 1
ATOM 5724 C CA . HIS B 1 226 ? 2.246 23.094 -5.371 1 93.88 226 HIS B CA 1
ATOM 5725 C C . HIS B 1 226 ? 2.068 24.5 -4.809 1 93.88 226 HIS B C 1
ATOM 5727 O O . HIS B 1 226 ? 2.598 24.828 -3.74 1 93.88 226 HIS B O 1
ATOM 5733 N N . ALA B 1 227 ? 1.326 25.281 -5.539 1 90.12 227 ALA B N 1
ATOM 5734 C CA . ALA B 1 227 ? 0.984 26.609 -5.012 1 90.12 227 ALA B CA 1
ATOM 5735 C C . ALA B 1 227 ? 0.161 26.484 -3.732 1 90.12 227 ALA B C 1
ATOM 5737 O O . ALA B 1 227 ? 0.269 27.328 -2.838 1 90.12 227 ALA B O 1
ATOM 5738 N N . GLU B 1 228 ? -0.573 25.438 -3.627 1 87.69 228 GLU B N 1
ATOM 5739 C CA . GLU B 1 228 ? -1.438 25.219 -2.471 1 87.69 228 GLU B CA 1
ATOM 5740 C C . GLU B 1 228 ? -0.69 24.516 -1.345 1 87.69 228 GLU B C 1
ATOM 5742 O O . GLU B 1 228 ? -1.257 24.266 -0.279 1 87.69 228 GLU B O 1
ATOM 5747 N N . GLY B 1 229 ? 0.521 24.156 -1.547 1 88.88 229 GLY B N 1
ATOM 5748 C CA . GLY B 1 229 ? 1.349 23.578 -0.5 1 88.88 229 GLY B CA 1
ATOM 5749 C C . GLY B 1 229 ? 1.12 22.094 -0.314 1 88.88 229 GLY B C 1
ATOM 5750 O O . GLY B 1 229 ? 1.058 21.609 0.817 1 88.88 229 GLY B O 1
ATOM 5751 N N . CYS B 1 230 ? 1.014 21.328 -1.397 1 90.88 230 CYS B N 1
ATOM 5752 C CA . CYS B 1 230 ? 0.632 19.922 -1.354 1 90.88 230 CYS B CA 1
ATOM 5753 C C . CYS B 1 230 ? 1.726 19.078 -0.708 1 90.88 230 CYS B C 1
ATOM 5755 O O . CYS B 1 230 ? 1.489 17.922 -0.334 1 90.88 230 CYS B O 1
ATOM 5757 N N . THR B 1 231 ? 2.938 19.594 -0.498 1 91.31 231 THR B N 1
ATOM 5758 C CA . THR B 1 231 ? 4.035 18.844 0.095 1 91.31 231 THR B CA 1
ATOM 5759 C C . THR B 1 231 ? 3.773 18.578 1.576 1 91.31 231 THR B C 1
ATOM 5761 O O . THR B 1 231 ? 4.461 17.766 2.199 1 91.31 231 THR B O 1
ATOM 5764 N N . ARG B 1 232 ? 2.787 19.141 2.133 1 87.75 232 ARG B N 1
ATOM 5765 C CA . ARG B 1 232 ? 2.465 18.984 3.547 1 87.75 232 ARG B CA 1
ATOM 5766 C C . ARG B 1 232 ? 1.252 18.078 3.738 1 87.75 232 ARG B C 1
ATOM 5768 O O . ARG B 1 232 ? 0.725 17.969 4.848 1 87.75 232 ARG B O 1
ATOM 5775 N N . TRP B 1 233 ? 0.829 17.5 2.664 1 89.31 233 TRP B N 1
ATOM 5776 C CA . TRP B 1 233 ? -0.357 16.656 2.689 1 89.31 233 TRP B CA 1
ATOM 5777 C C . TRP B 1 233 ? 0.024 15.18 2.559 1 89.31 233 TRP B C 1
ATOM 5779 O O . TRP B 1 233 ? 1.093 14.852 2.037 1 89.31 233 TRP B O 1
ATOM 5789 N N . ALA B 1 234 ? -0.855 14.375 3.102 1 89.12 234 ALA B N 1
ATOM 5790 C CA . ALA B 1 234 ? -0.73 12.945 2.816 1 89.12 234 ALA B CA 1
ATOM 5791 C C . ALA B 1 234 ? -0.98 12.656 1.34 1 89.12 234 ALA B C 1
ATOM 5793 O O . ALA B 1 234 ? -1.695 13.406 0.667 1 89.12 234 ALA B O 1
ATOM 5794 N N . ALA B 1 235 ? -0.45 11.578 0.871 1 91.5 235 ALA B N 1
ATOM 5795 C CA . ALA B 1 235 ? -0.551 11.188 -0.534 1 91.5 235 ALA B CA 1
ATOM 5796 C C . ALA B 1 235 ? -2.01 11.086 -0.972 1 91.5 235 ALA B C 1
ATOM 5798 O O . ALA B 1 235 ? -2.361 11.5 -2.08 1 91.5 235 ALA B O 1
ATOM 5799 N N . ARG B 1 236 ? -2.873 10.555 -0.174 1 86 236 ARG B N 1
ATOM 5800 C CA . ARG B 1 236 ? -4.281 10.398 -0.525 1 86 236 ARG B CA 1
ATOM 5801 C C . ARG B 1 236 ? -4.945 11.75 -0.755 1 86 236 ARG B C 1
ATOM 5803 O O . ARG B 1 236 ? -5.742 11.906 -1.682 1 86 236 ARG B O 1
ATOM 5810 N N . ARG B 1 237 ? -4.648 12.695 0.077 1 86.88 237 ARG B N 1
ATOM 5811 C CA . ARG B 1 237 ? -5.195 14.039 -0.072 1 86.88 237 ARG B CA 1
ATOM 5812 C C . ARG B 1 237 ? -4.668 14.703 -1.338 1 86.88 237 ARG B C 1
ATOM 5814 O O . ARG B 1 237 ? -5.41 15.406 -2.033 1 86.88 237 ARG B O 1
ATOM 5821 N N . VAL B 1 238 ? -3.395 14.531 -1.599 1 92.38 238 VAL B N 1
ATOM 5822 C CA . VAL B 1 238 ? -2.811 15.047 -2.832 1 92.38 238 VAL B CA 1
ATOM 5823 C C . VAL B 1 238 ? -3.582 14.508 -4.035 1 92.38 238 VAL B C 1
ATOM 5825 O O . VAL B 1 238 ? -3.963 15.266 -4.93 1 92.38 238 VAL B O 1
ATOM 5828 N N . GLY B 1 239 ? -3.834 13.227 -4.035 1 90.94 239 GLY B N 1
ATOM 5829 C CA . GLY B 1 239 ? -4.574 12.602 -5.117 1 90.94 239 GLY B CA 1
ATOM 5830 C C . GLY B 1 239 ? -5.988 13.133 -5.258 1 90.94 239 GLY B C 1
ATOM 5831 O O . GLY B 1 239 ? -6.449 13.398 -6.371 1 90.94 239 GLY B O 1
ATOM 5832 N N . ARG B 1 240 ? -6.672 13.297 -4.188 1 84.44 240 ARG B N 1
ATOM 5833 C CA . ARG B 1 240 ? -8.039 13.805 -4.195 1 84.44 240 ARG B CA 1
ATOM 5834 C C . ARG B 1 240 ? -8.094 15.219 -4.766 1 84.44 240 ARG B C 1
ATOM 5836 O O . ARG B 1 240 ? -8.961 15.531 -5.578 1 84.44 240 ARG B O 1
ATOM 5843 N N . ARG B 1 241 ? -7.164 16.031 -4.273 1 87.31 241 ARG B N 1
ATOM 5844 C CA . ARG B 1 241 ? -7.137 17.406 -4.758 1 87.31 241 ARG B CA 1
ATOM 5845 C C . ARG B 1 241 ? -6.77 17.453 -6.238 1 87.31 241 ARG B C 1
ATOM 5847 O O . ARG B 1 241 ? -7.32 18.25 -6.992 1 87.31 241 ARG B O 1
ATOM 5854 N N . ALA B 1 242 ? -5.848 16.641 -6.641 1 92.19 242 ALA B N 1
ATOM 5855 C CA . ALA B 1 242 ? -5.477 16.562 -8.055 1 92.19 242 ALA B CA 1
ATOM 5856 C C . ALA B 1 242 ? -6.688 16.219 -8.914 1 92.19 242 ALA B C 1
ATOM 5858 O O . ALA B 1 242 ? -6.926 16.859 -9.945 1 92.19 242 ALA B O 1
ATOM 5859 N N . ARG B 1 243 ? -7.418 15.281 -8.508 1 86.44 243 ARG B N 1
ATOM 5860 C CA . ARG B 1 243 ? -8.609 14.883 -9.25 1 86.44 243 ARG B CA 1
ATOM 5861 C C . ARG B 1 243 ? -9.633 16.016 -9.297 1 86.44 243 ARG B C 1
ATOM 5863 O O . ARG B 1 243 ? -10.25 16.25 -10.336 1 86.44 243 ARG B O 1
ATOM 5870 N N . ALA B 1 244 ? -9.773 16.656 -8.172 1 82.06 244 ALA B N 1
ATOM 5871 C CA . ALA B 1 244 ? -10.703 17.781 -8.125 1 82.06 244 ALA B CA 1
ATOM 5872 C C . ALA B 1 244 ? -10.289 18.875 -9.102 1 82.06 244 ALA B C 1
ATOM 5874 O O . ALA B 1 244 ? -11.133 19.469 -9.781 1 82.06 244 ALA B O 1
ATOM 5875 N N . LEU B 1 245 ? -9.055 19.156 -9.156 1 87.06 245 LEU B N 1
ATOM 5876 C CA . LEU B 1 245 ? -8.547 20.172 -10.062 1 87.06 245 LEU B CA 1
ATOM 5877 C C . LEU B 1 245 ? -8.742 19.766 -11.516 1 87.06 245 LEU B C 1
ATOM 5879 O O . LEU B 1 245 ? -9.078 20.594 -12.367 1 87.06 245 LEU B O 1
ATOM 5883 N N . VAL B 1 246 ? -8.477 18.484 -11.812 1 87.56 246 VAL B N 1
ATOM 5884 C CA . VAL B 1 246 ? -8.703 17.984 -13.156 1 87.56 246 VAL B CA 1
ATOM 5885 C C . VAL B 1 246 ? -10.172 18.156 -13.539 1 87.56 246 VAL B C 1
ATOM 5887 O O . VAL B 1 246 ? -10.492 18.609 -14.641 1 87.56 246 VAL B O 1
ATOM 5890 N N . ASP B 1 247 ? -11.023 17.859 -12.617 1 79.44 247 ASP B N 1
ATOM 5891 C CA . ASP B 1 247 ? -12.461 17.953 -12.867 1 79.44 247 ASP B CA 1
ATOM 5892 C C . ASP B 1 247 ? -12.891 19.406 -13.086 1 79.44 247 ASP B C 1
ATOM 5894 O O . ASP B 1 247 ? -13.812 19.672 -13.859 1 79.44 247 ASP B O 1
ATOM 5898 N N . GLU B 1 248 ? -12.234 20.25 -12.422 1 76.25 248 GLU B N 1
ATOM 5899 C CA . GLU B 1 248 ? -12.5 21.688 -12.594 1 76.25 248 GLU B CA 1
ATOM 5900 C C . GLU B 1 248 ? -12.102 22.156 -13.992 1 76.25 248 GLU B C 1
ATOM 5902 O O . GLU B 1 248 ? -12.781 22.984 -14.586 1 76.25 248 GLU B O 1
ATOM 5907 N N . HIS B 1 249 ? -11.062 21.641 -14.562 1 83 249 HIS B N 1
ATOM 5908 C CA . HIS B 1 249 ? -10.5 22.156 -15.805 1 83 249 HIS B CA 1
ATOM 5909 C C . HIS B 1 249 ? -11.039 21.375 -17 1 83 249 HIS B C 1
ATOM 5911 O O . HIS B 1 249 ? -11.109 21.906 -18.109 1 83 249 HIS B O 1
ATOM 5917 N N . GLU B 1 250 ? -11.258 20.203 -16.938 1 82.5 250 GLU B N 1
ATOM 5918 C CA . GLU B 1 250 ? -11.836 19.359 -17.969 1 82.5 250 GLU B CA 1
ATOM 5919 C C . GLU B 1 250 ? -13.141 18.734 -17.5 1 82.5 250 GLU B C 1
ATOM 5921 O O . GLU B 1 250 ? -13.156 17.578 -17.047 1 82.5 250 GLU B O 1
ATOM 5926 N N . PRO B 1 251 ? -14.102 19.625 -17.969 1 70.94 251 PRO B N 1
ATOM 5927 C CA . PRO B 1 251 ? -15.414 19.125 -17.562 1 70.94 251 PRO B CA 1
ATOM 5928 C C . PRO B 1 251 ? -15.781 17.812 -18.25 1 70.94 251 PRO B C 1
ATOM 5930 O O . PRO B 1 251 ? -15.422 17.594 -19.406 1 70.94 251 PRO B O 1
ATOM 5933 N N . GLY B 1 252 ? -16.078 16.781 -17.797 1 74.81 252 GLY B N 1
ATOM 5934 C CA . GLY B 1 252 ? -16.469 15.492 -18.344 1 74.81 252 GLY B CA 1
ATOM 5935 C C . GLY B 1 252 ? -15.453 14.406 -18.094 1 74.81 252 GLY B C 1
ATOM 5936 O O . GLY B 1 252 ? -15.758 13.219 -18.219 1 74.81 252 GLY B O 1
ATOM 5937 N N . ALA B 1 253 ? -14.273 15.008 -17.875 1 78.44 253 ALA B N 1
ATOM 5938 C CA . ALA B 1 253 ? -13.211 14.031 -17.641 1 78.44 253 ALA B CA 1
ATOM 5939 C C . ALA B 1 253 ? -13.625 13.031 -16.562 1 78.44 253 ALA B C 1
ATOM 5941 O O . ALA B 1 253 ? -13.352 11.836 -16.672 1 78.44 253 ALA B O 1
ATOM 5942 N N . ALA B 1 254 ? -14.297 13.562 -15.602 1 82.12 254 ALA B N 1
ATOM 5943 C CA . ALA B 1 254 ? -14.734 12.695 -14.508 1 82.12 254 ALA B CA 1
ATOM 5944 C C . ALA B 1 254 ? -15.75 11.672 -14.992 1 82.12 254 ALA B C 1
ATOM 5946 O O . ALA B 1 254 ? -15.711 10.5 -14.586 1 82.12 254 ALA B O 1
ATOM 5947 N N . ALA B 1 255 ? -16.625 12.141 -15.836 1 80.25 255 ALA B N 1
ATOM 5948 C CA . ALA B 1 255 ? -17.641 11.25 -16.359 1 80.25 255 ALA B CA 1
ATOM 5949 C C . ALA B 1 255 ? -17.031 10.148 -17.219 1 80.25 255 ALA B C 1
ATOM 5951 O O . ALA B 1 255 ? -17.422 8.984 -17.141 1 80.25 255 ALA B O 1
ATOM 5952 N N . HIS B 1 256 ? -16.141 10.523 -17.953 1 78.88 256 HIS B N 1
ATOM 5953 C CA . HIS B 1 256 ? -15.469 9.562 -18.812 1 78.88 256 HIS B CA 1
ATOM 5954 C C . HIS B 1 256 ? -14.672 8.555 -18 1 78.88 256 HIS B C 1
ATOM 5956 O O . HIS B 1 256 ? -14.727 7.348 -18.266 1 78.88 256 HIS B O 1
ATOM 5962 N N . ARG B 1 257 ? -13.922 9.023 -17 1 82.31 257 ARG B N 1
ATOM 5963 C CA . ARG B 1 257 ? -13.164 8.133 -16.125 1 82.31 257 ARG B CA 1
ATOM 5964 C C . ARG B 1 257 ? -14.094 7.18 -15.375 1 82.31 257 ARG B C 1
ATOM 5966 O O . ARG B 1 257 ? -13.789 5.992 -15.242 1 82.31 257 ARG B O 1
ATOM 5973 N N . HIS B 1 258 ? -15.148 7.777 -15.008 1 88.19 258 HIS B N 1
ATOM 5974 C CA . HIS B 1 258 ? -16.125 6.953 -14.297 1 88.19 258 HIS B CA 1
ATOM 5975 C C . HIS B 1 258 ? -16.672 5.852 -15.195 1 88.19 258 HIS B C 1
ATOM 5977 O O . HIS B 1 258 ? -16.75 4.688 -14.789 1 88.19 258 HIS B O 1
ATOM 5983 N N . ALA B 1 259 ? -17.031 6.242 -16.375 1 85.44 259 ALA B N 1
ATOM 5984 C CA . ALA B 1 259 ? -17.594 5.277 -17.328 1 85.44 259 ALA B CA 1
ATOM 5985 C C . ALA B 1 259 ? -16.594 4.148 -17.594 1 85.44 259 ALA B C 1
ATOM 5987 O O . ALA B 1 259 ? -16.969 2.971 -17.594 1 85.44 259 ALA B O 1
ATOM 5988 N N . ALA B 1 260 ? -15.414 4.512 -17.766 1 83.62 260 ALA B N 1
ATOM 5989 C CA . ALA B 1 260 ? -14.359 3.523 -18 1 83.62 260 ALA B CA 1
ATOM 5990 C C . ALA B 1 260 ? -14.164 2.635 -16.766 1 83.62 260 ALA B C 1
ATOM 5992 O O . ALA B 1 260 ? -14.016 1.417 -16.891 1 83.62 260 ALA B O 1
ATOM 5993 N N . ALA B 1 261 ? -14.109 3.236 -15.617 1 90.12 261 ALA B N 1
ATOM 5994 C CA . ALA B 1 261 ? -13.891 2.49 -14.375 1 90.12 261 ALA B CA 1
ATOM 5995 C C . ALA B 1 261 ? -15.023 1.502 -14.125 1 90.12 261 ALA B C 1
ATOM 5997 O O . ALA B 1 261 ? -14.789 0.387 -13.648 1 90.12 261 ALA B O 1
ATOM 5998 N N . VAL B 1 262 ? -16.219 1.886 -14.453 1 91.88 262 VAL B N 1
ATOM 5999 C CA . VAL B 1 262 ? -17.391 1.034 -14.242 1 91.88 262 VAL B CA 1
ATOM 6000 C C . VAL B 1 262 ? -17.25 -0.239 -15.078 1 91.88 262 VAL B C 1
ATOM 6002 O O . VAL B 1 262 ? -17.656 -1.318 -14.648 1 91.88 262 VAL B O 1
ATOM 6005 N N . THR B 1 263 ? -16.609 -0.144 -16.234 1 89.44 263 THR B N 1
ATOM 6006 C CA . THR B 1 263 ? -16.438 -1.307 -17.109 1 89.44 263 THR B CA 1
ATOM 6007 C C . THR B 1 263 ? -15.453 -2.297 -16.5 1 89.44 263 THR B C 1
ATOM 6009 O O . THR B 1 263 ? -15.398 -3.457 -16.922 1 89.44 263 THR B O 1
ATOM 6012 N N . ARG B 1 264 ? -14.75 -1.892 -15.516 1 91.94 264 ARG B N 1
ATOM 6013 C CA . ARG B 1 264 ? -13.727 -2.742 -14.914 1 91.94 264 ARG B CA 1
ATOM 6014 C C . ARG B 1 264 ? -14.156 -3.229 -13.531 1 91.94 264 ARG B C 1
ATOM 6016 O O . ARG B 1 264 ? -13.336 -3.734 -12.758 1 91.94 264 ARG B O 1
ATOM 6023 N N . ARG B 1 265 ? -15.43 -3.008 -13.25 1 94.38 265 ARG B N 1
ATOM 6024 C CA . ARG B 1 265 ? -15.914 -3.492 -11.961 1 94.38 265 ARG B CA 1
ATOM 6025 C C . ARG B 1 265 ? -15.688 -4.992 -11.82 1 94.38 265 ARG B C 1
ATOM 6027 O O . ARG B 1 265 ? -15.789 -5.738 -12.797 1 94.38 265 ARG B O 1
ATOM 6034 N N . ARG B 1 266 ? -15.367 -5.434 -10.57 1 96.38 266 ARG B N 1
ATOM 6035 C CA . ARG B 1 266 ? -15.008 -6.828 -10.352 1 96.38 266 ARG B CA 1
ATOM 6036 C C . ARG B 1 266 ? -15.078 -7.184 -8.875 1 96.38 266 ARG B C 1
ATOM 6038 O O . ARG B 1 266 ? -15.172 -6.301 -8.016 1 96.38 266 ARG B O 1
ATOM 6045 N N . VAL B 1 267 ? -15.094 -8.477 -8.633 1 96.75 267 VAL B N 1
ATOM 6046 C CA . VAL B 1 267 ? -14.992 -9.047 -7.297 1 96.75 267 VAL B CA 1
ATOM 6047 C C . VAL B 1 267 ? -13.719 -9.891 -7.191 1 96.75 267 VAL B C 1
ATOM 6049 O O . VAL B 1 267 ? -13.391 -10.641 -8.117 1 96.75 267 VAL B O 1
ATOM 6052 N N . SER B 1 268 ? -12.969 -9.703 -6.145 1 94.62 268 SER B N 1
ATOM 6053 C CA . SER B 1 268 ? -11.734 -10.461 -5.957 1 94.62 268 SER B CA 1
ATOM 6054 C C . SER B 1 268 ? -11.57 -10.898 -4.508 1 94.62 268 SER B C 1
ATOM 6056 O O . SER B 1 268 ? -12.234 -10.367 -3.611 1 94.62 268 SER B O 1
ATOM 6058 N N . VAL B 1 269 ? -10.766 -11.945 -4.258 1 92.31 269 VAL B N 1
ATOM 6059 C CA . VAL B 1 269 ? -10.367 -12.414 -2.936 1 92.31 269 VAL B CA 1
ATOM 6060 C C . VAL B 1 269 ? -8.852 -12.336 -2.795 1 92.31 269 VAL B C 1
ATOM 6062 O O . VAL B 1 269 ? -8.117 -12.695 -3.719 1 92.31 269 VAL B O 1
ATOM 6065 N N . ARG B 1 270 ? -8.461 -11.82 -1.66 1 90.81 270 ARG B N 1
ATOM 6066 C CA . ARG B 1 270 ? -7.035 -11.766 -1.357 1 90.81 270 ARG B CA 1
ATOM 6067 C C . ARG B 1 270 ? -6.734 -12.43 -0.016 1 90.81 270 ARG B C 1
ATOM 6069 O O . ARG B 1 270 ? -7.348 -12.086 1 1 90.81 270 ARG B O 1
ATOM 6076 N N . ASP B 1 271 ? -5.785 -13.359 -0.05 1 89.44 271 ASP B N 1
ATOM 6077 C CA . ASP B 1 271 ? -5.305 -13.984 1.18 1 89.44 271 ASP B CA 1
ATOM 6078 C C . ASP B 1 271 ? -4.59 -12.977 2.068 1 89.44 271 ASP B C 1
ATOM 6080 O O . ASP B 1 271 ? -3.654 -12.305 1.627 1 89.44 271 ASP B O 1
ATOM 6084 N N . LEU B 1 272 ? -5.039 -12.797 3.354 1 89.06 272 LEU B N 1
ATOM 6085 C CA . LEU B 1 272 ? -4.441 -11.852 4.285 1 89.06 272 LEU B CA 1
ATOM 6086 C C . LEU B 1 272 ? -3.512 -12.562 5.262 1 89.06 272 LEU B C 1
ATOM 6088 O O . LEU B 1 272 ? -2.875 -11.914 6.102 1 89.06 272 LEU B O 1
ATOM 6092 N N . GLY B 1 273 ? -3.492 -13.922 5.148 1 83.19 273 GLY B N 1
ATOM 6093 C CA . GLY B 1 273 ? -2.803 -14.695 6.168 1 83.19 273 GLY B CA 1
ATOM 6094 C C . GLY B 1 273 ? -3.658 -14.969 7.391 1 83.19 273 GLY B C 1
ATOM 6095 O O . GLY B 1 273 ? -4.805 -14.523 7.461 1 83.19 273 GLY B O 1
ATOM 6096 N N . ASP B 1 274 ? -3.164 -15.93 8.273 1 83.94 274 ASP B N 1
ATOM 6097 C CA . ASP B 1 274 ? -3.814 -16.312 9.523 1 83.94 274 ASP B CA 1
ATOM 6098 C C . ASP B 1 274 ? -5.195 -16.906 9.266 1 83.94 274 ASP B C 1
ATOM 6100 O O . ASP B 1 274 ? -6.117 -16.719 10.062 1 83.94 274 ASP B O 1
ATOM 6104 N N . GLY B 1 275 ? -5.344 -17.406 8.109 1 88.12 275 GLY B N 1
ATOM 6105 C CA . GLY B 1 275 ? -6.621 -18 7.758 1 88.12 275 GLY B CA 1
ATOM 6106 C C . GLY B 1 275 ? -7.703 -16.984 7.457 1 88.12 275 GLY B C 1
ATOM 6107 O O . GLY B 1 275 ? -8.891 -17.281 7.555 1 88.12 275 GLY B O 1
ATOM 6108 N N . MET B 1 276 ? -7.281 -15.734 7.219 1 93 276 MET B N 1
ATOM 6109 C CA . MET B 1 276 ? -8.211 -14.656 6.902 1 93 276 MET B CA 1
ATOM 6110 C C . MET B 1 276 ? -8.07 -14.227 5.445 1 93 276 MET B C 1
ATOM 6112 O O . MET B 1 276 ? -7.07 -14.523 4.801 1 93 276 MET B O 1
ATOM 6116 N N . ALA B 1 277 ? -9.055 -13.602 4.93 1 94.75 277 ALA B N 1
ATOM 6117 C CA . ALA B 1 277 ? -9.023 -13.062 3.57 1 94.75 277 ALA B CA 1
ATOM 6118 C C . ALA B 1 277 ? -9.82 -11.773 3.469 1 94.75 277 ALA B C 1
ATOM 6120 O O . ALA B 1 277 ? -10.68 -11.5 4.312 1 94.75 277 ALA B O 1
ATOM 6121 N N . ALA B 1 278 ? -9.508 -10.977 2.48 1 97.12 278 ALA B N 1
ATOM 6122 C CA . ALA B 1 278 ? -10.297 -9.812 2.074 1 97.12 278 ALA B CA 1
ATOM 6123 C C . ALA B 1 278 ? -11.125 -10.125 0.832 1 97.12 278 ALA B C 1
ATOM 6125 O O . ALA B 1 278 ? -10.578 -10.414 -0.233 1 97.12 278 ALA B O 1
ATOM 6126 N N . LEU B 1 279 ? -12.406 -10.148 0.971 1 97.31 279 LEU B N 1
ATOM 6127 C CA . LEU B 1 279 ? -13.328 -10.172 -0.155 1 97.31 279 LEU B CA 1
ATOM 6128 C C . LEU B 1 279 ? -13.695 -8.758 -0.59 1 97.31 279 LEU B C 1
ATOM 6130 O O . LEU B 1 279 ? -14.305 -8.008 0.174 1 97.31 279 LEU B O 1
ATOM 6134 N N . THR B 1 280 ? -13.328 -8.406 -1.85 1 97.94 280 THR B N 1
ATOM 6135 C CA . THR B 1 280 ? -13.445 -7.012 -2.271 1 97.94 280 THR B CA 1
ATOM 6136 C C . THR B 1 280 ? -14.273 -6.902 -3.549 1 97.94 280 THR B C 1
ATOM 6138 O O . THR B 1 280 ? -14.047 -7.641 -4.508 1 97.94 280 THR B O 1
ATOM 6141 N N . ALA B 1 281 ? -15.195 -6.027 -3.592 1 98.31 281 ALA B N 1
ATOM 6142 C CA . ALA B 1 281 ? -15.898 -5.609 -4.805 1 98.31 281 ALA B CA 1
ATOM 6143 C C . ALA B 1 281 ? -15.531 -4.18 -5.184 1 98.31 281 ALA B C 1
ATOM 6145 O O . ALA B 1 281 ? -15.688 -3.258 -4.379 1 98.31 281 ALA B O 1
ATOM 6146 N N . ILE B 1 282 ? -14.992 -4 -6.301 1 98 282 ILE B N 1
ATOM 6147 C CA . ILE B 1 282 ? -14.805 -2.672 -6.871 1 98 282 ILE B CA 1
ATOM 6148 C C . ILE B 1 282 ? -16 -2.314 -7.754 1 98 282 ILE B C 1
ATOM 6150 O O . ILE B 1 282 ? -16.219 -2.926 -8.805 1 98 282 ILE B O 1
ATOM 6154 N N . VAL B 1 283 ? -16.781 -1.366 -7.332 1 96.38 283 VAL B N 1
ATOM 6155 C CA . VAL B 1 283 ? -18.078 -1.033 -7.922 1 96.38 283 VAL B CA 1
ATOM 6156 C C . VAL B 1 283 ? -18.328 0.466 -7.793 1 96.38 283 VAL B C 1
ATOM 6158 O O . VAL B 1 283 ? -17.578 1.179 -7.137 1 96.38 283 VAL B O 1
ATOM 6161 N N . PRO B 1 284 ? -19.344 0.973 -8.516 1 92.44 284 PRO B N 1
ATOM 6162 C CA . PRO B 1 284 ? -19.688 2.385 -8.32 1 92.44 284 PRO B CA 1
ATOM 6163 C C . PRO B 1 284 ? -19.906 2.734 -6.848 1 92.44 284 PRO B C 1
ATOM 6165 O O . PRO B 1 284 ? -20.484 1.937 -6.102 1 92.44 284 PRO B O 1
ATOM 6168 N N . PHE B 1 285 ? -19.375 3.887 -6.48 1 89.94 285 PHE B N 1
ATOM 6169 C CA . PHE B 1 285 ? -19.297 4.348 -5.102 1 89.94 285 PHE B CA 1
ATOM 6170 C C . PHE B 1 285 ? -20.656 4.25 -4.414 1 89.94 285 PHE B C 1
ATOM 6172 O O . PHE B 1 285 ? -20.766 3.715 -3.311 1 89.94 285 PHE B O 1
ATOM 6179 N N . THR B 1 286 ? -21.719 4.684 -5 1 84.94 286 THR B N 1
ATOM 6180 C CA . THR B 1 286 ? -23.047 4.734 -4.402 1 84.94 286 THR B CA 1
ATOM 6181 C C . THR B 1 286 ? -23.578 3.326 -4.176 1 84.94 286 THR B C 1
ATOM 6183 O O . THR B 1 286 ? -24.297 3.084 -3.201 1 84.94 286 THR B O 1
ATOM 6186 N N . GLU B 1 287 ? -23.234 2.432 -5.039 1 90.75 287 GLU B N 1
ATOM 6187 C CA . GLU B 1 287 ? -23.656 1.042 -4.879 1 90.75 287 GLU B CA 1
ATOM 6188 C C . GLU B 1 287 ? -22.938 0.379 -3.709 1 90.75 287 GLU B C 1
ATOM 6190 O O . GLU B 1 287 ? -23.531 -0.383 -2.951 1 90.75 287 GLU B O 1
ATOM 6195 N N . ALA B 1 288 ? -21.641 0.64 -3.615 1 93.62 288 ALA B N 1
ATOM 6196 C CA . ALA B 1 288 ? -20.875 0.128 -2.479 1 93.62 288 ALA B CA 1
ATOM 6197 C C . ALA B 1 288 ? -21.453 0.633 -1.159 1 93.62 288 ALA B C 1
ATOM 6199 O O . ALA B 1 288 ? -21.594 -0.135 -0.206 1 93.62 288 ALA B O 1
ATOM 6200 N N . VAL B 1 289 ? -21.797 1.87 -1.134 1 87.06 289 VAL B N 1
ATOM 6201 C CA . VAL B 1 289 ? -22.344 2.488 0.07 1 87.06 289 VAL B CA 1
ATOM 6202 C C . VAL B 1 289 ? -23.719 1.889 0.385 1 87.06 289 VAL B C 1
ATOM 6204 O O . VAL B 1 289 ? -24.016 1.574 1.54 1 87.06 289 VAL B O 1
ATOM 6207 N N . ALA B 1 290 ? -24.516 1.766 -0.619 1 87.12 290 ALA B N 1
ATOM 6208 C CA . ALA B 1 290 ? -25.828 1.16 -0.433 1 87.12 290 ALA B CA 1
ATOM 6209 C C . ALA B 1 290 ? -25.703 -0.24 0.162 1 87.12 290 ALA B C 1
ATOM 6211 O O . ALA B 1 290 ? -26.438 -0.595 1.084 1 87.12 290 ALA B O 1
ATOM 6212 N N . ALA B 1 291 ? -24.812 -0.977 -0.391 1 93.56 291 ALA B N 1
ATOM 6213 C CA . ALA B 1 291 ? -24.594 -2.334 0.108 1 93.56 291 ALA B CA 1
ATOM 6214 C C . ALA B 1 291 ? -24.125 -2.314 1.557 1 93.56 291 ALA B C 1
ATOM 6216 O O . ALA B 1 291 ? -24.609 -3.082 2.389 1 93.56 291 ALA B O 1
ATOM 6217 N N . LYS B 1 292 ? -23.156 -1.464 1.848 1 92.88 292 LYS B N 1
ATOM 6218 C CA . LYS B 1 292 ? -22.641 -1.325 3.205 1 92.88 292 LYS B CA 1
ATOM 6219 C C . LYS B 1 292 ? -23.75 -0.96 4.184 1 92.88 292 LYS B C 1
ATOM 6221 O O . LYS B 1 292 ? -23.875 -1.565 5.254 1 92.88 292 LYS B O 1
ATOM 6226 N N . PHE B 1 293 ? -24.594 -0.004 3.83 1 86.88 293 PHE B N 1
ATOM 6227 C CA . PHE B 1 293 ? -25.656 0.449 4.715 1 86.88 293 PHE B CA 1
ATOM 6228 C C . PHE B 1 293 ? -26.719 -0.636 4.891 1 86.88 293 PHE B C 1
ATOM 6230 O O . PHE B 1 293 ? -27.25 -0.815 5.984 1 86.88 293 PHE B O 1
ATOM 6237 N N . ALA B 1 294 ? -26.984 -1.344 3.826 1 89.94 294 ALA B N 1
ATOM 6238 C CA . ALA B 1 294 ? -27.969 -2.43 3.914 1 89.94 294 ALA B CA 1
ATOM 6239 C C . ALA B 1 294 ? -27.531 -3.467 4.945 1 89.94 294 ALA B C 1
ATOM 6241 O O . ALA B 1 294 ? -28.344 -3.877 5.793 1 89.94 294 ALA B O 1
ATOM 6242 N N . VAL B 1 295 ? -26.281 -3.867 4.887 1 94.19 295 VAL B N 1
ATOM 6243 C CA . VAL B 1 295 ? -25.781 -4.883 5.805 1 94.19 295 VAL B CA 1
ATOM 6244 C C . VAL B 1 295 ? -25.656 -4.293 7.207 1 94.19 295 VAL B C 1
ATOM 6246 O O . VAL B 1 295 ? -25.969 -4.965 8.195 1 94.19 295 VAL B O 1
ATOM 6249 N N . ARG B 1 296 ? -25.219 -3.084 7.289 1 91.88 296 ARG B N 1
ATOM 6250 C CA . ARG B 1 296 ? -25.078 -2.402 8.57 1 91.88 296 ARG B CA 1
ATOM 6251 C C . ARG B 1 296 ? -26.422 -2.287 9.281 1 91.88 296 ARG B C 1
ATOM 6253 O O . ARG B 1 296 ? -26.531 -2.559 10.477 1 91.88 296 ARG B O 1
ATOM 6260 N N . ASP B 1 297 ? -27.438 -1.834 8.555 1 88.75 297 ASP B N 1
ATOM 6261 C CA . ASP B 1 297 ? -28.766 -1.685 9.133 1 88.75 297 ASP B CA 1
ATOM 6262 C C . ASP B 1 297 ? -29.312 -3.031 9.594 1 88.75 297 ASP B C 1
ATOM 6264 O O . ASP B 1 297 ? -29.922 -3.129 10.656 1 88.75 297 ASP B O 1
ATOM 6268 N N . ALA B 1 298 ? -29.141 -4.031 8.812 1 92 298 ALA B N 1
ATOM 6269 C CA . ALA B 1 298 ? -29.547 -5.375 9.203 1 92 298 ALA B CA 1
ATOM 6270 C C . ALA B 1 298 ? -28.828 -5.828 10.469 1 92 298 ALA B C 1
ATOM 6272 O O . ALA B 1 298 ? -29.438 -6.438 11.352 1 92 298 ALA B O 1
ATOM 6273 N N . ALA B 1 299 ? -27.516 -5.566 10.531 1 93.19 299 ALA B N 1
ATOM 6274 C CA . ALA B 1 299 ? -26.719 -5.938 11.703 1 93.19 299 ALA B CA 1
ATOM 6275 C C . ALA B 1 299 ? -27.203 -5.195 12.945 1 93.19 299 ALA B C 1
ATOM 6277 O O . ALA B 1 299 ? -27.234 -5.762 14.039 1 93.19 299 ALA B O 1
ATOM 6278 N N . ALA B 1 300 ? -27.562 -3.93 12.727 1 90.44 300 ALA B N 1
ATOM 6279 C CA . ALA B 1 300 ? -28.094 -3.143 13.828 1 90.44 300 ALA B CA 1
ATOM 6280 C C . ALA B 1 300 ? -29.391 -3.748 14.359 1 90.44 300 ALA B C 1
ATOM 6282 O O . ALA B 1 300 ? -29.609 -3.797 15.578 1 90.44 300 ALA B O 1
ATOM 6283 N N . ALA B 1 301 ? -30.203 -4.188 13.508 1 89.62 301 ALA B N 1
ATOM 6284 C CA . ALA B 1 301 ? -31.469 -4.816 13.883 1 89.62 301 ALA B CA 1
ATOM 6285 C C . ALA B 1 301 ? -31.234 -6.113 14.656 1 89.62 301 ALA B C 1
ATOM 6287 O O . ALA B 1 301 ? -31.875 -6.371 15.672 1 89.62 301 ALA B O 1
ATOM 6288 N N . VAL B 1 302 ? -30.266 -6.898 14.195 1 87.12 302 VAL B N 1
ATOM 6289 C CA . VAL B 1 302 ? -29.922 -8.148 14.859 1 87.12 302 VAL B CA 1
ATOM 6290 C C . VAL B 1 302 ? -29.344 -7.859 16.234 1 87.12 302 VAL B C 1
ATOM 6292 O O . VAL B 1 302 ? -29.672 -8.531 17.219 1 87.12 302 VAL B O 1
ATOM 6295 N N . TYR B 1 303 ? -28.469 -6.898 16.266 1 86.5 303 TYR B N 1
ATOM 6296 C CA . TYR B 1 303 ? -27.828 -6.535 17.516 1 86.5 303 TYR B CA 1
ATOM 6297 C C . TYR B 1 303 ? -28.844 -6.066 18.547 1 86.5 303 TYR B C 1
ATOM 6299 O O . TYR B 1 303 ? -28.719 -6.379 19.734 1 86.5 303 TYR B O 1
ATOM 6307 N N . ALA B 1 304 ? -29.812 -5.316 18.109 1 82.94 304 ALA B N 1
ATOM 6308 C CA . ALA B 1 304 ? -30.844 -4.77 19 1 82.94 304 ALA B CA 1
ATOM 6309 C C . ALA B 1 304 ? -31.766 -5.875 19.516 1 82.94 304 ALA B C 1
ATOM 6311 O O . ALA B 1 304 ? -32.25 -5.801 20.641 1 82.94 304 ALA B O 1
ATOM 6312 N N . THR B 1 305 ? -32.094 -6.812 18.734 1 77.31 305 THR B N 1
ATOM 6313 C CA . THR B 1 305 ? -33.062 -7.84 19.078 1 77.31 305 THR B CA 1
ATOM 6314 C C . THR B 1 305 ? -32.406 -8.984 19.844 1 77.31 305 THR B C 1
ATOM 6316 O O . THR B 1 305 ? -33.094 -9.805 20.453 1 77.31 305 THR B O 1
ATOM 6319 N N . GLN B 1 306 ? -31.109 -9.18 19.656 1 63.97 306 GLN B N 1
ATOM 6320 C CA . GLN B 1 306 ? -30.406 -10.258 20.344 1 63.97 306 GLN B CA 1
ATOM 6321 C C . GLN B 1 306 ? -29.453 -9.711 21.406 1 63.97 306 GLN B C 1
ATOM 6323 O O . GLN B 1 306 ? -28.234 -9.914 21.312 1 63.97 306 GLN B O 1
ATOM 6328 N N . PRO B 1 307 ? -29.875 -8.75 22.188 1 53.97 307 PRO B N 1
ATOM 6329 C CA . PRO B 1 307 ? -28.922 -8.117 23.125 1 53.97 307 PRO B CA 1
ATOM 6330 C C . PRO B 1 307 ? -28.047 -9.125 23.844 1 53.97 307 PRO B C 1
ATOM 6332 O O . PRO B 1 307 ? -26.875 -8.844 24.141 1 53.97 307 PRO B O 1
ATOM 6335 N N . GLY B 1 308 ? -28.656 -10.203 24.391 1 46.78 308 GLY B N 1
ATOM 6336 C CA . GLY B 1 308 ? -28.094 -11.164 25.328 1 46.78 308 GLY B CA 1
ATOM 6337 C C . GLY B 1 308 ? -27.453 -12.352 24.625 1 46.78 308 GLY B C 1
ATOM 6338 O O . GLY B 1 308 ? -26.906 -13.242 25.281 1 46.78 308 GLY B O 1
ATOM 6339 N N . GLN B 1 309 ? -27.812 -12.602 23.469 1 43.62 309 GLN B N 1
ATOM 6340 C CA . GLN B 1 309 ? -27.438 -13.938 23.016 1 43.62 309 GLN B CA 1
ATOM 6341 C C . GLN B 1 309 ? -25.953 -13.992 22.672 1 43.62 309 GLN B C 1
ATOM 6343 O O . GLN B 1 309 ? -25.5 -13.336 21.734 1 43.62 309 GLN B O 1
ATOM 6348 N N . VAL B 1 310 ? -25.141 -13.977 23.625 1 43.56 310 VAL B N 1
ATOM 6349 C CA . VAL B 1 310 ? -23.766 -14.453 23.484 1 43.56 310 VAL B CA 1
ATOM 6350 C C . VAL B 1 310 ? -23.766 -15.797 22.75 1 43.56 310 VAL B C 1
ATOM 6352 O O . VAL B 1 310 ? -24.453 -16.734 23.172 1 43.56 310 VAL B O 1
ATOM 6355 N N . PRO B 1 311 ? -23.719 -15.922 21.453 1 40.5 311 PRO B N 1
ATOM 6356 C CA . PRO B 1 311 ? -23.688 -17.359 21.141 1 40.5 311 PRO B CA 1
ATOM 6357 C C . PRO B 1 311 ? -22.75 -18.141 22.062 1 40.5 311 PRO B C 1
ATOM 6359 O O . PRO B 1 311 ? -21.688 -17.625 22.438 1 40.5 311 PRO B O 1
ATOM 6362 N N . GLU B 1 312 ? -23.297 -19.031 22.859 1 37.53 312 GLU B N 1
ATOM 6363 C CA . GLU B 1 312 ? -22.641 -19.969 23.766 1 37.53 312 GLU B CA 1
ATOM 6364 C C . GLU B 1 312 ? -21.328 -20.484 23.172 1 37.53 312 GLU B C 1
ATOM 6366 O O . GLU B 1 312 ? -20.359 -20.688 23.891 1 37.53 312 GLU B O 1
ATOM 6371 N N . ALA B 1 313 ? -21.391 -20.75 21.891 1 36.38 313 ALA B N 1
ATOM 6372 C CA . ALA B 1 313 ? -20.297 -21.594 21.375 1 36.38 313 ALA B CA 1
ATOM 6373 C C . ALA B 1 313 ? -18.969 -20.844 21.438 1 36.38 313 ALA B C 1
ATOM 6375 O O . ALA B 1 313 ? -17.906 -21.469 21.5 1 36.38 313 ALA B O 1
ATOM 6376 N N . MET B 1 314 ? -18.781 -19.641 20.844 1 41.56 314 MET B N 1
ATOM 6377 C CA . MET B 1 314 ? -17.453 -19.062 20.75 1 41.56 314 MET B CA 1
ATOM 6378 C C . MET B 1 314 ? -17.031 -18.406 22.062 1 41.56 314 MET B C 1
ATOM 6380 O O . MET B 1 314 ? -16.188 -17.516 22.062 1 41.56 314 MET B O 1
ATOM 6384 N N . GLY B 1 315 ? -17.375 -18.953 23.312 1 41.88 315 GLY B N 1
ATOM 6385 C CA . GLY B 1 315 ? -16.891 -18.547 24.625 1 41.88 315 GLY B CA 1
ATOM 6386 C C . GLY B 1 315 ? -17.578 -17.281 25.125 1 41.88 315 GLY B C 1
ATOM 6387 O O . GLY B 1 315 ? -17.109 -16.672 26.094 1 41.88 315 GLY B O 1
ATOM 6388 N N . GLY B 1 316 ? -18.812 -16.953 25.062 1 47.34 316 GLY B N 1
ATOM 6389 C CA . GLY B 1 316 ? -19.766 -16.094 25.75 1 47.34 316 GLY B CA 1
ATOM 6390 C C . GLY B 1 316 ? -19.703 -14.656 25.312 1 47.34 316 GLY B C 1
ATOM 6391 O O . GLY B 1 316 ? -20.375 -13.789 25.875 1 47.34 316 GLY B O 1
ATOM 6392 N N . THR B 1 317 ? -18.672 -14.227 24.656 1 58.34 317 THR B N 1
ATOM 6393 C CA . THR B 1 317 ? -18.625 -12.781 24.484 1 58.34 317 THR B CA 1
ATOM 6394 C C . THR B 1 317 ? -19.531 -12.344 23.344 1 58.34 317 THR B C 1
ATOM 6396 O O . THR B 1 317 ? -19.656 -13.047 22.328 1 58.34 317 THR B O 1
ATOM 6399 N N . ARG B 1 318 ? -20.469 -11.492 23.609 1 76.06 318 ARG B N 1
ATOM 6400 C CA . ARG B 1 318 ? -21.391 -10.852 22.672 1 76.06 318 ARG B CA 1
ATOM 6401 C C . ARG B 1 318 ? -20.641 -10.359 21.438 1 76.06 318 ARG B C 1
ATOM 6403 O O . ARG B 1 318 ? -19.578 -9.734 21.547 1 76.06 318 ARG B O 1
ATOM 6410 N N . ARG B 1 319 ? -21.234 -10.922 20.25 1 85.31 319 ARG B N 1
ATOM 6411 C CA . ARG B 1 319 ? -20.672 -10.398 19 1 85.31 319 ARG B CA 1
ATOM 6412 C C . ARG B 1 319 ? -20.859 -8.891 18.906 1 85.31 319 ARG B C 1
ATOM 6414 O O . ARG B 1 319 ? -21.891 -8.352 19.328 1 85.31 319 ARG B O 1
ATOM 6421 N N . THR B 1 320 ? -19.875 -8.305 18.422 1 88.75 320 THR B N 1
ATOM 6422 C CA . THR B 1 320 ? -19.953 -6.875 18.141 1 88.75 320 THR B CA 1
ATOM 6423 C C . THR B 1 320 ? -20.797 -6.625 16.891 1 88.75 320 THR B C 1
ATOM 6425 O O . THR B 1 320 ? -21.094 -7.555 16.141 1 88.75 320 THR B O 1
ATOM 6428 N N . ARG B 1 321 ? -21.25 -5.414 16.672 1 90.25 321 ARG B N 1
ATOM 6429 C CA . ARG B 1 321 ? -22 -5.043 15.477 1 90.25 321 ARG B CA 1
ATOM 6430 C C . ARG B 1 321 ? -21.188 -5.312 14.211 1 90.25 321 ARG B C 1
ATOM 6432 O O . ARG B 1 321 ? -21.734 -5.773 13.203 1 90.25 321 ARG B O 1
ATOM 6439 N N . ALA B 1 322 ? -19.922 -5.031 14.266 1 92.88 322 ALA B N 1
ATOM 6440 C CA . ALA B 1 322 ? -19.031 -5.262 13.125 1 92.88 322 ALA B CA 1
ATOM 6441 C C . ALA B 1 322 ? -18.969 -6.746 12.773 1 92.88 322 ALA B C 1
ATOM 6443 O O . ALA B 1 322 ? -18.969 -7.109 11.594 1 92.88 322 ALA B O 1
ATOM 6444 N N . GLN B 1 323 ? -18.906 -7.57 13.852 1 93.06 323 GLN B N 1
ATOM 6445 C CA . GLN B 1 323 ? -18.891 -9.008 13.625 1 93.06 323 GLN B CA 1
ATOM 6446 C C . GLN B 1 323 ? -20.188 -9.492 12.984 1 93.06 323 GLN B C 1
ATOM 6448 O O . GLN B 1 323 ? -20.156 -10.266 12.031 1 93.06 323 GLN B O 1
ATOM 6453 N N . ILE B 1 324 ? -21.25 -8.953 13.477 1 93.06 324 ILE B N 1
ATOM 6454 C CA . ILE B 1 324 ? -22.562 -9.328 12.93 1 93.06 324 ILE B CA 1
ATOM 6455 C C . ILE B 1 324 ? -22.672 -8.867 11.484 1 93.06 324 ILE B C 1
ATOM 6457 O O . ILE B 1 324 ? -23.172 -9.602 10.625 1 93.06 324 ILE B O 1
ATOM 6461 N N . GLU B 1 325 ? -22.234 -7.691 11.219 1 95.5 325 GLU B N 1
ATOM 6462 C CA . GLU B 1 325 ? -22.219 -7.152 9.867 1 95.5 325 GLU B CA 1
ATOM 6463 C C . GLU B 1 325 ? -21.453 -8.062 8.914 1 95.5 325 GLU B C 1
ATOM 6465 O O . GLU B 1 325 ? -21.922 -8.375 7.824 1 95.5 325 GLU B O 1
ATOM 6470 N N . ALA B 1 326 ? -20.297 -8.5 9.328 1 96.62 326 ALA B N 1
ATOM 6471 C CA . ALA B 1 326 ? -19.469 -9.375 8.516 1 96.62 326 ALA B CA 1
ATOM 6472 C C . ALA B 1 326 ? -20.156 -10.719 8.273 1 96.62 326 ALA B C 1
ATOM 6474 O O . ALA B 1 326 ? -20.109 -11.258 7.164 1 96.62 326 ALA B O 1
ATOM 6475 N N . ASP B 1 327 ? -20.781 -11.25 9.297 1 92.94 327 ASP B N 1
ATOM 6476 C CA . ASP B 1 327 ? -21.484 -12.531 9.18 1 92.94 327 ASP B CA 1
ATOM 6477 C C . ASP B 1 327 ? -22.656 -12.422 8.211 1 92.94 327 ASP B C 1
ATOM 6479 O O . ASP B 1 327 ? -22.844 -13.297 7.359 1 92.94 327 ASP B O 1
ATOM 6483 N N . LEU B 1 328 ? -23.391 -11.32 8.32 1 95.06 328 LEU B N 1
ATOM 6484 C CA . LEU B 1 328 ? -24.531 -11.109 7.441 1 95.06 328 LEU B CA 1
ATOM 6485 C C . LEU B 1 328 ? -24.078 -10.891 6.004 1 95.06 328 LEU B C 1
ATOM 6487 O O . LEU B 1 328 ? -24.766 -11.297 5.062 1 95.06 328 LEU B O 1
ATOM 6491 N N . PHE B 1 329 ? -22.969 -10.227 5.871 1 97.25 329 PHE B N 1
ATOM 6492 C CA . PHE B 1 329 ? -22.359 -10.016 4.562 1 97.25 329 PHE B CA 1
ATOM 6493 C C . PHE B 1 329 ? -22.109 -11.344 3.854 1 97.25 329 PHE B C 1
ATOM 6495 O O . PHE B 1 329 ? -22.516 -11.516 2.705 1 97.25 329 PHE B O 1
ATOM 6502 N N . ILE B 1 330 ? -21.516 -12.297 4.559 1 95.69 330 ILE B N 1
ATOM 6503 C CA . ILE B 1 330 ? -21.234 -13.617 4.016 1 95.69 330 ILE B CA 1
ATOM 6504 C C . ILE B 1 330 ? -22.531 -14.383 3.801 1 95.69 330 ILE B C 1
ATOM 6506 O O . ILE B 1 330 ? -22.719 -15.039 2.773 1 95.69 330 ILE B O 1
ATOM 6510 N N . GLU B 1 331 ? -23.453 -14.25 4.691 1 94.06 331 GLU B N 1
ATOM 6511 C CA . GLU B 1 331 ? -24.734 -14.953 4.598 1 94.06 331 GLU B CA 1
ATOM 6512 C C . GLU B 1 331 ? -25.5 -14.523 3.354 1 94.06 331 GLU B C 1
ATOM 6514 O O . GLU B 1 331 ? -26.062 -15.359 2.641 1 94.06 331 GLU B O 1
ATOM 6519 N N . ARG B 1 332 ? -25.531 -13.297 3.109 1 95.56 332 ARG B N 1
ATOM 6520 C CA . ARG B 1 332 ? -26.281 -12.789 1.972 1 95.56 332 ARG B CA 1
ATOM 6521 C C . ARG B 1 332 ? -25.672 -13.234 0.653 1 95.56 332 ARG B C 1
ATOM 6523 O O . ARG B 1 332 ? -26.375 -13.461 -0.329 1 95.56 332 ARG B O 1
ATOM 6530 N N . LEU B 1 333 ? -24.375 -13.383 0.646 1 95.56 333 LEU B N 1
ATOM 6531 C CA . LEU B 1 333 ? -23.688 -13.75 -0.593 1 95.56 333 LEU B CA 1
ATOM 6532 C C . LEU B 1 333 ? -23.766 -15.258 -0.828 1 95.56 333 LEU B C 1
ATOM 6534 O O . LEU B 1 333 ? -23.812 -15.703 -1.975 1 95.56 333 LEU B O 1
ATOM 6538 N N . THR B 1 334 ? -23.781 -16.047 0.233 1 91.25 334 THR B N 1
ATOM 6539 C CA . THR B 1 334 ? -23.688 -17.5 0.093 1 91.25 334 THR B CA 1
ATOM 6540 C C . THR B 1 334 ? -25.062 -18.156 0.31 1 91.25 334 THR B C 1
ATOM 6542 O O . THR B 1 334 ? -25.266 -19.312 -0.067 1 91.25 334 THR B O 1
ATOM 6545 N N . GLY B 1 335 ? -25.922 -17.438 1.011 1 89.06 335 GLY B N 1
ATOM 6546 C CA . GLY B 1 335 ? -27.188 -18.016 1.418 1 89.06 335 GLY B CA 1
ATOM 6547 C C . GLY B 1 335 ? -27.078 -18.844 2.691 1 89.06 335 GLY B C 1
ATOM 6548 O O . GLY B 1 335 ? -28.062 -19.422 3.143 1 89.06 335 GLY B O 1
ATOM 6549 N N . ARG B 1 336 ? -25.859 -18.859 3.27 1 86.25 336 ARG B N 1
ATOM 6550 C CA . ARG B 1 336 ? -25.625 -19.641 4.48 1 86.25 336 ARG B CA 1
ATOM 6551 C C . ARG B 1 336 ? -25.016 -18.781 5.582 1 86.25 336 ARG B C 1
ATOM 6553 O O . ARG B 1 336 ? -24.094 -18 5.332 1 86.25 336 ARG B O 1
ATOM 6560 N N . ASN B 1 337 ? -25.578 -18.875 6.727 1 83.25 337 ASN B N 1
ATOM 6561 C CA . ASN B 1 337 ? -24.984 -18.203 7.875 1 83.25 337 ASN B CA 1
ATOM 6562 C C . ASN B 1 337 ? -23.719 -18.891 8.352 1 83.25 337 ASN B C 1
ATOM 6564 O O . ASN B 1 337 ? -23.766 -20.047 8.797 1 83.25 337 ASN B O 1
ATOM 6568 N N . PRO B 1 338 ? -22.594 -18.203 8.297 1 84.31 338 PRO B N 1
ATOM 6569 C CA . PRO B 1 338 ? -21.328 -18.875 8.617 1 84.31 338 PRO B CA 1
ATOM 6570 C C . PRO B 1 338 ? -21.219 -19.25 10.094 1 84.31 338 PRO B C 1
ATOM 6572 O O . PRO B 1 338 ? -20.406 -20.109 10.453 1 84.31 338 PRO B O 1
ATOM 6575 N N . VAL B 1 339 ? -21.969 -18.594 10.898 1 79 339 VAL B N 1
ATOM 6576 C CA . VAL B 1 339 ? -21.891 -18.844 12.336 1 79 339 VAL B CA 1
ATOM 6577 C C . VAL B 1 339 ? -22.703 -20.094 12.68 1 79 339 VAL B C 1
ATOM 6579 O O . VAL B 1 339 ? -22.25 -20.938 13.453 1 79 339 VAL B O 1
ATOM 6582 N N . THR B 1 340 ? -23.859 -20.234 12.078 1 75.25 340 THR B N 1
ATOM 6583 C CA . THR B 1 340 ? -24.766 -21.312 12.469 1 75.25 340 THR B CA 1
ATOM 6584 C C . THR B 1 340 ? -24.594 -22.516 11.555 1 75.25 340 THR B C 1
ATOM 6586 O O . THR B 1 340 ? -24.641 -23.656 12.016 1 75.25 340 THR B O 1
ATOM 6589 N N . SER B 1 341 ? -24.359 -22.312 10.258 1 70.69 341 SER B N 1
ATOM 6590 C CA . SER B 1 341 ? -24.406 -23.406 9.297 1 70.69 341 SER B CA 1
ATOM 6591 C C . SER B 1 341 ? -23.062 -23.609 8.609 1 70.69 341 SER B C 1
ATOM 6593 O O . SER B 1 341 ? -22.844 -24.625 7.934 1 70.69 341 SER B O 1
ATOM 6595 N N . GLY B 1 342 ? -22.172 -22.766 8.898 1 73.19 342 GLY B N 1
ATOM 6596 C CA . GLY B 1 342 ? -20.938 -22.828 8.125 1 73.19 342 GLY B CA 1
ATOM 6597 C C . GLY B 1 342 ? -21.125 -22.516 6.656 1 73.19 342 GLY B C 1
ATOM 6598 O O . GLY B 1 342 ? -22.203 -22.078 6.25 1 73.19 342 GLY B O 1
ATOM 6599 N N . CYS B 1 343 ? -19.984 -22.469 5.91 1 74 343 CYS B N 1
ATOM 6600 C CA . CYS B 1 343 ? -20.047 -22.219 4.477 1 74 343 CYS B CA 1
ATOM 6601 C C . CYS B 1 343 ? -19.562 -23.422 3.688 1 74 343 CYS B C 1
ATOM 6603 O O . CYS B 1 343 ? -18.625 -24.109 4.102 1 74 343 CYS B O 1
ATOM 6605 N N . ASP B 1 344 ? -20.344 -23.859 2.65 1 69 344 ASP B N 1
ATOM 6606 C CA . ASP B 1 344 ? -19.875 -24.906 1.743 1 69 344 ASP B CA 1
ATOM 6607 C C . ASP B 1 344 ? -18.797 -24.375 0.809 1 69 344 ASP B C 1
ATOM 6609 O O . ASP B 1 344 ? -18.953 -23.312 0.198 1 69 344 ASP B O 1
ATOM 6613 N N . VAL B 1 345 ? -17.625 -24.938 1.037 1 68.25 345 VAL B N 1
ATOM 6614 C CA . VAL B 1 345 ? -16.609 -24.5 0.102 1 68.25 345 VAL B CA 1
ATOM 6615 C C . VAL B 1 345 ? -15.852 -25.703 -0.461 1 68.25 345 VAL B C 1
ATOM 6617 O O . VAL B 1 345 ? -15.539 -26.641 0.27 1 68.25 345 VAL B O 1
ATOM 6620 N N . THR B 1 346 ? -15.914 -25.812 -1.798 1 63.66 346 THR B N 1
ATOM 6621 C CA . THR B 1 346 ? -15.055 -26.781 -2.463 1 63.66 346 THR B CA 1
ATOM 6622 C C . THR B 1 346 ? -13.703 -26.156 -2.812 1 63.66 346 THR B C 1
ATOM 6624 O O . THR B 1 346 ? -13.633 -25.281 -3.682 1 63.66 346 THR B O 1
ATOM 6627 N N . ILE B 1 347 ? -12.773 -26.438 -1.905 1 63.28 347 ILE B N 1
ATOM 6628 C CA . ILE B 1 347 ? -11.469 -25.859 -2.193 1 63.28 347 ILE B CA 1
ATOM 6629 C C . ILE B 1 347 ? -10.445 -26.969 -2.434 1 63.28 347 ILE B C 1
ATOM 6631 O O . ILE B 1 347 ? -10.477 -28 -1.758 1 63.28 347 ILE B O 1
ATOM 6635 N N . GLY B 1 348 ? -9.781 -26.906 -3.596 1 61.84 348 GLY B N 1
ATOM 6636 C CA . GLY B 1 348 ? -8.617 -27.766 -3.773 1 61.84 348 GLY B CA 1
ATOM 6637 C C . GLY B 1 348 ? -7.461 -27.375 -2.873 1 61.84 348 GLY B C 1
ATOM 6638 O O . GLY B 1 348 ? -6.93 -26.266 -2.969 1 61.84 348 GLY B O 1
ATOM 6639 N N . VAL B 1 349 ? -7.281 -28.188 -1.811 1 62.25 349 VAL B N 1
ATOM 6640 C CA . VAL B 1 349 ? -6.191 -27.922 -0.879 1 62.25 349 VAL B CA 1
ATOM 6641 C C . VAL B 1 349 ? -5.039 -28.891 -1.133 1 62.25 349 VAL B C 1
ATOM 6643 O O . VAL B 1 349 ? -5.23 -30.109 -1.152 1 62.25 349 VAL B O 1
ATOM 6646 N N . LEU B 1 350 ? -3.992 -28.359 -1.6 1 62.66 350 LEU B N 1
ATOM 6647 C CA . LEU B 1 350 ? -2.762 -29.141 -1.694 1 62.66 350 LEU B CA 1
ATOM 6648 C C . LEU B 1 350 ? -2.057 -29.219 -0.344 1 62.66 350 LEU B C 1
ATOM 6650 O O . LEU B 1 350 ? -1.688 -28.188 0.222 1 62.66 350 LEU B O 1
ATOM 6654 N N . MET B 1 351 ? -2.186 -30.375 0.337 1 63.62 351 MET B N 1
ATOM 6655 C CA . MET B 1 351 ? -1.501 -30.547 1.615 1 63.62 351 MET B CA 1
ATOM 6656 C C . MET B 1 351 ? -0.723 -31.859 1.646 1 63.62 351 MET B C 1
ATOM 6658 O O . MET B 1 351 ? -1.06 -32.812 0.929 1 63.62 351 MET B O 1
ATOM 6662 N N . THR B 1 352 ? 0.382 -31.844 2.354 1 61.44 352 THR B N 1
ATOM 6663 C CA . THR B 1 352 ? 1.115 -33.094 2.564 1 61.44 352 THR B CA 1
ATOM 6664 C C . THR B 1 352 ? 0.332 -34.031 3.477 1 61.44 352 THR B C 1
ATOM 6666 O O . THR B 1 352 ? -0.476 -33.594 4.293 1 61.44 352 THR B O 1
ATOM 6669 N N . PRO B 1 353 ? 0.478 -35.281 3.162 1 57.44 353 PRO B N 1
ATOM 6670 C CA . PRO B 1 353 ? -0.156 -36.219 4.078 1 57.44 353 PRO B CA 1
ATOM 6671 C C . PRO B 1 353 ? 0.176 -35.938 5.543 1 57.44 353 PRO B C 1
ATOM 6673 O O . PRO B 1 353 ? -0.69 -36.062 6.41 1 57.44 353 PRO B O 1
ATOM 6676 N N . ASP B 1 354 ? 1.339 -35.469 5.727 1 62.16 354 ASP B N 1
ATOM 6677 C CA . ASP B 1 354 ? 1.756 -35.219 7.098 1 62.16 354 ASP B CA 1
ATOM 6678 C C . ASP B 1 354 ? 0.964 -34.062 7.699 1 62.16 354 ASP B C 1
ATOM 6680 O O . ASP B 1 354 ? 0.637 -34.062 8.891 1 62.16 354 ASP B O 1
ATOM 6684 N N . THR B 1 355 ? 0.761 -33.125 6.891 1 64.44 355 THR B N 1
ATOM 6685 C CA . THR B 1 355 ? -0.04 -32.031 7.375 1 64.44 355 THR B CA 1
ATOM 6686 C C . THR B 1 355 ? -1.462 -32.469 7.699 1 64.44 355 THR B C 1
ATOM 6688 O O . THR B 1 355 ? -2.037 -32.062 8.703 1 64.44 355 THR B O 1
ATOM 6691 N N . LEU B 1 356 ? -1.896 -33.344 6.883 1 60.53 356 LEU B N 1
ATOM 6692 C CA . LEU B 1 356 ? -3.271 -33.781 7.051 1 60.53 356 LEU B CA 1
ATOM 6693 C C . LEU B 1 356 ? -3.432 -34.562 8.352 1 60.53 356 LEU B C 1
ATOM 6695 O O . LEU B 1 356 ? -4.438 -34.406 9.047 1 60.53 356 LEU B O 1
ATOM 6699 N N . VAL B 1 357 ? -2.342 -35.312 8.617 1 57.75 357 VAL B N 1
ATOM 6700 C CA . VAL B 1 357 ? -2.488 -36.188 9.781 1 57.75 357 VAL B CA 1
ATOM 6701 C C . VAL B 1 357 ? -1.936 -35.5 11.023 1 57.75 357 VAL B C 1
ATOM 6703 O O . VAL B 1 357 ? -1.936 -36.062 12.117 1 57.75 357 VAL B O 1
ATOM 6706 N N . GLY B 1 358 ? -1.599 -34.219 10.836 1 62.88 358 GLY B N 1
ATOM 6707 C CA . GLY B 1 358 ? -1.184 -33.438 11.984 1 62.88 358 GLY B CA 1
ATOM 6708 C C . GLY B 1 358 ? 0.276 -33.625 12.352 1 62.88 358 GLY B C 1
ATOM 6709 O O . GLY B 1 358 ? 0.719 -33.188 13.414 1 62.88 358 GLY B O 1
ATOM 6710 N N . ALA B 1 359 ? 0.943 -34.344 11.469 1 59.84 359 ALA B N 1
ATOM 6711 C CA . ALA B 1 359 ? 2.359 -34.625 11.711 1 59.84 359 ALA B CA 1
ATOM 6712 C C . ALA B 1 359 ? 3.223 -33.438 11.273 1 59.84 359 ALA B C 1
ATOM 6714 O O . ALA B 1 359 ? 4.387 -33.344 11.672 1 59.84 359 ALA B O 1
ATOM 6715 N N . SER B 1 360 ? 2.631 -32.688 10.438 1 65.38 360 SER B N 1
ATOM 6716 C CA . SER B 1 360 ? 3.344 -31.484 9.984 1 65.38 360 SER B CA 1
ATOM 6717 C C . SER B 1 360 ? 2.453 -30.25 10.039 1 65.38 360 SER B C 1
ATOM 6719 O O . SER B 1 360 ? 1.226 -30.359 9.984 1 65.38 360 SER B O 1
ATOM 6721 N N . ASN B 1 361 ? 3.094 -29.172 10.281 1 69.25 361 ASN B N 1
ATOM 6722 C CA . ASN B 1 361 ? 2.348 -27.906 10.312 1 69.25 361 ASN B CA 1
ATOM 6723 C C . ASN B 1 361 ? 2.582 -27.094 9.055 1 69.25 361 ASN B C 1
ATOM 6725 O O . ASN B 1 361 ? 2.34 -25.875 9.039 1 69.25 361 ASN B O 1
ATOM 6729 N N . THR B 1 362 ? 2.938 -27.844 8.047 1 68 362 THR B N 1
ATOM 6730 C CA . THR B 1 362 ? 3.086 -27.188 6.75 1 68 362 THR B CA 1
ATOM 6731 C C . THR B 1 362 ? 1.743 -26.656 6.258 1 68 362 THR B C 1
ATOM 6733 O O . THR B 1 362 ? 0.733 -27.359 6.309 1 68 362 THR B O 1
ATOM 6736 N N . PRO B 1 363 ? 1.758 -25.438 5.84 1 74.44 363 PRO B N 1
ATOM 6737 C CA . PRO B 1 363 ? 0.498 -24.859 5.367 1 74.44 363 PRO B CA 1
ATOM 6738 C C . PRO B 1 363 ? -0.038 -25.562 4.117 1 74.44 363 PRO B C 1
ATOM 6740 O O . PRO B 1 363 ? 0.739 -26.078 3.318 1 74.44 363 PRO B O 1
ATOM 6743 N N . ALA B 1 364 ? -1.347 -25.625 4.082 1 74.38 364 ALA B N 1
ATOM 6744 C CA . ALA B 1 364 ? -2.023 -26.125 2.891 1 74.38 364 ALA B CA 1
ATOM 6745 C C . ALA B 1 364 ? -2.217 -25.016 1.862 1 74.38 364 ALA B C 1
ATOM 6747 O O . ALA B 1 364 ? -2.508 -23.859 2.221 1 74.38 364 ALA B O 1
ATOM 6748 N N . ARG B 1 365 ? -2.014 -25.344 0.63 1 72.44 365 ARG B N 1
ATOM 6749 C CA . ARG B 1 365 ? -2.193 -24.375 -0.443 1 72.44 365 ARG B CA 1
ATOM 6750 C C . ARG B 1 365 ? -3.57 -24.516 -1.083 1 72.44 365 ARG B C 1
ATOM 6752 O O . ARG B 1 365 ? -4.031 -25.625 -1.34 1 72.44 365 ARG B O 1
ATOM 6759 N N . VAL B 1 366 ? -4.25 -23.438 -1.128 1 71.25 366 VAL B N 1
ATOM 6760 C CA . VAL B 1 366 ? -5.492 -23.359 -1.89 1 71.25 366 VAL B CA 1
ATOM 6761 C C . VAL B 1 366 ? -5.219 -22.781 -3.277 1 71.25 366 VAL B C 1
ATOM 6763 O O . VAL B 1 366 ? -4.684 -21.688 -3.402 1 71.25 366 VAL B O 1
ATOM 6766 N N . GLU B 1 367 ? -5.398 -23.578 -4.277 1 64.5 367 GLU B N 1
ATOM 6767 C CA . GLU B 1 367 ? -5.027 -23.234 -5.648 1 64.5 367 GLU B CA 1
ATOM 6768 C C . GLU B 1 367 ? -5.496 -21.828 -6.016 1 64.5 367 GLU B C 1
ATOM 6770 O O . GLU B 1 367 ? -6.691 -21.531 -5.957 1 64.5 367 GLU B O 1
ATOM 6775 N N . ASN B 1 368 ? -4.637 -21.016 -6.379 1 64.38 368 ASN B N 1
ATOM 6776 C CA . ASN B 1 368 ? -4.789 -19.672 -6.922 1 64.38 368 ASN B CA 1
ATOM 6777 C C . ASN B 1 368 ? -5.414 -18.719 -5.898 1 64.38 368 ASN B C 1
ATOM 6779 O O . ASN B 1 368 ? -5.938 -17.672 -6.262 1 64.38 368 ASN B O 1
ATOM 6783 N N . MET B 1 369 ? -5.473 -19.141 -4.68 1 73.06 369 MET B N 1
ATOM 6784 C CA . MET B 1 369 ? -6.164 -18.281 -3.721 1 73.06 369 MET B CA 1
ATOM 6785 C C . MET B 1 369 ? -5.262 -17.938 -2.539 1 73.06 369 MET B C 1
ATOM 6787 O O . MET B 1 369 ? -5.328 -16.844 -1.993 1 73.06 369 MET B O 1
ATOM 6791 N N . GLY B 1 370 ? -4.477 -18.922 -2.109 1 76.25 370 GLY B N 1
ATOM 6792 C CA . GLY B 1 370 ? -3.611 -18.641 -0.973 1 76.25 370 GLY B CA 1
ATOM 6793 C C . GLY B 1 370 ? -3.27 -19.891 -0.171 1 76.25 370 GLY B C 1
ATOM 6794 O O . GLY B 1 370 ? -3.141 -20.969 -0.73 1 76.25 370 GLY B O 1
ATOM 6795 N N . THR B 1 371 ? -2.924 -19.656 1.094 1 78.31 371 THR B N 1
ATOM 6796 C CA . THR B 1 371 ? -2.502 -20.766 1.952 1 78.31 371 THR B CA 1
ATOM 6797 C C . THR B 1 371 ? -3.301 -20.766 3.252 1 78.31 371 THR B C 1
ATOM 6799 O O . THR B 1 371 ? -3.773 -19.719 3.705 1 78.31 371 THR B O 1
ATOM 6802 N N . LEU B 1 372 ? -3.516 -21.938 3.764 1 81.19 372 LEU B N 1
ATOM 6803 C CA . LEU B 1 372 ? -4.105 -22.141 5.082 1 81.19 372 LEU B CA 1
ATOM 6804 C C . LEU B 1 372 ? -3.107 -22.812 6.027 1 81.19 372 LEU B C 1
ATOM 6806 O O . LEU B 1 372 ? -2.449 -23.781 5.656 1 81.19 372 LEU B O 1
ATOM 6810 N N . PRO B 1 373 ? -2.988 -22.234 7.172 1 80.69 373 PRO B N 1
ATOM 6811 C CA . PRO B 1 373 ? -2.188 -22.969 8.148 1 80.69 373 PRO B CA 1
ATOM 6812 C C . PRO B 1 373 ? -2.645 -24.422 8.312 1 80.69 373 PRO B C 1
ATOM 6814 O O . PRO B 1 373 ? -3.84 -24.703 8.227 1 80.69 373 PRO B O 1
ATOM 6817 N N . GLY B 1 374 ? -1.661 -25.297 8.508 1 76.44 374 GLY B N 1
ATOM 6818 C CA . GLY B 1 374 ? -1.949 -26.719 8.578 1 76.44 374 GLY B CA 1
ATOM 6819 C C . GLY B 1 374 ? -3.047 -27.062 9.57 1 76.44 374 GLY B C 1
ATOM 6820 O O . GLY B 1 374 ? -3.949 -27.828 9.266 1 76.44 374 GLY B O 1
ATOM 6821 N N . ILE B 1 375 ? -3 -26.406 10.68 1 77.19 375 ILE B N 1
ATOM 6822 C CA . ILE B 1 375 ? -3.961 -26.688 11.742 1 77.19 375 ILE B CA 1
ATOM 6823 C C . ILE B 1 375 ? -5.359 -26.281 11.289 1 77.19 375 ILE B C 1
ATOM 6825 O O . ILE B 1 375 ? -6.344 -26.969 11.594 1 77.19 375 ILE B O 1
ATOM 6829 N N . LEU B 1 376 ? -5.41 -25.266 10.57 1 81.56 376 LEU B N 1
ATOM 6830 C CA . LEU B 1 376 ? -6.703 -24.781 10.094 1 81.56 376 LEU B CA 1
ATOM 6831 C C . LEU B 1 376 ? -7.207 -25.656 8.945 1 81.56 376 LEU B C 1
ATOM 6833 O O . LEU B 1 376 ? -8.406 -25.906 8.828 1 81.56 376 LEU B O 1
ATOM 6837 N N . ALA B 1 377 ? -6.25 -26.016 8.141 1 78.75 377 ALA B N 1
ATOM 6838 C CA . ALA B 1 377 ? -6.621 -26.922 7.055 1 78.75 377 ALA B CA 1
ATOM 6839 C C . ALA B 1 377 ? -7.207 -28.219 7.605 1 78.75 377 ALA B C 1
ATOM 6841 O O . ALA B 1 377 ? -8.195 -28.734 7.078 1 78.75 377 ALA B O 1
ATOM 6842 N N . ARG B 1 378 ? -6.66 -28.719 8.633 1 73.69 378 ARG B N 1
AT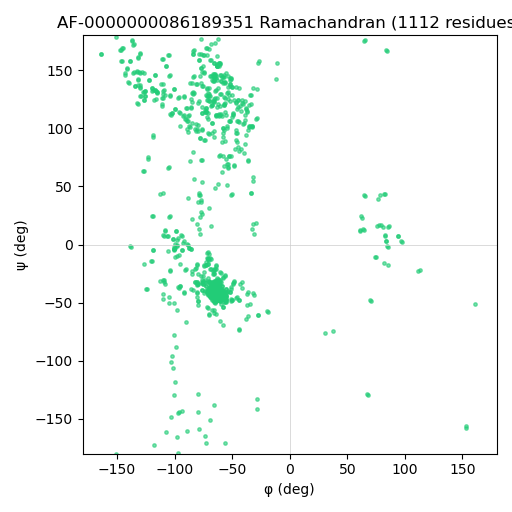OM 6843 C CA . ARG B 1 378 ? -7.164 -29.922 9.273 1 73.69 378 ARG B CA 1
ATOM 6844 C C . ARG B 1 378 ? -8.539 -29.688 9.883 1 73.69 378 ARG B C 1
ATOM 6846 O O . ARG B 1 378 ? -9.438 -30.531 9.758 1 73.69 378 ARG B O 1
ATOM 6853 N N . LYS B 1 379 ? -8.617 -28.578 10.5 1 77.44 379 LYS B N 1
ATOM 6854 C CA . LYS B 1 379 ? -9.914 -28.25 11.086 1 77.44 379 LYS B CA 1
ATOM 6855 C C . LYS B 1 379 ? -10.992 -28.141 10.016 1 77.44 379 LYS B C 1
ATOM 6857 O O . LYS B 1 379 ? -12.109 -28.625 10.195 1 77.44 379 LYS B O 1
ATOM 6862 N N . LEU B 1 380 ? -10.602 -27.516 8.961 1 77.12 380 LEU B N 1
ATOM 6863 C CA . LEU B 1 380 ? -11.531 -27.359 7.852 1 77.12 380 LEU B CA 1
ATOM 6864 C C . LEU B 1 380 ? -11.961 -28.719 7.309 1 77.12 380 LEU B C 1
ATOM 6866 O O . LEU B 1 380 ? -13.148 -28.938 7.043 1 77.12 380 LEU B O 1
ATOM 6870 N N . ALA B 1 381 ? -11.031 -29.562 7.141 1 70.19 381 ALA B N 1
ATOM 6871 C CA . ALA B 1 381 ? -11.32 -30.906 6.633 1 70.19 381 ALA B CA 1
ATOM 6872 C C . ALA B 1 381 ? -12.234 -31.672 7.582 1 70.19 381 ALA B C 1
ATOM 6874 O O . ALA B 1 381 ? -13.102 -32.438 7.145 1 70.19 381 ALA B O 1
ATOM 6875 N N . ALA B 1 382 ? -12.023 -31.375 8.859 1 68.69 382 ALA B N 1
ATOM 6876 C CA . ALA B 1 382 ? -12.734 -32.156 9.883 1 68.69 382 ALA B CA 1
ATOM 6877 C C . ALA B 1 382 ? -14.125 -31.578 10.141 1 68.69 382 ALA B C 1
ATOM 6879 O O . ALA B 1 382 ? -15.078 -32.312 10.367 1 68.69 382 ALA B O 1
ATOM 6880 N N . THR B 1 383 ? -14.219 -30.219 10.125 1 68.44 383 THR B N 1
ATOM 6881 C CA . THR B 1 383 ? -15.438 -29.625 10.656 1 68.44 383 THR B CA 1
ATOM 6882 C C . THR B 1 383 ? -16.141 -28.781 9.586 1 68.44 383 THR B C 1
ATOM 6884 O O . THR B 1 383 ? -17.297 -28.391 9.766 1 68.44 383 THR B O 1
ATOM 6887 N N . GLY B 1 384 ? -15.453 -28.484 8.516 1 70.94 384 GLY B N 1
ATOM 6888 C CA . GLY B 1 384 ? -16.031 -27.672 7.465 1 70.94 384 GLY 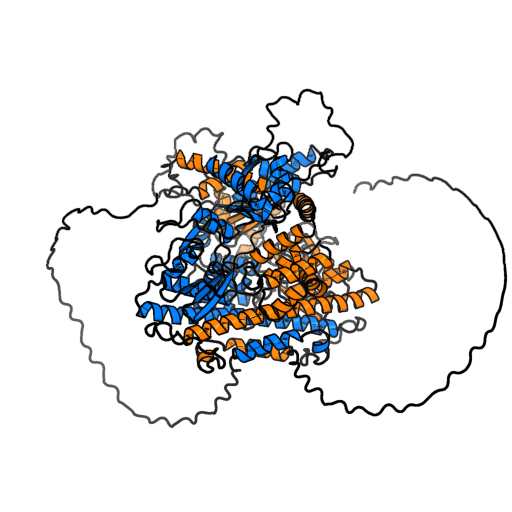B CA 1
ATOM 6889 C C . GLY B 1 384 ? -15.891 -26.188 7.719 1 70.94 384 GLY B C 1
ATOM 6890 O O . GLY B 1 384 ? -16.344 -25.359 6.918 1 70.94 384 GLY B O 1
ATOM 6891 N N . THR B 1 385 ? -15.273 -25.875 8.922 1 76.31 385 THR B N 1
ATOM 6892 C CA . THR B 1 385 ? -15.086 -24.469 9.25 1 76.31 385 THR B CA 1
ATOM 6893 C C . THR B 1 385 ? -13.742 -24.234 9.922 1 76.31 385 THR B C 1
ATOM 6895 O O . THR B 1 385 ? -13.18 -25.156 10.539 1 76.31 385 THR B O 1
ATOM 6898 N N . THR B 1 386 ? -13.211 -23.062 9.742 1 79.75 386 THR B N 1
ATOM 6899 C CA . THR B 1 386 ? -11.969 -22.719 10.422 1 79.75 386 THR B CA 1
ATOM 6900 C C . THR B 1 386 ? -12.25 -21.859 11.656 1 79.75 386 THR B C 1
ATOM 6902 O O . THR B 1 386 ? -11.344 -21.562 12.43 1 79.75 386 THR B O 1
ATOM 6905 N N . ARG B 1 387 ? -13.516 -21.484 11.898 1 83.5 387 ARG B N 1
ATOM 6906 C CA . ARG B 1 387 ? -13.844 -20.656 13.055 1 83.5 387 ARG B CA 1
ATOM 6907 C C . ARG B 1 387 ? -13.531 -21.375 14.359 1 83.5 387 ARG B C 1
ATOM 6909 O O . ARG B 1 387 ? -13.695 -22.594 14.453 1 83.5 387 ARG B O 1
ATOM 6916 N N . PRO B 1 388 ? -13.023 -20.578 15.32 1 75.56 388 PRO B N 1
ATOM 6917 C CA . PRO B 1 388 ? -12.789 -21.219 16.625 1 75.56 388 PRO B CA 1
ATOM 6918 C C . PRO B 1 388 ? -14.07 -21.766 17.25 1 75.56 388 PRO B C 1
ATOM 6920 O O . PRO B 1 388 ? -15.141 -21.172 17.094 1 75.56 388 PRO B O 1
ATOM 6923 N N . THR B 1 389 ? -14.172 -23.109 17.516 1 60.69 389 THR B N 1
ATOM 6924 C CA . THR B 1 389 ? -15.32 -23.719 18.172 1 60.69 389 THR B CA 1
ATOM 6925 C C . THR B 1 389 ? -15.336 -23.391 19.656 1 60.69 389 THR B C 1
ATOM 6927 O O . THR B 1 389 ? -14.281 -23.359 20.297 1 60.69 389 THR B O 1
ATOM 6930 N N . ALA B 1 390 ? -16.219 -22.719 20.234 1 45.84 390 ALA B N 1
ATOM 6931 C CA . ALA B 1 390 ? -16.344 -22.594 21.688 1 45.84 390 ALA B CA 1
ATOM 6932 C C . ALA B 1 390 ? -16.609 -23.953 22.328 1 45.84 390 ALA B C 1
ATOM 6934 O O . ALA B 1 390 ? -17.719 -24.484 22.234 1 45.84 390 ALA B O 1
ATOM 6935 N N . ARG B 1 391 ? -16.078 -25.062 22.281 1 39.28 391 ARG B N 1
ATOM 6936 C CA . ARG B 1 391 ? -16.547 -26.141 23.156 1 39.28 391 ARG B CA 1
ATOM 6937 C C . ARG B 1 391 ? -16.5 -25.703 24.625 1 39.28 391 ARG B C 1
ATOM 6939 O O . ARG B 1 391 ? -15.461 -25.281 25.125 1 39.28 391 ARG B O 1
ATOM 6946 N N . PRO B 1 392 ? -17.656 -25.5 25.391 1 33.47 392 PRO B N 1
ATOM 6947 C CA . PRO B 1 392 ? -17.516 -25.5 26.844 1 33.47 392 PRO B CA 1
ATOM 6948 C C . PRO B 1 392 ? -16.703 -26.703 27.359 1 33.47 392 PRO B C 1
ATOM 6950 O O . PRO B 1 392 ? -16.797 -27.797 26.797 1 33.47 392 PRO B O 1
ATOM 6953 N N . PRO B 1 393 ? -15.711 -26.609 28.047 1 32.75 393 PRO B N 1
ATOM 6954 C CA . PRO B 1 393 ? -15.117 -27.641 28.891 1 32.75 393 PRO B CA 1
ATOM 6955 C C . PRO B 1 393 ? -16.125 -28.266 29.859 1 32.75 393 PRO B C 1
ATOM 6957 O O . PRO B 1 393 ? -16.812 -27.547 30.578 1 32.75 393 PRO B O 1
ATOM 6960 N N . GLY B 1 394 ? -17.25 -29.312 29.578 1 33.09 394 GLY B N 1
ATOM 6961 C CA . GLY B 1 394 ? -18.109 -30.219 30.312 1 33.09 394 GLY B CA 1
ATOM 6962 C C . GLY B 1 394 ? -19.328 -30.656 29.531 1 33.09 394 GLY B C 1
ATOM 6963 O O . GLY B 1 394 ? -20.141 -31.438 30.031 1 33.09 394 GLY B O 1
ATOM 6964 N N . VAL B 1 395 ? -20.125 -29.812 28.938 1 29.95 395 VAL B N 1
ATOM 6965 C CA . VAL B 1 395 ? -21.375 -30.406 28.469 1 29.95 395 VAL B CA 1
ATOM 6966 C C . VAL B 1 395 ? -21.109 -31.391 27.344 1 29.95 395 VAL B C 1
ATOM 6968 O O . VAL B 1 395 ? -20.516 -31.047 26.328 1 29.95 395 VAL B O 1
ATOM 6971 N N . ASP B 1 396 ? -21 -32.656 27.625 1 29.48 396 ASP B N 1
ATOM 6972 C CA . ASP B 1 396 ? -21.219 -33.844 26.797 1 29.48 396 ASP B CA 1
ATOM 6973 C C . ASP B 1 396 ? -22.328 -33.594 25.781 1 29.48 396 ASP B C 1
ATOM 6975 O O . ASP B 1 396 ? -23.406 -33.125 26.141 1 29.48 396 ASP B O 1
ATOM 6979 N N . MET B 1 397 ? -22.094 -33.344 24.609 1 30.92 397 MET B N 1
ATOM 6980 C CA . MET B 1 397 ? -23.266 -33.438 23.734 1 30.92 397 MET B CA 1
ATOM 6981 C C . MET B 1 397 ? -24.141 -34.625 24.125 1 30.92 397 MET B C 1
ATOM 6983 O O . MET B 1 397 ? -23.641 -35.719 24.344 1 30.92 397 MET B O 1
ATOM 6987 N N . PRO B 1 398 ? -25.25 -34.438 24.766 1 28.78 398 PRO B N 1
ATOM 6988 C CA . PRO B 1 398 ? -26 -35.688 24.906 1 28.78 398 PRO B CA 1
ATOM 6989 C C . PRO B 1 398 ? -25.984 -36.531 23.625 1 28.78 398 PRO B C 1
ATOM 6991 O O . PRO B 1 398 ? -25.891 -36 22.531 1 28.78 398 PRO B O 1
ATOM 6994 N N . ALA B 1 399 ? -25.484 -37.812 23.703 1 28.25 399 ALA B N 1
ATOM 6995 C CA . ALA B 1 399 ? -25.547 -38.875 22.703 1 28.25 399 ALA B CA 1
ATOM 6996 C C . ALA B 1 399 ? -26.875 -38.844 21.938 1 28.25 399 ALA B C 1
ATOM 6998 O O . ALA B 1 399 ? -26.906 -39.156 20.75 1 28.25 399 ALA B O 1
ATOM 6999 N N . SER B 1 400 ? -28.062 -39.031 22.609 1 28.28 400 SER B N 1
ATOM 7000 C CA . SER B 1 400 ? -29.328 -39.594 22.125 1 28.28 400 SER B CA 1
ATOM 7001 C C . SER B 1 400 ? -30.109 -38.531 21.328 1 28.28 400 SER B C 1
ATOM 7003 O O . SER B 1 400 ? -31.094 -38.875 20.672 1 28.28 400 SER B O 1
ATOM 7005 N N . GLY B 1 401 ? -30.359 -37.312 21.828 1 29.91 401 GLY B N 1
ATOM 7006 C CA . GLY B 1 401 ? -31.578 -36.875 21.188 1 29.91 401 GLY B CA 1
ATOM 7007 C C . GLY B 1 401 ? -31.422 -36.656 19.703 1 29.91 401 GLY B C 1
ATOM 7008 O O . GLY B 1 401 ? -30.297 -36.531 19.203 1 29.91 401 GLY B O 1
ATOM 7009 N N . SER B 1 402 ? -32.469 -37.031 18.828 1 28.78 402 SER B N 1
ATOM 7010 C CA . SER B 1 402 ? -32.594 -37 17.375 1 28.78 402 SER B CA 1
ATOM 7011 C C . SER B 1 402 ? -31.953 -35.75 16.797 1 28.78 402 SER B C 1
ATOM 7013 O O . SER B 1 402 ? -32.188 -34.625 17.297 1 28.78 402 SER B O 1
ATOM 7015 N N . PRO B 1 403 ? -30.828 -35.906 16.156 1 30.28 403 PRO B N 1
ATOM 7016 C CA . PRO B 1 403 ? -30.156 -34.75 15.555 1 30.28 403 PRO B CA 1
ATOM 7017 C C . PRO B 1 403 ? -31.141 -33.719 15 1 30.28 403 PRO B C 1
ATOM 7019 O O . PRO B 1 403 ? -32.219 -34.062 14.516 1 30.28 403 PRO B O 1
ATOM 7022 N N . PRO B 1 404 ? -31.406 -32.594 15.711 1 31.53 404 PRO B N 1
ATOM 7023 C CA . PRO B 1 404 ? -32.594 -31.922 15.18 1 31.53 404 PRO B CA 1
ATOM 7024 C C . PRO B 1 404 ? -32.812 -32.219 13.703 1 31.53 404 PRO B C 1
ATOM 7026 O O . PRO B 1 404 ? -31.922 -32.688 13.008 1 31.53 404 PRO B O 1
ATOM 7029 N N . ASP B 1 405 ? -34.031 -32.094 13.07 1 30.88 405 ASP B N 1
ATOM 7030 C CA . ASP B 1 405 ? -34.469 -32.531 11.742 1 30.88 405 ASP B CA 1
ATOM 7031 C C . ASP B 1 405 ? -33.375 -32.344 10.719 1 30.88 405 ASP B C 1
ATOM 7033 O O . ASP B 1 405 ? -32.594 -31.375 10.781 1 30.88 405 ASP B O 1
ATOM 7037 N N . ASP B 1 406 ? -32.812 -33.312 10.047 1 31.67 406 ASP B N 1
ATOM 7038 C CA . ASP B 1 406 ? -31.797 -33.75 9.07 1 31.67 406 ASP B CA 1
ATOM 7039 C C . ASP B 1 406 ? -31.547 -32.625 8.039 1 31.67 406 ASP B C 1
ATOM 7041 O O . ASP B 1 406 ? -30.562 -32.688 7.285 1 31.67 406 ASP B O 1
ATOM 7045 N N . ARG B 1 407 ? -32.625 -32.031 7.602 1 32.94 407 ARG B N 1
ATOM 7046 C CA . ARG B 1 407 ? -32.656 -31.172 6.434 1 32.94 407 ARG B CA 1
ATOM 7047 C C . ARG B 1 407 ? -31.812 -29.922 6.656 1 32.94 407 ARG B C 1
ATOM 7049 O O . ARG B 1 407 ? -31.328 -29.312 5.699 1 32.94 407 ARG B O 1
ATOM 7056 N N . GLU B 1 408 ? -31.969 -29.203 7.742 1 34.06 408 GLU B N 1
ATOM 7057 C CA . GLU B 1 408 ? -31.578 -27.797 7.836 1 34.06 408 GLU B CA 1
ATOM 7058 C C . GLU B 1 408 ? -30.094 -27.656 8.094 1 34.06 408 GLU B C 1
ATOM 7060 O O . GLU B 1 408 ? -29.469 -26.672 7.668 1 34.06 408 GLU B O 1
ATOM 7065 N N . TYR B 1 409 ? -29.469 -28.422 9.031 1 34.59 409 TYR B N 1
ATOM 7066 C CA . TYR B 1 409 ? -28.047 -28.25 9.328 1 34.59 409 TYR B CA 1
ATOM 7067 C C . TYR B 1 409 ? -27.188 -28.922 8.266 1 34.59 409 TYR B C 1
ATOM 7069 O O . TYR B 1 409 ? -26.844 -30.094 8.398 1 34.59 409 TYR B O 1
ATOM 7077 N N . ARG B 1 410 ? -27.422 -28.844 7.09 1 36.09 410 ARG B N 1
ATOM 7078 C CA . ARG B 1 410 ? -26.453 -29.391 6.137 1 36.09 410 ARG B CA 1
ATOM 7079 C C . ARG B 1 410 ? -25.031 -28.969 6.496 1 36.09 410 ARG B C 1
ATOM 7081 O O . ARG B 1 410 ? -24.734 -27.781 6.57 1 36.09 410 ARG B O 1
ATOM 7088 N N . ALA B 1 411 ? -24.266 -29.812 7.23 1 41.16 411 ALA B N 1
ATOM 7089 C CA . ALA B 1 411 ? -22.844 -29.625 7.5 1 41.16 411 ALA B CA 1
ATOM 7090 C C . ALA B 1 411 ? -22.125 -29.047 6.293 1 41.16 411 ALA B C 1
ATOM 7092 O O . ALA B 1 411 ? -22.375 -29.453 5.152 1 41.16 411 ALA B O 1
ATOM 7093 N N . SER B 1 412 ? -21.641 -27.859 6.484 1 48.53 412 SER B N 1
ATOM 7094 C CA . SER B 1 412 ? -20.828 -27.25 5.441 1 48.53 412 SER B CA 1
ATOM 7095 C C . SER B 1 412 ? -19.734 -28.203 4.957 1 48.53 412 SER B C 1
ATOM 7097 O O . SER B 1 412 ? -19.234 -29.031 5.727 1 48.53 412 SER B O 1
ATOM 7099 N N . ARG B 1 413 ? -19.75 -28.734 3.699 1 49.47 413 ARG B N 1
ATOM 7100 C CA . ARG B 1 413 ? -18.75 -29.625 3.113 1 49.47 413 ARG B CA 1
ATOM 7101 C C . ARG B 1 413 ? -17.641 -28.828 2.438 1 49.47 413 ARG B C 1
ATOM 7103 O O . ARG B 1 413 ? -17.922 -27.844 1.741 1 49.47 413 ARG B O 1
ATOM 7110 N N . ALA B 1 414 ? -16.484 -28.844 3.164 1 54.25 414 ALA B N 1
ATOM 7111 C CA . ALA B 1 414 ? -15.312 -28.422 2.396 1 54.25 414 ALA B CA 1
ATOM 7112 C C . ALA B 1 414 ? -14.781 -29.547 1.526 1 54.25 414 ALA B C 1
ATOM 7114 O O . ALA B 1 414 ? -14.523 -30.656 2.02 1 54.25 414 ALA B O 1
ATOM 7115 N N . LEU B 1 415 ? -15.086 -29.594 0.237 1 49.78 415 LEU B N 1
ATOM 7116 C CA . LEU B 1 415 ? -14.453 -30.562 -0.641 1 49.78 415 LEU B CA 1
ATOM 7117 C C . LEU B 1 415 ? -12.977 -30.234 -0.863 1 49.78 415 LEU B C 1
ATOM 7119 O O . LEU B 1 415 ? -12.656 -29.172 -1.413 1 49.78 415 LEU B O 1
ATOM 7123 N N . ILE B 1 416 ? -12.117 -30.875 -0.047 1 52.03 416 ILE B N 1
ATOM 7124 C CA . ILE B 1 416 ? -10.672 -30.719 -0.175 1 52.03 416 ILE B CA 1
ATOM 7125 C C . ILE B 1 416 ? -10.133 -31.719 -1.189 1 52.03 416 ILE B C 1
ATOM 7127 O O . ILE B 1 416 ? -10.352 -32.938 -1.056 1 52.03 416 ILE B O 1
ATOM 7131 N N . ARG B 1 417 ? -9.883 -31.25 -2.375 1 51.72 417 ARG B N 1
ATOM 7132 C CA . ARG B 1 417 ? -9.102 -32.125 -3.256 1 51.72 417 ARG B CA 1
ATOM 7133 C C . ARG B 1 417 ? -7.652 -32.188 -2.793 1 51.72 417 ARG B C 1
ATOM 7135 O O . ARG B 1 417 ? -6.961 -31.188 -2.711 1 51.72 417 ARG B O 1
ATOM 7142 N N . ARG B 1 418 ? -7.254 -33.281 -2.283 1 48.66 418 ARG B N 1
ATOM 7143 C CA . ARG B 1 418 ? -5.941 -33.531 -1.696 1 48.66 418 ARG B CA 1
ATOM 7144 C C . ARG B 1 418 ? -4.906 -33.844 -2.773 1 48.66 418 ARG B C 1
ATOM 7146 O O . ARG B 1 418 ? -5.125 -34.719 -3.619 1 48.66 418 ARG B O 1
ATOM 7153 N N . LEU B 1 419 ? -4.156 -32.844 -3.156 1 48.62 419 LEU B N 1
ATOM 7154 C CA . LEU B 1 419 ? -2.979 -33.156 -3.965 1 48.62 419 LEU B CA 1
ATOM 7155 C C . LEU B 1 419 ? -1.76 -33.375 -3.08 1 48.62 419 LEU B C 1
ATOM 7157 O O . LEU B 1 419 ? -1.485 -32.594 -2.168 1 48.62 419 LEU B O 1
ATOM 7161 N N . PHE B 1 420 ? -1.257 -34.656 -2.926 1 44.97 420 PHE B N 1
ATOM 7162 C CA . PHE B 1 420 ? -0.143 -34.969 -2.041 1 44.97 420 PHE B CA 1
ATOM 7163 C C . PHE B 1 420 ? 1.188 -34.812 -2.771 1 44.97 420 PHE B C 1
ATOM 7165 O O . PHE B 1 420 ? 1.296 -35.188 -3.947 1 44.97 420 PHE B O 1
ATOM 7172 N N . THR B 1 421 ? 2.066 -33.844 -2.49 1 45.09 421 THR B N 1
ATOM 7173 C CA . THR B 1 421 ? 3.457 -33.844 -2.928 1 45.09 421 THR B CA 1
ATOM 7174 C C . THR B 1 421 ? 4.254 -34.938 -2.215 1 45.09 421 THR B C 1
ATOM 7176 O O . THR B 1 421 ? 3.943 -35.281 -1.076 1 45.09 421 THR B O 1
ATOM 7179 N N . ASP B 1 422 ? 4.789 -35.844 -2.93 1 40.03 422 ASP B N 1
ATOM 7180 C CA . ASP B 1 422 ? 5.598 -36.938 -2.35 1 40.03 422 ASP B CA 1
ATOM 7181 C C . ASP B 1 422 ? 6.836 -36.344 -1.657 1 40.03 422 ASP B C 1
ATOM 7183 O O . ASP B 1 422 ? 7.629 -35.656 -2.275 1 40.03 422 ASP B O 1
ATOM 7187 N N . PRO B 1 423 ? 7.031 -36.344 -0.472 1 39.16 423 PRO B N 1
ATOM 7188 C CA . PRO B 1 423 ? 8.172 -35.812 0.284 1 39.16 423 PRO B CA 1
ATOM 7189 C C . PRO B 1 423 ? 9.516 -36.312 -0.251 1 39.16 423 PRO B C 1
ATOM 7191 O O . PRO B 1 423 ? 10.531 -35.625 -0.102 1 39.16 423 PRO B O 1
ATOM 7194 N N . ASP B 1 424 ? 9.758 -37.625 -0.501 1 37.66 424 ASP B N 1
ATOM 7195 C CA . ASP B 1 424 ? 11.055 -38.25 -0.707 1 37.66 424 ASP B CA 1
ATOM 7196 C C . ASP B 1 424 ? 11.656 -37.844 -2.051 1 37.66 424 ASP B C 1
ATOM 7198 O O . ASP B 1 424 ? 12.828 -38.125 -2.318 1 37.66 424 ASP B O 1
ATOM 7202 N N . ASP B 1 425 ? 11.141 -37.75 -3.105 1 34.5 425 ASP B N 1
ATOM 7203 C CA . ASP B 1 425 ? 11.727 -37.25 -4.34 1 34.5 425 ASP B CA 1
ATOM 7204 C C . ASP B 1 425 ? 11.211 -35.844 -4.652 1 34.5 425 ASP B C 1
ATOM 7206 O O . ASP B 1 425 ? 10.195 -35.688 -5.332 1 34.5 425 ASP B O 1
ATOM 7210 N N . PRO B 1 426 ? 11.68 -35.062 -3.709 1 38.12 426 PRO B N 1
ATOM 7211 C CA . PRO B 1 426 ? 11.289 -33.656 -3.926 1 38.12 426 PRO B CA 1
ATOM 7212 C C . PRO B 1 426 ? 11.234 -33.281 -5.406 1 38.12 426 PRO B C 1
ATOM 7214 O O . PRO B 1 426 ? 10.656 -32.25 -5.766 1 38.12 426 PRO B O 1
ATOM 7217 N N . ASP B 1 427 ? 12.438 -33.656 -6.02 1 36.12 427 ASP B N 1
ATOM 7218 C CA . ASP B 1 427 ? 12.445 -33.5 -7.473 1 36.12 427 ASP B CA 1
ATOM 7219 C C . ASP B 1 427 ? 11.273 -34.25 -8.109 1 36.12 427 ASP B C 1
ATOM 7221 O O . ASP B 1 427 ? 11.203 -35.469 -8.047 1 36.12 427 ASP B O 1
ATOM 7225 N N . LEU B 1 428 ? 10.117 -33.906 -7.984 1 38.72 428 LEU B N 1
ATOM 7226 C CA . LEU B 1 428 ? 8.953 -34.469 -8.664 1 38.72 428 LEU B CA 1
ATOM 7227 C C . LEU B 1 428 ? 9.375 -35.406 -9.789 1 38.72 428 LEU B C 1
ATOM 7229 O O . LEU B 1 428 ? 10.484 -35.312 -10.312 1 38.72 428 LEU B O 1
ATOM 7233 N N . VAL B 1 429 ? 8.398 -36.438 -10.211 1 36.34 429 VAL B N 1
ATOM 7234 C CA . VAL B 1 429 ? 8.398 -37.469 -11.25 1 36.34 429 VAL B CA 1
ATOM 7235 C C . VAL B 1 429 ? 9.07 -36.938 -12.508 1 36.34 429 VAL B C 1
ATOM 7237 O O . VAL B 1 429 ? 8.703 -35.875 -13.016 1 36.34 429 VAL B O 1
ATOM 7240 N N . ARG B 1 430 ? 10.406 -37.281 -12.539 1 41.81 430 ARG B N 1
ATOM 7241 C CA . ARG B 1 430 ? 10.984 -37.125 -13.867 1 41.81 430 ARG B CA 1
ATOM 7242 C C . ARG B 1 430 ? 9.961 -37.438 -14.953 1 41.81 430 ARG B C 1
ATOM 7244 O O . ARG B 1 430 ? 9.758 -38.594 -15.312 1 41.81 430 ARG B O 1
ATOM 7251 N N . VAL B 1 431 ? 8.75 -36.938 -14.797 1 41.66 431 VAL B N 1
ATOM 7252 C CA . VAL B 1 431 ? 7.809 -37.062 -15.906 1 41.66 431 VAL B CA 1
ATOM 7253 C C . VAL B 1 431 ? 8.367 -36.344 -17.141 1 41.66 431 VAL B C 1
ATOM 7255 O O . VAL B 1 431 ? 8.578 -35.156 -17.125 1 41.66 431 VAL B O 1
ATOM 7258 N N . GLU B 1 432 ? 9.32 -37 -17.781 1 46.56 432 GLU B N 1
ATOM 7259 C CA . GLU B 1 432 ? 9.695 -36.5 -19.094 1 46.56 432 GLU B CA 1
ATOM 7260 C C . GLU B 1 432 ? 8.562 -36.688 -20.109 1 46.56 432 GLU B C 1
ATOM 7262 O O . GLU B 1 432 ? 7.797 -37.656 -20.016 1 46.56 432 GLU B O 1
ATOM 7267 N N . SER B 1 433 ? 8.141 -35.562 -20.641 1 50.19 433 SER B N 1
ATOM 7268 C CA . SER B 1 433 ? 7.133 -35.656 -21.688 1 50.19 433 SER B CA 1
ATOM 7269 C C . SER B 1 433 ? 7.758 -35.5 -23.078 1 50.19 433 SER B C 1
ATOM 7271 O O . SER B 1 433 ? 8.75 -34.781 -23.234 1 50.19 433 SER B O 1
ATOM 7273 N N . THR B 1 434 ? 7.43 -36.312 -23.984 1 55.09 434 THR B N 1
ATOM 7274 C CA . THR B 1 434 ? 7.828 -36.156 -25.375 1 55.09 434 THR B CA 1
ATOM 7275 C C . THR B 1 434 ? 7.082 -35 -26.031 1 55.09 434 THR B C 1
ATOM 7277 O O . THR B 1 434 ? 7.477 -34.531 -27.094 1 55.09 434 THR B O 1
ATOM 7280 N N . SER B 1 435 ? 6.117 -34.531 -25.375 1 60.5 435 SER B N 1
ATOM 7281 C CA . SER B 1 435 ? 5.363 -33.406 -25.922 1 60.5 435 SER B CA 1
ATOM 7282 C C . SER B 1 435 ? 6.055 -32.062 -25.609 1 60.5 435 SER B C 1
ATOM 7284 O O . SER B 1 435 ? 6.758 -31.953 -24.609 1 60.5 435 SER B O 1
ATOM 7286 N N . ARG B 1 436 ? 5.957 -31.141 -26.547 1 68.75 436 ARG B N 1
ATOM 7287 C CA . ARG B 1 436 ? 6.488 -29.797 -26.359 1 68.75 436 ARG B CA 1
ATOM 7288 C C . ARG B 1 436 ? 5.77 -29.094 -25.219 1 68.75 436 ARG B C 1
ATOM 7290 O O . ARG B 1 436 ? 6.371 -28.297 -24.484 1 68.75 436 ARG B O 1
ATOM 7297 N N . THR B 1 437 ? 4.582 -29.453 -25.125 1 72.25 437 THR B N 1
ATOM 7298 C CA . THR B 1 437 ? 3.781 -28.75 -24.125 1 72.25 437 THR B CA 1
ATOM 7299 C C . THR B 1 437 ? 3.807 -29.469 -22.781 1 72.25 437 THR B C 1
ATOM 7301 O O . THR B 1 437 ? 3.783 -30.703 -22.75 1 72.25 437 THR B O 1
ATOM 7304 N N . PHE B 1 438 ? 4.121 -28.828 -21.766 1 71.25 438 PHE B N 1
ATOM 7305 C CA . PHE B 1 438 ? 4.012 -29.375 -20.422 1 71.25 438 PHE B CA 1
ATOM 7306 C C . PHE B 1 438 ? 2.557 -29.672 -20.062 1 71.25 438 PHE B C 1
ATOM 7308 O O . PHE B 1 438 ? 1.72 -28.766 -20.078 1 71.25 438 PHE B O 1
ATOM 7315 N N . THR B 1 439 ? 2.15 -30.828 -19.938 1 69.19 439 THR B N 1
ATOM 7316 C CA . THR B 1 439 ? 0.785 -31.219 -19.609 1 69.19 439 THR B CA 1
ATOM 7317 C C . THR B 1 439 ? 0.773 -32.219 -18.453 1 69.19 439 THR B C 1
ATOM 7319 O O . THR B 1 439 ? 1.829 -32.625 -17.984 1 69.19 439 THR B O 1
ATOM 7322 N N . GLY B 1 440 ? -0.382 -32.406 -17.844 1 65.88 440 GLY B N 1
ATOM 7323 C CA . GLY B 1 440 ? -0.593 -33.469 -16.891 1 65.88 440 GLY B CA 1
ATOM 7324 C C . GLY B 1 440 ? 0.193 -33.312 -15.609 1 65.88 440 GLY B C 1
ATOM 7325 O O . GLY B 1 440 ? 0.177 -32.219 -15.016 1 65.88 440 GLY B O 1
ATOM 7326 N N . LEU B 1 441 ? 0.882 -34.406 -15.305 1 60.44 441 LEU B N 1
ATOM 7327 C CA . LEU B 1 441 ? 1.561 -34.469 -14.023 1 60.44 441 LEU B CA 1
ATOM 7328 C C . LEU B 1 441 ? 2.785 -33.562 -13.984 1 60.44 441 LEU B C 1
ATOM 7330 O O . LEU B 1 441 ? 3.119 -33 -12.938 1 60.44 441 LEU B O 1
ATOM 7334 N N . LEU B 1 442 ? 3.434 -33.5 -15.117 1 73 442 LEU B N 1
ATOM 7335 C CA . LEU B 1 442 ? 4.629 -32.688 -15.172 1 73 442 LEU B CA 1
ATOM 7336 C C . LEU B 1 442 ? 4.281 -31.219 -14.914 1 73 442 LEU B C 1
ATOM 7338 O O . LEU B 1 442 ? 4.973 -30.531 -14.148 1 73 442 LEU B O 1
ATOM 7342 N N . ARG B 1 443 ? 3.234 -30.734 -15.516 1 78.94 443 ARG B N 1
ATOM 7343 C CA . ARG B 1 443 ? 2.77 -29.375 -15.281 1 78.94 443 ARG B CA 1
ATOM 7344 C C . ARG B 1 443 ? 2.408 -29.156 -13.812 1 78.94 443 ARG B C 1
ATOM 7346 O O . ARG B 1 443 ? 2.771 -28.141 -13.219 1 78.94 443 ARG B O 1
ATOM 7353 N N . GLN B 1 444 ? 1.754 -30.047 -13.297 1 70.56 444 GLN B N 1
ATOM 7354 C CA . GLN B 1 444 ? 1.336 -29.953 -11.898 1 70.56 444 GLN B CA 1
ATOM 7355 C C . GLN B 1 444 ? 2.541 -29.938 -10.961 1 70.56 444 GLN B C 1
ATOM 7357 O O . GLN B 1 444 ? 2.576 -29.156 -10 1 70.56 444 GLN B O 1
ATOM 7362 N N . ALA B 1 445 ? 3.48 -30.781 -11.234 1 71.38 445 ALA B N 1
ATOM 7363 C CA . ALA B 1 445 ? 4.676 -30.875 -10.398 1 71.38 445 ALA B CA 1
ATOM 7364 C C . ALA B 1 445 ? 5.457 -29.562 -10.414 1 71.38 445 ALA B C 1
ATOM 7366 O O . ALA B 1 445 ? 5.906 -29.094 -9.367 1 71.38 445 ALA B O 1
ATOM 7367 N N . ILE B 1 446 ? 5.629 -29.016 -11.594 1 81.5 446 ILE B N 1
ATOM 7368 C CA . ILE B 1 446 ? 6.367 -27.766 -11.711 1 81.5 446 ILE B CA 1
ATOM 7369 C C . ILE B 1 446 ? 5.605 -26.656 -11.008 1 81.5 446 ILE B C 1
ATOM 7371 O O . ILE B 1 446 ? 6.203 -25.812 -10.344 1 81.5 446 ILE B O 1
ATOM 7375 N N . SER B 1 447 ? 4.336 -26.625 -11.141 1 79.94 447 SER B N 1
ATOM 7376 C CA . SER B 1 447 ? 3.506 -25.625 -10.469 1 79.94 447 SER B CA 1
ATOM 7377 C C . SER B 1 447 ? 3.625 -25.734 -8.953 1 79.94 447 SER B C 1
ATOM 7379 O O . SER B 1 447 ? 3.662 -24.719 -8.25 1 79.94 447 SER B O 1
ATOM 7381 N N . LEU B 1 448 ? 3.695 -26.891 -8.469 1 70.5 448 LEU B N 1
ATOM 7382 C CA . LEU B 1 448 ? 3.848 -27.125 -7.035 1 70.5 448 LEU B CA 1
ATOM 7383 C C . LEU B 1 448 ? 5.23 -26.688 -6.559 1 70.5 448 LEU B C 1
ATOM 7385 O O . LEU B 1 448 ? 5.359 -26.078 -5.492 1 70.5 448 LEU B O 1
ATOM 7389 N N . ARG B 1 449 ? 6.18 -27.078 -7.32 1 72.75 449 ARG B N 1
ATOM 7390 C CA . ARG B 1 449 ? 7.551 -26.719 -6.977 1 72.75 449 ARG B CA 1
ATOM 7391 C C . ARG B 1 449 ? 7.711 -25.203 -6.883 1 72.75 449 ARG B C 1
ATOM 7393 O O . ARG B 1 449 ? 8.266 -24.688 -5.906 1 72.75 449 ARG B O 1
ATOM 7400 N N . ASP B 1 450 ? 7.289 -24.594 -8 1 82.56 450 ASP B N 1
ATOM 7401 C CA . ASP B 1 450 ? 7.598 -23.172 -8.125 1 82.56 450 ASP B CA 1
ATOM 7402 C C . ASP B 1 450 ? 6.609 -22.312 -7.336 1 82.56 450 ASP B C 1
ATOM 7404 O O . ASP B 1 450 ? 6.945 -21.219 -6.883 1 82.56 450 ASP B O 1
ATOM 7408 N N . GLU B 1 451 ? 5.352 -22.734 -7.27 1 77.25 451 GLU B N 1
ATOM 7409 C CA . GLU B 1 451 ? 4.254 -22.094 -6.539 1 77.25 451 GLU B CA 1
ATOM 7410 C C . GLU B 1 451 ? 3.842 -20.781 -7.191 1 77.25 451 GLU B C 1
ATOM 7412 O O . GLU B 1 451 ? 2.65 -20.5 -7.332 1 77.25 451 GLU B O 1
ATOM 7417 N N . VAL B 1 452 ? 4.816 -19.953 -7.504 1 85.81 452 VAL B N 1
ATOM 7418 C CA . VAL B 1 452 ? 4.578 -18.656 -8.133 1 85.81 452 VAL B CA 1
ATOM 7419 C C . VAL B 1 452 ? 5.578 -18.438 -9.258 1 85.81 452 VAL B C 1
ATOM 7421 O O . VAL B 1 452 ? 6.488 -19.25 -9.461 1 85.81 452 VAL B O 1
ATOM 7424 N N . CYS B 1 453 ? 5.371 -17.406 -9.992 1 92.94 453 CYS B N 1
ATOM 7425 C CA . CYS B 1 453 ? 6.238 -17.047 -11.109 1 92.94 453 CYS B CA 1
ATOM 7426 C C . CYS B 1 453 ? 7.703 -17.031 -10.688 1 92.94 453 CYS B C 1
ATOM 7428 O O . CYS B 1 453 ? 8.055 -16.453 -9.664 1 92.94 453 CYS B O 1
ATOM 7430 N N . ARG B 1 454 ? 8.586 -17.578 -11.453 1 92.62 454 ARG B N 1
ATOM 7431 C CA . ARG B 1 454 ? 9.992 -17.797 -11.117 1 92.62 454 ARG B CA 1
ATOM 7432 C C . ARG B 1 454 ? 10.836 -16.578 -11.484 1 92.62 454 ARG B C 1
ATOM 7434 O O . ARG B 1 454 ? 12.047 -16.562 -11.266 1 92.62 454 ARG B O 1
ATOM 7441 N N . THR B 1 455 ? 10.25 -15.555 -12.031 1 93.06 455 THR B N 1
ATOM 7442 C CA . THR B 1 455 ? 10.961 -14.281 -12.125 1 93.06 455 THR B CA 1
ATOM 7443 C C . THR B 1 455 ? 11.125 -13.648 -10.75 1 93.06 455 THR B C 1
ATOM 7445 O O . THR B 1 455 ? 10.156 -13.508 -10 1 93.06 455 THR B O 1
ATOM 7448 N N . PRO B 1 456 ? 12.367 -13.305 -10.469 1 90.5 456 PRO B N 1
ATOM 7449 C CA . PRO B 1 456 ? 12.586 -12.734 -9.133 1 90.5 456 PRO B CA 1
ATOM 7450 C C . PRO B 1 456 ? 11.664 -11.555 -8.836 1 90.5 456 PRO B C 1
ATOM 7452 O O . PRO B 1 456 ? 11.414 -10.719 -9.711 1 90.5 456 PRO B O 1
ATOM 7455 N N . TYR B 1 457 ? 11.055 -11.492 -7.613 1 92.06 457 TYR B N 1
ATOM 7456 C CA . TYR B 1 457 ? 10.219 -10.438 -7.039 1 92.06 457 TYR B CA 1
ATOM 7457 C C . TYR B 1 457 ? 8.828 -10.438 -7.656 1 92.06 457 TYR B C 1
ATOM 7459 O O . TYR B 1 457 ? 7.953 -9.688 -7.227 1 92.06 457 TYR B O 1
ATOM 7467 N N . CYS B 1 458 ? 8.5 -11.148 -8.719 1 92.12 458 CYS B N 1
ATOM 7468 C CA . CYS B 1 458 ? 7.195 -11.109 -9.375 1 92.12 458 CYS B CA 1
ATOM 7469 C C . CYS B 1 458 ? 6.129 -11.766 -8.508 1 92.12 458 CYS B C 1
ATOM 7471 O O . CYS B 1 458 ? 5.137 -11.125 -8.148 1 92.12 458 CYS B O 1
ATOM 7473 N N . ASP B 1 459 ? 6.25 -12.969 -8.188 1 82.56 459 ASP B N 1
ATOM 7474 C CA . ASP B 1 459 ? 5.422 -13.781 -7.305 1 82.56 459 ASP B CA 1
ATOM 7475 C C . ASP B 1 459 ? 3.986 -13.867 -7.824 1 82.56 459 ASP B C 1
ATOM 7477 O O . ASP B 1 459 ? 3.072 -14.234 -7.082 1 82.56 459 ASP B O 1
ATOM 7481 N N . ALA B 1 460 ? 3.672 -13.484 -9.008 1 88 460 ALA B N 1
ATOM 7482 C CA . ALA B 1 460 ? 2.365 -13.68 -9.633 1 88 460 ALA B CA 1
ATOM 7483 C C . ALA B 1 460 ? 2.035 -15.164 -9.758 1 88 460 ALA B C 1
ATOM 7485 O O . ALA B 1 460 ? 2.936 -16 -9.758 1 88 460 ALA B O 1
ATOM 7486 N N . PRO B 1 461 ? 0.762 -15.461 -9.82 1 83.38 461 PRO B N 1
ATOM 7487 C CA . PRO B 1 461 ? 0.404 -16.859 -10.078 1 83.38 461 PRO B CA 1
ATOM 7488 C C . PRO B 1 461 ? 0.951 -17.375 -11.398 1 83.38 461 PRO B C 1
ATOM 7490 O O . PRO B 1 461 ? 1.002 -16.641 -12.383 1 83.38 461 PRO B O 1
ATOM 7493 N N . ILE B 1 462 ? 1.304 -18.625 -11.438 1 88.19 462 ILE B N 1
ATOM 7494 C CA . ILE B 1 462 ? 1.827 -19.281 -12.633 1 88.19 462 ILE B CA 1
ATOM 7495 C C . ILE B 1 462 ? 0.715 -19.422 -13.664 1 88.19 462 ILE B C 1
ATOM 7497 O O . ILE B 1 462 ? -0.359 -19.953 -13.359 1 88.19 462 ILE B O 1
ATOM 7501 N N . ARG B 1 463 ? 0.913 -18.922 -14.812 1 87.94 463 ARG B N 1
ATOM 7502 C CA . ARG B 1 463 ? -0.023 -19.062 -15.922 1 87.94 463 ARG B CA 1
ATOM 7503 C C . ARG B 1 463 ? 0.551 -19.984 -17 1 87.94 463 ARG B C 1
ATOM 7505 O O . ARG B 1 463 ? -0.194 -20.688 -17.688 1 87.94 463 ARG B O 1
ATOM 7512 N N . HIS B 1 464 ? 1.893 -19.969 -17.109 1 91.38 464 HIS B N 1
ATOM 7513 C CA . HIS B 1 464 ? 2.588 -20.75 -18.125 1 91.38 464 HIS B CA 1
ATOM 7514 C C . HIS B 1 464 ? 3.723 -21.562 -17.516 1 91.38 464 HIS B C 1
ATOM 7516 O O . HIS B 1 464 ? 4.418 -21.094 -16.625 1 91.38 464 HIS B O 1
ATOM 7522 N N . ILE B 1 465 ? 3.822 -22.766 -17.891 1 91.31 465 ILE B N 1
ATOM 7523 C CA . ILE B 1 465 ? 5.043 -23.547 -17.688 1 91.31 465 ILE B CA 1
ATOM 7524 C C . ILE B 1 465 ? 5.855 -23.578 -18.984 1 91.31 465 ILE B C 1
ATOM 7526 O O . ILE B 1 465 ? 5.359 -24.031 -20.016 1 91.31 465 ILE B O 1
ATOM 7530 N N . ASP B 1 466 ? 7.008 -23.016 -18.922 1 92.12 466 ASP B N 1
ATOM 7531 C CA . ASP B 1 466 ? 7.805 -22.906 -20.141 1 92.12 466 ASP B CA 1
ATOM 7532 C C . ASP B 1 466 ? 9.242 -23.375 -19.891 1 92.12 466 ASP B C 1
ATOM 7534 O O . ASP B 1 466 ? 9.672 -23.5 -18.75 1 92.12 466 ASP B O 1
ATOM 7538 N N . HIS B 1 467 ? 9.906 -23.672 -20.969 1 92.75 467 HIS B N 1
ATOM 7539 C CA . HIS B 1 467 ? 11.273 -24.188 -20.953 1 92.75 467 HIS B CA 1
ATOM 7540 C C . HIS B 1 467 ? 12.266 -23.109 -20.562 1 92.75 467 HIS B C 1
ATOM 7542 O O . HIS B 1 467 ? 12.148 -21.953 -21.016 1 92.75 467 HIS B O 1
ATOM 7548 N N . ILE B 1 468 ? 13.211 -23.406 -19.656 1 94.19 468 ILE B N 1
ATOM 7549 C CA . ILE B 1 468 ? 14.336 -22.531 -19.375 1 94.19 468 ILE B CA 1
ATOM 7550 C C . ILE B 1 468 ? 15.227 -22.406 -20.609 1 94.19 468 ILE B C 1
ATOM 7552 O O . ILE B 1 468 ? 15.492 -21.312 -21.094 1 94.19 468 ILE B O 1
ATOM 7556 N N . ARG B 1 469 ? 15.734 -23.562 -21.047 1 91.75 469 ARG B N 1
ATOM 7557 C CA . ARG B 1 469 ? 16.297 -23.656 -22.391 1 91.75 469 ARG B CA 1
ATOM 7558 C C . ARG B 1 469 ? 15.211 -23.953 -23.422 1 91.75 469 ARG B C 1
ATOM 7560 O O . ARG B 1 469 ? 14.5 -24.953 -23.312 1 91.75 469 ARG B O 1
ATOM 7567 N N . ARG B 1 470 ? 15.133 -23.109 -24.422 1 89.75 470 ARG B N 1
ATOM 7568 C CA . ARG B 1 470 ? 14.047 -23.219 -25.39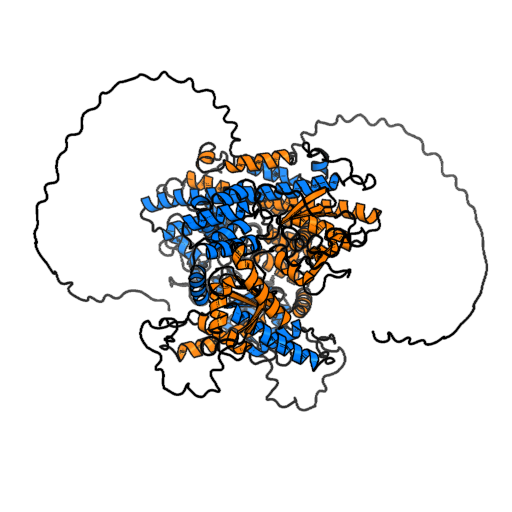1 1 89.75 470 ARG B CA 1
ATOM 7569 C C . ARG B 1 470 ? 14.031 -24.594 -26.047 1 89.75 470 ARG B C 1
ATOM 7571 O O . ARG B 1 470 ? 15.086 -25.156 -26.328 1 89.75 470 ARG B O 1
ATOM 7578 N N . HI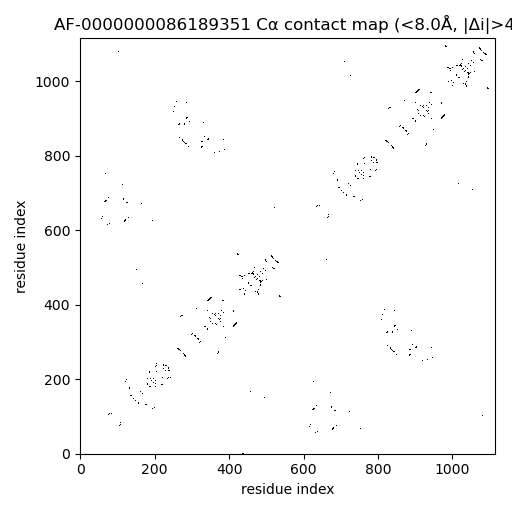S B 1 471 ? 12.805 -24.984 -26.312 1 88.12 471 HIS B N 1
ATOM 7579 C CA . HIS B 1 471 ? 12.641 -26.25 -27 1 88.12 471 HIS B CA 1
ATOM 7580 C C . HIS B 1 471 ? 13.297 -26.219 -28.391 1 88.12 471 HIS B C 1
ATOM 7582 O O . HIS B 1 471 ? 13.906 -27.188 -28.812 1 88.12 471 HIS B O 1
ATOM 7588 N N . THR B 1 472 ? 13.164 -25.078 -29.016 1 86.25 472 THR B N 1
ATOM 7589 C CA . THR B 1 472 ? 13.734 -24.891 -30.344 1 86.25 472 THR B CA 1
ATOM 7590 C C . THR B 1 472 ? 15.258 -24.984 -30.297 1 86.25 472 THR B C 1
ATOM 7592 O O . THR B 1 472 ? 15.906 -25.234 -31.312 1 86.25 472 THR B O 1
ATOM 7595 N N . ASP B 1 473 ? 15.836 -24.781 -29.156 1 89.31 473 ASP B N 1
ATOM 7596 C CA . ASP B 1 473 ? 17.281 -24.859 -28.969 1 89.31 473 ASP B CA 1
ATOM 7597 C C . ASP B 1 473 ? 17.688 -26.219 -28.391 1 89.31 473 ASP B C 1
ATOM 7599 O O . ASP B 1 473 ? 18.781 -26.375 -27.875 1 89.31 473 ASP B O 1
ATOM 7603 N N . GLY B 1 474 ? 16.719 -27.109 -28.406 1 89 474 GLY B N 1
ATOM 7604 C CA . GLY B 1 474 ? 17.016 -28.469 -27.969 1 89 474 GLY B CA 1
ATOM 7605 C C . GLY B 1 474 ? 16.703 -28.703 -26.5 1 89 474 GLY B C 1
ATOM 7606 O O . GLY B 1 474 ? 17.094 -29.719 -25.938 1 89 474 GLY B O 1
ATOM 7607 N N . GLY B 1 475 ? 16.094 -27.766 -25.859 1 89.44 475 GLY B N 1
ATOM 7608 C CA . GLY B 1 475 ? 15.742 -27.984 -24.453 1 89.44 475 GLY B CA 1
ATOM 7609 C C . GLY B 1 475 ? 14.625 -29 -24.266 1 89.44 475 GLY B C 1
ATOM 7610 O O . GLY B 1 475 ? 13.57 -28.875 -24.891 1 89.44 475 GLY B O 1
ATOM 7611 N N . PRO B 1 476 ? 14.805 -29.953 -23.422 1 86.75 476 PRO B N 1
ATOM 7612 C CA . PRO B 1 476 ? 13.789 -30.984 -23.234 1 86.75 476 PRO B CA 1
ATOM 7613 C C . PRO B 1 476 ? 12.609 -30.516 -22.391 1 86.75 476 PRO B C 1
ATOM 7615 O O . PRO B 1 476 ? 12.742 -29.562 -21.625 1 86.75 476 PRO B O 1
ATOM 7618 N N . THR B 1 477 ? 11.477 -31.062 -22.594 1 86.5 477 THR B N 1
ATOM 7619 C CA . THR B 1 477 ? 10.328 -30.891 -21.719 1 86.5 477 THR B CA 1
ATOM 7620 C C . THR B 1 477 ? 10.461 -31.75 -20.469 1 86.5 477 THR B C 1
ATOM 7622 O O . THR B 1 477 ? 10.125 -32.938 -20.484 1 86.5 477 THR B O 1
ATOM 7625 N N . SER B 1 478 ? 11.023 -31.188 -19.438 1 82.06 478 SER B N 1
ATOM 7626 C CA . SER B 1 478 ? 11.344 -31.922 -18.203 1 82.06 478 SER B CA 1
ATOM 7627 C C . SER B 1 478 ? 11.172 -31.031 -16.984 1 82.06 478 SER B C 1
ATOM 7629 O O . SER B 1 478 ? 11.023 -29.812 -17.094 1 82.06 478 SER B O 1
ATOM 7631 N N . MET B 1 479 ? 11.227 -31.688 -15.836 1 81.19 479 MET B N 1
ATOM 7632 C CA . MET B 1 479 ? 11.148 -30.984 -14.562 1 81.19 479 MET B CA 1
ATOM 7633 C C . MET B 1 479 ? 12.312 -30.016 -14.406 1 81.19 479 MET B C 1
ATOM 7635 O O . MET B 1 479 ? 12.148 -28.922 -13.859 1 81.19 479 MET B O 1
ATOM 7639 N N . ASP B 1 480 ? 13.43 -30.391 -14.883 1 82.12 480 ASP B N 1
ATOM 7640 C CA . ASP B 1 480 ? 14.656 -29.609 -14.711 1 82.12 480 ASP B CA 1
ATOM 7641 C C . ASP B 1 480 ? 14.672 -28.406 -15.648 1 82.12 480 ASP B C 1
ATOM 7643 O O . ASP B 1 480 ? 15.227 -27.359 -15.305 1 82.12 480 ASP B O 1
ATOM 7647 N N . ASN B 1 481 ? 14.055 -28.594 -16.844 1 90 481 ASN B N 1
ATOM 7648 C CA . ASN B 1 481 ? 14.102 -27.531 -17.844 1 90 481 ASN B CA 1
ATOM 7649 C C . ASN B 1 481 ? 12.797 -26.734 -17.875 1 90 481 ASN B C 1
ATOM 7651 O O . ASN B 1 481 ? 12.578 -25.938 -18.781 1 90 481 ASN B O 1
ATOM 7655 N N . GLY B 1 482 ? 11.969 -27.078 -16.984 1 90.75 482 GLY B N 1
ATOM 7656 C CA . GLY B 1 482 ? 10.703 -26.359 -16.891 1 90.75 482 GLY B CA 1
ATOM 7657 C C . GLY B 1 482 ? 10.648 -25.375 -15.742 1 90.75 482 GLY B C 1
ATOM 7658 O O . GLY B 1 482 ? 11.195 -25.641 -14.664 1 90.75 482 GLY B O 1
ATOM 7659 N N . GLN B 1 483 ? 9.977 -24.281 -15.938 1 93.19 483 GLN B N 1
ATOM 7660 C CA . GLN B 1 483 ? 9.727 -23.297 -14.883 1 93.19 483 GLN B CA 1
ATOM 7661 C C . GLN B 1 483 ? 8.336 -22.688 -15.016 1 93.19 483 GLN B C 1
ATOM 7663 O O . GLN B 1 483 ? 7.828 -22.531 -16.125 1 93.19 483 GLN B O 1
ATOM 7668 N N . GLY B 1 484 ? 7.73 -22.375 -13.906 1 93.12 484 GLY B N 1
ATOM 7669 C CA . GLY B 1 484 ? 6.457 -21.672 -13.898 1 93.12 484 GLY B CA 1
ATOM 7670 C C . GLY B 1 484 ? 6.605 -20.156 -14.039 1 93.12 484 GLY B C 1
ATOM 7671 O O . GLY B 1 484 ? 7.422 -19.547 -13.344 1 93.12 484 GLY B O 1
ATOM 7672 N N . LEU B 1 485 ? 5.844 -19.531 -14.969 1 95.06 485 LEU B N 1
ATOM 7673 C CA . LEU B 1 485 ? 5.902 -18.094 -15.203 1 95.06 485 LEU B CA 1
ATOM 7674 C C . LEU B 1 485 ? 4.5 -17.5 -15.32 1 95.06 485 LEU B C 1
ATOM 7676 O O . LEU B 1 485 ? 3.559 -18.203 -15.703 1 95.06 485 LEU B O 1
ATOM 7680 N N . CYS B 1 486 ? 4.367 -16.266 -14.898 1 93.19 486 CYS B N 1
ATOM 7681 C CA . CYS B 1 486 ? 3.166 -15.539 -15.297 1 93.19 486 CYS B CA 1
ATOM 7682 C C . CYS B 1 486 ? 3.217 -15.164 -16.766 1 93.19 486 CYS B C 1
ATOM 7684 O O . CYS B 1 486 ? 4.258 -15.312 -17.422 1 93.19 486 CYS B O 1
ATOM 7686 N N . ALA B 1 487 ? 2.119 -14.703 -17.344 1 92.5 487 ALA B N 1
ATOM 7687 C CA . ALA B 1 487 ? 2.051 -14.422 -18.766 1 92.5 487 ALA B CA 1
ATOM 7688 C C . ALA B 1 487 ? 3.047 -13.328 -19.172 1 92.5 487 ALA B C 1
ATOM 7690 O O . ALA B 1 487 ? 3.82 -13.5 -20.109 1 92.5 487 ALA B O 1
ATOM 7691 N N . SER B 1 488 ? 3.064 -12.273 -18.406 1 92.75 488 SER B N 1
ATOM 7692 C CA . SER B 1 488 ? 3.912 -11.133 -18.734 1 92.75 488 SER B CA 1
ATOM 7693 C C . SER B 1 488 ? 5.391 -11.516 -18.688 1 92.75 488 SER B C 1
ATOM 7695 O O . SER B 1 488 ? 6.164 -11.109 -19.562 1 92.75 488 SER B O 1
ATOM 7697 N N . CYS B 1 489 ? 5.82 -12.242 -17.688 1 94.88 489 CYS B N 1
ATOM 7698 C CA . CYS B 1 489 ? 7.219 -12.633 -17.562 1 94.88 489 CYS B CA 1
ATOM 7699 C C . CYS B 1 489 ? 7.602 -13.648 -18.641 1 94.88 489 CYS B C 1
ATOM 7701 O O . CYS B 1 489 ? 8.742 -13.664 -19.109 1 94.88 489 CYS B O 1
ATOM 7703 N N . ASN B 1 490 ? 6.664 -14.516 -19.047 1 93.94 490 ASN B N 1
ATOM 7704 C CA . ASN B 1 490 ? 6.941 -15.445 -20.125 1 93.94 490 ASN B CA 1
ATOM 7705 C C . ASN B 1 490 ? 7.188 -14.711 -21.438 1 93.94 490 ASN B C 1
ATOM 7707 O O . ASN B 1 490 ? 8.062 -15.094 -22.219 1 93.94 490 ASN B O 1
ATOM 7711 N N . TYR B 1 491 ? 6.465 -13.648 -21.641 1 93 491 TYR B N 1
ATOM 7712 C CA . TYR B 1 491 ? 6.562 -12.891 -22.875 1 93 491 TYR B CA 1
ATOM 7713 C C . TYR B 1 491 ? 7.871 -12.109 -22.938 1 93 491 TYR B C 1
ATOM 7715 O O . TYR B 1 491 ? 8.258 -11.617 -24 1 93 491 TYR B O 1
ATOM 7723 N N . LEU B 1 492 ? 8.531 -11.922 -21.844 1 93 492 LEU B N 1
ATOM 7724 C CA . LEU B 1 492 ? 9.844 -11.273 -21.859 1 93 492 LEU B CA 1
ATOM 7725 C C . LEU B 1 492 ? 10.812 -12.039 -22.75 1 93 492 LEU B C 1
ATOM 7727 O O . LEU B 1 492 ? 11.758 -11.461 -23.297 1 93 492 LEU B O 1
ATOM 7731 N N . LYS B 1 493 ? 10.617 -13.336 -22.891 1 86.19 493 LYS B N 1
ATOM 7732 C CA . LYS B 1 493 ? 11.477 -14.195 -23.703 1 86.19 493 LYS B CA 1
ATOM 7733 C C . LYS B 1 493 ? 11.422 -13.812 -25.172 1 86.19 493 LYS B C 1
ATOM 7735 O O . LYS B 1 493 ? 12.273 -14.219 -25.969 1 86.19 493 LYS B O 1
ATOM 7740 N N . GLU B 1 494 ? 10.359 -13.078 -25.5 1 86.19 494 GLU B N 1
ATOM 7741 C CA . GLU B 1 494 ? 10.258 -12.586 -26.859 1 86.19 494 GLU B CA 1
ATOM 7742 C C . GLU B 1 494 ? 11.383 -11.609 -27.188 1 86.19 494 GLU B C 1
ATOM 7744 O O . GLU B 1 494 ? 11.734 -11.414 -28.344 1 86.19 494 GLU B O 1
ATOM 7749 N N . HIS B 1 495 ? 11.836 -10.898 -26.203 1 92.62 495 HIS B N 1
ATOM 7750 C CA . HIS B 1 495 ? 13 -10.039 -26.406 1 92.62 495 HIS B CA 1
ATOM 7751 C C . HIS B 1 495 ? 14.273 -10.859 -26.516 1 92.62 495 HIS B C 1
ATOM 7753 O O . HIS B 1 495 ? 14.586 -11.664 -25.625 1 92.62 495 HIS B O 1
ATOM 7759 N N . PRO B 1 496 ? 15.031 -10.672 -27.484 1 91.75 496 PRO B N 1
ATOM 7760 C CA . PRO B 1 496 ? 16.141 -11.57 -27.781 1 91.75 496 PRO B CA 1
ATOM 7761 C C . PRO B 1 496 ? 17.281 -11.453 -26.766 1 91.75 496 PRO B C 1
ATOM 7763 O O . PRO B 1 496 ? 18.125 -12.352 -26.672 1 91.75 496 PRO B O 1
ATOM 7766 N N . ASP B 1 497 ? 17.297 -10.398 -26.016 1 92.75 497 ASP B N 1
ATOM 7767 C CA . ASP B 1 497 ? 18.453 -10.18 -25.156 1 92.75 497 ASP B CA 1
ATOM 7768 C C . ASP B 1 497 ? 18.188 -10.656 -23.734 1 92.75 497 ASP B C 1
ATOM 7770 O O . ASP B 1 497 ? 19.016 -10.477 -22.828 1 92.75 497 ASP B O 1
ATOM 7774 N N . TRP B 1 498 ? 17 -11.164 -23.484 1 94.06 498 TRP B N 1
ATOM 7775 C CA . TRP B 1 498 ? 16.734 -11.836 -22.203 1 94.06 498 TRP B CA 1
ATOM 7776 C C . TRP B 1 498 ? 17.156 -13.297 -22.266 1 94.06 498 TRP B C 1
ATOM 7778 O O . TRP B 1 498 ? 16.797 -14.016 -23.203 1 94.06 498 TRP B O 1
ATOM 7788 N N . HIS B 1 499 ? 17.922 -13.703 -21.25 1 92.38 499 HIS B N 1
ATOM 7789 C CA . HIS B 1 499 ? 18.406 -15.078 -21.219 1 92.38 499 HIS B CA 1
ATOM 7790 C C . HIS B 1 499 ? 18.156 -15.719 -19.844 1 92.38 499 HIS B C 1
ATOM 7792 O O . HIS B 1 499 ? 18.266 -15.055 -18.812 1 92.38 499 HIS B O 1
ATOM 7798 N N . THR B 1 500 ? 17.734 -16.906 -19.891 1 93.38 500 THR B N 1
ATOM 7799 C CA . THR B 1 500 ? 17.562 -17.703 -18.672 1 93.38 500 THR B CA 1
ATOM 7800 C C . THR B 1 500 ? 18.391 -18.984 -18.734 1 93.38 500 THR B C 1
ATOM 7802 O O . THR B 1 500 ? 18.5 -19.594 -19.812 1 93.38 500 THR B O 1
ATOM 7805 N N . ARG B 1 501 ? 18.969 -19.375 -17.625 1 92.62 501 ARG B N 1
ATOM 7806 C CA . ARG B 1 501 ? 19.766 -20.594 -17.562 1 92.62 501 ARG B CA 1
ATOM 7807 C C . ARG B 1 501 ? 19.516 -21.344 -16.25 1 92.62 501 ARG B C 1
ATOM 7809 O O . ARG B 1 501 ? 19.344 -20.719 -15.195 1 92.62 501 ARG B O 1
ATOM 7816 N N . ARG B 1 502 ? 19.453 -22.609 -16.422 1 91.62 502 ARG B N 1
ATOM 7817 C CA . ARG B 1 502 ? 19.422 -23.469 -15.234 1 91.62 502 ARG B CA 1
ATOM 7818 C C . ARG B 1 502 ? 20.797 -23.516 -14.562 1 91.62 502 ARG B C 1
ATOM 7820 O O . ARG B 1 502 ? 21.781 -23.875 -15.195 1 91.62 502 ARG B O 1
ATOM 7827 N N . ASP B 1 503 ? 20.844 -22.969 -13.344 1 85.69 503 ASP B N 1
ATOM 7828 C CA . ASP B 1 503 ? 22.094 -23.031 -12.609 1 85.69 503 ASP B CA 1
ATOM 7829 C C . ASP B 1 503 ? 22.328 -24.422 -12.039 1 85.69 503 ASP B C 1
ATOM 7831 O O . ASP B 1 503 ? 21.531 -24.906 -11.242 1 85.69 503 ASP B O 1
ATOM 7835 N N . THR B 1 504 ? 23.125 -25.203 -12.695 1 70.19 504 THR B N 1
ATOM 7836 C CA . THR B 1 504 ? 23.422 -26.562 -12.25 1 70.19 504 THR B CA 1
ATOM 7837 C C . THR B 1 504 ? 24.469 -26.547 -11.156 1 70.19 504 THR B C 1
ATOM 7839 O O . THR B 1 504 ? 24.828 -27.609 -10.609 1 70.19 504 THR B O 1
ATOM 7842 N N . GLN B 1 505 ? 25.203 -25.438 -11.031 1 55.47 505 GLN B N 1
ATOM 7843 C CA . GLN B 1 505 ? 26.266 -25.469 -10.031 1 55.47 505 GLN B CA 1
ATOM 7844 C C . GLN B 1 505 ? 25.719 -25.922 -8.672 1 55.47 505 GLN B C 1
ATOM 7846 O O . GLN B 1 505 ? 24.625 -25.531 -8.273 1 55.47 505 GLN B O 1
ATOM 7851 N N . ASP B 1 506 ? 26.062 -27.141 -8.344 1 44.59 506 ASP B N 1
ATOM 7852 C CA . ASP B 1 506 ? 25.938 -27.906 -7.105 1 44.59 506 ASP B CA 1
ATOM 7853 C C . ASP B 1 506 ? 26.047 -27 -5.883 1 44.59 506 ASP B C 1
ATOM 7855 O O . ASP B 1 506 ? 27.094 -26.375 -5.66 1 44.59 506 ASP B O 1
ATOM 7859 N N . ASP B 1 507 ? 25.281 -26.062 -5.719 1 43.62 507 ASP B N 1
ATOM 7860 C CA . ASP B 1 507 ? 25.641 -25.688 -4.352 1 43.62 507 ASP B CA 1
ATOM 7861 C C . ASP B 1 507 ? 25.969 -26.922 -3.518 1 43.62 507 ASP B C 1
ATOM 7863 O O . ASP B 1 507 ? 25.094 -27.75 -3.256 1 43.62 507 ASP B O 1
ATOM 7867 N N . SER B 1 508 ? 27.094 -27.484 -3.791 1 39.03 508 SER B N 1
ATOM 7868 C CA . SER B 1 508 ? 27.656 -28.641 -3.127 1 39.03 508 SER B CA 1
ATOM 7869 C C . SER B 1 508 ? 27.172 -28.75 -1.687 1 39.03 508 SER B C 1
ATOM 7871 O O . SER B 1 508 ? 27.109 -29.859 -1.127 1 39.03 508 SER B O 1
ATOM 7873 N N . ASP B 1 509 ? 27.484 -27.75 -0.928 1 37.59 509 ASP B N 1
ATOM 7874 C CA . ASP B 1 509 ? 27.516 -28.109 0.487 1 37.59 509 ASP B CA 1
ATOM 7875 C C . ASP B 1 509 ? 26.156 -28.609 0.952 1 37.59 509 ASP B C 1
ATOM 7877 O O . ASP B 1 509 ? 26.031 -29.25 2 1 37.59 509 ASP B O 1
ATOM 7881 N N . SER B 1 510 ? 25.188 -27.812 0.959 1 38.22 510 SER B N 1
ATOM 7882 C CA . SER B 1 510 ? 24.078 -28.266 1.786 1 38.22 510 SER B CA 1
ATOM 7883 C C . SER B 1 510 ? 23.141 -29.172 1 1 38.22 510 SER B C 1
ATOM 7885 O O . SER B 1 510 ? 22.656 -28.797 -0.069 1 38.22 510 SER B O 1
ATOM 7887 N N . GLY B 1 511 ? 23.484 -30.531 0.609 1 40.47 511 GLY B N 1
ATOM 7888 C CA . GLY B 1 511 ? 22.719 -31.672 0.138 1 40.47 511 GLY B CA 1
ATOM 7889 C C . GLY B 1 511 ? 21.578 -31.297 -0.785 1 40.47 511 GLY B C 1
ATOM 7890 O O . GLY B 1 511 ? 21.266 -32.031 -1.724 1 40.47 511 GLY B O 1
ATOM 7891 N N . SER B 1 512 ? 20.469 -30.75 -0.407 1 47.75 512 SER B N 1
ATOM 7892 C CA . SER B 1 512 ? 19.203 -30.688 -1.115 1 47.75 512 SER B CA 1
ATOM 7893 C C . SER B 1 512 ? 19.25 -29.672 -2.254 1 47.75 512 SER B C 1
ATOM 7895 O O . SER B 1 512 ? 19.516 -28.5 -2.027 1 47.75 512 SER B O 1
ATOM 7897 N N . ARG B 1 513 ? 19.656 -30.078 -3.562 1 59.78 513 ARG B N 1
ATOM 7898 C CA . ARG B 1 513 ? 19.828 -29.312 -4.793 1 59.78 513 ARG B CA 1
ATOM 7899 C C . ARG B 1 513 ? 18.547 -28.578 -5.168 1 59.78 513 ARG B C 1
ATOM 7901 O O . ARG B 1 513 ? 17.609 -29.172 -5.703 1 59.78 513 ARG B O 1
ATOM 7908 N N . ARG B 1 514 ? 18.312 -27.406 -4.738 1 75.19 514 ARG B N 1
ATOM 7909 C CA . ARG B 1 514 ? 17.094 -26.688 -5.117 1 75.19 514 ARG B CA 1
ATOM 7910 C C . ARG B 1 514 ? 17.188 -26.172 -6.551 1 75.19 514 ARG B C 1
ATOM 7912 O O . ARG B 1 514 ? 18.297 -25.938 -7.059 1 75.19 514 ARG B O 1
ATOM 7919 N N . HIS B 1 515 ? 16.172 -26.297 -7.312 1 84.69 515 HIS B N 1
ATOM 7920 C CA . HIS B 1 515 ? 16.047 -25.828 -8.688 1 84.69 515 HIS B CA 1
ATOM 7921 C C . HIS B 1 515 ? 16.281 -24.312 -8.773 1 84.69 515 HIS B C 1
ATOM 7923 O O . HIS B 1 515 ? 15.422 -23.531 -8.367 1 84.69 515 HIS B O 1
ATOM 7929 N N . THR B 1 516 ? 17.5 -23.906 -9.195 1 88.94 516 THR B N 1
ATOM 7930 C CA . THR B 1 516 ? 17.828 -22.484 -9.289 1 88.94 516 THR B CA 1
ATOM 7931 C C . THR B 1 516 ? 17.953 -22.047 -10.75 1 88.94 516 THR B C 1
ATOM 7933 O O . THR B 1 516 ? 18.531 -22.766 -11.57 1 88.94 516 THR B O 1
ATOM 7936 N N . VAL B 1 517 ? 17.328 -20.969 -11.086 1 92.31 517 VAL B N 1
ATOM 7937 C CA . VAL B 1 517 ? 17.359 -20.406 -12.43 1 92.31 517 VAL B CA 1
ATOM 7938 C C . VAL B 1 517 ? 17.969 -19.016 -12.391 1 92.31 517 VAL B C 1
ATOM 7940 O O . VAL B 1 517 ? 17.688 -18.219 -11.492 1 92.31 517 VAL B O 1
ATOM 7943 N N . SER B 1 518 ? 18.906 -18.719 -13.297 1 93.25 518 SER B N 1
ATOM 7944 C CA . SER B 1 518 ? 19.5 -17.391 -13.445 1 93.25 518 SER B CA 1
ATOM 7945 C C . SER B 1 518 ? 18.938 -16.672 -14.664 1 93.25 518 SER B C 1
ATOM 7947 O O . SER B 1 518 ? 18.844 -17.25 -15.75 1 93.25 518 SER B O 1
ATOM 7949 N N . THR B 1 519 ? 18.484 -15.5 -14.5 1 92.88 519 THR B N 1
ATOM 7950 C CA . THR B 1 519 ? 17.969 -14.648 -15.57 1 92.88 519 THR B CA 1
ATOM 7951 C C . THR B 1 519 ? 18.906 -13.461 -15.805 1 92.88 519 THR B C 1
ATOM 7953 O O . THR B 1 519 ? 19.266 -12.758 -14.867 1 92.88 519 THR B O 1
ATOM 7956 N N . THR B 1 520 ? 19.312 -13.281 -16.984 1 92.75 520 THR B N 1
ATOM 7957 C CA . THR B 1 520 ? 20.156 -12.141 -17.359 1 92.75 520 THR B CA 1
ATOM 7958 C C . THR B 1 520 ? 19.359 -11.156 -18.234 1 92.75 520 THR B C 1
ATOM 7960 O O . THR B 1 520 ? 18.719 -11.555 -19.203 1 92.75 520 THR B O 1
ATOM 7963 N N . THR B 1 521 ? 19.406 -9.906 -17.844 1 93.88 521 THR B N 1
ATOM 7964 C CA . THR B 1 521 ? 18.672 -8.852 -18.547 1 93.88 521 THR B CA 1
ATOM 7965 C C . THR B 1 521 ? 19.469 -8.352 -19.75 1 93.88 521 THR B C 1
ATOM 7967 O O . THR B 1 521 ? 20.641 -8.664 -19.891 1 93.88 521 THR B O 1
ATOM 7970 N N . PRO B 1 522 ? 18.781 -7.551 -20.672 1 90.69 522 PRO B N 1
ATOM 7971 C CA . PRO B 1 522 ? 19.469 -7 -21.828 1 90.69 522 PRO B CA 1
ATOM 7972 C C . PRO B 1 522 ? 20.688 -6.16 -21.469 1 90.69 522 PRO B C 1
ATOM 7974 O O . PRO B 1 522 ? 21.641 -6.059 -22.25 1 90.69 522 PRO B O 1
ATOM 7977 N N . THR B 1 523 ? 20.688 -5.59 -20.281 1 91.12 523 THR B N 1
ATOM 7978 C CA . THR B 1 523 ? 21.766 -4.715 -19.859 1 91.12 523 THR B CA 1
ATOM 7979 C C . THR B 1 523 ? 22.844 -5.504 -19.109 1 91.12 523 THR B C 1
ATOM 7981 O O . THR B 1 523 ? 23.766 -4.922 -18.531 1 91.12 523 THR B O 1
ATOM 7984 N N . GLY B 1 524 ? 22.672 -6.82 -18.969 1 90.19 524 GLY B N 1
ATOM 7985 C CA . GLY B 1 524 ? 23.719 -7.688 -18.469 1 90.19 524 GLY B CA 1
ATOM 7986 C C . GLY B 1 524 ? 23.594 -8 -17 1 90.19 524 GLY B C 1
ATOM 7987 O O . GLY B 1 524 ? 24.453 -8.656 -16.422 1 90.19 524 GLY B O 1
ATOM 7988 N N . HIS B 1 525 ? 22.609 -7.539 -16.391 1 92.44 525 HIS B N 1
ATOM 7989 C CA . HIS B 1 525 ? 22.406 -7.812 -14.969 1 92.44 525 HIS B CA 1
ATOM 7990 C C . HIS B 1 525 ? 21.781 -9.195 -14.758 1 92.44 525 HIS B C 1
ATOM 7992 O O . HIS B 1 525 ? 20.906 -9.609 -15.508 1 92.44 525 HIS B O 1
ATOM 7998 N N . ALA B 1 526 ? 22.281 -9.906 -13.758 1 91.62 526 ALA B N 1
ATOM 7999 C CA . ALA B 1 526 ? 21.828 -11.266 -13.492 1 91.62 526 ALA B CA 1
ATOM 8000 C C . ALA B 1 526 ? 21.047 -11.336 -12.18 1 91.62 526 ALA B C 1
ATOM 8002 O O . ALA B 1 526 ? 21.406 -10.695 -11.195 1 91.62 526 ALA B O 1
ATOM 8003 N N . TYR B 1 527 ? 19.984 -12.07 -12.203 1 92.62 527 TYR B N 1
ATOM 8004 C CA . TYR B 1 527 ? 19.141 -12.328 -11.047 1 92.62 527 TYR B CA 1
ATOM 8005 C C . TYR B 1 527 ? 18.844 -13.82 -10.906 1 92.62 527 TYR B C 1
ATOM 8007 O O . TYR B 1 527 ? 18.641 -14.516 -11.914 1 92.62 527 TYR B O 1
ATOM 8015 N N . THR B 1 528 ? 18.797 -14.328 -9.711 1 90.75 528 THR B N 1
ATOM 8016 C CA . THR B 1 528 ? 18.562 -15.758 -9.5 1 90.75 528 THR B CA 1
ATOM 8017 C C . THR B 1 528 ? 17.266 -15.992 -8.742 1 90.75 528 THR B C 1
ATOM 8019 O O . THR B 1 528 ? 16.844 -15.156 -7.941 1 90.75 528 THR B O 1
ATOM 8022 N N . SER B 1 529 ? 16.609 -17.047 -9.055 1 90.38 529 SER B N 1
ATOM 8023 C CA . SER B 1 529 ? 15.383 -17.484 -8.398 1 90.38 529 SER B CA 1
ATOM 8024 C C . SER B 1 529 ? 15.469 -18.953 -7.98 1 90.38 529 SER B C 1
ATOM 8026 O O . SER B 1 529 ? 15.859 -19.812 -8.781 1 90.38 529 SER B O 1
ATOM 8028 N N . THR B 1 530 ? 15.18 -19.172 -6.754 1 85.94 530 THR B N 1
ATOM 8029 C CA . THR B 1 530 ? 15.109 -20.516 -6.199 1 85.94 530 THR B CA 1
ATOM 8030 C C . THR B 1 530 ? 13.773 -20.75 -5.5 1 85.94 530 THR B C 1
ATOM 8032 O O . THR B 1 530 ? 13.336 -19.922 -4.699 1 85.94 530 THR B O 1
ATOM 8035 N N . PRO B 1 531 ? 13.07 -21.766 -5.887 1 78.38 531 PRO B N 1
ATOM 8036 C CA . PRO B 1 531 ? 11.805 -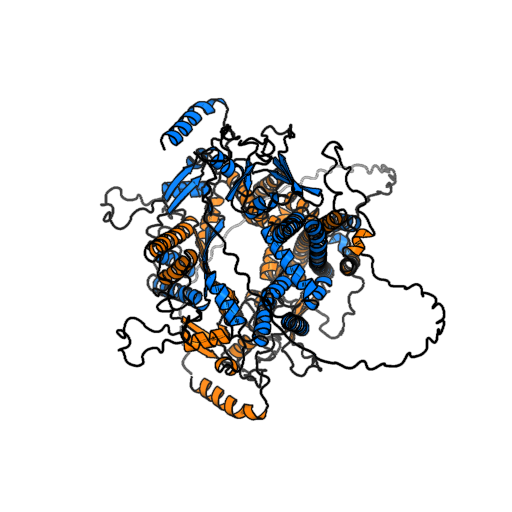22.031 -5.199 1 78.38 531 PRO B CA 1
ATOM 8037 C C . PRO B 1 531 ? 11.992 -22.359 -3.717 1 78.38 531 PRO B C 1
ATOM 8039 O O . PRO B 1 531 ? 13.094 -22.734 -3.301 1 78.38 531 PRO B O 1
ATOM 8042 N N . PRO B 1 532 ? 10.953 -22.078 -2.891 1 70 532 PRO B N 1
ATOM 8043 C CA . PRO B 1 532 ? 11.062 -22.484 -1.487 1 70 532 PRO B CA 1
ATOM 8044 C C . PRO B 1 532 ? 11.211 -24 -1.321 1 70 532 PRO B C 1
ATOM 8046 O O . PRO B 1 532 ? 10.914 -24.766 -2.248 1 70 532 PRO B O 1
ATOM 8049 N N . PRO B 1 533 ? 11.828 -24.281 -0.114 1 62.75 533 PRO B N 1
ATOM 8050 C CA . PRO B 1 533 ? 11.898 -25.734 0.136 1 62.75 533 PRO B CA 1
ATOM 8051 C C . PRO B 1 533 ? 10.523 -26.391 0.189 1 62.75 533 PRO B C 1
ATOM 8053 O O . PRO B 1 533 ? 9.555 -25.781 0.652 1 62.75 533 PRO B O 1
ATOM 8056 N N . LEU B 1 534 ? 10.445 -27.375 -0.523 1 55.09 534 LEU B N 1
ATOM 8057 C CA . LEU B 1 534 ? 9.18 -28.094 -0.435 1 55.09 534 LEU B CA 1
ATOM 8058 C C . LEU B 1 534 ? 8.898 -28.516 1.002 1 55.09 534 LEU B C 1
ATOM 8060 O O . LEU B 1 534 ? 9.812 -28.891 1.739 1 55.09 534 LEU B O 1
ATOM 8064 N N . PRO B 1 535 ? 7.793 -28.078 1.568 1 47.12 535 PRO B N 1
ATOM 8065 C CA . PRO B 1 535 ? 7.457 -28.469 2.938 1 47.12 535 PRO B CA 1
ATOM 8066 C C . PRO B 1 535 ? 7.527 -29.984 3.152 1 47.12 535 PRO B C 1
ATOM 8068 O O . PRO B 1 535 ? 6.492 -30.625 3.318 1 47.12 535 PRO B O 1
ATOM 8071 N N . LEU B 1 536 ? 8.523 -30.734 2.643 1 42.91 536 LEU B N 1
ATOM 8072 C CA . LEU B 1 536 ? 8.523 -32.188 2.84 1 42.91 536 LEU B CA 1
ATOM 8073 C C . LEU B 1 536 ? 9.164 -32.562 4.172 1 42.91 536 LEU B C 1
ATOM 8075 O O . LEU B 1 536 ? 10.164 -31.953 4.57 1 42.91 536 LEU B O 1
ATOM 8079 N N . PRO B 1 537 ? 8.344 -33.188 5.047 1 37.69 537 PRO B N 1
ATOM 8080 C CA . PRO B 1 537 ? 9.008 -33.719 6.242 1 37.69 537 PRO B CA 1
ATOM 8081 C C . PRO B 1 537 ? 10.32 -34.438 5.918 1 37.69 537 PRO B C 1
ATOM 8083 O O . PRO B 1 537 ? 10.469 -35 4.824 1 37.69 537 PRO B O 1
ATOM 8086 N N . THR B 1 538 ? 11.367 -34.188 6.66 1 35.72 538 THR B N 1
ATOM 8087 C CA . THR B 1 538 ? 12.555 -35.031 6.605 1 35.72 538 THR B CA 1
ATOM 8088 C C . THR B 1 538 ? 12.18 -36.531 6.707 1 35.72 538 THR B C 1
ATOM 8090 O O . THR B 1 538 ? 11.797 -37 7.777 1 35.72 538 THR B O 1
ATOM 8093 N N . ILE B 1 539 ? 11.516 -37.219 5.785 1 32.16 539 ILE B N 1
ATOM 8094 C CA . ILE B 1 539 ? 11.141 -38.625 5.867 1 32.16 539 ILE B CA 1
ATOM 8095 C C . ILE B 1 539 ? 12.398 -39.469 5.926 1 32.16 539 ILE B C 1
ATOM 8097 O O . ILE B 1 539 ? 13.336 -39.281 5.152 1 32.16 539 ILE B O 1
ATOM 8101 N N . ASN B 1 540 ? 12.484 -40.375 7 1 32.31 540 ASN B N 1
ATOM 8102 C CA . ASN B 1 540 ? 13.43 -41.469 7.059 1 32.31 540 ASN B CA 1
ATOM 8103 C C . ASN B 1 540 ? 13.359 -42.344 5.801 1 32.31 540 ASN B C 1
ATOM 8105 O O . ASN B 1 540 ? 12.273 -42.688 5.34 1 32.31 540 ASN B O 1
ATOM 8109 N N . PRO B 1 541 ? 14.367 -42.688 5.07 1 34 541 PRO B N 1
ATOM 8110 C CA . PRO B 1 541 ? 14.445 -43.438 3.801 1 34 541 PRO B CA 1
ATOM 8111 C C . PRO B 1 541 ? 13.594 -44.688 3.797 1 34 541 PRO B C 1
ATOM 8113 O O . PRO B 1 541 ? 13.148 -45.156 2.736 1 34 541 PRO B O 1
ATOM 8116 N N . ARG B 1 542 ? 13.492 -45.656 4.824 1 37.28 542 ARG B N 1
ATOM 8117 C CA . ARG B 1 542 ? 12.805 -46.938 4.848 1 37.28 542 ARG B CA 1
ATOM 8118 C C . ARG B 1 542 ? 11.305 -46.75 4.645 1 37.28 542 ARG B C 1
ATOM 8120 O O . ARG B 1 542 ? 10.617 -47.688 4.203 1 37.28 542 ARG B O 1
ATOM 8127 N N . GLN B 1 543 ? 10.695 -45.906 5.238 1 35.56 543 GLN B N 1
ATOM 8128 C CA . GLN B 1 543 ? 9.25 -45.719 5.242 1 35.56 543 GLN B CA 1
ATOM 8129 C C . GLN B 1 543 ? 8.781 -45.031 3.965 1 35.56 543 GLN B C 1
ATOM 8131 O O . GLN B 1 543 ? 7.586 -44.812 3.777 1 35.56 543 GLN B O 1
ATOM 8136 N N . HIS B 1 544 ? 9.555 -44.844 2.988 1 36.38 544 HIS B N 1
ATOM 8137 C CA . HIS B 1 544 ? 9.32 -44.25 1.685 1 36.38 544 HIS B CA 1
ATOM 8138 C C . HIS B 1 544 ? 8.484 -45.156 0.79 1 36.38 544 HIS B C 1
ATOM 8140 O O . HIS B 1 544 ? 7.602 -44.656 0.072 1 36.38 544 HIS B O 1
ATOM 8146 N N . SER B 1 545 ? 8.641 -46.469 0.962 1 37.31 545 SER B N 1
ATOM 8147 C CA . SER B 1 545 ? 8.062 -47.406 0.004 1 37.31 545 SER B CA 1
ATOM 8148 C C . SER B 1 545 ? 6.547 -47.469 0.124 1 37.31 545 SER B C 1
ATOM 8150 O O . SER B 1 545 ? 5.84 -47.469 -0.885 1 37.31 545 SER B O 1
ATOM 8152 N N . ASP B 1 546 ? 5.98 -47.719 1.284 1 35.47 546 ASP B N 1
ATOM 8153 C CA . ASP B 1 546 ? 4.547 -47.938 1.444 1 35.47 546 ASP B CA 1
ATOM 8154 C C . ASP B 1 546 ? 3.764 -46.656 1.186 1 35.47 546 ASP B C 1
ATOM 8156 O O . ASP B 1 546 ? 2.695 -46.688 0.569 1 35.47 546 ASP B O 1
ATOM 8160 N N . LEU B 1 547 ? 4.227 -45.594 1.495 1 35.12 547 LEU B N 1
ATOM 8161 C CA . LEU B 1 547 ? 3.531 -44.344 1.27 1 35.12 547 LEU B CA 1
ATOM 8162 C C . LEU B 1 547 ? 3.57 -43.938 -0.205 1 35.12 547 LEU B C 1
ATOM 8164 O O . LEU B 1 547 ? 2.566 -43.5 -0.761 1 35.12 547 LEU B O 1
ATOM 8168 N N . GLU B 1 548 ? 4.621 -44.375 -0.939 1 36.19 548 GLU B N 1
ATOM 8169 C CA . GLU B 1 548 ? 4.715 -44.25 -2.393 1 36.19 548 GLU B CA 1
ATOM 8170 C C . GLU B 1 548 ? 3.637 -45.094 -3.078 1 36.19 548 GLU B C 1
ATOM 8172 O O . GLU B 1 548 ? 2.982 -44.625 -4.012 1 36.19 548 GLU B O 1
ATOM 8177 N N . HIS B 1 549 ? 3.5 -46.281 -2.547 1 38.28 549 HIS B N 1
ATOM 8178 C CA . HIS B 1 549 ? 2.467 -47.188 -3.064 1 38.28 549 HIS B CA 1
ATOM 8179 C C . HIS B 1 549 ? 1.074 -46.625 -2.822 1 38.28 549 HIS B C 1
ATOM 8181 O O . HIS B 1 549 ? 0.231 -46.625 -3.723 1 38.28 549 HIS B O 1
ATOM 8187 N N . ARG B 1 550 ? 0.881 -46.031 -1.745 1 36.88 550 ARG B N 1
ATOM 8188 C CA . ARG B 1 550 ? -0.464 -45.531 -1.449 1 36.88 550 ARG B CA 1
ATOM 8189 C C . ARG B 1 550 ? -0.74 -44.219 -2.154 1 36.88 550 ARG B C 1
ATOM 8191 O O . ARG B 1 550 ? -1.869 -43.969 -2.576 1 36.88 550 ARG B O 1
ATOM 8198 N N . ILE B 1 551 ? 0.208 -43.406 -2.359 1 37.12 551 ILE B N 1
ATOM 8199 C CA . ILE B 1 551 ? 0.043 -42.156 -3.123 1 37.12 551 ILE B CA 1
ATOM 8200 C C . ILE B 1 551 ? -0.155 -42.5 -4.602 1 37.12 551 ILE B C 1
ATOM 8202 O O . ILE B 1 551 ? -1.047 -41.938 -5.25 1 37.12 551 ILE B O 1
ATOM 8206 N N . PHE B 1 552 ? 0.581 -43.531 -5.141 1 34.94 552 PHE B N 1
ATOM 8207 C CA . PHE B 1 552 ? 0.356 -44.062 -6.473 1 34.94 552 PHE B CA 1
ATOM 8208 C C . PHE B 1 552 ? -1.051 -44.625 -6.594 1 34.94 552 PHE B C 1
ATOM 8210 O O . PHE B 1 552 ? -1.74 -44.406 -7.59 1 34.94 552 PHE B O 1
ATOM 8217 N N . GLN B 1 553 ? -1.424 -45.344 -5.609 1 38.03 553 GLN B N 1
ATOM 8218 C CA . GLN B 1 553 ? -2.76 -45.938 -5.672 1 38.03 553 GLN B CA 1
ATOM 8219 C C . GLN B 1 553 ? -3.836 -44.844 -5.633 1 38.03 553 GLN B C 1
ATOM 8221 O O . GLN B 1 553 ? -4.852 -44.969 -6.328 1 38.03 553 GLN B O 1
ATOM 8226 N N . MET B 1 554 ? -3.598 -43.938 -4.914 1 34.09 554 MET B N 1
ATOM 8227 C CA . MET B 1 554 ? -4.617 -42.875 -4.789 1 34.09 554 MET B CA 1
ATOM 8228 C C . MET B 1 554 ? -4.656 -42 -6.031 1 34.09 554 MET B C 1
ATOM 8230 O O . MET B 1 554 ? -5.73 -41.625 -6.492 1 34.09 554 MET B O 1
ATOM 8234 N N . ILE B 1 555 ? -3.564 -41.656 -6.629 1 33.59 555 ILE B N 1
ATOM 8235 C CA . ILE B 1 555 ? -3.535 -40.969 -7.914 1 33.59 555 ILE B CA 1
ATOM 8236 C C . ILE B 1 555 ? -4.105 -41.875 -9 1 33.59 555 ILE B C 1
ATOM 8238 O O . ILE B 1 555 ? -4.887 -41.406 -9.844 1 33.59 555 ILE B O 1
ATOM 8242 N N . THR B 1 556 ? -3.748 -43.125 -9.008 1 33.22 556 THR B N 1
ATOM 8243 C CA . THR B 1 556 ? -4.277 -44.062 -9.984 1 33.22 556 THR B CA 1
ATOM 8244 C C . THR B 1 556 ? -5.742 -44.375 -9.695 1 33.22 556 THR B C 1
ATOM 8246 O O . THR B 1 556 ? -6.492 -44.75 -10.602 1 33.22 556 THR B O 1
ATOM 8249 N N . ALA B 1 557 ? -6.07 -44.281 -8.414 1 32.59 557 ALA B N 1
ATOM 8250 C CA . ALA B 1 557 ? -7.477 -44.562 -8.156 1 32.59 557 ALA B CA 1
ATOM 8251 C C . ALA B 1 557 ? -8.352 -43.375 -8.484 1 32.59 557 ALA B C 1
ATOM 8253 O O . ALA B 1 557 ? -9.562 -43.5 -8.672 1 32.59 557 ALA B O 1
ATOM 8254 N N . ALA B 1 558 ? -7.777 -42.25 -8.422 1 32.09 558 ALA B N 1
ATOM 8255 C CA . ALA B 1 558 ? -8.633 -41.156 -8.914 1 32.09 558 ALA B CA 1
ATOM 8256 C C . ALA B 1 558 ? -8.523 -41.031 -10.438 1 32.09 558 ALA B C 1
ATOM 8258 O O . ALA B 1 558 ? -7.434 -41.156 -11 1 32.09 558 ALA B O 1
#

Sequence (1116 aa):
MFEARENTPTPGPEPAAGADSARSNNTNNTSATAPHAMSDATSAPATAAAPTCDGALSAPTAAELRALIERLAALDEVSLSVSPPTDTADPADPGAAADSGAPDLTGAVLVEAITVLERVKNACAAAQARLAVDLDRVQTGRDQARGLDEQVSRRSVAAQVGLARRCSPSQGRRLLGVAEALVDRLPGTLAAMTRGELSEDAAAQIARATAHTSRHTAGVVDARLHAEGCTRWAARRVGRRARALVDEHEPGAAAHRHAAAVTRRRVSVRDLGDGMAALTAIVPFTEAVAAKFAVRDAAAAVYATQPGQVPEAMGGTRRTRAQIEADLFIERLTGRNPVTSGCDVTIGVLMTPDTLVGASNTPARVENMGTLPGILARKLAATGTTRPTARPPGVDMPASGSPPDDREYRASRALIRRLFTDPDDPDLVRVESTSRTFTGLLRQAISLRDEVCRTPYCDAPIRHIDHIRRHTDGGPTSMDNGQGLCASCNYLKEHPDWHTRRDTQDDSDSGSRRHTVSTTTPTGHAYTSTPPPLPLPTINPRQHSDLEHRIFQMITAAMFEARENTPTPGPEPAAGADSARSNNTNNTSATAPHAMSDATSAPATAAAPTCDGALSAPTAAELRALIERLAALDEVSLSVSPPTDTADPADPGAAADSGAPDLTGAVLVEAITVLERVKNACAAAQARLAVDLDRVQTGRDQARGLDEQVSRRSVAAQVGLARRCSPSQGRRLLGVAEALVDRLPGTLAAMTRGELSEDAAAQIARATAHTSRHTAGVVDARLHAEGCTRWAARRVGRRARALVDEHEPGAAAHRHAAAVTRRRVSVRDLGDGMAALTAIVPFTEAVAAKFAVRDAAAAVYATQPGQVPEAMGGTRRTRAQIEADLFIERLTGRNPVTSGCDVTIGVLMTPDTLVGASNTPARVENMGTLPGILARKLAATGTTRPTARPPGVDMPASGSPPDDREYRASRALIRRLFTDPDDPDLVRVESTSRTFTGLLRQAISLRDEVCRTPYCDAPIRHIDHIRRHTDGGPTSMDNGQGLCASCNYLKEHPDWHTRRDTQDDSDSGSRRHTVSTTTPTGHAYTSTPPPLPLPTINPRQHSDLEHRIFQMITAA

pLDDT: mean 70.64, std 27.12, range [13.45, 98.31]

Organism: NCBI:txid1656884

Secondary structure (DSSP, 8-state):
---------------------------------------------------------PPPPHHHHHHHHHHHTT-SHHHHHTS--S-------TTS-TTS----HHHHHHHHHHHHHHHHHHHHHHHHHHHHHHHHHHHHHHHHHTT--HHHHHHHHHHHHHHHTTS-HHHHHHHHHHHHHHHHH-HHHHHHHHTT-S-HHHHHHHHHHTTTS-HHHHHHHHHHHHHTTGGGS-HHHHHHHHHHHHHHHSTTHHHHHHHHHHTT-EEEEEEEETTEEEEEEEEEHHHHHHHHHHHHHHHHHHHHH-SS---TTTTS----HHHHHHHHHHHHHHSS-TTTT---EEEEEE--HHHHTTS--PPEEETTTEEE-HHHHHHHHHHS--SPP---SS----S-S--S-TTT-----EEEEEE---SS--S------SSSS--HHHHHHHHHHH-S-SSTTT-PPP-EEEESS-GGGT--SSSSSEEEE-HHHHHGGGSTT-EEEEE-----SSSS---EEEEE-TTS-EEEE-PPPP------GGGHHHHHHHHHHHHHH-/---------------------------------------------------------PPPPHHHHHHHHHHHTT-SHHHHHSS--S-------TTS-TTS----HHHHHHHHHHHHHHHHHHHHHHHHHHHHHHHHHHHHHHHHHTT--HHHHHHHHHHHHHHHTTS-HHHHHHHHHHHHHHHHH-HHHHHHHHTT-S-HHHHHHHHHHTTTS-HHHHHHHHHHHHHTTGGGS-HHHHHHHHHHHHHHHSTTHHHHHHHHHHTT-EEEEEEEETTEEEEEEEEEHHHHHHHHHHHHHHHHHHHHH-SS---TTTTS----HHHHHHHHHHHHHHSS-TTTT---EEEEEE--HHHHHTS--PPEEETTTEEE-HHHHHHHHHHS--S-----SS----S-S--S-TTT-----EEEEEE---SS--S------SSSS--HHHHHHHHHHH-S-SSTTT-PPP-EEEESS-GGGT--SSSSSEEEE-HHHHHGGGSTT-EEEEE-----SSSS---EEEEE-TTS-EEEE-PPPP------GGGHHHHHHHHHHHHHH-

InterPro domains:
  IPR002711 HNH endonuclease [PF01844] (457-493)
  IPR003615 HNH nuclease [SM00507] (441-491)
  IPR003615 HNH nuclease [cd00085] (442-493)
  IPR003870 Domain of unknown function DUF222 [PF02720] (121-393)